Protein AF-A0A8D7EVV4-F1 (afdb_monomer)

Sequence (1255 aa):
MGTFKTLLFMLLILHSSVARGAVYLKYKDPKQPLNVRINDLLNRMTLAEKIGQMSQIERATATAEVIEKYFIGSVLSGGGSVPAPQASAETWMNMITEMQKSALSTRLGIPIIYGIDAVHGHNNVYGATIFPHNIGLGATRDPSLVRQIGAATALEVRATGIPYVFAPCVAVCRDPRWGRCYESYSEDPKVVEQMTEIIDGLQGTIPANSRKGVPFLAGRKNVAACAKHYVGDGGTYKGINENNTVIDLHGLLSIHMPPYYHAIIRGVSTVMVSYSSWNGVKMHANRRLVTDFLKNTLRFRGFVISDWQGIDKITTPPHANYSYSVTAGISAGIDMIMIPNNYTEFIDDLTDQVESKIIPMSRIDDAVRRILRVKFTMGLFENPFPDPSLVDQVGKQEHRELARDAVRRSLVLLKNGKSADAPVLPLPKKTGSILVTGSHADNLGYQCGGWTITWQGLGGNNLTIGTTIFEAIKATVDPTTQIVFSEDPDAGFIERNHFSYAVVVVGEQPYAETFGDNLNLTIPEPGPSLIQKVCGSIKCVVVVVSGRPLVIEPYVGVMDAVVAAWLPGSEGQGVADVLFGDYGFSGKLPRTWFRSVEQLPMNVGDRHYDPLFPYGFGLTTKPARAQHREMALLGVHLLLCWAAVSGAEYAKYKDPNQPVKWRIRDLMQRMTLAEKIGQMTQIERKVATPQIMKDFFIGSVLSGGGSVPAPRASAEAWVDMINEFQRGSLSTRLGIPMIYGIDAVHGNNNVYNATMFPHNIGLGATRQVDPELVKRIGAATALEVRATGIPYAFAPCIAVCRDPRWGRCFESYSEDHRIVQAMTDIILGLQGDVPENHAKGFPYVSGERKVVASAKHFVGDGGTQKGINENDTIIDPNGLFGIHMPAYVDAIAKGVSTVMISYSSWNGVKMHTNRDLITGVLKNKLGFKGLVISDWEGLDRITSPPGANYTYSVEAGINAGIDMVMVPKRYKEFIGNLTFLVKNKFISMSRIDDAVRRILRVKFALGLFDKPLADHSLADQLGKKEHRELAREAVRKSLVLLKNGNSDDGPLLPLPKKAPRILVAGSHAHNIGYQCGGWTIEWYGGSGRITAGTTILEAIRSTVDPATEVAFSENPDADLLRDHDFSYAVVVVGEHPYAETFGDSLNLTLAAPGPTTIQTVCGAVKCAVVLVTGRPVVIEPYLPGMDALVAAWLPGSEGQGVADVLFGDYEFTGRLPSTWFRSVDQLPMNAGDAHYDPLFPLGFGLTTESRISDM

pLDDT: mean 93.82, std 12.55, range [28.89, 98.94]

Foldseek 3Di:
DDDDDDPPDPPPDDDDDDDPDDPDQQLLDLPHDLVVNLVSLLVVDDLQLLLLLQEEAELVQQDLCCCQVRLHAAYEHDFLRDQDAQDALVSLQVSLQSSLVSNCVHPSRRGHAYEYACAQAPFLHFLFFGFQFLLLLLLLLDLPLLLQSLQLRLLQCLSSVHAAYADQALFLALAQLAQCLLSHNFVASVSSLSNLSSQCNQANFDDQPDDFQAAAHPASSHHQYEYDAPWCQNQADNNFGLEEREDDPVCRCNGTNNSLLSNRRRRRQEYEHGSYHYVPQGRLLALCCQPVNNCNVSVHLAAYEYDALSLQSNDVVRVPPSLVSLLRNLNSQHLHYNPHHPSVVSSVSNVVCPVVVSDDVVSSSSSSSNSSSSCSNHCCSVPVGRDNVSSCSGNPVVSLVSSLVSLLSSKFWPAAFLDPVDGCPQPALDDAEEEEEAPQQQWQQQLSAASHSGRQTDTDDPNHAFAGLNNLSVVRHDPNYHYDYDHADALVRCVVVVHQEYEYEFEDGHGHGNRSNHLFQATDPVPLVRLCSRLVRGQYEYEYAYSGAGQCLVRPNSHGIYMDSYSSHRYSNSVNCGNNQVAKHNTFRSYFHANGSVLPSEAPPDPSHDGPAGGRHGDMDHRPVVVPPPPDDDDDPPDDPPPDPDDPPPQLLLDLPHPLVVNLVSLVVVDDPQLLLLLQEEAELVQAALQCCAPRLHAAYEHEFLRDLDQQDFLVSLLVSQQRRQNSNCPHPSRRGHAYEYAQAQAVFLHFLFFGFQFLLLCLQFFPLCQVLLLQSLQLRLLQCLSSLHAAHADQALAQALAQLAQCLLSHNFVASVSSLSNLSSQCSQANFDDPPDDQQAAAHPASSHHQYEYDAPWCQNQADNNFGLEEREDDPCCRCVRTNNSLLSNRRRRHQEYEHGSHHYPPHGRLLQLCCQVVPNCPVSVHLHAYEYDALSLQSNDVVRVSSSLVSLLRNLNSQHLHYNPHNPSVVSSVSNVVCDVVVSDDVVSSSSSSSNSSSSCVSHVCSVPVRRDNVSSCSGNHPVSLVSSLVSLLSSKFWDAAADPPPGGCPQPALDDQEAEEEAQQQQWQQLLSAASHSGRQTDTHCSHAFAGLLNLSCVRHDPNYHYHYDHADALVCLVPPDHQAYEYEFEDGHGHGNRSNHLQQATDPPRVVSLCNRLVRGAYAYEYAYSGAGADVVSVVSHNIYMDSHSSHRYSNSVNCGSNQVDKHRTFRSFFHANGSVCPSAGPPDPSHDGPAHGRDGDMDHHPPPDD

Nearest PDB structures (foldseek):
  6jgo-assembly1_A  TM=9.949E-01  e=2.507E-93  Hordeum vulgare subsp. vulgare
  6jgs-assembly1_A  TM=9.949E-01  e=2.507E-93  Hordeum vulgare subsp. vulgare
  6jgb-assembly1_A  TM=9.899E-01  e=8.999E-94  Hordeum vulgare subsp. vulgare
  6jg2-assembly1_A  TM=9.950E-01  e=3.588E-93  Hordeum vulgare subsp. vulgare
  6jg6-assembly1_A  TM=9.904E-01  e=5.988E-93  Hordeum vulgare subsp. vulgare

Solvent-accessible surface area (backbone atoms only — not comparable to full-atom values): 61223 Å² total; per-residue (Å²): 140,79,83,89,90,85,86,86,79,89,82,80,89,85,80,92,72,90,76,80,75,78,81,84,56,60,50,79,40,87,87,47,57,69,71,56,21,47,52,50,45,59,74,70,50,51,69,62,47,42,54,11,46,25,34,26,33,25,58,92,67,51,43,50,67,50,28,38,76,48,36,38,23,26,36,29,38,59,67,49,57,61,98,46,88,76,39,51,40,60,56,39,24,51,55,53,40,52,46,34,51,24,18,44,69,31,98,82,39,56,55,50,50,41,37,32,65,41,69,33,24,32,22,58,42,49,40,27,39,32,30,30,32,32,28,22,51,33,11,44,75,41,36,68,59,40,16,51,51,19,35,46,30,15,35,30,32,29,14,29,39,38,48,31,31,59,22,50,52,48,27,30,25,52,26,70,29,17,21,50,31,24,48,10,22,14,53,46,36,69,57,27,34,47,46,42,36,24,45,35,21,17,10,33,71,61,59,91,86,58,66,67,10,38,44,45,44,70,45,85,64,32,17,41,24,17,47,26,37,43,67,38,55,24,48,16,56,84,13,40,60,60,33,43,15,78,63,56,71,66,55,42,54,69,42,37,39,51,29,54,56,48,31,28,64,51,12,39,24,29,36,28,32,18,62,18,17,52,71,79,43,38,35,42,51,30,31,65,55,48,31,52,36,42,37,59,66,63,40,44,48,30,28,32,30,42,35,81,45,28,40,33,56,65,40,88,60,62,52,73,51,48,65,56,23,53,53,38,22,52,72,10,47,47,25,31,42,30,50,43,72,64,52,64,61,55,52,52,47,53,48,53,33,40,76,71,57,74,43,52,68,68,58,55,51,53,21,40,51,15,48,47,47,42,43,55,56,53,38,33,78,83,53,66,61,51,53,80,92,32,40,77,42,46,41,27,65,72,48,41,54,49,21,19,52,48,21,32,33,17,25,20,30,77,42,48,26,91,46,90,91,51,59,55,67,51,39,76,43,69,51,69,34,34,38,41,24,26,74,38,20,74,13,40,21,32,30,36,17,31,58,35,45,29,37,39,26,48,80,42,60,88,74,51,59,67,38,25,46,44,55,21,41,66,73,63,37,37,93,80,32,44,78,43,80,43,58,81,72,54,68,66,59,53,63,76,64,62,48,74,35,34,42,39,19,31,42,47,74,42,35,39,45,64,77,31,45,37,86,70,44,60,56,52,82,80,25,62,66,48,49,54,56,48,26,68,74,39,58,25,36,38,38,37,29,25,60,54,70,52,57,46,63,94,48,54,82,52,40,29,20,33,33,43,45,24,22,31,14,28,33,19,44,12,56,34,36,36,48,47,9,76,35,40,33,66,3,24,33,35,45,56,25,55,50,53,62,86,60,61,67,56,48,96,88,48,95,81,62,70,54,68,41,49,61,60,40,47,48,68,48,70,30,56,82,66,74,70,67,85,82,72,84,84,80,86,93,76,91,86,80,90,83,73,93,78,73,88,70,82,59,51,49,76,42,85,88,46,58,65,74,54,17,50,53,49,45,60,75,72,51,50,71,64,47,45,50,10,46,26,33,27,32,27,57,92,75,56,41,35,64,53,21,33,79,48,35,33,23,24,38,28,38,60,69,50,57,61,95,46,90,75,41,52,36,59,58,39,23,51,55,50,36,48,40,32,51,15,13,42,70,29,97,82,39,56,54,45,49,39,37,32,64,36,72,33,21,30,22,53,44,52,43,29,40,31,31,31,32,32,29,22,52,35,6,17,51,92,55,47,32,66,60,40,16,51,49,20,36,47,29,17,32,27,31,26,8,32,34,37,46,29,30,59,20,50,54,55,28,30,27,53,27,67,30,18,20,49,31,26,49,9,22,14,50,47,37,70,55,28,36,52,50,44,35,24,41,34,20,18,10,33,76,74,58,94,86,56,64,80,16,36,38,52,35,73,40,81,67,30,16,44,26,17,48,24,37,44,64,41,56,25,45,16,57,83,13,38,59,60,33,42,14,76,65,56,69,66,53,45,57,66,43,43,39,52,36,56,56,51,30,30,69,54,16,40,22,28,37,29,33,19,64,19,18,49,72,79,43,39,36,48,51,34,30,61,55,48,35,50,35,44,38,56,70,67,41,43,49,30,29,33,30,42,33,82,44,29,44,30,56,68,37,90,60,62,46,75,51,47,62,57,22,53,51,40,20,45,71,12,51,47,25,30,39,30,45,42,77,52,50,69,59,51,53,51,43,54,50,50,33,40,77,71,60,78,38,52,70,67,58,53,49,51,21,39,53,14,48,50,48,39,40,55,39,48,41,31,81,83,56,61,65,49,51,73,88,37,32,74,44,45,42,28,68,72,49,40,54,50,21,18,53,47,22,30,32,16,25,20,30,77,42,53,35,52,101,87,74,56,63,57,64,49,38,72,46,69,46,77,27,34,39,40,25,23,77,38,21,76,14,43,16,32,27,35,16,33,55,37,43,29,39,40,24,47,74,38,81,74,55,59,66,39,26,44,48,56,22,41,67,73,62,37,38,92,78,34,44,77,46,76,39,55,70,63,57,73,63,66,63,70,78,59,75,50,77,33,32,42,37,19,26,32,44,72,40,33,37,44,67,77,30,43,38,86,70,44,62,60,36,84,65,32,65,59,35,49,53,53,47,29,72,72,31,61,22,38,37,37,33,28,25,61,54,69,51,62,48,69,95,53,51,85,54,42,31,20,36,31,44,43,24,22,31,14,25,33,21,43,14,56,37,36,35,47,50,15,82,35,48,35,50,4,23,32,31,49,52,26,56,60,52,68,86,60,62,69,58,48,93,87,46,96,84,62,71,55,68,40,51,61,60,42,48,47,70,46,78,59,67,82,83,82,130

Radius of gyration: 37.51 Å; Cα contacts (8 Å, |Δi|>4): 3119; chains: 1; bounding box: 87×129×127 Å

Mean predicted aligned error: 16.3 Å

Structure (mmCIF, N/CA/C/O backbone):
data_AF-A0A8D7EVV4-F1
#
_entry.id   AF-A0A8D7EVV4-F1
#
loop_
_atom_site.group_PDB
_atom_site.id
_atom_site.type_symbol
_atom_site.label_atom_id
_atom_site.label_alt_id
_atom_site.label_comp_id
_atom_site.label_asym_id
_atom_site.label_entity_id
_atom_site.label_seq_id
_atom_site.pdbx_PDB_ins_code
_atom_site.Cartn_x
_atom_site.Cartn_y
_atom_site.Cartn_z
_atom_site.occupancy
_atom_site.B_iso_or_equiv
_atom_site.auth_seq_id
_atom_site.auth_comp_id
_atom_site.auth_asym_id
_atom_site.auth_atom_id
_atom_site.pdbx_PDB_model_num
ATOM 1 N N . MET A 1 1 ? 3.528 40.138 -73.965 1.00 38.00 1 MET A N 1
ATOM 2 C CA . MET A 1 1 ? 3.610 41.564 -74.367 1.00 38.00 1 MET A CA 1
ATOM 3 C C . MET A 1 1 ? 2.818 42.345 -73.327 1.00 38.00 1 MET A C 1
ATOM 5 O O . MET A 1 1 ? 1.678 41.975 -73.128 1.00 38.00 1 MET A O 1
ATOM 9 N N . GLY A 1 2 ? 3.281 43.324 -72.560 1.00 35.16 2 GLY A N 1
ATOM 10 C CA . GLY A 1 2 ? 4.532 44.063 -72.416 1.00 35.16 2 GLY A CA 1
ATOM 11 C C . GLY A 1 2 ? 4.237 45.262 -71.484 1.00 35.16 2 GLY A C 1
ATOM 12 O O . GLY A 1 2 ? 3.097 45.715 -71.457 1.00 35.16 2 GLY A O 1
ATOM 13 N N . THR A 1 3 ? 5.261 45.739 -70.755 1.00 38.66 3 THR A N 1
ATOM 14 C CA . THR A 1 3 ? 5.421 47.088 -70.133 1.00 38.66 3 THR A CA 1
ATOM 15 C C . THR A 1 3 ? 4.447 47.484 -69.006 1.00 38.66 3 THR A C 1
ATOM 17 O O . THR A 1 3 ? 3.265 47.652 -69.253 1.00 38.66 3 THR A O 1
ATOM 20 N N . PHE A 1 4 ? 4.813 47.634 -67.722 1.00 39.44 4 PHE A N 1
ATOM 21 C CA . PHE A 1 4 ? 6.049 48.049 -67.020 1.00 39.44 4 PHE A CA 1
ATOM 22 C C . PHE A 1 4 ? 6.437 49.534 -67.187 1.00 39.44 4 PHE A C 1
ATOM 24 O O . PHE A 1 4 ? 6.769 49.965 -68.286 1.00 39.44 4 PHE A O 1
ATOM 31 N N . LYS A 1 5 ? 6.538 50.203 -66.022 1.00 39.00 5 LYS A N 1
ATOM 32 C CA . LYS A 1 5 ? 7.169 51.495 -65.666 1.00 39.00 5 LYS A CA 1
ATOM 33 C C . LYS A 1 5 ? 6.249 52.714 -65.478 1.00 39.00 5 LYS A C 1
ATOM 35 O O . LYS A 1 5 ? 5.558 53.150 -66.389 1.00 39.00 5 LYS A O 1
ATOM 40 N N . THR A 1 6 ? 6.456 53.334 -64.308 1.00 36.16 6 THR A N 1
ATOM 41 C CA . THR A 1 6 ? 6.257 54.755 -63.945 1.00 36.16 6 THR A CA 1
ATOM 42 C C . THR A 1 6 ? 5.069 55.079 -63.033 1.00 36.16 6 THR A C 1
ATOM 44 O O . THR A 1 6 ? 4.121 55.733 -63.436 1.00 36.16 6 THR A O 1
ATOM 47 N N . LEU A 1 7 ? 5.178 54.718 -61.750 1.00 36.06 7 LEU A N 1
ATOM 48 C CA . LEU A 1 7 ? 4.667 55.573 -60.661 1.00 36.06 7 LEU A CA 1
ATOM 49 C C . LEU A 1 7 ? 5.597 55.507 -59.432 1.00 36.06 7 LEU A C 1
ATOM 51 O O . LEU A 1 7 ? 5.180 55.467 -58.280 1.00 36.06 7 LEU A O 1
ATOM 55 N N . LEU A 1 8 ? 6.902 55.453 -59.711 1.00 42.16 8 LEU A N 1
ATOM 56 C CA . LEU A 1 8 ? 7.987 55.342 -58.742 1.00 42.16 8 LEU A CA 1
ATOM 57 C C . LEU A 1 8 ? 8.699 56.700 -58.652 1.00 42.16 8 LEU A C 1
ATOM 59 O O . LEU A 1 8 ? 9.791 56.809 -59.184 1.00 42.16 8 LEU A O 1
ATOM 63 N N . PHE A 1 9 ? 8.066 57.743 -58.093 1.00 35.97 9 PHE A N 1
ATOM 64 C CA . PHE A 1 9 ? 8.788 58.950 -57.619 1.00 35.97 9 PHE A CA 1
ATOM 65 C C . PHE A 1 9 ? 7.966 59.949 -56.771 1.00 35.97 9 PHE A C 1
ATOM 67 O O . PHE A 1 9 ? 8.529 60.937 -56.314 1.00 35.97 9 PHE A O 1
ATOM 74 N N . MET A 1 10 ? 6.665 59.739 -56.520 1.00 33.19 10 MET A N 1
ATOM 75 C CA . MET A 1 10 ? 5.800 60.814 -55.992 1.00 33.19 10 MET A CA 1
ATOM 76 C C . MET A 1 10 ? 5.310 60.673 -54.543 1.00 33.19 10 MET A C 1
ATOM 78 O O . MET A 1 10 ? 4.308 61.283 -54.197 1.00 33.19 10 MET A O 1
ATOM 82 N N . LEU A 1 11 ? 5.989 59.912 -53.679 1.00 37.09 11 LEU A N 1
ATOM 83 C CA . LEU A 1 11 ? 5.657 59.894 -52.239 1.00 37.09 11 LEU A CA 1
ATOM 84 C C . LEU A 1 11 ? 6.874 59.653 -51.327 1.00 37.09 11 LEU A C 1
ATOM 86 O O . LEU A 1 11 ? 6.778 59.045 -50.265 1.00 37.09 11 LEU A O 1
ATOM 90 N N . LEU A 1 12 ? 8.035 60.168 -51.738 1.00 38.62 12 LEU A N 1
ATOM 91 C CA . LEU A 1 12 ? 9.145 60.442 -50.829 1.00 38.62 12 LEU A CA 1
ATOM 92 C C . LEU A 1 12 ? 9.016 61.897 -50.363 1.00 38.62 12 LEU A C 1
ATOM 94 O O . LEU A 1 12 ? 8.990 62.805 -51.186 1.00 38.62 12 LEU A O 1
ATOM 98 N N . ILE A 1 13 ? 9.008 62.075 -49.039 1.00 44.16 13 ILE A N 1
ATOM 99 C CA . ILE A 1 13 ? 8.938 63.331 -48.269 1.00 44.16 13 ILE A CA 1
ATOM 100 C C . ILE A 1 13 ? 7.510 63.777 -47.915 1.00 44.16 13 ILE A C 1
ATOM 102 O O . ILE A 1 13 ? 6.994 64.761 -48.425 1.00 44.16 13 ILE A O 1
ATOM 106 N N . LEU A 1 14 ? 6.898 63.052 -46.976 1.00 36.72 14 LEU A N 1
ATOM 107 C CA . LEU A 1 14 ? 6.184 63.589 -45.807 1.00 36.72 14 LEU A CA 1
ATOM 108 C C . LEU A 1 14 ? 5.710 62.383 -44.993 1.00 36.72 14 LEU A C 1
ATOM 110 O O . LEU A 1 14 ? 4.882 61.624 -45.478 1.00 36.72 14 LEU A O 1
ATOM 114 N N . HIS A 1 15 ? 6.326 62.191 -43.823 1.00 32.94 15 HIS A N 1
ATOM 115 C CA . HIS A 1 15 ? 5.932 61.419 -42.625 1.00 32.94 15 HIS A CA 1
ATOM 116 C C . HIS A 1 15 ? 7.182 60.834 -41.952 1.00 32.94 15 HIS A C 1
ATOM 118 O O . HIS A 1 15 ? 7.383 59.631 -41.814 1.00 32.94 15 HIS A O 1
ATOM 124 N N . SER A 1 16 ? 8.039 61.740 -41.492 1.00 40.84 16 SER A N 1
ATOM 125 C CA . SER A 1 16 ? 8.895 61.510 -40.340 1.00 40.84 16 SER A CA 1
ATOM 126 C C . SER A 1 16 ? 8.021 61.318 -39.094 1.00 40.84 16 SER A C 1
ATOM 128 O O . SER A 1 16 ? 7.512 62.287 -38.539 1.00 40.84 16 SER A O 1
ATOM 130 N N . SER A 1 17 ? 7.846 60.078 -38.644 1.00 37.41 17 SER A N 1
ATOM 131 C CA . SER A 1 17 ? 7.711 59.756 -37.219 1.00 37.41 17 SER A CA 1
ATOM 132 C C . SER A 1 17 ? 8.123 58.303 -36.974 1.00 37.41 17 SER A C 1
ATOM 134 O O . SER A 1 17 ? 7.824 57.386 -37.734 1.00 37.41 17 SER A O 1
ATOM 136 N N . VAL A 1 18 ? 8.936 58.141 -35.939 1.00 47.31 18 VAL A N 1
ATOM 137 C CA . VAL A 1 18 ? 9.688 56.944 -35.579 1.00 47.31 18 VAL A CA 1
ATOM 138 C C . VAL A 1 18 ? 8.747 55.899 -34.981 1.00 47.31 18 VAL A C 1
ATOM 140 O O . VAL A 1 18 ? 8.230 56.097 -33.888 1.00 47.31 18 VAL A O 1
ATOM 143 N N . ALA A 1 19 ? 8.595 54.750 -35.638 1.00 37.25 19 ALA A N 1
ATOM 144 C CA . ALA A 1 19 ? 8.087 53.536 -35.007 1.00 37.25 19 ALA A CA 1
ATOM 145 C C . ALA A 1 19 ? 9.241 52.530 -34.887 1.00 37.25 19 ALA A C 1
ATOM 147 O O . ALA A 1 19 ? 9.456 51.689 -35.758 1.00 37.25 19 ALA A O 1
ATOM 148 N N . ARG A 1 20 ? 10.020 52.623 -33.798 1.00 41.94 20 ARG A N 1
ATOM 149 C CA . ARG A 1 20 ? 10.835 51.487 -33.339 1.00 41.94 20 ARG A CA 1
ATOM 150 C C . ARG A 1 20 ? 9.852 50.380 -32.962 1.00 41.94 20 ARG A C 1
ATOM 152 O O . ARG A 1 20 ? 9.217 50.462 -31.916 1.00 41.94 20 ARG A O 1
ATOM 159 N N . GLY A 1 21 ? 9.689 49.384 -33.829 1.00 39.31 21 GLY A N 1
ATOM 160 C CA . GLY A 1 21 ? 8.878 48.207 -33.529 1.00 39.31 21 GLY A CA 1
ATOM 161 C C . GLY A 1 21 ? 9.378 47.551 -32.242 1.00 39.31 21 GLY A C 1
ATOM 162 O O . GLY A 1 21 ? 10.544 47.169 -32.154 1.00 39.31 21 GLY A O 1
ATOM 163 N N . ALA A 1 22 ? 8.520 47.462 -31.226 1.00 53.06 22 ALA A N 1
ATOM 164 C CA . ALA A 1 22 ? 8.832 46.752 -29.995 1.00 53.06 22 ALA A CA 1
ATOM 165 C C . ALA A 1 22 ? 9.139 45.283 -30.331 1.00 53.06 22 ALA A C 1
ATOM 167 O O . ALA A 1 22 ? 8.310 44.583 -30.914 1.00 53.06 22 ALA A O 1
ATOM 168 N N . VAL A 1 23 ? 10.344 44.818 -29.993 1.00 72.56 23 VAL A N 1
ATOM 169 C CA . VAL A 1 23 ? 10.740 43.420 -30.193 1.00 72.56 23 VAL A CA 1
ATOM 170 C C . VAL A 1 23 ? 9.866 42.547 -29.293 1.00 72.56 23 VAL A C 1
ATOM 172 O O . VAL A 1 23 ? 9.945 42.629 -28.070 1.00 72.56 23 VAL A O 1
ATOM 175 N N . TYR A 1 24 ? 9.025 41.709 -29.893 1.00 88.81 24 TYR A N 1
ATOM 176 C CA . TYR A 1 24 ? 8.188 40.756 -29.168 1.00 88.81 24 TYR A CA 1
ATOM 177 C C . TYR A 1 24 ? 9.060 39.686 -28.481 1.00 88.81 24 TYR A C 1
ATOM 179 O O . TYR A 1 24 ? 9.767 38.919 -29.140 1.00 88.81 24 TYR A O 1
ATOM 187 N N . LEU A 1 25 ? 9.025 39.646 -27.145 1.00 92.50 25 LEU A N 1
ATOM 188 C CA . LEU A 1 25 ? 9.796 38.717 -26.311 1.00 92.50 25 LEU A CA 1
ATOM 189 C C . LEU A 1 25 ? 8.916 37.532 -25.896 1.00 92.50 25 LEU A C 1
ATOM 191 O O . LEU A 1 25 ? 8.075 37.668 -25.008 1.00 92.50 25 LEU A O 1
ATOM 195 N N . LYS A 1 26 ? 9.122 36.357 -26.507 1.00 95.69 26 LYS A N 1
ATOM 196 C CA . LYS A 1 26 ? 8.267 35.174 -26.286 1.00 95.69 26 LYS A CA 1
ATOM 197 C C . LYS A 1 26 ? 8.235 34.742 -24.822 1.00 95.69 26 LYS A C 1
ATOM 199 O O . LYS A 1 26 ? 7.186 34.338 -24.338 1.00 95.69 26 LYS A O 1
ATOM 204 N N . TYR A 1 27 ? 9.353 34.841 -24.101 1.00 97.69 27 TYR A N 1
ATOM 205 C CA . TYR A 1 27 ? 9.387 34.456 -22.687 1.00 97.69 27 TYR A CA 1
ATOM 206 C C . TYR A 1 27 ? 8.507 35.328 -21.778 1.00 97.69 27 TYR A C 1
ATOM 208 O O . TYR A 1 27 ? 8.076 34.848 -20.728 1.00 97.69 27 TYR A O 1
ATOM 216 N N . LYS A 1 28 ? 8.207 36.574 -22.173 1.00 95.94 28 LYS A N 1
ATOM 217 C CA . LYS A 1 28 ? 7.306 37.472 -21.432 1.00 95.94 28 LYS A CA 1
ATOM 218 C C . LYS A 1 28 ? 5.827 37.238 -21.748 1.00 95.94 28 LYS A C 1
ATOM 220 O O . LYS A 1 28 ? 4.984 37.769 -21.037 1.00 95.94 28 LYS A O 1
ATOM 225 N N . ASP A 1 29 ? 5.502 36.464 -22.782 1.00 95.25 29 ASP A N 1
ATOM 226 C CA . ASP A 1 29 ? 4.116 36.169 -23.138 1.00 95.25 29 ASP A CA 1
ATOM 227 C C . ASP A 1 29 ? 3.610 34.924 -22.380 1.00 95.25 29 ASP A C 1
ATOM 229 O O . ASP A 1 29 ? 4.052 33.808 -22.679 1.00 95.25 29 ASP A O 1
ATOM 233 N N . PRO A 1 30 ? 2.664 35.067 -21.430 1.00 93.50 30 PRO A N 1
ATOM 234 C CA . PRO A 1 30 ? 2.128 33.939 -20.669 1.00 93.50 30 PRO A CA 1
ATOM 235 C C . PRO A 1 30 ? 1.316 32.955 -21.521 1.00 93.50 30 PRO A C 1
ATOM 237 O O . PRO A 1 30 ? 1.055 31.842 -21.071 1.00 93.50 30 PRO A O 1
ATOM 240 N N . LYS A 1 31 ? 0.925 33.327 -22.748 1.00 93.75 31 LYS A N 1
ATOM 241 C CA . LYS A 1 31 ? 0.207 32.442 -23.678 1.00 93.75 31 LYS A CA 1
ATOM 242 C C . LYS A 1 31 ? 1.134 31.458 -24.391 1.00 93.75 31 LYS A C 1
ATOM 244 O O . LYS A 1 31 ? 0.655 30.495 -24.988 1.00 93.75 31 LYS A O 1
ATOM 249 N N . GLN A 1 32 ? 2.448 31.687 -24.361 1.00 96.62 32 GLN A N 1
ATOM 250 C CA . GLN A 1 32 ? 3.413 30.792 -24.992 1.00 96.62 32 GLN A CA 1
ATOM 251 C C . GLN A 1 32 ? 3.604 29.512 -24.163 1.00 96.62 32 GLN A C 1
ATOM 253 O O . GLN A 1 32 ? 3.655 29.578 -22.931 1.00 96.62 32 GLN A O 1
ATOM 258 N N . PRO A 1 33 ? 3.793 28.342 -24.805 1.00 96.06 33 PRO A N 1
ATOM 259 C CA . PRO A 1 33 ? 4.080 27.106 -24.087 1.00 96.06 33 PRO A CA 1
ATOM 260 C C . PRO A 1 33 ? 5.316 27.236 -23.190 1.00 96.06 33 PRO A C 1
ATOM 262 O O . PRO A 1 33 ? 6.327 27.818 -23.586 1.00 96.06 33 PRO A O 1
ATOM 265 N N . LEU A 1 34 ? 5.277 26.610 -22.011 1.00 94.88 34 LEU A N 1
ATOM 266 C CA . LEU A 1 34 ? 6.333 26.696 -20.994 1.00 94.88 34 LEU A CA 1
ATOM 267 C C . LEU A 1 34 ? 7.750 26.481 -21.558 1.00 94.88 34 LEU A C 1
ATOM 269 O O . LEU A 1 34 ? 8.646 27.289 -21.329 1.00 94.88 34 LEU A O 1
ATOM 273 N N . ASN A 1 35 ? 7.961 25.423 -22.346 1.00 95.81 35 ASN A N 1
ATOM 274 C CA . ASN A 1 35 ? 9.282 25.131 -22.915 1.00 95.81 35 ASN A CA 1
ATOM 275 C C . ASN A 1 35 ? 9.724 26.152 -23.978 1.00 95.81 35 ASN A C 1
ATOM 277 O O . ASN A 1 35 ? 10.924 26.357 -24.147 1.00 95.81 35 ASN A O 1
ATOM 281 N N . VAL A 1 36 ? 8.787 26.810 -24.672 1.00 97.69 36 VAL A N 1
ATOM 282 C CA . VAL A 1 36 ? 9.104 27.905 -25.604 1.00 97.69 36 VAL A CA 1
ATOM 283 C C . VAL A 1 36 ? 9.612 29.107 -24.820 1.00 97.69 36 VAL A C 1
ATOM 285 O O . VAL A 1 36 ? 10.645 29.664 -25.180 1.00 97.69 36 VAL A O 1
ATOM 288 N N . ARG A 1 37 ? 8.945 29.456 -23.713 1.00 98.31 37 ARG A N 1
ATOM 289 C CA . ARG A 1 37 ? 9.362 30.557 -22.834 1.00 98.31 37 ARG A CA 1
ATOM 290 C C . ARG A 1 37 ? 10.737 30.307 -22.221 1.00 98.31 37 ARG A C 1
ATOM 292 O O . ARG A 1 37 ? 11.591 31.186 -22.273 1.00 98.31 37 ARG A O 1
ATOM 299 N N . ILE A 1 38 ? 10.973 29.096 -21.711 1.00 98.44 38 ILE A N 1
ATOM 300 C CA . ILE A 1 38 ? 12.268 28.721 -21.127 1.00 98.44 38 ILE A CA 1
ATOM 301 C C . ILE A 1 38 ? 13.385 28.790 -22.169 1.00 98.44 38 ILE A C 1
ATOM 303 O O . ILE A 1 38 ? 14.416 29.390 -21.897 1.00 98.44 38 ILE A O 1
ATOM 307 N N . ASN A 1 39 ? 13.200 28.198 -23.353 1.00 98.19 39 ASN A N 1
ATOM 308 C CA . ASN A 1 39 ? 14.246 28.198 -24.378 1.00 98.19 39 ASN A CA 1
ATOM 309 C C . ASN A 1 39 ? 14.494 29.603 -24.951 1.00 98.19 39 ASN A C 1
ATOM 311 O O . ASN A 1 39 ? 15.643 29.954 -25.203 1.00 98.19 39 ASN A O 1
ATOM 315 N N . ASP A 1 40 ? 13.447 30.417 -25.127 1.00 98.44 40 ASP A N 1
ATOM 316 C CA . ASP A 1 40 ? 13.594 31.809 -25.565 1.00 98.44 40 ASP A CA 1
ATOM 317 C C . ASP A 1 40 ? 14.383 32.636 -24.545 1.00 98.44 40 ASP A C 1
ATOM 319 O O . ASP A 1 40 ? 15.296 33.356 -24.937 1.00 98.44 40 ASP A O 1
ATOM 323 N N . LEU A 1 41 ? 14.085 32.500 -23.249 1.00 98.62 41 LEU A N 1
ATOM 324 C CA . LEU A 1 41 ? 14.830 33.198 -22.204 1.00 98.62 41 LEU A CA 1
ATOM 325 C C . LEU A 1 41 ? 16.273 32.692 -22.108 1.00 98.62 41 LEU A C 1
ATOM 327 O O . LEU A 1 41 ? 17.200 33.492 -22.163 1.00 98.62 41 LEU A O 1
ATOM 331 N N . LEU A 1 42 ? 16.475 31.374 -22.042 1.00 98.25 42 LEU A N 1
ATOM 332 C CA . LEU A 1 42 ? 17.797 30.761 -21.889 1.00 98.25 42 LEU A CA 1
ATOM 333 C C . LEU A 1 42 ? 18.766 31.156 -23.017 1.00 98.25 42 LEU A C 1
ATOM 335 O O . LEU A 1 42 ? 19.941 31.398 -22.753 1.00 98.25 42 LEU A O 1
ATOM 339 N N . ASN A 1 43 ? 18.272 31.275 -24.254 1.00 97.94 43 ASN A N 1
ATOM 340 C CA . ASN A 1 43 ? 19.071 31.687 -25.415 1.00 97.94 43 ASN A CA 1
ATOM 341 C C . ASN A 1 43 ? 19.429 33.180 -25.419 1.00 97.94 43 ASN A C 1
ATOM 343 O O . ASN A 1 43 ? 20.304 33.598 -26.171 1.00 97.94 43 ASN A O 1
ATOM 347 N N . ARG A 1 44 ? 18.741 33.995 -24.613 1.00 98.12 44 ARG A N 1
ATOM 348 C CA . ARG A 1 44 ? 19.028 35.427 -24.459 1.00 98.12 44 ARG A CA 1
ATOM 349 C C . ARG A 1 44 ? 19.995 35.704 -23.318 1.00 98.12 44 ARG A C 1
ATOM 351 O O . ARG A 1 44 ? 20.512 36.818 -23.263 1.00 98.12 44 ARG A O 1
ATOM 358 N N . MET A 1 45 ? 20.178 34.749 -22.406 1.00 98.75 45 MET A N 1
ATOM 359 C CA . MET A 1 45 ? 20.962 34.935 -21.192 1.00 98.75 45 MET A CA 1
ATOM 360 C C . MET A 1 45 ? 22.465 34.877 -21.463 1.00 98.75 45 MET A C 1
ATOM 362 O O . MET A 1 45 ? 22.946 33.967 -22.143 1.00 98.75 45 MET A O 1
ATOM 366 N N . THR A 1 46 ? 23.204 35.815 -20.878 1.00 98.69 46 THR A N 1
ATOM 367 C CA . THR A 1 46 ? 24.666 35.761 -20.769 1.00 98.69 46 THR A CA 1
ATOM 368 C C . THR A 1 46 ? 25.092 34.686 -19.766 1.00 98.69 46 THR A C 1
ATOM 370 O O . THR A 1 46 ? 24.269 34.158 -19.014 1.00 98.69 46 THR A O 1
ATOM 373 N N . LEU A 1 47 ? 26.387 34.354 -19.731 1.00 98.38 47 LEU A N 1
ATOM 374 C CA . LEU A 1 47 ? 26.924 33.465 -18.699 1.00 98.38 47 LEU A CA 1
ATOM 375 C C . LEU A 1 47 ? 26.689 34.037 -17.290 1.00 98.38 47 LEU A C 1
ATOM 377 O O . LEU A 1 47 ? 26.177 33.321 -16.435 1.00 98.38 47 LEU A O 1
ATOM 381 N N . ALA A 1 48 ? 26.949 35.332 -17.086 1.00 98.50 48 ALA A N 1
ATOM 382 C CA . ALA A 1 48 ? 26.720 36.007 -15.807 1.00 98.50 48 ALA A CA 1
ATOM 383 C C . ALA A 1 48 ? 25.252 35.925 -15.350 1.00 98.50 48 ALA A C 1
ATOM 385 O O . ALA A 1 48 ? 24.981 35.604 -14.200 1.00 98.50 48 ALA A O 1
ATOM 386 N N . GLU A 1 49 ? 24.286 36.125 -16.254 1.00 98.75 49 GLU A N 1
ATOM 387 C CA . GLU A 1 49 ? 22.860 35.982 -15.923 1.00 98.75 49 GLU A CA 1
ATOM 388 C C . GLU A 1 49 ? 22.491 34.526 -15.590 1.00 98.75 49 GLU A C 1
ATOM 390 O O . GLU A 1 49 ? 21.638 34.281 -14.737 1.00 98.75 49 GLU A O 1
ATOM 395 N N . LYS A 1 50 ? 23.122 33.543 -16.247 1.00 98.88 50 LYS A N 1
ATOM 396 C CA . LYS A 1 50 ? 22.916 32.114 -15.965 1.00 98.88 50 LYS A CA 1
ATOM 397 C C . LYS A 1 50 ? 23.476 31.719 -14.600 1.00 98.88 50 LYS A C 1
ATOM 399 O O . LYS A 1 50 ? 22.762 31.082 -13.832 1.00 98.88 50 LYS A O 1
ATOM 404 N N . ILE A 1 51 ? 24.706 32.127 -14.294 1.00 98.88 51 ILE A N 1
ATOM 405 C CA . ILE A 1 51 ? 25.341 31.900 -12.991 1.00 98.88 51 ILE A CA 1
ATOM 406 C C . ILE A 1 51 ? 24.559 32.621 -11.891 1.00 98.88 51 ILE A C 1
ATOM 408 O O . ILE A 1 51 ? 24.227 31.999 -10.888 1.00 98.88 51 ILE A O 1
ATOM 412 N N . GLY A 1 52 ? 24.138 33.867 -12.125 1.00 98.75 52 GLY A N 1
ATOM 413 C CA . GLY A 1 52 ? 23.272 34.609 -11.211 1.00 98.75 52 GLY A CA 1
ATOM 414 C C . GLY A 1 52 ? 21.998 33.838 -10.860 1.00 98.75 52 GLY A C 1
ATOM 415 O O . GLY A 1 52 ? 21.661 33.716 -9.685 1.00 98.75 52 GLY A O 1
ATOM 416 N N . GLN A 1 53 ? 21.340 33.198 -11.840 1.00 98.88 53 GLN A N 1
ATOM 417 C CA . GLN A 1 53 ? 20.176 32.340 -11.571 1.00 98.88 53 GLN A CA 1
ATOM 418 C C . GLN A 1 53 ? 20.474 31.139 -10.661 1.00 98.88 53 GLN A C 1
ATOM 420 O O . GLN A 1 53 ? 19.567 30.689 -9.959 1.00 98.88 53 GLN A O 1
ATOM 425 N N . MET A 1 54 ? 21.703 30.624 -10.676 1.00 98.88 54 MET A N 1
ATOM 426 C CA . MET A 1 54 ? 22.153 29.504 -9.846 1.00 98.88 54 MET A CA 1
ATOM 427 C C . MET A 1 54 ? 22.568 29.942 -8.432 1.00 98.88 54 MET A C 1
ATOM 429 O O . MET A 1 54 ? 22.789 29.082 -7.582 1.00 98.88 54 MET A O 1
ATOM 433 N N . SER A 1 55 ? 22.626 31.246 -8.156 1.00 98.81 55 SER A N 1
ATOM 434 C CA . SER A 1 55 ? 23.029 31.803 -6.864 1.00 98.81 55 SER A CA 1
ATOM 435 C C . SER A 1 55 ? 21.822 32.111 -5.977 1.00 98.81 55 SER A C 1
ATOM 437 O O . SER A 1 55 ? 20.945 32.902 -6.346 1.00 98.81 55 SER A O 1
ATOM 439 N N . GLN A 1 56 ? 21.799 31.512 -4.784 1.00 98.88 56 GLN A N 1
ATOM 440 C CA . GLN A 1 56 ? 20.924 31.905 -3.684 1.00 98.88 56 GLN A CA 1
ATOM 441 C C . GLN A 1 56 ? 21.746 32.542 -2.556 1.00 98.88 56 GLN A C 1
ATOM 443 O O . GLN A 1 56 ? 22.698 31.934 -2.063 1.00 98.88 56 GLN A O 1
ATOM 448 N N . ILE A 1 57 ? 21.361 33.753 -2.143 1.00 98.56 57 ILE A N 1
ATOM 449 C CA . ILE A 1 57 ? 22.057 34.541 -1.110 1.00 98.56 57 ILE A CA 1
ATOM 450 C C . ILE A 1 57 ? 21.127 34.926 0.043 1.00 98.56 57 ILE A C 1
ATOM 452 O O . ILE A 1 57 ? 19.905 34.921 -0.092 1.00 98.56 57 ILE A O 1
ATOM 456 N N . GLU A 1 58 ? 21.705 35.258 1.187 1.00 98.25 58 GLU A N 1
ATOM 457 C CA . GLU A 1 58 ? 20.978 35.655 2.391 1.00 98.25 58 GLU A CA 1
ATOM 458 C C . GLU A 1 58 ? 20.432 37.092 2.266 1.00 98.25 58 GLU A C 1
ATOM 460 O O . GLU A 1 58 ? 21.066 37.973 1.683 1.00 98.25 58 GLU A O 1
ATOM 465 N N . ARG A 1 59 ? 19.247 37.370 2.821 1.00 96.69 59 ARG A N 1
ATOM 466 C CA . ARG A 1 59 ? 18.599 38.693 2.741 1.00 96.69 59 ARG A CA 1
ATOM 467 C C . ARG A 1 59 ? 19.473 39.850 3.230 1.00 96.69 59 ARG A C 1
ATOM 469 O O . ARG A 1 59 ? 19.298 40.989 2.804 1.00 96.69 59 ARG A O 1
ATOM 476 N N . ALA A 1 60 ? 20.358 39.617 4.196 1.00 93.81 60 ALA A N 1
ATOM 477 C CA . ALA A 1 60 ? 21.252 40.612 4.783 1.00 93.81 60 ALA A CA 1
ATOM 478 C C . ALA A 1 60 ? 22.323 41.066 3.793 1.00 93.81 60 ALA A C 1
ATOM 480 O O . ALA A 1 60 ? 22.759 42.212 3.867 1.00 93.81 60 ALA A O 1
ATOM 481 N N . THR A 1 61 ? 22.684 40.211 2.837 1.00 94.62 61 THR A N 1
ATOM 482 C CA . THR A 1 61 ? 23.659 40.513 1.784 1.00 94.62 61 THR A CA 1
ATOM 483 C C . THR A 1 61 ? 22.994 40.904 0.456 1.00 94.62 61 THR A C 1
ATOM 485 O O . THR A 1 61 ? 23.643 41.486 -0.412 1.00 94.62 61 THR A O 1
ATOM 488 N N . ALA A 1 62 ? 21.686 40.666 0.312 1.00 95.69 62 ALA A N 1
ATOM 489 C CA . ALA A 1 62 ? 20.892 40.939 -0.886 1.00 95.69 62 ALA A CA 1
ATOM 490 C C . ALA A 1 62 ? 20.410 42.403 -1.010 1.00 95.69 62 ALA A C 1
ATOM 492 O O . ALA A 1 62 ? 19.210 42.684 -0.967 1.00 95.69 62 ALA A O 1
ATOM 493 N N . THR A 1 63 ? 21.328 43.360 -1.177 1.00 94.31 63 THR A N 1
ATOM 494 C CA . THR A 1 63 ? 20.942 44.749 -1.496 1.00 94.31 63 THR A CA 1
ATOM 495 C C . THR A 1 63 ? 20.413 44.873 -2.931 1.00 94.31 63 THR A C 1
ATOM 497 O O . THR A 1 63 ? 20.684 44.027 -3.785 1.00 94.31 63 THR A O 1
ATOM 500 N N . ALA A 1 64 ? 19.688 45.960 -3.220 1.00 91.56 64 ALA A N 1
ATOM 501 C CA . ALA A 1 64 ? 19.211 46.276 -4.569 1.00 91.56 64 ALA A CA 1
ATOM 502 C C . ALA A 1 64 ? 20.341 46.252 -5.615 1.00 91.56 64 ALA A C 1
ATOM 504 O O . ALA A 1 64 ? 20.207 45.628 -6.666 1.00 91.56 64 ALA A O 1
ATOM 505 N N . GLU A 1 65 ? 21.475 46.875 -5.284 1.00 93.31 65 GLU A N 1
ATOM 506 C CA . GLU A 1 65 ? 22.667 46.909 -6.135 1.00 93.31 65 GLU A CA 1
ATOM 507 C C . GLU A 1 65 ? 23.238 45.507 -6.369 1.00 93.31 65 GLU A C 1
ATOM 509 O O . GLU A 1 65 ? 23.569 45.161 -7.499 1.00 93.31 65 GLU A O 1
ATOM 514 N N . VAL A 1 66 ? 23.319 44.678 -5.325 1.00 97.69 66 VAL A N 1
ATOM 515 C CA . VAL A 1 66 ? 23.839 43.307 -5.428 1.00 97.69 66 VAL A CA 1
ATOM 516 C C . VAL A 1 66 ? 22.947 42.446 -6.320 1.00 97.69 66 VAL A C 1
ATOM 518 O O . VAL A 1 66 ? 23.451 41.751 -7.203 1.00 97.69 66 VAL A O 1
ATOM 521 N N . ILE A 1 67 ? 21.627 42.516 -6.129 1.00 98.00 67 ILE A N 1
ATOM 522 C CA . ILE A 1 67 ? 20.659 41.769 -6.941 1.00 98.00 67 ILE A CA 1
ATOM 523 C C . ILE A 1 67 ? 20.777 42.159 -8.418 1.00 98.00 67 ILE A C 1
ATOM 525 O O . ILE A 1 67 ? 20.809 41.276 -9.278 1.00 98.00 67 ILE A O 1
ATOM 529 N N . GLU A 1 68 ? 20.871 43.460 -8.709 1.00 96.56 68 GLU A N 1
ATOM 530 C CA . GLU A 1 68 ? 20.968 43.970 -10.077 1.00 96.56 68 GLU A CA 1
ATOM 531 C C . GLU A 1 68 ? 22.313 43.616 -10.728 1.00 96.56 68 GLU A C 1
ATOM 533 O O . GLU A 1 68 ? 22.340 43.072 -11.834 1.00 96.56 68 GLU A O 1
ATOM 538 N N . LYS A 1 69 ? 23.425 43.870 -10.029 1.00 95.75 69 LYS A N 1
ATOM 539 C CA . LYS A 1 69 ? 24.790 43.684 -10.540 1.00 95.75 69 LYS A CA 1
ATOM 540 C C . LYS A 1 69 ? 25.119 42.222 -10.836 1.00 95.75 69 LYS A C 1
ATOM 542 O O . LYS A 1 69 ? 25.771 41.940 -11.838 1.00 95.75 69 LYS A O 1
ATOM 547 N N . TYR A 1 70 ? 24.684 41.307 -9.972 1.00 98.19 70 TYR A N 1
ATOM 548 C CA . TYR A 1 70 ? 25.032 39.885 -10.051 1.00 98.19 70 TYR A CA 1
ATOM 549 C C . TYR A 1 70 ? 23.885 38.998 -10.554 1.00 98.19 70 TYR A C 1
ATOM 551 O O . TYR A 1 70 ? 24.001 37.774 -10.540 1.00 98.19 70 TYR A O 1
ATOM 559 N N . PHE A 1 71 ? 22.782 39.598 -11.019 1.00 98.38 71 PHE A N 1
ATOM 560 C CA . PHE A 1 71 ? 21.631 38.896 -11.604 1.00 98.38 71 PHE A CA 1
ATOM 561 C C . PHE A 1 71 ? 21.071 37.779 -10.709 1.00 98.38 71 PHE A C 1
ATOM 563 O O . PHE A 1 71 ? 20.694 36.705 -11.198 1.00 98.38 71 PHE A O 1
ATOM 570 N N . ILE A 1 72 ? 21.050 38.031 -9.398 1.00 98.62 72 ILE A N 1
ATOM 571 C CA . ILE A 1 72 ? 20.755 37.036 -8.364 1.00 98.62 72 ILE A CA 1
ATOM 572 C C . ILE A 1 72 ? 19.447 36.297 -8.667 1.00 98.62 72 ILE A C 1
ATOM 574 O O . ILE A 1 72 ? 18.418 36.883 -9.003 1.00 98.62 72 ILE A O 1
ATOM 578 N N . GLY A 1 73 ? 19.493 34.970 -8.567 1.00 98.50 73 GLY A N 1
ATOM 579 C CA . GLY A 1 73 ? 18.390 34.078 -8.890 1.00 98.50 73 GLY A CA 1
ATOM 580 C C . GLY A 1 73 ? 17.436 33.861 -7.733 1.00 98.50 73 GLY A C 1
ATOM 581 O O . GLY A 1 73 ? 16.232 33.680 -7.949 1.00 98.50 73 GLY A O 1
ATOM 582 N N . SER A 1 74 ? 17.957 33.856 -6.513 1.00 98.88 74 SER A N 1
ATOM 583 C CA . SER A 1 74 ? 17.173 33.582 -5.322 1.00 98.88 74 SER A CA 1
ATOM 584 C C . SER A 1 74 ? 17.738 34.296 -4.100 1.00 98.88 74 SER A C 1
ATOM 586 O O . SER A 1 74 ? 18.938 34.527 -3.994 1.00 98.88 74 SER A O 1
ATOM 588 N N . VAL A 1 75 ? 16.851 34.628 -3.170 1.00 98.81 75 VAL A N 1
ATOM 589 C CA . VAL A 1 75 ? 17.201 35.134 -1.840 1.00 98.81 75 VAL A CA 1
ATOM 590 C C . VAL A 1 75 ? 16.575 34.200 -0.807 1.00 98.81 75 VAL A C 1
ATOM 592 O O . VAL A 1 75 ? 15.541 33.592 -1.090 1.00 98.81 75 VAL A O 1
ATOM 595 N N . LEU A 1 76 ? 17.177 34.054 0.369 1.00 98.56 76 LEU A N 1
ATOM 596 C CA . LEU A 1 76 ? 16.534 33.389 1.500 1.00 98.56 76 LEU A CA 1
ATOM 597 C C . LEU A 1 76 ? 16.622 34.200 2.792 1.00 98.56 76 LEU A C 1
ATOM 599 O O . LEU A 1 76 ? 17.486 35.062 2.940 1.00 98.56 76 LEU A O 1
ATOM 603 N N . SER A 1 77 ? 15.769 33.833 3.745 1.00 98.31 77 SER A N 1
ATOM 604 C CA . SER A 1 77 ? 15.989 34.095 5.167 1.00 98.31 77 SER A CA 1
ATOM 605 C C . SER A 1 77 ? 16.465 32.814 5.847 1.00 98.31 77 SER A C 1
ATOM 607 O O . SER A 1 77 ? 15.748 31.815 5.821 1.00 98.31 77 SER A O 1
ATOM 609 N N . GLY A 1 78 ? 17.642 32.852 6.477 1.00 91.81 78 GLY A N 1
ATOM 610 C CA . GLY A 1 78 ? 18.055 31.802 7.417 1.00 91.81 78 GLY A CA 1
ATOM 611 C C . GLY A 1 78 ? 17.224 31.816 8.712 1.00 91.81 78 GLY A C 1
ATOM 612 O O . GLY A 1 78 ? 16.432 32.734 8.951 1.00 91.81 78 GLY A O 1
ATOM 613 N N . GLY A 1 79 ? 17.412 30.821 9.583 1.00 90.06 79 GLY A N 1
ATOM 614 C CA . GLY A 1 79 ? 16.735 30.759 10.885 1.00 90.06 79 GLY A CA 1
ATOM 615 C C . GLY A 1 79 ? 17.005 32.007 11.739 1.00 90.06 79 GLY A C 1
ATOM 616 O O . GLY A 1 79 ? 18.145 32.290 12.092 1.00 90.06 79 GLY A O 1
ATOM 617 N N . GLY A 1 80 ? 15.962 32.772 12.072 1.00 92.06 80 GLY A N 1
ATOM 618 C CA . GLY A 1 80 ? 16.075 34.053 12.785 1.00 92.06 80 GLY A CA 1
ATOM 619 C C . GLY A 1 80 ? 16.410 35.280 11.931 1.00 92.06 80 GLY A C 1
ATOM 620 O O . GLY A 1 80 ? 16.430 36.391 12.458 1.00 92.06 80 GLY A O 1
ATOM 621 N N . SER A 1 81 ? 16.627 35.128 10.621 1.00 96.88 81 SER A N 1
ATOM 622 C CA . SER A 1 81 ? 16.876 36.263 9.727 1.00 96.88 81 SER A CA 1
ATOM 623 C C . SER A 1 81 ? 15.569 36.932 9.301 1.00 96.88 81 SER A C 1
ATOM 625 O O . SER A 1 81 ? 14.879 36.494 8.374 1.00 96.88 81 SER A O 1
ATOM 627 N N . VAL A 1 82 ? 15.214 37.999 10.012 1.00 96.69 82 VAL A N 1
ATOM 628 C CA . VAL A 1 82 ? 13.952 38.736 9.862 1.00 96.69 82 VAL A CA 1
ATOM 629 C C . VAL A 1 82 ? 14.218 40.210 9.512 1.00 96.69 82 VAL A C 1
ATOM 631 O O . VAL A 1 82 ? 15.288 40.730 9.830 1.00 96.69 82 VAL A O 1
ATOM 634 N N . PRO A 1 83 ? 13.289 40.924 8.846 1.00 95.88 83 PRO A N 1
ATOM 635 C CA . PRO A 1 83 ? 13.501 42.324 8.466 1.00 95.88 83 PRO A CA 1
ATOM 636 C C . PRO A 1 83 ? 13.579 43.273 9.670 1.00 95.88 83 PRO A C 1
ATOM 638 O O . PRO A 1 83 ? 14.286 44.275 9.605 1.00 95.88 83 PRO A O 1
ATOM 641 N N . ALA A 1 84 ? 12.869 42.955 10.754 1.00 94.75 84 ALA A N 1
ATOM 642 C CA . ALA A 1 84 ? 12.915 43.652 12.035 1.00 94.75 84 ALA A CA 1
ATOM 643 C C . ALA A 1 84 ? 12.386 42.729 13.155 1.00 94.75 84 ALA A C 1
ATOM 645 O O . ALA A 1 84 ? 11.628 41.796 12.860 1.00 94.75 84 ALA A O 1
ATOM 646 N N . PRO A 1 85 ? 12.732 42.974 14.433 1.00 91.50 85 PRO A N 1
ATOM 647 C CA . PRO A 1 85 ? 12.074 42.315 15.558 1.00 91.50 85 PRO A CA 1
ATOM 648 C C . PRO A 1 85 ? 10.555 42.504 15.491 1.00 91.50 85 PRO A C 1
ATOM 650 O O . PRO A 1 85 ? 10.086 43.613 15.252 1.00 91.50 85 PRO A O 1
ATOM 653 N N . GLN A 1 86 ? 9.798 41.422 15.690 1.00 94.69 86 GLN A N 1
ATOM 654 C CA . GLN A 1 86 ? 8.327 41.421 15.626 1.00 94.69 86 GLN A CA 1
ATOM 655 C C . GLN A 1 86 ? 7.743 42.029 14.334 1.00 94.69 86 GLN A C 1
ATOM 657 O O . GLN A 1 86 ? 6.664 42.617 14.343 1.00 94.69 86 GLN A O 1
ATOM 662 N N . ALA A 1 87 ? 8.460 41.907 13.211 1.00 96.62 87 ALA A N 1
ATOM 663 C CA . ALA A 1 87 ? 8.031 42.474 11.938 1.00 96.62 87 ALA A CA 1
ATOM 664 C C . ALA A 1 87 ? 6.636 41.990 11.513 1.00 96.62 87 ALA A C 1
ATOM 666 O O . ALA A 1 87 ? 6.380 40.785 11.450 1.00 96.62 87 ALA A O 1
ATOM 667 N N . SER A 1 88 ? 5.774 42.941 11.139 1.00 96.50 88 SER A N 1
ATOM 668 C CA . SER A 1 88 ? 4.471 42.656 10.536 1.00 96.50 88 SER A CA 1
ATOM 669 C C . SER A 1 88 ? 4.615 41.970 9.176 1.00 96.50 88 SER A C 1
ATOM 671 O O . SER A 1 88 ? 5.638 42.098 8.495 1.00 96.50 88 SER A O 1
ATOM 673 N N . ALA A 1 89 ? 3.559 41.291 8.728 1.00 97.12 89 ALA A N 1
ATOM 674 C CA . ALA A 1 89 ? 3.524 40.670 7.405 1.00 97.12 89 ALA A CA 1
ATOM 675 C C . ALA A 1 89 ? 3.775 41.691 6.271 1.00 97.12 89 ALA A C 1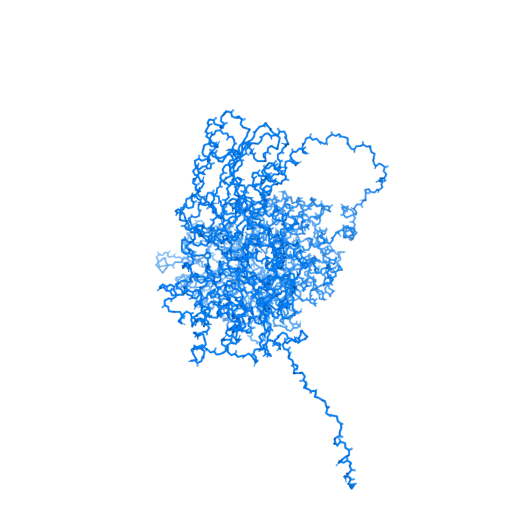
ATOM 677 O O . ALA A 1 89 ? 4.476 41.399 5.304 1.00 97.12 89 ALA A O 1
ATOM 678 N N . GLU A 1 90 ? 3.297 42.927 6.431 1.00 97.38 90 GLU A N 1
ATOM 679 C CA . GLU A 1 90 ? 3.537 44.042 5.503 1.00 97.38 90 GLU A CA 1
ATOM 680 C C . GLU A 1 90 ? 5.011 44.452 5.459 1.00 97.38 90 GLU A C 1
ATOM 682 O O . GLU A 1 90 ? 5.547 44.730 4.389 1.00 97.38 90 GLU A O 1
ATOM 687 N N . THR A 1 91 ? 5.697 44.444 6.606 1.00 97.94 91 THR A N 1
ATOM 688 C CA . THR A 1 91 ? 7.139 44.729 6.673 1.00 97.94 91 THR A CA 1
ATOM 689 C C . THR A 1 91 ? 7.930 43.728 5.834 1.00 97.94 91 THR A C 1
ATOM 691 O O . THR A 1 91 ? 8.824 44.110 5.076 1.00 97.94 91 THR A O 1
ATOM 694 N N . TRP A 1 92 ? 7.556 42.449 5.910 1.00 98.38 92 TRP A N 1
ATOM 695 C CA . TRP A 1 92 ? 8.115 41.411 5.048 1.00 98.38 92 TRP A CA 1
ATOM 696 C C . TRP A 1 92 ? 7.791 41.636 3.569 1.00 98.38 92 TRP A C 1
ATOM 698 O O . TRP A 1 92 ? 8.700 41.606 2.736 1.00 98.38 92 TRP A O 1
ATOM 708 N N . MET A 1 93 ? 6.523 41.906 3.233 1.00 97.81 93 MET A N 1
ATOM 709 C CA . MET A 1 93 ? 6.120 42.169 1.849 1.00 97.81 93 MET A CA 1
ATOM 710 C C . MET A 1 93 ? 6.878 43.354 1.248 1.00 97.81 93 MET A C 1
ATOM 712 O O . MET A 1 93 ? 7.302 43.282 0.095 1.00 97.81 93 MET A O 1
ATOM 716 N N . ASN A 1 94 ? 7.072 44.428 2.014 1.00 97.12 94 ASN A N 1
ATOM 717 C CA . ASN A 1 94 ? 7.790 45.619 1.571 1.00 97.12 94 ASN A CA 1
ATOM 718 C C . ASN A 1 94 ? 9.253 45.294 1.258 1.00 97.12 94 ASN A C 1
ATOM 720 O O . ASN A 1 94 ? 9.726 45.627 0.173 1.00 97.12 94 ASN A O 1
ATOM 724 N N . MET A 1 95 ? 9.942 44.563 2.143 1.00 97.81 95 MET A N 1
ATOM 725 C CA . MET A 1 95 ? 11.316 44.111 1.894 1.00 97.81 95 MET A CA 1
ATOM 726 C C . MET A 1 95 ? 11.420 43.304 0.590 1.00 97.81 95 MET A C 1
ATOM 728 O O . MET A 1 95 ? 12.264 43.594 -0.257 1.00 97.81 95 MET A O 1
ATOM 732 N N . ILE A 1 96 ? 10.540 42.316 0.401 1.00 97.81 96 ILE A N 1
ATOM 733 C CA . ILE A 1 96 ? 10.554 41.458 -0.794 1.00 97.81 96 ILE A CA 1
ATOM 734 C C . ILE A 1 96 ? 10.185 42.251 -2.050 1.00 97.81 96 ILE A C 1
ATOM 736 O O . ILE A 1 96 ? 10.756 42.020 -3.115 1.00 97.81 96 ILE A O 1
ATOM 740 N N . THR A 1 97 ? 9.261 43.206 -1.938 1.00 97.94 97 THR A N 1
ATOM 741 C CA . THR A 1 97 ? 8.861 44.080 -3.046 1.00 97.94 97 THR A CA 1
ATOM 742 C C . THR A 1 97 ? 10.042 44.895 -3.557 1.00 97.94 97 THR A C 1
ATOM 744 O O . THR A 1 97 ? 10.245 44.953 -4.770 1.00 97.94 97 THR A O 1
ATOM 747 N N . GLU A 1 98 ? 10.847 45.477 -2.666 1.00 96.94 98 GLU A N 1
ATOM 748 C CA . GLU A 1 98 ? 12.034 46.240 -3.066 1.00 96.94 98 GLU A CA 1
ATOM 749 C C . GLU A 1 98 ? 13.087 45.349 -3.733 1.00 96.94 98 GLU A C 1
ATOM 751 O O . GLU A 1 98 ? 13.556 45.670 -4.824 1.00 96.94 98 GLU A O 1
ATOM 756 N N . MET A 1 99 ? 13.375 44.173 -3.166 1.00 97.88 99 MET A N 1
ATOM 757 C CA . MET A 1 99 ? 14.288 43.204 -3.791 1.00 97.88 99 MET A CA 1
ATOM 758 C C . MET A 1 99 ? 13.802 42.761 -5.177 1.00 97.88 99 MET A C 1
ATOM 760 O O . MET A 1 99 ? 14.587 42.641 -6.121 1.00 97.88 99 MET A O 1
ATOM 764 N N . GLN A 1 100 ? 12.493 42.550 -5.329 1.00 98.12 100 GLN A N 1
ATOM 765 C CA . GLN A 1 100 ? 11.914 42.143 -6.600 1.00 98.12 100 GLN A CA 1
ATOM 766 C C . GLN A 1 100 ? 11.969 43.262 -7.645 1.00 98.12 100 GLN A C 1
ATOM 768 O O . GLN A 1 100 ? 12.237 42.983 -8.812 1.00 98.12 100 GLN A O 1
ATOM 773 N N . LYS A 1 101 ? 11.768 44.530 -7.255 1.00 98.00 101 LYS A N 1
ATOM 774 C CA . LYS A 1 101 ? 11.947 45.677 -8.163 1.00 98.00 101 LYS A CA 1
ATOM 775 C C . LYS A 1 101 ? 13.364 45.709 -8.738 1.00 98.00 101 LYS A C 1
ATOM 777 O O . LYS A 1 101 ? 13.503 45.907 -9.943 1.00 98.00 101 LYS A O 1
ATOM 782 N N . SER A 1 102 ? 14.381 45.443 -7.919 1.00 96.88 102 SER A N 1
ATOM 783 C CA . SER A 1 102 ? 15.780 45.359 -8.363 1.00 96.88 102 SER A CA 1
ATOM 784 C C . SER A 1 102 ? 16.041 44.177 -9.298 1.00 96.88 102 SER A C 1
ATOM 786 O O . SER A 1 102 ? 16.730 44.311 -10.300 1.00 96.88 102 SER A O 1
ATOM 788 N N . ALA A 1 103 ? 15.444 43.011 -9.048 1.00 98.12 103 ALA A N 1
ATOM 789 C CA . ALA A 1 103 ? 15.559 41.887 -9.981 1.00 98.12 103 ALA A CA 1
ATOM 790 C C . ALA A 1 103 ? 14.915 42.207 -11.346 1.00 98.12 103 ALA A C 1
ATOM 792 O O . ALA A 1 103 ? 15.434 41.849 -12.408 1.00 98.12 103 ALA A O 1
ATOM 793 N N . LEU A 1 104 ? 13.786 42.922 -11.330 1.00 98.25 104 LEU A N 1
ATOM 794 C CA . LEU A 1 104 ? 13.033 43.299 -12.524 1.00 98.25 104 LEU A CA 1
ATOM 795 C C . LEU A 1 104 ? 13.639 44.481 -13.302 1.00 98.25 104 LEU A C 1
ATOM 797 O O . LEU A 1 104 ? 13.320 44.613 -14.486 1.00 98.25 104 LEU A O 1
ATOM 801 N N . SER A 1 105 ? 14.501 45.307 -12.689 1.00 97.44 105 SER A N 1
ATOM 802 C CA . SER A 1 105 ? 15.240 46.381 -13.381 1.00 97.44 105 SER A CA 1
ATOM 803 C C . SER A 1 105 ? 16.361 45.845 -14.277 1.00 97.44 105 SER A C 1
ATOM 805 O O . SER A 1 105 ? 16.772 46.527 -15.217 1.00 97.44 105 SER A O 1
ATOM 807 N N . THR A 1 106 ? 16.818 44.609 -14.042 1.00 98.06 106 THR A N 1
ATOM 808 C CA . THR A 1 106 ? 17.841 43.959 -14.871 1.00 98.06 106 THR A CA 1
ATOM 809 C C . THR A 1 106 ? 17.405 43.827 -16.334 1.00 98.06 106 THR A C 1
ATOM 811 O O . THR A 1 106 ? 16.221 43.756 -16.669 1.00 98.06 106 THR A O 1
ATOM 814 N N . ARG A 1 107 ? 18.385 43.699 -17.237 1.00 97.25 107 ARG A N 1
ATOM 815 C CA . ARG A 1 107 ? 18.190 43.630 -18.698 1.00 97.25 107 ARG A CA 1
ATOM 816 C C . ARG A 1 107 ? 17.092 42.655 -19.151 1.00 97.25 107 ARG A C 1
ATOM 818 O O . ARG A 1 107 ? 16.356 42.956 -20.092 1.00 97.25 107 ARG A O 1
ATOM 825 N N . LEU A 1 108 ? 16.995 41.480 -18.522 1.00 98.00 108 LEU A N 1
ATOM 826 C CA . LEU A 1 108 ? 15.988 40.459 -18.843 1.00 98.00 108 LEU A CA 1
ATOM 827 C C . LEU A 1 108 ? 14.787 40.456 -17.886 1.00 98.00 108 LEU A C 1
ATOM 829 O O . LEU A 1 108 ? 13.784 39.806 -18.199 1.00 98.00 108 LEU A O 1
ATOM 833 N N . GLY A 1 109 ? 14.853 41.188 -16.771 1.00 97.88 109 GLY A N 1
ATOM 834 C CA . GLY A 1 109 ? 13.791 41.288 -15.772 1.00 97.88 109 GLY A CA 1
ATOM 835 C C . GLY A 1 109 ? 13.343 39.925 -15.243 1.00 97.88 109 GLY A C 1
ATOM 836 O O . GLY A 1 109 ? 12.155 39.607 -15.294 1.00 97.88 109 GLY A O 1
ATOM 837 N N . ILE A 1 110 ? 14.294 39.081 -14.827 1.00 98.75 110 ILE A N 1
ATOM 838 C CA . ILE A 1 110 ? 13.999 37.749 -14.283 1.00 98.75 110 ILE A CA 1
ATOM 839 C C . ILE A 1 110 ? 13.728 37.896 -12.779 1.00 98.75 110 ILE A C 1
ATOM 841 O O . ILE A 1 110 ? 14.634 38.304 -12.058 1.00 98.75 110 ILE A O 1
ATOM 845 N N . PRO A 1 111 ? 12.533 37.544 -12.274 1.00 98.69 111 PRO A N 1
ATOM 846 C CA . PRO A 1 111 ? 12.216 37.703 -10.857 1.00 98.69 111 PRO A CA 1
ATOM 847 C C . PRO A 1 111 ? 13.058 36.773 -9.973 1.00 98.69 111 PRO A C 1
ATOM 849 O O . PRO A 1 111 ? 13.312 35.620 -10.349 1.00 98.69 111 PRO A O 1
ATOM 852 N N . ILE A 1 112 ? 13.433 37.225 -8.774 1.00 98.62 112 ILE A N 1
ATOM 853 C CA . ILE A 1 112 ? 14.002 36.358 -7.734 1.00 98.62 112 ILE A CA 1
ATOM 854 C C . ILE A 1 112 ? 12.921 35.440 -7.162 1.00 98.62 112 ILE A C 1
ATOM 856 O O . ILE A 1 112 ? 11.760 35.832 -7.033 1.00 98.62 112 ILE A O 1
ATOM 860 N N . ILE A 1 113 ? 13.303 34.216 -6.792 1.00 98.69 113 ILE A N 1
ATOM 861 C CA . ILE A 1 113 ? 12.486 33.356 -5.923 1.00 98.69 113 ILE A CA 1
ATOM 862 C C . ILE A 1 113 ? 12.996 33.493 -4.484 1.00 98.69 113 ILE A C 1
ATOM 864 O O . ILE A 1 113 ? 14.189 33.314 -4.250 1.00 98.69 113 ILE A O 1
ATOM 868 N N . TYR A 1 114 ? 12.125 33.833 -3.531 1.00 98.81 114 TYR A N 1
ATOM 869 C CA . TYR A 1 114 ? 12.504 34.003 -2.122 1.00 98.81 114 TYR A CA 1
ATOM 870 C C . TYR A 1 114 ? 12.169 32.738 -1.317 1.00 98.81 114 TYR A C 1
ATOM 872 O O . TYR A 1 114 ? 11.022 32.298 -1.366 1.00 98.81 114 TYR A O 1
ATOM 880 N N . GLY A 1 115 ? 13.144 32.150 -0.618 1.00 98.62 115 GLY A N 1
ATOM 881 C CA . GLY A 1 115 ? 13.003 30.920 0.177 1.00 98.62 115 GLY A CA 1
ATOM 882 C C . GLY A 1 115 ? 13.037 31.145 1.694 1.00 98.62 115 GLY A C 1
ATOM 883 O O . GLY A 1 115 ? 13.672 32.087 2.167 1.00 98.62 115 GLY A O 1
ATOM 884 N N . ILE A 1 116 ? 12.377 30.277 2.466 1.00 98.69 116 ILE A N 1
ATOM 885 C CA . ILE A 1 116 ? 12.468 30.263 3.938 1.00 98.69 116 ILE A CA 1
ATOM 886 C C . ILE A 1 116 ? 12.165 28.874 4.525 1.00 98.69 116 ILE A C 1
ATOM 888 O O . ILE A 1 116 ? 11.406 28.093 3.940 1.00 98.69 116 ILE A O 1
ATOM 892 N N . ASP A 1 117 ? 12.708 28.573 5.705 1.00 98.62 117 ASP A N 1
ATOM 893 C CA . ASP A 1 117 ? 12.350 27.395 6.503 1.00 98.62 117 ASP A CA 1
ATOM 894 C C . ASP A 1 117 ? 10.978 27.558 7.175 1.00 98.62 117 ASP A C 1
ATOM 896 O O . ASP A 1 117 ? 10.868 27.850 8.357 1.00 98.62 117 ASP A O 1
ATOM 900 N N . ALA A 1 118 ? 9.894 27.319 6.436 1.00 98.62 118 ALA A N 1
ATOM 901 C CA . ALA A 1 118 ? 8.545 27.196 6.999 1.00 98.62 118 ALA A CA 1
ATOM 902 C C . ALA A 1 118 ? 8.201 25.715 7.276 1.00 98.62 118 ALA A C 1
ATOM 904 O O . ALA A 1 118 ? 7.423 25.099 6.546 1.00 98.62 118 ALA A O 1
ATOM 905 N N . VAL A 1 119 ? 8.849 25.115 8.284 1.00 98.38 119 VAL A N 1
ATOM 906 C CA . VAL A 1 119 ? 8.867 23.655 8.525 1.00 98.38 119 VAL A CA 1
ATOM 907 C C . VAL A 1 119 ? 7.760 23.133 9.451 1.00 98.38 119 VAL A C 1
ATOM 909 O O . VAL A 1 119 ? 7.380 21.970 9.344 1.00 98.38 119 VAL A O 1
ATOM 912 N N . HIS A 1 120 ? 7.187 23.994 10.295 1.00 98.62 120 HIS A N 1
ATOM 913 C CA . HIS A 1 120 ? 6.049 23.684 11.179 1.00 98.62 120 HIS A CA 1
ATOM 914 C C . HIS A 1 120 ? 5.101 24.887 11.301 1.00 98.62 120 HIS A C 1
ATOM 916 O O . HIS A 1 120 ? 4.730 25.341 12.377 1.00 98.62 120 HIS A O 1
ATOM 922 N N . GLY A 1 121 ? 4.740 25.449 10.147 1.00 98.44 121 GLY A N 1
ATOM 923 C CA . GLY A 1 121 ? 4.150 26.785 10.031 1.00 98.44 121 GLY A CA 1
ATOM 924 C C . GLY A 1 121 ? 5.195 27.821 9.617 1.00 98.44 121 GLY A C 1
ATOM 925 O O . GLY A 1 121 ? 6.361 27.482 9.373 1.00 98.44 121 GLY A O 1
ATOM 926 N N . HIS A 1 122 ? 4.787 29.091 9.521 1.00 98.38 122 HIS A N 1
ATOM 927 C CA . HIS A 1 122 ? 5.663 30.193 9.093 1.00 98.38 122 HIS A CA 1
ATOM 928 C C . HIS A 1 122 ? 6.543 30.708 10.239 1.00 98.38 122 HIS A C 1
ATOM 930 O O . HIS A 1 122 ? 6.439 31.833 10.716 1.00 98.38 122 HIS A O 1
ATOM 936 N N . ASN A 1 123 ? 7.379 29.809 10.733 1.00 98.19 123 ASN A N 1
ATOM 937 C CA . ASN A 1 123 ? 7.880 29.817 12.100 1.00 98.19 123 ASN A CA 1
ATOM 938 C C . ASN A 1 123 ? 8.926 30.897 12.436 1.00 98.19 123 ASN A C 1
ATOM 940 O O . ASN A 1 123 ? 9.090 31.215 13.611 1.00 98.19 123 ASN A O 1
ATOM 944 N N . ASN A 1 124 ? 9.573 31.528 11.451 1.00 96.88 124 ASN A N 1
ATOM 945 C CA . ASN A 1 124 ? 10.407 32.719 11.670 1.00 96.88 124 ASN A CA 1
ATOM 946 C C . ASN A 1 124 ? 9.582 33.990 11.953 1.00 96.88 124 ASN A C 1
ATOM 948 O O . ASN A 1 124 ? 10.143 35.004 12.368 1.00 96.88 124 ASN A O 1
ATOM 952 N N . VAL A 1 125 ? 8.279 33.984 11.660 1.00 97.81 125 VAL A N 1
ATOM 953 C CA . VAL A 1 125 ? 7.454 35.194 11.639 1.00 97.81 125 VAL A CA 1
ATOM 954 C C . VAL A 1 125 ? 6.690 35.355 12.941 1.00 97.81 125 VAL A C 1
ATOM 956 O O . VAL A 1 125 ? 5.986 34.460 13.404 1.00 97.81 125 VAL A O 1
ATOM 959 N N . TYR A 1 126 ? 6.820 36.541 13.528 1.00 97.62 126 TYR A N 1
ATOM 960 C CA . TYR A 1 126 ? 6.095 36.899 14.735 1.00 97.62 126 TYR A CA 1
ATOM 961 C C . TYR A 1 126 ? 4.584 36.854 14.502 1.00 97.62 126 TYR A C 1
ATOM 963 O O . TYR A 1 126 ? 4.077 37.393 13.520 1.00 97.62 126 TYR A O 1
ATOM 971 N N . GLY A 1 127 ? 3.869 36.208 15.420 1.00 97.00 127 GLY A N 1
ATOM 972 C CA . GLY A 1 127 ? 2.420 36.068 15.351 1.00 97.00 127 GLY A CA 1
ATOM 973 C C . GLY A 1 127 ? 1.925 34.980 14.396 1.00 97.00 127 GLY A C 1
ATOM 974 O O . GLY A 1 127 ? 0.723 34.738 14.385 1.00 97.00 127 GLY A O 1
ATOM 975 N N . ALA A 1 128 ? 2.795 34.294 13.649 1.00 98.44 128 ALA A N 1
ATOM 976 C CA . ALA A 1 128 ? 2.396 33.155 12.824 1.00 98.44 128 ALA A CA 1
ATOM 977 C C . ALA A 1 128 ? 1.906 31.968 13.669 1.00 98.44 128 ALA A C 1
ATOM 979 O O . ALA A 1 128 ? 2.285 31.811 14.834 1.00 98.44 128 ALA A O 1
ATOM 980 N N . THR A 1 129 ? 1.072 31.119 13.069 1.00 98.75 129 THR A N 1
ATOM 981 C CA . THR A 1 129 ? 0.657 29.855 13.688 1.00 98.75 129 THR A CA 1
ATOM 982 C C . THR A 1 129 ? 1.832 28.878 13.703 1.00 98.75 129 THR A C 1
ATOM 984 O O . THR A 1 129 ? 2.440 28.628 12.658 1.00 98.75 129 THR A O 1
ATOM 987 N N . ILE A 1 130 ? 2.124 28.293 14.869 1.00 98.88 130 ILE A N 1
ATOM 988 C CA . ILE A 1 130 ? 3.161 27.268 15.028 1.00 98.88 130 ILE A CA 1
ATOM 989 C C . ILE A 1 130 ? 2.477 25.918 15.247 1.00 98.88 130 ILE A C 1
ATOM 991 O O . ILE A 1 130 ? 1.823 25.692 16.266 1.00 98.88 130 ILE A O 1
ATOM 995 N N . PHE A 1 131 ? 2.601 25.030 14.265 1.00 98.94 131 PHE A N 1
ATOM 996 C CA . PHE A 1 131 ? 2.048 23.677 14.308 1.00 98.94 131 PHE A CA 1
ATOM 997 C C . PHE A 1 131 ? 2.962 22.736 15.107 1.00 98.94 131 PHE A C 1
ATOM 999 O O . PHE A 1 131 ? 4.123 23.065 15.331 1.00 98.94 131 PHE A O 1
ATOM 1006 N N . PRO A 1 132 ? 2.494 21.535 15.496 1.00 98.88 132 PRO A N 1
ATOM 1007 C CA . PRO A 1 132 ? 3.397 20.520 16.016 1.00 98.88 132 PRO A CA 1
ATOM 1008 C C . PRO A 1 132 ? 4.507 20.187 15.013 1.00 98.88 132 PRO A C 1
ATOM 1010 O O . PRO A 1 132 ? 4.239 20.051 13.814 1.00 98.88 132 PRO A O 1
ATOM 1013 N N . HIS A 1 133 ? 5.726 19.963 15.505 1.00 98.88 133 HIS A N 1
ATOM 1014 C CA . HIS A 1 133 ? 6.822 19.461 14.666 1.00 98.88 133 HIS A CA 1
ATOM 1015 C C . HIS A 1 133 ? 6.515 18.076 14.080 1.00 98.88 133 HIS A C 1
ATOM 1017 O O . HIS A 1 133 ? 5.636 17.344 14.554 1.00 98.88 133 HIS A O 1
ATOM 1023 N N . ASN A 1 134 ? 7.255 17.699 13.033 1.00 98.94 134 ASN A N 1
ATOM 1024 C CA . ASN A 1 134 ? 6.939 16.549 12.183 1.00 98.94 134 ASN A CA 1
ATOM 1025 C C . ASN A 1 134 ? 6.789 15.233 12.951 1.00 98.94 134 ASN A C 1
ATOM 1027 O O . ASN A 1 134 ? 5.890 14.461 12.619 1.00 98.94 134 ASN A O 1
ATOM 1031 N N . ILE A 1 135 ? 7.588 14.985 13.994 1.00 98.81 135 ILE A N 1
ATOM 1032 C CA . ILE A 1 135 ? 7.428 13.801 14.850 1.00 98.81 135 ILE A CA 1
ATOM 1033 C C . ILE A 1 135 ? 6.019 13.726 15.458 1.00 98.81 135 ILE A C 1
ATOM 1035 O O . ILE A 1 135 ? 5.358 12.693 15.364 1.00 98.81 135 ILE A O 1
ATOM 1039 N N . GLY A 1 136 ? 5.492 14.836 15.981 1.00 98.75 136 GLY A N 1
ATOM 1040 C CA . GLY A 1 136 ? 4.128 14.902 16.500 1.00 98.75 136 GLY A CA 1
ATOM 1041 C C . GLY A 1 136 ? 3.091 14.676 15.400 1.00 98.75 136 GLY A C 1
ATOM 1042 O O . GLY A 1 136 ? 2.149 13.904 15.578 1.00 98.75 136 GLY A O 1
ATOM 1043 N N . LEU A 1 137 ? 3.292 15.262 14.219 1.00 98.88 137 LEU A N 1
ATOM 1044 C CA . LEU A 1 137 ? 2.409 15.030 13.069 1.00 98.88 137 LEU A CA 1
ATOM 1045 C C . LEU A 1 137 ? 2.421 13.566 12.615 1.00 98.88 137 LEU A C 1
ATOM 1047 O O . LEU A 1 137 ? 1.371 13.003 12.305 1.00 98.88 137 LEU A O 1
ATOM 1051 N N . GLY A 1 138 ? 3.577 12.907 12.659 1.00 98.50 138 GLY A N 1
ATOM 1052 C CA . GLY A 1 138 ? 3.703 11.474 12.443 1.00 98.50 138 GLY A CA 1
ATOM 1053 C C . GLY A 1 138 ? 2.876 10.665 13.434 1.00 98.50 138 GLY A C 1
ATOM 1054 O O . GLY A 1 138 ? 2.206 9.705 13.041 1.00 98.50 138 GLY A O 1
ATOM 1055 N N . ALA A 1 139 ? 2.844 11.082 14.704 1.00 98.75 139 ALA A N 1
ATOM 1056 C CA . ALA A 1 139 ? 2.073 10.421 15.752 1.00 98.75 139 ALA A CA 1
ATOM 1057 C C . ALA A 1 139 ? 0.559 10.385 15.475 1.00 98.75 139 ALA A C 1
ATOM 1059 O O . ALA A 1 139 ? -0.115 9.444 15.896 1.00 98.75 139 ALA A O 1
ATOM 1060 N N . THR A 1 140 ? 0.042 11.347 14.701 1.00 98.31 140 THR A N 1
ATOM 1061 C CA . THR A 1 140 ? -1.381 11.424 14.323 1.00 98.31 140 THR A CA 1
ATOM 1062 C C . THR A 1 140 ? -1.818 10.322 13.355 1.00 98.31 140 THR A C 1
ATOM 1064 O O . THR A 1 140 ? -3.003 9.990 13.300 1.00 98.31 140 THR A O 1
ATOM 1067 N N . ARG A 1 141 ? -0.878 9.787 12.553 1.00 97.00 141 ARG A N 1
ATOM 1068 C CA . ARG A 1 141 ? -1.144 8.907 11.396 1.00 97.00 141 ARG A CA 1
ATOM 1069 C C . ARG A 1 141 ? -2.222 9.462 10.447 1.00 97.00 141 ARG A C 1
ATOM 1071 O O . ARG A 1 141 ? -2.966 8.690 9.842 1.00 97.00 141 ARG A O 1
ATOM 1078 N N . ASP A 1 142 ? -2.292 10.789 10.301 1.00 97.50 142 ASP A N 1
ATOM 1079 C CA . ASP A 1 142 ? -3.267 11.464 9.443 1.00 97.50 142 ASP A CA 1
ATOM 1080 C C . ASP A 1 142 ? -2.630 12.377 8.381 1.00 97.50 142 ASP A C 1
ATOM 1082 O O . ASP A 1 142 ? -2.402 13.570 8.603 1.00 97.50 142 ASP A O 1
ATOM 1086 N N . PRO A 1 143 ? -2.431 11.841 7.171 1.00 95.00 143 PRO A N 1
ATOM 1087 C CA . PRO A 1 143 ? -1.932 12.607 6.035 1.00 95.00 143 PRO A CA 1
ATOM 1088 C C . PRO A 1 143 ? -2.877 13.723 5.570 1.00 95.00 143 PRO A C 1
ATOM 1090 O O . PRO A 1 143 ? -2.424 14.726 5.024 1.00 95.00 143 PRO A O 1
ATOM 1093 N N . SER A 1 144 ? -4.190 13.582 5.792 1.00 95.56 144 SER A N 1
ATOM 1094 C CA . SER A 1 144 ? -5.171 14.614 5.438 1.00 95.56 144 SER A CA 1
ATOM 1095 C C . SER A 1 144 ? -5.029 15.836 6.343 1.00 95.56 144 SER A C 1
ATOM 1097 O O . SER A 1 144 ? -5.082 16.964 5.854 1.00 95.56 144 SER A O 1
ATOM 1099 N N . LEU A 1 145 ? -4.806 15.631 7.644 1.00 96.94 145 LEU A N 1
ATOM 1100 C CA . LEU A 1 145 ? -4.466 16.714 8.571 1.00 96.94 145 LEU A CA 1
ATOM 1101 C C . LEU A 1 145 ? -3.180 17.420 8.126 1.00 96.94 145 LEU A C 1
ATOM 1103 O O . LEU A 1 145 ? -3.153 18.640 8.002 1.00 96.94 145 LEU A O 1
ATOM 1107 N N . VAL A 1 146 ? -2.138 16.656 7.806 1.00 98.31 146 VAL A N 1
ATOM 1108 C CA . VAL A 1 146 ? -0.849 17.199 7.355 1.00 98.31 146 VAL A CA 1
ATOM 1109 C C . VAL A 1 146 ? -0.972 17.986 6.040 1.00 98.31 146 VAL A C 1
ATOM 1111 O O . VAL A 1 146 ? -0.347 19.036 5.881 1.00 98.31 146 VAL A O 1
ATOM 1114 N N . ARG A 1 147 ? -1.852 17.570 5.124 1.00 98.50 147 ARG A N 1
ATOM 1115 C CA . ARG A 1 147 ? -2.209 18.356 3.933 1.00 98.50 147 ARG A CA 1
ATOM 1116 C C . ARG A 1 147 ? -2.885 19.683 4.283 1.00 98.50 147 ARG A C 1
ATOM 1118 O O . ARG A 1 147 ? -2.571 20.701 3.670 1.00 98.50 147 ARG A O 1
ATOM 1125 N N . GLN A 1 148 ? -3.810 19.688 5.244 1.00 98.50 148 GLN A N 1
ATOM 1126 C CA . GLN A 1 148 ? -4.471 20.918 5.699 1.00 98.50 148 GLN A CA 1
ATOM 1127 C C . GLN A 1 148 ? -3.463 21.882 6.335 1.00 98.50 148 GLN A C 1
ATOM 1129 O O . GLN A 1 148 ? -3.493 23.073 6.033 1.00 98.50 148 GLN A O 1
ATOM 1134 N N . ILE A 1 149 ? -2.517 21.361 7.122 1.00 98.75 149 ILE A N 1
ATOM 1135 C CA . ILE A 1 149 ? -1.408 22.137 7.697 1.00 98.75 149 ILE A CA 1
ATOM 1136 C C . ILE A 1 149 ? -0.542 22.749 6.592 1.00 98.75 149 ILE A C 1
ATOM 1138 O O . ILE A 1 149 ? -0.216 23.934 6.652 1.00 98.75 149 ILE A O 1
ATOM 1142 N N . GLY A 1 150 ? -0.219 21.982 5.546 1.00 98.81 150 GLY A N 1
ATOM 1143 C CA . GLY A 1 150 ? 0.490 22.502 4.375 1.00 98.81 150 GLY A CA 1
ATOM 1144 C C . GLY A 1 150 ? -0.262 23.647 3.687 1.00 98.81 150 GLY A C 1
ATOM 1145 O O . GLY A 1 150 ? 0.349 24.645 3.316 1.00 98.81 150 GLY A O 1
ATOM 1146 N N . ALA A 1 151 ? -1.588 23.547 3.559 1.00 98.75 151 ALA A N 1
ATOM 1147 C CA . ALA A 1 151 ? -2.407 24.603 2.960 1.00 98.75 151 ALA A CA 1
ATOM 1148 C C . ALA A 1 151 ? -2.456 25.878 3.822 1.00 98.75 151 ALA A C 1
ATOM 1150 O O . ALA A 1 151 ? -2.305 26.976 3.287 1.00 98.75 151 ALA A O 1
ATOM 1151 N N . ALA A 1 152 ? -2.610 25.739 5.142 1.00 98.75 152 ALA A N 1
ATOM 1152 C CA . ALA A 1 152 ? -2.544 26.861 6.080 1.00 98.75 152 ALA A CA 1
ATOM 1153 C C . ALA A 1 152 ? -1.158 27.527 6.046 1.00 98.75 152 ALA A C 1
ATOM 1155 O O . ALA A 1 152 ? -1.052 28.737 5.864 1.00 98.75 152 ALA A O 1
ATOM 1156 N N . THR A 1 153 ? -0.091 26.724 6.094 1.00 98.88 153 THR A N 1
ATOM 1157 C CA . THR A 1 153 ? 1.297 27.204 6.006 1.00 98.88 153 THR A CA 1
ATOM 1158 C C . THR A 1 153 ? 1.538 27.971 4.705 1.00 98.88 153 THR A C 1
ATOM 1160 O O . THR A 1 153 ? 2.118 29.050 4.736 1.00 98.88 153 THR A O 1
ATOM 1163 N N . ALA A 1 154 ? 1.055 27.476 3.560 1.00 98.81 154 ALA A N 1
ATOM 1164 C CA . ALA A 1 154 ? 1.192 28.183 2.287 1.00 98.81 154 ALA A CA 1
ATOM 1165 C C . ALA A 1 154 ? 0.537 29.571 2.300 1.00 98.81 154 ALA A C 1
ATOM 1167 O O . ALA A 1 154 ? 1.110 30.516 1.756 1.00 98.81 154 ALA A O 1
ATOM 1168 N N . LEU A 1 155 ? -0.634 29.703 2.932 1.00 98.69 155 LEU A N 1
ATOM 1169 C CA . LEU A 1 155 ? -1.326 30.983 3.073 1.00 98.69 155 LEU A CA 1
ATOM 1170 C C . LEU A 1 155 ? -0.553 31.949 3.973 1.00 98.69 155 LEU A C 1
ATOM 1172 O O . LEU A 1 155 ? -0.352 33.092 3.569 1.00 98.69 155 LEU A O 1
ATOM 1176 N N . GLU A 1 156 ? -0.077 31.500 5.138 1.00 98.75 156 GLU A N 1
ATOM 1177 C CA . GLU A 1 156 ? 0.703 32.353 6.051 1.00 98.75 156 GLU A CA 1
ATOM 1178 C C . GLU A 1 156 ? 2.041 32.781 5.434 1.00 98.75 156 GLU A C 1
ATOM 1180 O O . GLU A 1 156 ? 2.452 33.929 5.563 1.00 98.75 156 GLU A O 1
ATOM 1185 N N . VAL A 1 157 ? 2.704 31.894 4.690 1.00 98.81 157 VAL A N 1
ATOM 1186 C CA . VAL A 1 157 ? 3.955 32.225 3.991 1.00 98.81 157 VAL A CA 1
ATOM 1187 C C . VAL A 1 157 ? 3.703 33.216 2.849 1.00 98.81 157 VAL A C 1
ATOM 1189 O O . VAL A 1 157 ? 4.444 34.190 2.678 1.00 98.81 157 VAL A O 1
ATOM 1192 N N . ARG A 1 158 ? 2.622 33.034 2.080 1.00 98.44 158 ARG A N 1
ATOM 1193 C CA . ARG A 1 158 ? 2.232 33.997 1.038 1.00 98.44 158 ARG A CA 1
ATOM 1194 C C . ARG A 1 158 ? 1.804 35.342 1.611 1.00 98.44 158 ARG A C 1
ATOM 1196 O O . ARG A 1 158 ? 2.038 36.357 0.955 1.00 98.44 158 ARG A O 1
ATOM 1203 N N . ALA A 1 159 ? 1.263 35.365 2.826 1.00 98.25 159 ALA A N 1
ATOM 1204 C CA . ALA A 1 159 ? 0.934 36.584 3.556 1.00 98.25 159 ALA A CA 1
ATOM 1205 C C . ALA A 1 159 ? 2.154 37.437 3.911 1.00 98.25 159 ALA A C 1
ATOM 1207 O O . ALA A 1 159 ? 1.998 38.615 4.188 1.00 98.25 159 ALA A O 1
ATOM 1208 N N . THR A 1 160 ? 3.372 36.903 3.843 1.00 98.38 160 THR A N 1
ATOM 1209 C CA . THR A 1 160 ? 4.597 37.707 3.975 1.00 98.38 160 THR A CA 1
ATOM 1210 C C . THR A 1 160 ? 5.303 37.917 2.639 1.00 98.38 160 THR A C 1
ATOM 1212 O O . THR A 1 160 ? 6.444 38.365 2.610 1.00 98.38 160 THR A O 1
ATOM 1215 N N . GLY A 1 161 ? 4.658 37.566 1.522 1.00 97.56 161 GLY A N 1
ATOM 1216 C CA . GLY A 1 161 ? 5.197 37.718 0.171 1.00 97.56 161 GLY A CA 1
ATOM 1217 C C . GLY A 1 161 ? 6.158 36.619 -0.289 1.00 97.56 161 GLY A C 1
ATOM 1218 O O . GLY A 1 161 ? 6.676 36.706 -1.402 1.00 97.56 161 GLY A O 1
ATOM 1219 N N . ILE A 1 162 ? 6.386 35.577 0.514 1.00 98.62 162 ILE A N 1
ATOM 1220 C CA . ILE A 1 162 ? 7.370 34.530 0.212 1.00 98.62 162 ILE A CA 1
ATOM 1221 C C . ILE A 1 162 ? 6.734 33.442 -0.681 1.00 98.62 162 ILE A C 1
ATOM 1223 O O . ILE A 1 162 ? 5.658 32.934 -0.369 1.00 98.62 162 ILE A O 1
ATOM 1227 N N . PRO A 1 163 ? 7.352 33.070 -1.820 1.00 98.12 163 PRO A N 1
ATOM 1228 C CA . PRO A 1 163 ? 6.798 32.079 -2.741 1.00 98.12 163 PRO A CA 1
ATOM 1229 C C . PRO A 1 163 ? 7.328 30.645 -2.570 1.00 98.12 163 PRO A C 1
ATOM 1231 O O . PRO A 1 163 ? 6.816 29.751 -3.247 1.00 98.12 163 PRO A O 1
ATOM 1234 N N . TYR A 1 164 ? 8.359 30.407 -1.755 1.00 98.81 164 TYR A N 1
ATOM 1235 C CA . TYR A 1 164 ? 9.082 29.132 -1.700 1.00 98.81 164 TYR A CA 1
ATOM 1236 C C . TYR A 1 164 ? 9.438 28.742 -0.260 1.00 98.81 164 TYR A C 1
ATOM 1238 O O . TYR A 1 164 ? 9.959 29.560 0.493 1.00 98.81 164 TYR A O 1
ATOM 1246 N N . VAL A 1 165 ? 9.161 27.489 0.114 1.00 98.81 165 VAL A N 1
ATOM 1247 C CA . VAL A 1 165 ? 9.454 26.953 1.450 1.00 98.81 165 VAL A CA 1
ATOM 1248 C C . VAL A 1 165 ? 10.393 25.754 1.393 1.00 98.81 165 VAL A C 1
ATOM 1250 O O . VAL A 1 165 ? 10.283 24.893 0.516 1.00 98.81 165 VAL A O 1
ATOM 1253 N N . PHE A 1 166 ? 11.281 25.653 2.378 1.00 98.88 166 PHE A N 1
ATOM 1254 C CA . PHE A 1 166 ? 12.178 24.512 2.561 1.00 98.88 166 PHE A CA 1
ATOM 1255 C C . PHE A 1 166 ? 11.503 23.384 3.362 1.00 98.88 166 PHE A C 1
ATOM 1257 O O . PHE A 1 166 ? 11.999 22.964 4.404 1.00 98.88 166 PHE A O 1
ATOM 1264 N N . ALA A 1 167 ? 10.353 22.903 2.884 1.00 98.56 167 ALA A N 1
ATOM 1265 C CA . ALA A 1 167 ? 9.578 21.825 3.500 1.00 98.56 167 ALA A CA 1
ATOM 1266 C C . ALA A 1 167 ? 8.846 20.982 2.435 1.00 98.56 167 ALA A C 1
ATOM 1268 O O . ALA A 1 167 ? 8.465 21.530 1.394 1.00 98.56 167 ALA A O 1
ATOM 1269 N N . PRO A 1 168 ? 8.594 19.680 2.676 1.00 98.75 168 PRO A N 1
ATOM 1270 C CA . PRO A 1 168 ? 8.864 18.939 3.918 1.00 98.75 168 PRO A CA 1
ATOM 1271 C C . PRO A 1 168 ? 10.277 18.363 4.082 1.00 98.75 168 PRO A C 1
ATOM 1273 O O . PRO A 1 168 ? 10.890 17.891 3.122 1.00 98.75 168 PRO A O 1
ATOM 1276 N N . CYS A 1 169 ? 10.718 18.258 5.342 1.00 98.81 169 CYS A N 1
ATOM 1277 C CA . CYS A 1 169 ? 11.725 17.271 5.725 1.00 98.81 169 CYS A CA 1
ATOM 1278 C C . CYS A 1 169 ? 11.098 15.868 5.641 1.00 98.81 169 CYS A C 1
ATOM 1280 O O . CYS A 1 169 ? 10.104 15.574 6.300 1.00 98.81 169 CYS A O 1
ATOM 1282 N N . VAL A 1 170 ? 11.637 15.016 4.775 1.00 98.75 170 VAL A N 1
ATOM 1283 C CA . VAL A 1 170 ? 11.187 13.634 4.544 1.00 98.75 170 VAL A CA 1
ATOM 1284 C C . VAL A 1 170 ? 12.240 12.626 4.999 1.00 98.75 170 VAL A C 1
ATOM 1286 O O . VAL A 1 170 ? 12.298 11.498 4.506 1.00 98.75 170 VAL A O 1
ATOM 1289 N N . ALA A 1 171 ? 13.081 13.038 5.948 1.00 98.81 171 ALA A N 1
ATOM 1290 C CA . ALA A 1 171 ? 14.019 12.160 6.620 1.00 98.81 171 ALA A CA 1
ATOM 1291 C C . ALA A 1 171 ? 13.273 10.998 7.283 1.00 98.81 171 ALA A C 1
ATOM 1293 O O . ALA A 1 171 ? 12.233 11.183 7.923 1.00 98.81 171 ALA A O 1
ATOM 1294 N N . VAL A 1 172 ? 13.856 9.808 7.200 1.00 98.75 172 VAL A N 1
ATOM 1295 C CA . VAL A 1 172 ? 13.471 8.659 8.025 1.00 98.75 172 VAL A CA 1
ATOM 1296 C C . VAL A 1 172 ? 14.527 8.546 9.113 1.00 98.75 172 VAL A C 1
ATOM 1298 O O . VAL A 1 172 ? 15.572 7.941 8.887 1.00 98.75 172 VAL A O 1
ATOM 1301 N N . CYS A 1 173 ? 14.314 9.211 10.252 1.00 98.62 173 CYS A N 1
ATOM 1302 C CA . CYS A 1 173 ? 15.267 9.180 11.362 1.00 98.62 173 CYS A CA 1
ATOM 1303 C C . CYS A 1 173 ? 15.325 7.745 11.911 1.00 98.62 173 CYS A C 1
ATOM 1305 O O . CYS A 1 173 ? 14.284 7.167 12.222 1.00 98.62 173 CYS A O 1
ATOM 1307 N N . ARG A 1 174 ? 16.514 7.150 12.021 1.00 98.31 174 ARG A N 1
ATOM 1308 C CA . ARG A 1 174 ? 16.739 5.770 12.506 1.00 98.31 174 ARG A CA 1
ATOM 1309 C C . ARG A 1 174 ? 17.469 5.717 13.846 1.00 98.31 174 ARG A C 1
ATOM 1311 O O . ARG A 1 174 ? 17.598 4.646 14.432 1.00 98.31 174 ARG A O 1
ATOM 1318 N N . ASP A 1 175 ? 17.911 6.867 14.341 1.00 98.62 175 ASP A N 1
ATOM 1319 C CA . ASP A 1 175 ? 18.595 7.010 15.619 1.00 98.62 175 ASP A CA 1
ATOM 1320 C C . ASP A 1 175 ? 18.160 8.325 16.287 1.00 98.62 175 ASP A C 1
ATOM 1322 O O . ASP A 1 175 ? 18.451 9.399 15.755 1.00 98.62 175 ASP A O 1
ATOM 1326 N N . PRO A 1 176 ? 17.437 8.281 17.423 1.00 98.50 176 PRO A N 1
ATOM 1327 C CA . PRO A 1 176 ? 16.914 9.487 18.055 1.00 98.50 176 PRO A CA 1
ATOM 1328 C C . PRO A 1 176 ? 18.009 10.395 18.627 1.00 98.50 176 PRO A C 1
ATOM 1330 O O . PRO A 1 176 ? 17.719 11.548 18.927 1.00 98.50 176 PRO A O 1
ATOM 1333 N N . ARG A 1 177 ? 19.270 9.951 18.720 1.00 98.69 177 ARG A N 1
ATOM 1334 C CA . ARG A 1 177 ? 20.392 10.821 19.124 1.00 98.69 177 ARG A CA 1
ATOM 1335 C C . ARG A 1 177 ? 20.603 12.003 18.181 1.00 98.69 177 ARG A C 1
ATOM 1337 O O . ARG A 1 177 ? 21.170 13.008 18.600 1.00 98.69 177 ARG A O 1
ATOM 1344 N N . TRP A 1 178 ? 20.074 11.910 16.962 1.00 98.81 178 TRP A N 1
ATOM 1345 C CA . TRP A 1 178 ? 20.116 12.972 15.971 1.00 98.81 178 TRP A CA 1
ATOM 1346 C C . TRP A 1 178 ? 19.301 14.199 16.358 1.00 98.81 178 TRP A C 1
ATOM 1348 O O . TRP A 1 178 ? 18.099 14.115 16.625 1.00 98.81 178 TRP A O 1
ATOM 1358 N N . GLY A 1 179 ? 19.947 15.363 16.313 1.00 98.50 179 GLY A N 1
ATOM 1359 C CA . GLY A 1 179 ? 19.354 16.651 16.656 1.00 98.50 179 GLY A CA 1
ATOM 1360 C C . GLY A 1 179 ? 18.280 17.163 15.700 1.00 98.50 179 GLY A C 1
ATOM 1361 O O . GLY A 1 179 ? 17.612 18.142 16.012 1.00 98.50 179 GLY A O 1
ATOM 1362 N N . ARG A 1 180 ? 18.049 16.494 14.564 1.00 98.69 180 ARG A N 1
ATOM 1363 C CA . ARG A 1 180 ? 16.919 16.792 13.659 1.00 98.69 180 ARG A CA 1
ATOM 1364 C C . ARG A 1 180 ? 15.859 15.700 13.655 1.00 98.69 180 ARG A C 1
ATOM 1366 O O . ARG A 1 180 ? 14.986 15.680 12.792 1.00 98.69 180 ARG A O 1
ATOM 1373 N N . CYS A 1 181 ? 15.903 14.771 14.610 1.00 98.69 181 CYS A N 1
ATOM 1374 C CA . CYS A 1 181 ? 14.948 13.669 14.625 1.00 98.69 181 CYS A CA 1
ATOM 1375 C C . CYS A 1 181 ? 13.488 14.145 14.784 1.00 98.69 181 CYS A C 1
ATOM 1377 O O . CYS A 1 181 ? 12.587 13.477 14.279 1.00 98.69 181 CYS A O 1
ATOM 1379 N N . TYR A 1 182 ? 13.251 15.320 15.386 1.00 98.81 182 TYR A N 1
ATOM 1380 C CA . TYR A 1 182 ? 11.918 15.934 15.469 1.00 98.81 182 TYR A CA 1
ATOM 1381 C C . TYR A 1 182 ? 11.372 16.426 14.121 1.00 98.81 182 TYR A C 1
ATOM 1383 O O . TYR A 1 182 ? 10.154 16.502 13.951 1.00 98.81 182 TYR A O 1
ATOM 1391 N N . GLU A 1 183 ? 12.254 16.720 13.158 1.00 98.88 183 GLU A N 1
ATOM 1392 C CA . GLU A 1 183 ? 11.898 17.090 11.780 1.00 98.88 183 GLU A CA 1
ATOM 1393 C C . GLU A 1 183 ? 11.516 15.853 10.943 1.00 98.88 183 GLU A C 1
ATOM 1395 O O . GLU A 1 183 ? 10.976 15.971 9.845 1.00 98.88 183 GLU A O 1
ATOM 1400 N N . SER A 1 184 ? 11.756 14.640 11.455 1.00 98.88 184 SER A N 1
ATOM 1401 C CA . SER A 1 184 ? 11.329 13.389 10.830 1.00 98.88 184 SER A CA 1
ATOM 1402 C C . SER A 1 184 ? 9.952 12.969 11.336 1.00 98.88 184 SER A C 1
ATOM 1404 O O . SER A 1 184 ? 9.722 12.850 12.539 1.00 98.88 184 SER A O 1
ATOM 1406 N N . TYR A 1 185 ? 9.038 12.653 10.414 1.00 98.88 185 TYR A N 1
ATOM 1407 C CA . TYR A 1 185 ? 7.711 12.165 10.794 1.00 98.88 185 TYR A CA 1
ATOM 1408 C C . TYR A 1 185 ? 7.752 10.805 11.500 1.00 98.88 185 TYR A C 1
ATOM 1410 O O . TYR A 1 185 ? 6.889 10.527 12.325 1.00 98.88 185 TYR A O 1
ATOM 1418 N N . SER A 1 186 ? 8.694 9.916 11.169 1.00 98.69 186 SER A N 1
ATOM 1419 C CA . SER A 1 186 ? 8.729 8.561 11.731 1.00 98.69 186 SER A CA 1
ATOM 1420 C C . SER A 1 186 ? 10.047 7.842 11.450 1.00 98.69 186 SER A C 1
ATOM 1422 O O . SER A 1 186 ? 10.784 8.198 10.532 1.00 98.69 186 SER A O 1
ATOM 1424 N N . GLU A 1 187 ? 10.329 6.789 12.220 1.00 97.94 187 GLU A N 1
ATOM 1425 C CA . GLU A 1 187 ? 11.351 5.799 11.856 1.00 97.94 187 GLU A CA 1
ATOM 1426 C C . GLU A 1 187 ? 10.890 4.820 10.769 1.00 97.94 187 GLU A C 1
ATOM 1428 O O . GLU A 1 187 ? 11.726 4.144 10.171 1.00 97.94 187 GLU A O 1
ATOM 1433 N N . ASP A 1 188 ? 9.582 4.744 10.512 1.00 97.44 188 ASP A N 1
ATOM 1434 C CA . ASP A 1 188 ? 8.977 3.911 9.476 1.00 97.44 188 ASP A CA 1
ATOM 1435 C C . ASP A 1 188 ? 8.822 4.718 8.173 1.00 97.44 188 ASP A C 1
ATOM 1437 O O . ASP A 1 188 ? 8.070 5.705 8.150 1.00 97.44 188 ASP A O 1
ATOM 1441 N N . PRO A 1 189 ? 9.479 4.307 7.069 1.00 95.69 189 PRO A N 1
ATOM 1442 C CA . PRO A 1 189 ? 9.394 5.016 5.795 1.00 95.69 189 PRO A CA 1
ATOM 1443 C C . PRO A 1 189 ? 7.959 5.159 5.282 1.00 95.69 189 PRO A C 1
ATOM 1445 O O . PRO A 1 189 ? 7.641 6.184 4.686 1.00 95.69 189 PRO A O 1
ATOM 1448 N N . LYS A 1 190 ? 7.054 4.218 5.585 1.00 95.25 190 LYS A N 1
ATOM 1449 C CA . LYS A 1 190 ? 5.662 4.277 5.111 1.00 95.25 190 LYS A CA 1
ATOM 1450 C C . LYS A 1 190 ? 4.885 5.438 5.714 1.00 95.25 190 LYS A C 1
ATOM 1452 O O . LYS A 1 190 ? 4.042 6.030 5.043 1.00 95.25 190 LYS A O 1
ATOM 1457 N N . VAL A 1 191 ? 5.150 5.779 6.975 1.00 96.31 191 VAL A N 1
ATOM 1458 C CA . VAL A 1 191 ? 4.528 6.956 7.593 1.00 96.31 191 VAL A CA 1
ATOM 1459 C C . VAL A 1 191 ? 5.074 8.216 6.930 1.00 96.31 191 VAL A C 1
ATOM 1461 O O . VAL A 1 191 ? 4.296 9.088 6.562 1.00 96.31 191 VAL A O 1
ATOM 1464 N N . VAL A 1 192 ? 6.385 8.291 6.689 1.00 98.44 192 VAL A N 1
ATOM 1465 C CA . VAL A 1 192 ? 7.007 9.446 6.021 1.00 98.44 192 VAL A CA 1
ATOM 1466 C C . VAL A 1 192 ? 6.491 9.617 4.583 1.00 98.44 192 VAL A C 1
ATOM 1468 O O . VAL A 1 192 ? 6.142 10.730 4.192 1.00 98.44 192 VAL A O 1
ATOM 1471 N N . GLU A 1 193 ? 6.347 8.529 3.819 1.00 97.88 193 GLU A N 1
ATOM 1472 C CA . GLU A 1 193 ? 5.719 8.515 2.488 1.00 97.88 193 GLU A CA 1
ATOM 1473 C C . GLU A 1 193 ? 4.299 9.083 2.524 1.00 97.88 193 GLU A C 1
ATOM 1475 O O . GLU A 1 193 ? 3.933 9.911 1.688 1.00 97.88 193 GLU A O 1
ATOM 1480 N N . GLN A 1 194 ? 3.493 8.669 3.500 1.00 96.62 194 GLN A N 1
ATOM 1481 C CA . GLN A 1 194 ? 2.133 9.169 3.664 1.00 96.62 194 GLN A CA 1
ATOM 1482 C C . GLN A 1 194 ? 2.121 10.671 3.983 1.00 96.62 194 GLN A C 1
ATOM 1484 O O . GLN A 1 194 ? 1.352 11.415 3.376 1.00 96.62 194 GLN A O 1
ATOM 1489 N N . MET A 1 195 ? 3.020 11.146 4.850 1.00 98.19 195 MET A N 1
ATOM 1490 C CA . MET A 1 195 ? 3.101 12.564 5.225 1.00 98.19 195 MET A CA 1
ATOM 1491 C C . MET A 1 195 ? 3.608 13.483 4.101 1.00 98.19 195 MET A C 1
ATOM 1493 O O . MET A 1 195 ? 3.492 14.704 4.209 1.00 98.19 195 MET A O 1
ATOM 1497 N N . THR A 1 196 ? 4.060 12.933 2.964 1.00 98.50 196 THR A N 1
ATOM 1498 C CA . THR A 1 196 ? 4.319 13.730 1.746 1.00 98.50 196 THR A CA 1
ATOM 1499 C C . THR A 1 196 ? 3.076 14.456 1.211 1.00 98.50 196 THR A C 1
ATOM 1501 O O . THR A 1 196 ? 3.223 15.370 0.404 1.00 98.50 196 THR A O 1
ATOM 1504 N N . GLU A 1 197 ? 1.867 14.124 1.684 1.00 97.69 197 GLU A N 1
ATOM 1505 C CA . GLU A 1 197 ? 0.624 14.883 1.446 1.00 97.69 197 GLU A CA 1
ATOM 1506 C C . GLU A 1 197 ? 0.734 16.381 1.795 1.00 97.69 197 GLU A C 1
ATOM 1508 O O . GLU A 1 197 ? 0.021 17.203 1.215 1.00 97.69 197 GLU A O 1
ATOM 1513 N N . ILE A 1 198 ? 1.665 16.781 2.671 1.00 98.69 198 ILE A N 1
ATOM 1514 C CA . ILE A 1 198 ? 1.949 18.203 2.924 1.00 98.69 198 ILE A CA 1
ATOM 1515 C C . ILE A 1 198 ? 2.336 18.962 1.646 1.00 98.69 198 ILE A C 1
ATOM 1517 O O . ILE A 1 198 ? 2.025 20.144 1.527 1.00 98.69 198 ILE A O 1
ATOM 1521 N N . ILE A 1 199 ? 2.946 18.293 0.659 1.00 98.81 199 ILE A N 1
ATOM 1522 C CA . ILE A 1 199 ? 3.309 18.887 -0.637 1.00 98.81 199 ILE A CA 1
ATOM 1523 C C . ILE A 1 199 ? 2.055 19.315 -1.401 1.00 98.81 199 ILE A C 1
ATOM 1525 O O . ILE A 1 199 ? 2.045 20.396 -1.984 1.00 98.81 199 ILE A O 1
ATOM 1529 N N . ASP A 1 200 ? 0.979 18.525 -1.355 1.00 98.12 200 ASP A N 1
ATOM 1530 C CA . ASP A 1 200 ? -0.297 18.888 -1.981 1.00 98.12 200 ASP A CA 1
ATOM 1531 C C . ASP A 1 200 ? -1.005 20.023 -1.232 1.00 98.12 200 ASP A C 1
ATOM 1533 O O . ASP A 1 200 ? -1.786 20.763 -1.830 1.00 98.12 200 ASP A O 1
ATOM 1537 N N . GLY A 1 201 ? -0.737 20.183 0.066 1.00 98.25 201 GLY A N 1
ATOM 1538 C CA . GLY A 1 201 ? -1.161 21.351 0.838 1.00 98.25 201 GLY A CA 1
ATOM 1539 C C . GLY A 1 201 ? -0.401 22.608 0.420 1.00 98.25 201 GLY A C 1
ATOM 1540 O O . GLY A 1 201 ? -1.005 23.614 0.052 1.00 98.25 201 GLY A O 1
ATOM 1541 N N . LEU A 1 202 ? 0.931 22.518 0.413 1.00 98.75 202 LEU A N 1
ATOM 1542 C CA . LEU A 1 202 ? 1.830 23.628 0.107 1.00 98.75 202 LEU A CA 1
ATOM 1543 C C . LEU A 1 202 ? 1.657 24.125 -1.332 1.00 98.75 202 LEU A C 1
ATOM 1545 O O . LEU A 1 202 ? 1.441 25.316 -1.567 1.00 98.75 202 LEU A O 1
ATOM 1549 N N . GLN A 1 203 ? 1.703 23.203 -2.295 1.00 98.44 203 GLN A N 1
ATOM 1550 C CA . GLN A 1 203 ? 1.714 23.517 -3.722 1.00 98.44 203 GLN A CA 1
ATOM 1551 C C . GLN A 1 203 ? 0.326 23.505 -4.366 1.00 98.44 203 GLN A C 1
ATOM 1553 O O . GLN A 1 203 ? 0.147 24.059 -5.452 1.00 98.44 203 GLN A O 1
ATOM 1558 N N . GLY A 1 204 ? -0.652 22.880 -3.710 1.00 95.75 204 GLY A N 1
ATOM 1559 C CA . GLY A 1 204 ? -1.903 22.458 -4.325 1.00 95.75 204 GLY A CA 1
ATOM 1560 C C . GLY A 1 204 ? -1.769 21.087 -4.995 1.00 95.75 204 GLY A C 1
ATOM 1561 O O . GLY A 1 204 ? -0.675 20.640 -5.336 1.00 95.75 204 GLY A O 1
ATOM 1562 N N . THR A 1 205 ? -2.901 20.415 -5.202 1.00 93.69 205 THR A N 1
ATOM 1563 C CA . THR A 1 205 ? -2.922 19.053 -5.750 1.00 93.69 205 THR A CA 1
ATOM 1564 C C . THR A 1 205 ? -2.631 19.040 -7.242 1.00 93.69 205 THR A C 1
ATOM 1566 O O . THR A 1 205 ? -3.357 19.646 -8.035 1.00 93.69 205 THR A O 1
ATOM 1569 N N . ILE A 1 206 ? -1.595 18.296 -7.625 1.00 91.62 206 ILE A N 1
ATOM 1570 C CA . ILE A 1 206 ? -1.237 18.079 -9.025 1.00 91.62 206 ILE A CA 1
ATOM 1571 C C . ILE A 1 206 ? -2.406 17.420 -9.799 1.00 91.62 206 ILE A C 1
ATOM 1573 O O . ILE A 1 206 ? -2.961 16.418 -9.342 1.00 91.62 206 ILE A O 1
ATOM 1577 N N . PRO A 1 207 ? -2.803 17.929 -10.986 1.00 89.69 207 PRO A N 1
ATOM 1578 C CA . PRO A 1 207 ? -3.860 17.316 -11.788 1.00 89.69 207 PRO A CA 1
ATOM 1579 C C . PRO A 1 207 ? -3.533 15.867 -12.167 1.00 89.69 207 PRO A C 1
ATOM 1581 O O . PRO A 1 207 ? -2.380 15.560 -12.478 1.00 89.69 207 PRO A O 1
ATOM 1584 N N . ALA A 1 208 ? -4.547 14.996 -12.220 1.00 78.75 208 ALA A N 1
ATOM 1585 C CA . ALA A 1 208 ? -4.377 13.548 -12.411 1.00 78.75 208 ALA A CA 1
ATOM 1586 C C . ALA A 1 208 ? -3.595 13.165 -13.686 1.00 78.75 208 ALA A C 1
ATOM 1588 O O . ALA A 1 208 ? -2.834 12.201 -13.678 1.00 78.75 208 ALA A O 1
ATOM 1589 N N . ASN A 1 209 ? -3.721 13.963 -14.751 1.00 82.31 209 ASN A N 1
ATOM 1590 C CA . ASN A 1 209 ? -3.069 13.731 -16.047 1.00 82.31 209 ASN A CA 1
ATOM 1591 C C 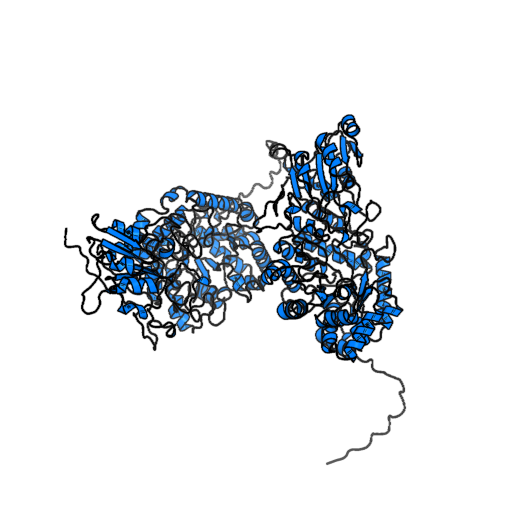. ASN A 1 209 ? -1.721 14.462 -16.201 1.00 82.31 209 ASN A C 1
ATOM 1593 O O . ASN A 1 209 ? -1.144 14.485 -17.289 1.00 82.31 209 ASN A O 1
ATOM 1597 N N . SER A 1 210 ? -1.215 15.091 -15.138 1.00 84.19 210 SER A N 1
ATOM 1598 C CA . SER A 1 210 ? 0.078 15.772 -15.172 1.00 84.19 210 SER A CA 1
ATOM 1599 C C . SER A 1 210 ? 1.224 14.770 -15.269 1.00 84.19 210 SER A C 1
ATOM 1601 O O . SER A 1 210 ? 1.248 13.732 -14.603 1.00 84.19 210 SER A O 1
ATOM 1603 N N . ARG A 1 211 ? 2.233 15.113 -16.069 1.00 89.88 211 ARG A N 1
ATOM 1604 C CA . ARG A 1 211 ? 3.453 14.314 -16.197 1.00 89.88 211 ARG A CA 1
ATOM 1605 C C . ARG A 1 211 ? 4.175 14.224 -14.846 1.00 89.88 211 ARG A C 1
ATOM 1607 O O . ARG A 1 211 ? 4.566 15.245 -14.285 1.00 89.88 211 ARG A O 1
ATOM 1614 N N . LYS A 1 212 ? 4.409 13.001 -14.362 1.00 90.69 212 LYS A N 1
ATOM 1615 C CA . LYS A 1 212 ? 5.137 12.751 -13.108 1.00 90.69 212 LYS A CA 1
ATOM 1616 C C . LYS A 1 212 ? 6.573 13.278 -13.169 1.00 90.69 212 LYS A C 1
ATOM 1618 O O . LYS A 1 212 ? 7.207 13.269 -14.227 1.00 90.69 212 LYS A O 1
ATOM 1623 N N . GLY A 1 213 ? 7.055 13.767 -12.028 1.00 89.94 213 GLY A N 1
ATOM 1624 C CA . GLY A 1 213 ? 8.371 14.384 -11.880 1.00 89.94 213 GLY A CA 1
ATOM 1625 C C . GLY A 1 213 ? 8.509 15.791 -12.461 1.00 89.94 213 GLY A C 1
ATOM 1626 O O . GLY A 1 213 ? 9.589 16.370 -12.365 1.00 89.94 213 GLY A O 1
ATOM 1627 N N . VAL A 1 214 ? 7.450 16.368 -13.038 1.00 95.38 214 VAL A N 1
ATOM 1628 C CA . VAL A 1 214 ? 7.404 17.790 -13.413 1.00 95.38 214 VAL A CA 1
ATOM 1629 C C . VAL A 1 214 ? 6.954 18.613 -12.201 1.00 95.38 214 VAL A C 1
ATOM 1631 O O . VAL A 1 214 ? 6.003 18.195 -11.541 1.00 95.38 214 VAL A O 1
ATOM 1634 N N . PRO A 1 215 ? 7.619 19.746 -11.887 1.00 96.94 215 PRO A N 1
ATOM 1635 C CA . PRO A 1 215 ? 7.203 20.608 -10.784 1.00 96.94 215 PRO A CA 1
ATOM 1636 C C . PRO A 1 215 ? 5.779 21.120 -11.021 1.00 96.94 215 PRO A C 1
ATOM 1638 O O . PRO A 1 215 ? 5.384 21.336 -12.170 1.00 96.94 215 PRO A O 1
ATOM 1641 N N . PHE A 1 216 ? 5.022 21.322 -9.948 1.00 96.31 216 PHE A N 1
ATOM 1642 C CA . PHE A 1 216 ? 3.644 21.796 -10.005 1.00 96.31 216 PHE A CA 1
ATOM 1643 C C . PHE A 1 216 ? 3.375 22.866 -8.946 1.00 96.31 216 PHE A C 1
ATOM 1645 O O . PHE A 1 216 ? 3.878 22.789 -7.828 1.00 96.31 216 PHE A O 1
ATOM 1652 N N . LEU A 1 217 ? 2.541 23.841 -9.309 1.00 96.06 217 LEU A N 1
ATOM 1653 C CA . LEU A 1 217 ? 1.933 24.782 -8.381 1.00 96.06 217 LEU A CA 1
ATOM 1654 C C . LEU A 1 217 ? 0.525 25.141 -8.873 1.00 96.06 217 LEU A C 1
ATOM 1656 O O . LEU A 1 217 ? 0.351 25.486 -10.040 1.00 96.06 217 LEU A O 1
ATOM 1660 N N . ALA A 1 218 ? -0.474 25.074 -7.994 1.00 93.38 218 ALA A N 1
ATOM 1661 C CA . ALA A 1 218 ? -1.870 25.317 -8.349 1.00 93.38 218 ALA A CA 1
ATOM 1662 C C . ALA A 1 218 ? -2.198 26.803 -8.552 1.00 93.38 218 ALA A C 1
ATOM 1664 O O . ALA A 1 218 ? -3.069 27.133 -9.356 1.00 93.38 218 ALA A O 1
ATOM 1665 N N . GLY A 1 219 ? -1.519 27.710 -7.845 1.00 89.75 219 GLY A N 1
ATOM 1666 C CA . GLY A 1 219 ? -1.767 29.139 -8.002 1.00 89.75 219 GLY A CA 1
ATOM 1667 C C . GLY A 1 219 ? -1.034 30.037 -7.012 1.00 89.75 219 GLY A C 1
ATOM 1668 O O . GLY A 1 219 ? -0.179 29.607 -6.243 1.00 89.75 219 GLY A O 1
ATOM 1669 N N . ARG A 1 220 ? -1.400 31.324 -7.029 1.00 91.81 220 ARG A N 1
ATOM 1670 C CA . ARG A 1 220 ? -0.725 32.409 -6.288 1.00 91.81 220 ARG A CA 1
ATOM 1671 C C . ARG A 1 220 ? -0.824 32.305 -4.762 1.00 91.81 220 ARG A C 1
ATOM 1673 O O . ARG A 1 220 ? -0.013 32.906 -4.071 1.00 91.81 220 ARG A O 1
ATOM 1680 N N . LYS A 1 221 ? -1.798 31.546 -4.250 1.00 95.38 221 LYS A N 1
ATOM 1681 C CA . LYS A 1 221 ? -1.982 31.274 -2.813 1.00 95.38 221 LYS A CA 1
ATOM 1682 C C . LYS A 1 221 ? -1.160 30.078 -2.314 1.00 95.38 221 LYS A C 1
ATOM 1684 O O . LYS A 1 221 ? -1.183 29.780 -1.129 1.00 95.38 221 LYS A O 1
ATOM 1689 N N . ASN A 1 222 ? -0.450 29.396 -3.211 1.00 98.31 222 ASN A N 1
ATOM 1690 C CA . ASN A 1 222 ? 0.380 28.233 -2.917 1.00 98.31 222 ASN A CA 1
ATOM 1691 C C . ASN A 1 222 ? 1.864 28.594 -2.998 1.00 98.31 222 ASN A C 1
ATOM 1693 O O . ASN A 1 222 ? 2.241 29.552 -3.675 1.00 98.31 222 ASN A O 1
ATOM 1697 N N . VAL A 1 223 ? 2.722 27.813 -2.356 1.00 98.69 223 VAL A N 1
ATOM 1698 C CA . VAL A 1 223 ? 4.181 28.004 -2.342 1.00 98.69 223 VAL A CA 1
ATOM 1699 C C . VAL A 1 223 ? 4.880 26.808 -2.972 1.00 98.69 223 VAL A C 1
ATOM 1701 O O . VAL A 1 223 ? 4.379 25.691 -2.888 1.00 98.69 223 VAL A O 1
ATOM 1704 N N . ALA A 1 224 ? 6.030 27.021 -3.610 1.00 98.81 224 ALA A N 1
ATOM 1705 C CA . ALA A 1 224 ? 6.880 25.912 -4.033 1.00 98.81 224 ALA A CA 1
ATOM 1706 C C . ALA A 1 224 ? 7.351 25.133 -2.791 1.00 98.81 224 ALA A C 1
ATOM 1708 O O . ALA A 1 224 ? 7.752 25.746 -1.803 1.00 98.81 224 ALA A O 1
ATOM 1709 N N . ALA A 1 225 ? 7.294 23.803 -2.846 1.00 98.88 225 ALA A N 1
ATOM 1710 C CA . ALA A 1 225 ? 7.749 22.915 -1.778 1.00 98.88 225 ALA A CA 1
ATOM 1711 C C . ALA A 1 225 ? 9.118 22.300 -2.109 1.00 98.88 225 ALA A C 1
ATOM 1713 O O . ALA A 1 225 ? 9.501 22.211 -3.282 1.00 98.88 225 ALA A O 1
ATOM 1714 N N . CYS A 1 226 ? 9.806 21.831 -1.069 1.00 98.94 226 CYS A N 1
ATOM 1715 C CA . CYS A 1 226 ? 11.145 21.258 -1.111 1.00 98.94 226 CYS A CA 1
ATOM 1716 C C . CYS A 1 226 ? 11.214 19.953 -0.312 1.00 98.94 226 CYS A C 1
ATOM 1718 O O . CYS A 1 226 ? 11.197 19.987 0.916 1.00 98.94 226 CYS A O 1
ATOM 1720 N N . ALA A 1 227 ? 11.361 18.809 -0.983 1.00 98.88 227 ALA A N 1
ATOM 1721 C CA . ALA A 1 227 ? 11.660 17.560 -0.281 1.00 98.88 227 ALA A CA 1
ATOM 1722 C C . ALA A 1 227 ? 13.128 17.562 0.177 1.00 98.88 227 ALA A C 1
ATOM 1724 O O . ALA A 1 227 ? 14.024 17.727 -0.659 1.00 98.88 227 ALA A O 1
ATOM 1725 N N . LYS A 1 228 ? 13.378 17.396 1.482 1.00 98.81 228 LYS A N 1
ATOM 1726 C CA . LYS A 1 228 ? 14.732 17.469 2.061 1.00 98.81 228 LYS A CA 1
ATOM 1727 C C . LYS A 1 228 ? 14.999 16.428 3.168 1.00 98.81 228 LYS A C 1
ATOM 1729 O O . LYS A 1 228 ? 14.046 15.980 3.792 1.00 98.81 228 LYS A O 1
ATOM 1734 N N . HIS A 1 229 ? 16.238 16.001 3.424 1.00 98.81 229 HIS A N 1
ATOM 1735 C CA . HIS A 1 229 ? 17.469 16.311 2.680 1.00 98.81 229 HIS A CA 1
ATOM 1736 C C . HIS A 1 229 ? 17.990 15.069 1.937 1.00 98.81 229 HIS A C 1
ATOM 1738 O O . HIS A 1 229 ? 18.177 13.990 2.503 1.00 98.81 229 HIS A O 1
ATOM 1744 N N . TYR A 1 230 ? 18.174 15.192 0.625 1.00 98.75 230 TYR A N 1
ATOM 1745 C CA . TYR A 1 230 ? 18.416 14.074 -0.282 1.00 98.75 230 TYR A CA 1
ATOM 1746 C C . TYR A 1 230 ? 19.870 13.588 -0.178 1.00 98.75 230 TYR A C 1
ATOM 1748 O O . TYR A 1 230 ? 20.786 14.353 -0.470 1.00 98.75 230 TYR A O 1
ATOM 1756 N N . VAL A 1 231 ? 20.159 12.340 0.196 1.00 98.38 231 VAL A N 1
ATOM 1757 C CA . VAL A 1 231 ? 19.265 11.321 0.768 1.00 98.38 231 VAL A CA 1
ATOM 1758 C C . VAL A 1 231 ? 20.015 10.545 1.846 1.00 98.38 231 VAL A C 1
ATOM 1760 O O . VAL A 1 231 ? 21.235 10.412 1.786 1.00 98.38 231 VAL A O 1
ATOM 1763 N N . GLY A 1 232 ? 19.279 10.018 2.824 1.00 98.19 232 GLY A N 1
ATOM 1764 C CA . GLY A 1 232 ? 19.848 9.244 3.925 1.00 98.19 232 GLY A CA 1
ATOM 1765 C C . GLY A 1 232 ? 20.236 10.087 5.135 1.00 98.19 232 GLY A C 1
ATOM 1766 O O . GLY A 1 232 ? 20.892 9.561 6.023 1.00 98.19 232 GLY A O 1
ATOM 1767 N N . ASP A 1 233 ? 19.835 11.356 5.193 1.00 98.50 233 ASP A N 1
ATOM 1768 C CA . ASP A 1 233 ? 20.037 12.266 6.329 1.00 98.50 233 ASP A CA 1
ATOM 1769 C C . ASP A 1 233 ? 19.625 11.663 7.683 1.00 98.50 233 ASP A C 1
ATOM 1771 O O . ASP A 1 233 ? 20.388 11.729 8.638 1.00 98.50 233 ASP A O 1
ATOM 1775 N N . GLY A 1 234 ? 18.482 10.980 7.752 1.00 98.31 234 GLY A N 1
ATOM 1776 C CA . GLY A 1 234 ? 18.023 10.312 8.976 1.00 98.31 234 GLY A CA 1
ATOM 1777 C C . GLY A 1 234 ? 18.752 9.009 9.352 1.00 98.31 234 GLY A C 1
ATOM 1778 O O . GLY A 1 234 ? 18.404 8.395 10.360 1.00 98.31 234 GLY A O 1
ATOM 1779 N N . GLY A 1 235 ? 19.715 8.546 8.548 1.00 98.31 235 GLY A N 1
ATOM 1780 C CA . GLY A 1 235 ? 20.418 7.266 8.725 1.00 98.31 235 GLY A CA 1
ATOM 1781 C C . GLY A 1 235 ? 21.884 7.387 9.147 1.00 98.31 235 GLY A C 1
ATOM 1782 O O . GLY A 1 235 ? 22.630 6.413 9.024 1.00 98.31 235 GLY A O 1
ATOM 1783 N N . THR A 1 236 ? 22.330 8.568 9.580 1.00 98.62 236 THR A N 1
ATOM 1784 C CA . THR A 1 236 ? 23.743 8.800 9.890 1.00 98.62 236 THR A CA 1
ATOM 1785 C C . THR A 1 236 ? 24.223 7.971 11.078 1.00 98.62 236 THR A C 1
ATOM 1787 O O . THR A 1 236 ? 23.479 7.645 12.006 1.00 98.62 236 THR A O 1
ATOM 1790 N N . TYR A 1 237 ? 25.506 7.616 11.051 1.00 96.06 237 TYR A N 1
ATOM 1791 C CA . TYR A 1 237 ? 26.147 6.837 12.100 1.00 96.06 237 TYR A CA 1
ATOM 1792 C C . TYR A 1 237 ? 25.962 7.499 13.472 1.00 96.06 237 TYR A C 1
ATOM 1794 O O . TYR A 1 237 ? 26.316 8.663 13.665 1.00 96.06 237 TYR A O 1
ATOM 1802 N N . LYS A 1 238 ? 25.393 6.738 14.419 1.00 95.81 238 LYS A N 1
ATOM 1803 C CA . LYS A 1 238 ? 25.023 7.182 15.777 1.00 95.81 238 LYS A CA 1
ATOM 1804 C C . LYS A 1 238 ? 24.092 8.403 15.825 1.00 95.81 238 LYS A C 1
ATOM 1806 O O . LYS A 1 238 ? 24.035 9.078 16.849 1.00 95.81 238 LYS A O 1
ATOM 1811 N N . GLY A 1 239 ? 23.397 8.704 14.729 1.00 97.56 239 GLY A N 1
ATOM 1812 C CA . GLY A 1 239 ? 22.583 9.906 14.608 1.00 97.56 239 GLY A CA 1
ATOM 1813 C C . GLY A 1 239 ? 23.395 11.202 14.626 1.00 97.56 239 GLY A C 1
ATOM 1814 O O . GLY A 1 239 ? 22.849 12.232 14.974 1.00 97.56 239 GLY A O 1
ATOM 1815 N N . ILE A 1 240 ? 24.686 11.197 14.291 1.00 98.56 240 ILE A N 1
ATOM 1816 C CA . ILE A 1 240 ? 25.467 12.443 14.250 1.00 98.56 240 ILE A CA 1
ATOM 1817 C C . ILE A 1 240 ? 25.019 13.262 13.031 1.00 98.56 240 ILE A C 1
ATOM 1819 O O . ILE A 1 240 ? 25.032 12.759 11.900 1.00 98.56 240 ILE A O 1
ATOM 1823 N N . ASN A 1 241 ? 24.619 14.513 13.240 1.00 98.62 241 ASN A N 1
ATOM 1824 C CA . ASN A 1 241 ? 24.177 15.408 12.182 1.00 98.62 241 ASN A CA 1
ATOM 1825 C C . ASN A 1 241 ? 25.284 15.604 11.129 1.00 98.62 241 ASN A C 1
ATOM 1827 O O . ASN A 1 241 ? 26.472 15.635 11.445 1.00 98.62 241 ASN A O 1
ATOM 1831 N N . GLU A 1 242 ? 24.894 15.695 9.853 1.00 98.12 242 GLU A N 1
ATOM 1832 C CA . GLU A 1 242 ? 25.804 15.857 8.697 1.00 98.12 242 GLU A CA 1
ATOM 1833 C C . GLU A 1 242 ? 26.817 14.715 8.457 1.00 98.12 242 GLU A C 1
ATOM 1835 O O . GLU A 1 242 ? 27.658 14.800 7.553 1.00 98.12 242 GLU A O 1
ATOM 1840 N N . ASN A 1 243 ? 26.752 13.636 9.241 1.00 98.12 243 ASN A N 1
ATOM 1841 C CA . ASN A 1 243 ? 27.740 12.562 9.213 1.00 98.12 243 ASN A CA 1
ATOM 1842 C C . ASN A 1 243 ? 27.482 11.541 8.085 1.00 98.12 243 ASN A C 1
ATOM 1844 O O . ASN A 1 243 ? 26.785 11.805 7.105 1.00 98.12 243 ASN A O 1
ATOM 1848 N N . ASN A 1 244 ? 28.103 10.368 8.174 1.00 98.62 244 ASN A N 1
ATOM 1849 C CA . ASN A 1 244 ? 28.025 9.329 7.161 1.00 98.62 244 ASN A CA 1
ATOM 1850 C C . ASN A 1 244 ? 26.884 8.347 7.453 1.00 98.62 244 ASN A C 1
ATOM 1852 O O . ASN A 1 244 ? 26.814 7.776 8.540 1.00 98.62 244 ASN A O 1
ATOM 1856 N N . THR A 1 245 ? 26.037 8.103 6.461 1.00 98.69 245 THR A N 1
ATOM 1857 C CA . THR A 1 245 ? 25.029 7.041 6.447 1.00 98.69 245 THR A CA 1
ATOM 1858 C C . THR A 1 245 ? 25.664 5.790 5.860 1.00 98.69 245 THR A C 1
ATOM 1860 O O . THR A 1 245 ? 25.974 5.731 4.665 1.00 98.69 245 THR A O 1
ATOM 1863 N N . VAL A 1 246 ? 25.902 4.802 6.724 1.00 98.06 246 VAL A N 1
ATOM 1864 C CA . VAL A 1 246 ? 26.584 3.547 6.383 1.00 98.06 246 VAL A CA 1
ATOM 1865 C C . VAL A 1 246 ? 25.537 2.464 6.170 1.00 98.06 246 VAL A C 1
ATOM 1867 O O . VAL A 1 246 ? 25.039 1.869 7.122 1.00 98.06 246 VAL A O 1
ATOM 1870 N N . ILE A 1 247 ? 25.168 2.249 4.912 1.00 97.06 247 ILE A N 1
ATOM 1871 C CA . ILE A 1 247 ? 24.112 1.311 4.532 1.00 97.06 247 ILE A CA 1
ATOM 1872 C C . ILE A 1 247 ? 24.330 0.833 3.099 1.00 97.06 247 ILE A C 1
ATOM 1874 O O . ILE A 1 247 ? 24.843 1.574 2.254 1.00 97.06 247 ILE A O 1
ATOM 1878 N N . ASP A 1 248 ? 23.940 -0.399 2.795 1.00 91.88 248 ASP A N 1
ATOM 1879 C CA . ASP A 1 248 ? 23.969 -0.887 1.421 1.00 91.88 248 ASP A CA 1
ATOM 1880 C C . ASP A 1 248 ? 22.917 -0.181 0.541 1.00 91.88 248 ASP A C 1
ATOM 1882 O O . ASP A 1 248 ? 22.061 0.582 1.001 1.00 91.88 248 ASP A O 1
ATOM 1886 N N . LEU A 1 249 ? 23.002 -0.393 -0.775 1.00 91.25 249 LEU A N 1
ATOM 1887 C CA . LEU A 1 249 ? 22.084 0.253 -1.715 1.00 91.25 249 LEU A CA 1
ATOM 1888 C C . LEU A 1 249 ? 20.634 -0.189 -1.483 1.00 91.25 249 LEU A C 1
ATOM 1890 O O . LEU A 1 249 ? 19.725 0.625 -1.614 1.00 91.25 249 LEU A O 1
ATOM 1894 N N . HIS A 1 250 ? 20.416 -1.457 -1.132 1.00 92.31 250 HIS A N 1
ATOM 1895 C CA . HIS A 1 250 ? 19.081 -1.969 -0.852 1.00 92.31 250 HIS A CA 1
ATOM 1896 C C . HIS A 1 250 ? 18.455 -1.249 0.349 1.00 92.31 250 HIS A C 1
ATOM 1898 O O . HIS A 1 250 ? 17.329 -0.766 0.254 1.00 92.31 250 HIS A O 1
ATOM 1904 N N . GLY A 1 251 ? 19.183 -1.105 1.454 1.00 89.00 251 GLY A N 1
ATOM 1905 C CA . GLY A 1 251 ? 18.744 -0.372 2.635 1.00 89.00 251 GLY A CA 1
ATOM 1906 C C . GLY A 1 251 ? 18.499 1.111 2.348 1.00 89.00 251 GLY A C 1
ATOM 1907 O O . GLY A 1 251 ? 17.458 1.644 2.729 1.00 89.00 251 GLY A O 1
ATOM 1908 N N . LEU A 1 252 ? 19.384 1.774 1.589 1.00 97.81 252 LEU A N 1
ATOM 1909 C CA . LEU A 1 252 ? 19.160 3.165 1.175 1.00 97.81 252 LEU A CA 1
ATOM 1910 C C . LEU A 1 252 ? 17.860 3.310 0.362 1.00 97.81 252 LEU A C 1
ATOM 1912 O O . LEU A 1 252 ? 17.073 4.225 0.612 1.00 97.81 252 LEU A O 1
ATOM 1916 N N . LEU A 1 253 ? 17.625 2.405 -0.596 1.00 95.94 253 LEU A N 1
ATOM 1917 C CA . LEU A 1 253 ? 16.459 2.443 -1.482 1.00 95.94 253 LEU A CA 1
ATOM 1918 C C . LEU A 1 253 ? 15.156 1.982 -0.820 1.00 95.94 253 LEU A C 1
ATOM 1920 O O . LEU A 1 253 ? 14.092 2.421 -1.247 1.00 95.94 253 LEU A O 1
ATOM 1924 N N . SER A 1 254 ? 15.223 1.130 0.202 1.00 92.62 254 SER A N 1
ATOM 1925 C CA . SER A 1 254 ? 14.047 0.624 0.923 1.00 92.62 254 SER A CA 1
ATOM 1926 C C . SER A 1 254 ? 13.639 1.496 2.112 1.00 92.62 254 SER A C 1
ATOM 1928 O O . SER A 1 254 ? 12.465 1.501 2.469 1.00 92.62 254 SER A O 1
ATOM 1930 N N . ILE A 1 255 ? 14.571 2.252 2.706 1.00 94.94 255 ILE A N 1
ATOM 1931 C CA . ILE A 1 255 ? 14.303 3.093 3.883 1.00 94.94 255 ILE A CA 1
ATOM 1932 C C . ILE A 1 255 ? 14.299 4.577 3.513 1.00 94.94 255 ILE A C 1
ATOM 1934 O O . ILE A 1 255 ? 13.326 5.274 3.764 1.00 94.94 255 ILE A O 1
ATOM 1938 N N . HIS A 1 256 ? 15.369 5.095 2.912 1.00 98.44 256 HIS A N 1
ATOM 1939 C CA . HIS A 1 256 ? 15.564 6.548 2.812 1.00 98.44 256 HIS A CA 1
ATOM 1940 C C . HIS A 1 256 ? 15.085 7.159 1.488 1.00 98.44 256 HIS A C 1
ATOM 1942 O O . HIS A 1 256 ? 14.804 8.353 1.424 1.00 98.44 256 HIS A O 1
ATOM 1948 N N . MET A 1 257 ? 14.989 6.361 0.425 1.00 98.50 257 MET A N 1
ATOM 1949 C CA . MET A 1 257 ? 14.561 6.814 -0.902 1.00 98.50 257 MET A CA 1
ATOM 1950 C C . MET A 1 257 ? 13.037 6.913 -1.120 1.00 98.50 257 MET A C 1
ATOM 1952 O O . MET A 1 257 ? 12.625 7.828 -1.843 1.00 98.50 257 MET A O 1
ATOM 1956 N N . PRO A 1 258 ? 12.179 6.032 -0.562 1.00 97.94 258 PRO A N 1
ATOM 1957 C CA . PRO A 1 258 ? 10.760 6.007 -0.922 1.00 97.94 258 PRO A CA 1
ATOM 1958 C C . PRO A 1 258 ? 10.019 7.345 -0.749 1.00 97.94 258 PRO A C 1
ATOM 1960 O O . PRO A 1 258 ? 9.307 7.739 -1.681 1.00 97.94 258 PRO A O 1
ATOM 1963 N N . PRO A 1 259 ? 10.234 8.134 0.327 1.00 98.12 259 PRO A N 1
ATOM 1964 C CA . PRO A 1 259 ? 9.577 9.434 0.456 1.00 98.12 259 PRO A CA 1
ATOM 1965 C C . PRO A 1 259 ? 9.897 10.417 -0.684 1.00 98.12 259 PRO A C 1
ATOM 1967 O O . PRO A 1 259 ? 9.035 11.206 -1.074 1.00 98.12 259 PRO A O 1
ATOM 1970 N N . TYR A 1 260 ? 11.091 10.343 -1.288 1.00 98.75 260 TYR A N 1
ATOM 1971 C CA . TYR A 1 260 ? 11.449 11.174 -2.444 1.00 98.75 260 TYR A CA 1
ATOM 1972 C C . TYR A 1 260 ? 10.682 10.784 -3.698 1.00 98.75 260 TYR A C 1
ATOM 1974 O O . TYR A 1 260 ? 10.221 11.662 -4.427 1.00 98.75 260 TYR A O 1
ATOM 1982 N N . TYR A 1 261 ? 10.495 9.485 -3.947 1.00 98.00 261 TYR A N 1
ATOM 1983 C CA . TYR A 1 261 ? 9.643 9.033 -5.045 1.00 98.00 261 TYR A CA 1
ATOM 1984 C C . TYR A 1 261 ? 8.221 9.594 -4.891 1.00 98.00 261 TYR A C 1
ATOM 1986 O O . TYR A 1 261 ? 7.691 10.188 -5.834 1.00 98.00 261 TYR A O 1
ATOM 1994 N N . HIS A 1 262 ? 7.652 9.506 -3.684 1.00 97.62 262 HIS A N 1
ATOM 1995 C CA . HIS A 1 262 ? 6.327 10.047 -3.376 1.00 97.62 262 HIS A CA 1
ATOM 1996 C C . HIS A 1 262 ? 6.250 11.573 -3.541 1.00 97.62 262 HIS A C 1
ATOM 1998 O O . HIS A 1 262 ? 5.307 12.079 -4.152 1.00 97.62 262 HIS A O 1
ATOM 2004 N N . ALA A 1 263 ? 7.269 12.314 -3.103 1.00 98.38 263 ALA A N 1
ATOM 2005 C CA . ALA A 1 263 ? 7.343 13.755 -3.325 1.00 98.38 263 ALA A CA 1
ATOM 2006 C C . ALA A 1 263 ? 7.373 14.120 -4.825 1.00 98.38 263 ALA A C 1
ATOM 2008 O O . ALA A 1 263 ? 6.658 15.015 -5.283 1.00 98.38 263 ALA A O 1
ATOM 2009 N N . ILE A 1 264 ? 8.152 13.387 -5.625 1.00 98.38 264 ILE A N 1
ATOM 2010 C CA . ILE A 1 264 ? 8.319 13.624 -7.068 1.00 98.38 264 ILE A CA 1
ATOM 2011 C C . ILE A 1 264 ? 7.025 13.351 -7.846 1.00 98.38 264 ILE A C 1
ATOM 2013 O O . ILE A 1 264 ? 6.678 14.113 -8.754 1.00 98.38 264 ILE A O 1
ATOM 2017 N N . ILE A 1 265 ? 6.274 12.298 -7.508 1.00 96.44 265 ILE A N 1
ATOM 2018 C CA . ILE A 1 265 ? 5.002 11.992 -8.191 1.00 96.44 265 ILE A CA 1
ATOM 2019 C C . ILE A 1 265 ? 3.850 12.928 -7.790 1.00 96.44 265 ILE A C 1
ATOM 2021 O O . ILE A 1 265 ? 2.870 13.019 -8.542 1.00 96.44 265 ILE A O 1
ATOM 2025 N N . ARG A 1 266 ? 3.984 13.633 -6.656 1.00 96.06 266 ARG A N 1
ATOM 2026 C CA . ARG A 1 266 ? 3.127 14.755 -6.227 1.00 96.06 266 ARG A CA 1
ATOM 2027 C C . ARG A 1 266 ? 3.551 16.099 -6.835 1.00 96.06 266 ARG A C 1
ATOM 2029 O O . ARG A 1 266 ? 2.912 17.118 -6.611 1.00 96.06 266 ARG A O 1
ATOM 2036 N N . GLY A 1 267 ? 4.606 16.102 -7.651 1.00 97.81 267 GLY A N 1
ATOM 2037 C CA . GLY A 1 267 ? 5.061 17.291 -8.367 1.00 97.81 267 GLY A CA 1
ATOM 2038 C C . GLY A 1 267 ? 5.825 18.283 -7.495 1.00 97.81 267 GLY A C 1
ATOM 2039 O O . GLY A 1 267 ? 5.748 19.482 -7.764 1.00 97.81 267 GLY A O 1
ATOM 2040 N N . VAL A 1 268 ? 6.544 17.819 -6.461 1.00 98.81 268 VAL A N 1
ATOM 2041 C CA . VAL A 1 268 ? 7.415 18.684 -5.644 1.00 98.81 268 VAL A CA 1
ATOM 2042 C C . VAL A 1 268 ? 8.308 19.555 -6.533 1.00 98.81 268 VAL A C 1
ATOM 2044 O O . VAL A 1 268 ? 8.866 19.086 -7.530 1.00 98.81 268 VAL A O 1
ATOM 2047 N N . SER A 1 269 ? 8.399 20.844 -6.211 1.00 98.81 269 SER A N 1
ATOM 2048 C CA . SER A 1 269 ? 9.082 21.816 -7.065 1.00 98.81 269 SER A CA 1
ATOM 2049 C C . SER A 1 269 ? 10.598 21.724 -6.962 1.00 98.81 269 SER A C 1
ATOM 2051 O O . SER A 1 269 ? 11.293 21.899 -7.968 1.00 98.81 269 SER A O 1
ATOM 2053 N N . THR A 1 270 ? 11.111 21.433 -5.768 1.00 98.94 270 THR A N 1
ATOM 2054 C CA . THR A 1 270 ? 12.546 21.392 -5.490 1.00 98.94 270 THR A CA 1
ATOM 2055 C C . THR A 1 270 ? 12.924 20.197 -4.614 1.00 98.94 270 THR A C 1
ATOM 2057 O O . THR A 1 270 ? 12.086 19.588 -3.943 1.00 98.94 270 THR A O 1
ATOM 2060 N N . VAL A 1 271 ? 14.206 19.836 -4.652 1.00 98.94 271 VAL A N 1
ATOM 2061 C CA . VAL A 1 271 ? 14.812 18.850 -3.749 1.00 98.94 271 VAL A CA 1
ATOM 2062 C C . VAL A 1 271 ? 16.099 19.452 -3.201 1.00 98.94 271 VAL A C 1
ATOM 2064 O O . VAL A 1 271 ? 16.925 19.918 -3.986 1.00 98.94 271 VAL A O 1
ATOM 2067 N N . MET A 1 272 ? 16.274 19.442 -1.881 1.00 98.94 272 MET A N 1
ATOM 2068 C CA . MET A 1 272 ? 17.492 19.938 -1.231 1.00 98.94 272 MET A CA 1
ATOM 2069 C C . MET A 1 272 ? 18.425 18.781 -0.898 1.00 98.94 272 MET A C 1
ATOM 2071 O O . MET A 1 272 ? 17.976 17.756 -0.389 1.00 98.94 272 MET A O 1
ATOM 2075 N N . VAL A 1 273 ? 19.711 18.929 -1.203 1.00 98.81 273 VAL A N 1
ATOM 2076 C CA . VAL A 1 273 ? 20.733 17.898 -0.969 1.00 98.81 273 VAL A CA 1
ATOM 2077 C C . VAL A 1 273 ? 21.211 17.927 0.482 1.00 98.81 273 VAL A C 1
ATOM 2079 O O . VAL A 1 273 ? 21.475 18.999 1.015 1.00 98.81 273 VAL A O 1
ATOM 2082 N N . SER A 1 274 ? 21.338 16.750 1.096 1.00 98.81 274 SER A N 1
ATOM 2083 C CA . SER A 1 274 ? 21.822 16.565 2.472 1.00 98.81 274 SER A CA 1
ATOM 2084 C C . SER A 1 274 ? 23.303 16.886 2.631 1.00 98.81 274 SER A C 1
ATOM 2086 O O . SER A 1 274 ? 24.092 16.535 1.764 1.00 98.81 274 SER A O 1
ATOM 2088 N N . TYR A 1 275 ? 23.707 17.438 3.780 1.00 98.69 275 TYR A N 1
ATOM 2089 C CA . TYR A 1 275 ? 25.123 17.514 4.179 1.00 98.69 275 TYR A CA 1
ATOM 2090 C C . TYR A 1 275 ? 25.793 16.145 4.359 1.00 98.69 275 TYR A C 1
ATOM 2092 O O . TYR A 1 275 ? 27.027 16.030 4.298 1.00 98.69 275 TYR A O 1
ATOM 2100 N N . SER A 1 276 ? 24.981 15.124 4.651 1.00 98.38 276 SER A N 1
ATOM 2101 C CA . SER A 1 276 ? 25.445 13.780 4.972 1.00 98.38 276 SER A CA 1
ATOM 2102 C C . SER A 1 276 ? 26.222 13.142 3.822 1.00 98.38 276 SER A C 1
ATOM 2104 O O . SER A 1 276 ? 26.235 13.594 2.673 1.00 98.38 276 SER A O 1
ATOM 2106 N N . SER A 1 277 ? 26.907 12.056 4.152 1.00 98.75 277 SER A N 1
ATOM 2107 C CA . SER A 1 277 ? 27.526 11.176 3.163 1.00 98.75 277 SER A CA 1
ATOM 2108 C C . SER A 1 277 ? 26.760 9.863 3.066 1.00 98.75 277 SER A C 1
ATOM 2110 O O . SER A 1 277 ? 26.126 9.450 4.031 1.00 98.75 277 SER A O 1
ATOM 2112 N N . TRP A 1 278 ? 26.849 9.183 1.927 1.00 98.50 278 TRP A N 1
ATOM 2113 C CA . TRP A 1 278 ? 26.468 7.775 1.811 1.00 98.50 278 TRP A CA 1
ATOM 2114 C C . TRP A 1 278 ? 27.723 6.951 1.543 1.00 98.50 278 TRP A C 1
ATOM 2116 O O . TRP A 1 278 ? 28.398 7.163 0.533 1.00 98.50 278 TRP A O 1
ATOM 2126 N N . ASN A 1 279 ? 28.059 6.045 2.465 1.00 98.19 279 ASN A N 1
ATOM 2127 C CA . ASN A 1 279 ? 29.268 5.214 2.415 1.00 98.19 279 ASN A CA 1
ATOM 2128 C C . ASN A 1 279 ? 30.552 6.009 2.091 1.00 98.19 279 ASN A C 1
ATOM 2130 O O . ASN A 1 279 ? 31.376 5.590 1.283 1.00 98.19 279 ASN A O 1
ATOM 2134 N N . GLY A 1 280 ? 30.712 7.175 2.725 1.00 96.44 280 GLY A N 1
ATOM 2135 C CA . GLY A 1 280 ? 31.890 8.041 2.599 1.00 96.44 280 GLY A CA 1
ATOM 2136 C C . GLY A 1 280 ? 31.835 9.056 1.454 1.00 96.44 280 GLY A C 1
ATOM 2137 O O . GLY A 1 280 ? 32.704 9.918 1.376 1.00 96.44 280 GLY A O 1
ATOM 2138 N N . VAL A 1 281 ? 30.813 9.012 0.591 1.00 98.31 281 VAL A N 1
ATOM 2139 C CA . VAL A 1 281 ? 30.642 9.984 -0.500 1.00 98.31 281 VAL A CA 1
ATOM 2140 C C . VAL A 1 281 ? 29.671 11.081 -0.079 1.00 98.31 281 VAL A C 1
ATOM 2142 O O . VAL A 1 281 ? 28.491 10.804 0.145 1.00 98.31 281 VAL A O 1
ATOM 2145 N N . LYS A 1 282 ? 30.146 12.330 -0.021 1.00 98.56 282 LYS A N 1
ATOM 2146 C CA . LYS A 1 282 ? 29.318 13.513 0.265 1.00 98.56 282 LYS A CA 1
ATOM 2147 C C . LYS A 1 282 ? 28.161 13.626 -0.719 1.00 98.56 282 LYS A C 1
ATOM 2149 O O . LYS A 1 282 ? 28.382 13.596 -1.930 1.00 98.56 282 LYS A O 1
ATOM 2154 N N . MET A 1 283 ? 26.938 13.801 -0.219 1.00 98.81 283 MET A N 1
ATOM 2155 C CA . MET A 1 283 ? 25.751 13.891 -1.073 1.00 98.81 283 MET A CA 1
ATOM 2156 C C . MET A 1 283 ? 25.811 15.089 -2.030 1.00 98.81 283 MET A C 1
ATOM 2158 O O . MET A 1 283 ? 25.456 14.933 -3.200 1.00 98.81 283 MET A O 1
ATOM 2162 N N . HIS A 1 284 ? 26.372 16.229 -1.604 1.00 98.81 284 HIS A N 1
ATOM 2163 C CA . HIS A 1 284 ? 26.621 17.386 -2.478 1.00 98.81 284 HIS A CA 1
ATOM 2164 C C . HIS A 1 284 ? 27.593 17.112 -3.633 1.00 98.81 284 HIS A C 1
ATOM 2166 O O . HIS A 1 284 ? 27.517 17.801 -4.642 1.00 98.81 284 HIS A O 1
ATOM 2172 N N . ALA A 1 285 ? 28.447 16.090 -3.541 1.00 98.69 285 ALA A N 1
ATOM 2173 C CA . ALA A 1 285 ? 29.345 15.662 -4.619 1.00 98.69 285 ALA A CA 1
ATOM 2174 C C . ALA A 1 285 ? 28.868 14.369 -5.323 1.00 98.69 285 ALA A C 1
ATOM 2176 O O . ALA A 1 285 ? 29.531 13.852 -6.226 1.00 98.69 285 ALA A O 1
ATOM 2177 N N . ASN A 1 286 ? 27.714 13.811 -4.934 1.00 98.75 286 ASN A N 1
ATOM 2178 C CA . ASN A 1 286 ? 27.291 12.478 -5.357 1.00 98.75 286 ASN A CA 1
ATOM 2179 C C . ASN A 1 286 ? 26.516 12.500 -6.682 1.00 98.75 286 ASN A C 1
ATOM 2181 O O . ASN A 1 286 ? 25.283 12.432 -6.720 1.00 98.75 286 ASN A O 1
ATOM 2185 N N . ARG A 1 287 ? 27.253 12.531 -7.798 1.00 98.44 287 ARG A N 1
ATOM 2186 C CA . ARG A 1 287 ? 26.670 12.502 -9.150 1.00 98.44 287 ARG A CA 1
ATOM 2187 C C . ARG A 1 287 ? 25.735 11.314 -9.386 1.00 98.44 287 ARG A C 1
ATOM 2189 O O . ARG A 1 287 ? 24.672 11.484 -9.986 1.00 98.44 287 ARG A O 1
ATOM 2196 N N . ARG A 1 288 ? 26.110 10.133 -8.889 1.00 98.19 288 ARG A N 1
ATOM 2197 C CA . ARG A 1 288 ? 25.344 8.893 -9.072 1.00 98.19 288 ARG A CA 1
ATOM 2198 C C . ARG A 1 288 ? 23.933 9.019 -8.498 1.00 98.19 288 ARG A C 1
ATOM 2200 O O . ARG A 1 288 ? 22.970 8.589 -9.125 1.00 98.19 288 ARG A O 1
ATOM 2207 N N . LEU A 1 289 ? 23.784 9.622 -7.323 1.00 98.56 289 LEU A N 1
ATOM 2208 C CA . LEU A 1 289 ? 22.467 9.782 -6.707 1.00 98.56 289 LEU A CA 1
ATOM 2209 C C . LEU A 1 289 ? 21.736 11.039 -7.186 1.00 98.56 289 LEU A C 1
ATOM 2211 O O . LEU A 1 289 ? 20.529 10.976 -7.417 1.00 98.56 289 LEU A O 1
ATOM 2215 N N . VAL A 1 290 ? 22.428 12.166 -7.357 1.00 98.81 290 VAL A N 1
ATOM 2216 C CA . VAL A 1 290 ? 21.792 13.445 -7.717 1.00 98.81 290 VAL A CA 1
ATOM 2217 C C . VAL A 1 290 ? 21.431 13.500 -9.205 1.00 98.81 290 VAL A C 1
ATOM 2219 O O . VAL A 1 290 ? 20.308 13.849 -9.569 1.00 98.81 290 VAL A O 1
ATOM 2222 N N . THR A 1 291 ? 22.351 13.126 -10.092 1.00 98.62 291 THR A N 1
ATOM 2223 C CA . THR A 1 291 ? 22.090 13.126 -11.536 1.00 98.62 291 THR A CA 1
ATOM 2224 C C . THR A 1 291 ? 21.501 11.798 -11.990 1.00 98.62 291 THR A C 1
ATOM 2226 O O . THR A 1 291 ? 20.394 11.774 -12.535 1.00 98.62 291 THR A O 1
ATOM 2229 N N . ASP A 1 292 ? 22.202 10.688 -11.764 1.00 98.31 292 ASP A N 1
ATOM 2230 C CA . ASP A 1 292 ? 21.816 9.428 -12.408 1.00 98.31 292 ASP A CA 1
ATOM 2231 C C . ASP A 1 292 ? 20.542 8.842 -11.787 1.00 98.31 292 ASP A C 1
ATOM 2233 O O . ASP A 1 292 ? 19.665 8.372 -12.508 1.00 98.31 292 ASP A O 1
ATOM 2237 N N . PHE A 1 293 ? 20.358 8.961 -10.472 1.00 98.31 293 PHE A N 1
ATOM 2238 C CA . PHE A 1 293 ? 19.145 8.475 -9.821 1.00 98.31 293 PHE A CA 1
ATOM 2239 C C . PHE A 1 293 ? 18.011 9.513 -9.800 1.00 98.31 293 PHE A C 1
ATOM 2241 O O . PHE A 1 293 ? 16.991 9.320 -10.459 1.00 98.31 293 PHE A O 1
ATOM 2248 N N . LEU A 1 294 ? 18.167 10.644 -9.106 1.00 98.62 294 LEU A N 1
ATOM 2249 C CA . LEU A 1 294 ? 17.083 11.621 -8.928 1.00 98.62 294 LEU A CA 1
ATOM 2250 C C . LEU A 1 294 ? 16.616 12.234 -10.259 1.00 98.62 294 LEU A C 1
ATOM 2252 O O . LEU A 1 294 ? 15.428 12.209 -10.595 1.00 98.62 294 LEU A O 1
ATOM 2256 N N . LYS A 1 295 ? 17.541 12.782 -11.053 1.00 98.44 295 LYS A N 1
ATOM 2257 C CA . LYS A 1 295 ? 17.184 13.442 -12.318 1.00 98.44 295 LYS A CA 1
ATOM 2258 C C . LYS A 1 295 ? 16.878 12.444 -13.432 1.00 98.44 295 LYS A C 1
ATOM 2260 O O . LYS A 1 295 ? 15.919 12.658 -14.188 1.00 98.44 295 LYS A O 1
ATOM 2265 N N . ASN A 1 296 ? 17.674 11.386 -13.572 1.00 98.00 296 ASN A N 1
ATOM 2266 C CA . ASN A 1 296 ? 17.573 10.482 -14.716 1.00 98.00 296 ASN A CA 1
ATOM 2267 C C . ASN A 1 296 ? 16.643 9.293 -14.456 1.00 98.00 296 ASN A C 1
ATOM 2269 O O . ASN A 1 296 ? 15.777 9.071 -15.302 1.00 98.00 296 ASN A O 1
ATOM 2273 N N . THR A 1 297 ? 16.739 8.603 -13.318 1.00 95.88 297 THR A N 1
ATOM 2274 C CA . THR A 1 297 ? 15.863 7.463 -12.976 1.00 95.88 297 THR A CA 1
ATOM 2275 C C . THR A 1 297 ? 14.487 7.908 -12.486 1.00 95.88 297 THR A C 1
ATOM 2277 O O . THR A 1 297 ? 13.488 7.569 -13.114 1.00 95.88 297 THR A O 1
ATOM 2280 N N . LEU A 1 298 ? 14.407 8.741 -11.440 1.00 94.94 298 LEU A N 1
ATOM 2281 C CA . LEU A 1 298 ? 13.131 9.247 -10.900 1.00 94.94 298 LEU A CA 1
ATOM 2282 C C . LEU A 1 298 ? 12.505 10.345 -11.772 1.00 94.94 298 LEU A C 1
ATOM 2284 O O . LEU A 1 298 ? 11.404 10.821 -11.506 1.00 94.94 298 LEU A O 1
ATOM 2288 N N . ARG A 1 299 ? 13.204 10.746 -12.841 1.00 97.88 299 ARG A N 1
ATOM 2289 C CA . ARG A 1 299 ? 12.751 11.737 -13.823 1.00 97.88 299 ARG A CA 1
ATOM 2290 C C . ARG A 1 299 ? 12.393 13.087 -13.200 1.00 97.88 299 ARG A C 1
ATOM 2292 O O . ARG A 1 299 ? 11.594 13.814 -13.782 1.00 97.88 299 ARG A O 1
ATOM 2299 N N . PHE A 1 300 ? 13.032 13.481 -12.099 1.00 98.75 300 PHE A N 1
ATOM 2300 C CA . PHE A 1 300 ? 12.819 14.797 -11.503 1.00 98.75 300 PHE A CA 1
ATOM 2301 C C . PHE A 1 300 ? 13.180 15.922 -12.493 1.00 98.75 300 PHE A C 1
ATOM 2303 O O . PHE A 1 300 ? 14.249 15.919 -13.124 1.00 98.75 300 PHE A O 1
ATOM 2310 N N . ARG A 1 301 ? 12.267 16.879 -12.680 1.00 98.25 301 ARG A N 1
ATOM 2311 C CA . ARG A 1 301 ? 12.381 18.033 -13.594 1.00 98.25 301 ARG A CA 1
ATOM 2312 C C . ARG A 1 301 ? 12.294 19.378 -12.876 1.00 98.25 301 ARG A C 1
ATOM 2314 O O . ARG A 1 301 ? 12.424 20.396 -13.557 1.00 98.25 301 ARG A O 1
ATOM 2321 N N . GLY A 1 302 ? 12.096 19.398 -11.560 1.00 98.62 302 GLY A N 1
ATOM 2322 C CA . GLY A 1 302 ? 12.348 20.587 -10.749 1.00 98.62 302 GLY A CA 1
ATOM 2323 C C . GLY A 1 302 ? 13.848 20.889 -10.659 1.00 98.62 302 GLY A C 1
ATOM 2324 O O . GLY A 1 302 ? 14.653 20.274 -11.380 1.00 98.62 302 GLY A O 1
ATOM 2325 N N . PHE A 1 303 ? 14.215 21.834 -9.795 1.00 98.88 303 PHE A N 1
ATOM 2326 C CA . PHE A 1 303 ? 15.619 22.155 -9.534 1.00 98.88 303 PHE A CA 1
ATOM 2327 C C . PHE A 1 303 ? 16.098 21.568 -8.202 1.00 98.88 303 PHE A C 1
ATOM 2329 O O . PHE A 1 303 ? 15.341 21.463 -7.238 1.00 98.88 303 PHE A O 1
ATOM 2336 N N . VAL A 1 304 ? 17.356 21.143 -8.185 1.00 98.94 304 VAL A N 1
ATOM 2337 C CA . VAL A 1 304 ? 18.070 20.635 -7.013 1.00 98.94 304 VAL A CA 1
ATOM 2338 C C . VAL A 1 304 ? 18.820 21.792 -6.362 1.00 98.94 304 VAL A C 1
ATOM 2340 O O . VAL A 1 304 ? 19.575 22.482 -7.046 1.00 98.94 304 VAL A O 1
ATOM 2343 N N . ILE A 1 305 ? 18.636 21.999 -5.063 1.00 98.94 305 ILE A N 1
ATOM 2344 C CA . ILE A 1 305 ? 19.308 23.058 -4.303 1.00 98.94 305 ILE A CA 1
ATOM 2345 C C . ILE A 1 305 ? 20.290 22.462 -3.287 1.00 98.94 305 ILE A C 1
ATOM 2347 O O . ILE A 1 305 ? 20.043 21.378 -2.755 1.00 98.94 305 ILE A O 1
ATOM 2351 N N . SER A 1 306 ? 21.414 23.127 -3.023 1.00 98.88 306 SER A N 1
ATOM 2352 C CA . SER A 1 306 ? 22.251 22.769 -1.872 1.00 98.88 306 SER A CA 1
ATOM 2353 C C . SER A 1 306 ? 21.592 23.214 -0.563 1.00 98.88 306 SER A C 1
ATOM 2355 O O . SER A 1 306 ? 20.875 24.209 -0.534 1.00 98.88 306 SER A O 1
ATOM 2357 N N . ASP A 1 307 ? 21.885 22.526 0.534 1.00 98.69 307 ASP A N 1
ATOM 2358 C CA . ASP A 1 307 ? 21.753 23.119 1.871 1.00 98.69 307 ASP A CA 1
ATOM 2359 C C . ASP A 1 307 ? 22.768 24.276 2.090 1.00 98.69 307 ASP A C 1
ATOM 2361 O O . ASP A 1 307 ? 23.661 24.491 1.253 1.00 98.69 307 ASP A O 1
ATOM 2365 N N . TRP A 1 308 ? 22.625 25.017 3.192 1.00 98.19 308 TRP A N 1
ATOM 2366 C CA . TRP A 1 308 ? 23.407 26.198 3.577 1.00 98.19 308 TRP A CA 1
ATOM 2367 C C . TRP A 1 308 ? 24.909 25.905 3.640 1.00 98.19 308 TRP A C 1
ATOM 2369 O O . TRP A 1 308 ? 25.384 25.143 4.479 1.00 98.19 308 TRP A O 1
ATOM 2379 N N . GLN A 1 309 ? 25.695 26.514 2.744 1.00 98.44 309 GLN A N 1
ATOM 2380 C CA . GLN A 1 309 ? 27.137 26.228 2.632 1.00 98.44 309 GLN A CA 1
ATOM 2381 C C . GLN A 1 309 ? 27.433 24.726 2.433 1.00 98.44 309 GLN A C 1
ATOM 2383 O O . GLN A 1 309 ? 28.478 24.204 2.821 1.00 98.44 309 GLN A O 1
ATOM 2388 N N . GLY A 1 310 ? 26.490 23.977 1.853 1.00 98.06 310 GLY A N 1
ATOM 2389 C CA . GLY A 1 310 ? 26.624 22.528 1.729 1.00 98.06 310 GLY A CA 1
ATOM 2390 C C . GLY A 1 310 ? 27.768 22.101 0.809 1.00 98.06 310 GLY A C 1
ATOM 2391 O O . GLY A 1 310 ? 28.388 21.065 1.047 1.00 98.06 310 GLY A O 1
ATOM 2392 N N . ILE A 1 311 ? 28.101 22.914 -0.201 1.00 98.12 311 ILE A N 1
ATOM 2393 C CA . ILE A 1 311 ? 29.266 22.650 -1.054 1.00 98.12 311 ILE A CA 1
ATOM 2394 C C . ILE A 1 311 ? 30.585 22.943 -0.327 1.00 98.12 311 ILE A C 1
ATOM 2396 O O . ILE A 1 311 ? 31.548 22.201 -0.501 1.00 98.12 311 ILE A O 1
ATOM 2400 N N . ASP A 1 312 ? 30.632 23.943 0.554 1.00 98.31 312 ASP A N 1
ATOM 2401 C CA . ASP A 1 312 ? 31.794 24.243 1.397 1.00 98.31 312 ASP A CA 1
ATOM 2402 C C . ASP A 1 312 ? 32.159 23.029 2.256 1.00 98.31 312 ASP A C 1
ATOM 2404 O O . ASP A 1 312 ? 33.326 22.673 2.398 1.00 98.31 312 ASP A O 1
ATOM 2408 N N . LYS A 1 313 ? 31.138 22.336 2.768 1.00 98.19 313 LYS A N 1
ATOM 2409 C CA . LYS A 1 313 ? 31.263 21.143 3.614 1.00 98.19 313 LYS A CA 1
ATOM 2410 C C . LYS A 1 313 ? 31.520 19.839 2.838 1.00 98.19 313 LYS A C 1
ATOM 2412 O O . LYS A 1 313 ? 31.440 18.752 3.424 1.00 98.19 313 LYS A O 1
ATOM 2417 N N . ILE A 1 314 ? 31.823 19.919 1.537 1.00 98.38 314 ILE A N 1
ATOM 2418 C CA . ILE A 1 314 ? 32.374 18.788 0.772 1.00 98.38 314 ILE A CA 1
ATOM 2419 C C . ILE A 1 314 ? 33.800 18.482 1.250 1.00 98.38 314 ILE A C 1
ATOM 2421 O O . ILE A 1 314 ? 34.164 17.311 1.358 1.00 98.38 314 ILE A O 1
ATOM 2425 N N . THR A 1 315 ? 34.598 19.512 1.544 1.00 97.50 315 THR A N 1
ATOM 2426 C CA . THR A 1 315 ? 35.987 19.357 1.989 1.00 97.50 315 THR A CA 1
ATOM 2427 C C . THR A 1 315 ? 36.092 19.277 3.509 1.00 97.50 315 THR A C 1
ATOM 2429 O O . THR A 1 315 ? 35.226 19.763 4.238 1.00 97.50 315 THR A O 1
ATOM 2432 N N . THR A 1 316 ? 37.202 18.710 3.985 1.00 94.94 316 THR A N 1
ATOM 2433 C CA . THR A 1 316 ? 37.576 18.718 5.403 1.00 94.94 316 THR A CA 1
ATOM 2434 C C . THR A 1 316 ? 38.968 19.347 5.552 1.00 94.94 316 THR A C 1
ATOM 2436 O O . THR A 1 316 ? 39.922 18.777 5.020 1.00 94.94 316 THR A O 1
ATOM 2439 N N . PRO A 1 317 ? 39.117 20.479 6.270 1.00 97.06 317 PRO A N 1
ATOM 2440 C CA . PRO A 1 317 ? 38.041 21.280 6.864 1.00 97.06 317 PRO A CA 1
ATOM 2441 C C . PRO A 1 317 ? 37.100 21.890 5.797 1.00 97.06 317 PRO A C 1
ATOM 2443 O O . PRO A 1 317 ? 37.455 21.917 4.611 1.00 97.06 317 PRO A O 1
ATOM 2446 N N . PRO A 1 318 ? 35.893 22.352 6.182 1.00 97.12 318 PRO A N 1
ATOM 2447 C CA . PRO A 1 318 ? 34.996 23.043 5.260 1.00 97.12 318 PRO A CA 1
ATOM 2448 C C . PRO A 1 318 ? 35.695 24.220 4.577 1.00 97.12 318 PRO A C 1
ATOM 2450 O O . PRO A 1 318 ? 36.495 24.907 5.209 1.00 97.12 318 PRO A O 1
ATOM 2453 N N . HIS A 1 319 ? 35.392 24.441 3.298 1.00 95.56 319 HIS A N 1
ATOM 2454 C CA . HIS A 1 319 ? 35.929 25.539 2.487 1.00 95.56 319 HIS A CA 1
ATOM 2455 C C . HIS A 1 319 ? 37.456 25.469 2.209 1.00 95.56 319 HIS A C 1
ATOM 2457 O O . HIS A 1 319 ? 38.034 26.398 1.658 1.00 95.56 319 HIS A O 1
ATOM 2463 N N . ALA A 1 320 ? 38.137 24.354 2.519 1.00 97.38 320 ALA A N 1
ATOM 2464 C CA . ALA A 1 320 ? 39.586 24.201 2.299 1.00 97.38 320 ALA A CA 1
ATOM 2465 C C . ALA A 1 320 ? 40.014 24.251 0.820 1.00 97.38 320 ALA A C 1
ATOM 2467 O O . ALA A 1 320 ? 41.159 24.580 0.516 1.00 97.38 320 ALA A O 1
ATOM 2468 N N . ASN A 1 321 ? 39.116 23.885 -0.097 1.00 96.94 321 ASN A N 1
ATOM 2469 C CA . ASN A 1 321 ? 39.315 24.019 -1.538 1.00 96.94 321 ASN A CA 1
ATOM 2470 C C . ASN A 1 321 ? 37.974 24.362 -2.196 1.00 96.94 321 ASN A C 1
ATOM 2472 O O . ASN A 1 321 ? 37.274 23.482 -2.705 1.00 96.94 321 ASN A O 1
ATOM 2476 N N . TYR A 1 322 ? 37.595 25.638 -2.126 1.00 97.56 322 TYR A N 1
ATOM 2477 C CA . TYR A 1 322 ? 36.279 26.084 -2.573 1.00 97.56 322 TYR A CA 1
ATOM 2478 C C . TYR A 1 322 ? 36.073 25.921 -4.082 1.00 97.56 322 TYR A C 1
ATOM 2480 O O . TYR A 1 322 ? 35.031 25.419 -4.503 1.00 97.56 322 TYR A O 1
ATOM 2488 N N . SER A 1 323 ? 37.107 26.180 -4.885 1.00 97.38 323 SER A N 1
ATOM 2489 C CA . SER A 1 323 ? 37.068 25.930 -6.329 1.00 97.38 323 SER A CA 1
ATOM 2490 C C . SER A 1 323 ? 36.718 24.464 -6.638 1.00 97.38 323 SER A C 1
ATOM 2492 O O . SER A 1 323 ? 35.805 24.187 -7.423 1.00 97.38 323 SER A O 1
ATOM 2494 N N . TYR A 1 324 ? 37.329 23.498 -5.934 1.00 98.12 324 TYR A N 1
ATOM 2495 C CA . TYR A 1 324 ? 36.929 22.087 -6.032 1.00 98.12 324 TYR A CA 1
ATOM 2496 C C . TYR A 1 324 ? 35.481 21.853 -5.586 1.00 98.12 324 TYR A C 1
ATOM 2498 O O . TYR A 1 324 ? 34.759 21.118 -6.258 1.00 98.12 324 TYR A O 1
ATOM 2506 N N . SER A 1 325 ? 35.033 22.468 -4.489 1.00 98.50 325 SER A N 1
ATOM 2507 C CA . SER A 1 325 ? 33.643 22.370 -4.025 1.00 98.50 325 SER A CA 1
ATOM 2508 C C . SER A 1 325 ? 32.638 22.855 -5.074 1.00 98.50 325 SER A C 1
ATOM 2510 O O . SER A 1 325 ? 31.628 22.180 -5.303 1.00 98.50 325 SER A O 1
ATOM 2512 N N . VAL A 1 326 ? 32.929 23.966 -5.760 1.00 98.62 326 VAL A N 1
ATOM 2513 C CA . VAL A 1 326 ? 32.136 24.473 -6.890 1.00 98.62 326 VAL A CA 1
ATOM 2514 C C . VAL A 1 326 ? 32.123 23.446 -8.024 1.00 98.62 326 VAL A C 1
ATOM 2516 O O . VAL A 1 326 ? 31.045 23.031 -8.463 1.00 98.62 326 VAL A O 1
ATOM 2519 N N . THR A 1 327 ? 33.293 22.943 -8.437 1.00 98.50 327 THR A N 1
ATOM 2520 C CA . THR A 1 327 ? 33.386 21.920 -9.491 1.00 98.50 327 THR A CA 1
ATOM 2521 C C . THR A 1 327 ? 32.579 20.672 -9.137 1.00 98.50 327 THR A C 1
ATOM 2523 O O . THR A 1 327 ? 31.774 20.198 -9.946 1.00 98.50 327 THR A O 1
ATOM 2526 N N . ALA A 1 328 ? 32.771 20.138 -7.931 1.00 98.44 328 ALA A N 1
ATOM 2527 C CA . ALA A 1 328 ? 32.159 18.904 -7.461 1.00 98.44 328 ALA A CA 1
ATOM 2528 C C . ALA A 1 328 ? 30.635 19.040 -7.338 1.00 98.44 328 ALA A C 1
ATOM 2530 O O . ALA A 1 328 ? 29.905 18.198 -7.865 1.00 98.44 328 ALA A O 1
ATOM 2531 N N . GLY A 1 329 ? 30.148 20.120 -6.718 1.00 98.62 329 GLY A N 1
ATOM 2532 C CA . GLY A 1 329 ? 28.719 20.371 -6.525 1.00 98.62 329 GLY A CA 1
ATOM 2533 C C . GLY A 1 329 ? 27.951 20.544 -7.836 1.00 98.62 329 GLY A C 1
ATOM 2534 O O . GLY A 1 329 ? 26.933 19.881 -8.080 1.00 98.62 329 GLY A O 1
ATOM 2535 N N . ILE A 1 330 ? 28.463 21.389 -8.736 1.00 98.75 330 ILE A N 1
ATOM 2536 C CA . ILE A 1 330 ? 27.811 21.652 -10.025 1.00 98.75 330 ILE A CA 1
ATOM 2537 C C . ILE A 1 330 ? 27.853 20.414 -10.931 1.00 98.75 330 ILE A C 1
ATOM 2539 O O . ILE A 1 330 ? 26.848 20.081 -11.580 1.00 98.75 330 ILE A O 1
ATOM 2543 N N . SER A 1 331 ? 28.970 19.679 -10.930 1.00 98.44 331 SER A N 1
ATOM 2544 C CA . SER A 1 331 ? 29.139 18.448 -11.718 1.00 98.44 331 SER A CA 1
ATOM 2545 C C . SER A 1 331 ? 28.326 17.266 -11.183 1.00 98.44 331 SER A C 1
ATOM 2547 O O . SER A 1 331 ? 27.897 16.410 -11.970 1.00 98.44 331 SER A O 1
ATOM 2549 N N . ALA A 1 332 ? 28.054 17.222 -9.873 1.00 98.69 332 ALA A N 1
ATOM 2550 C CA . ALA A 1 332 ? 27.164 16.234 -9.263 1.00 98.69 332 ALA A CA 1
ATOM 2551 C C . ALA A 1 332 ? 25.714 16.390 -9.734 1.00 98.69 332 ALA A C 1
ATOM 2553 O O . ALA A 1 332 ? 24.977 15.405 -9.829 1.00 98.69 332 ALA A O 1
ATOM 2554 N N . GLY A 1 333 ? 25.317 17.607 -10.101 1.00 98.69 333 GLY A N 1
ATOM 2555 C CA . GLY A 1 333 ? 23.992 17.883 -10.636 1.00 98.69 333 GLY A CA 1
ATOM 2556 C C . GLY A 1 333 ? 23.195 18.911 -9.847 1.00 98.69 333 GLY A C 1
ATOM 2557 O O . GLY A 1 333 ? 22.007 19.036 -10.128 1.00 98.69 333 GLY A O 1
ATOM 2558 N N . ILE A 1 334 ? 23.785 19.637 -8.895 1.00 98.94 334 ILE A N 1
ATOM 2559 C CA . ILE A 1 334 ? 23.073 20.701 -8.174 1.00 98.94 334 ILE A CA 1
ATOM 2560 C C . ILE A 1 334 ? 22.764 21.852 -9.145 1.00 98.94 334 ILE A C 1
ATOM 2562 O O . ILE A 1 334 ? 23.545 22.131 -10.057 1.00 98.94 334 ILE A O 1
ATOM 2566 N N . ASP A 1 335 ? 21.580 22.448 -9.024 1.00 98.94 335 ASP A N 1
ATOM 2567 C CA . ASP A 1 335 ? 21.085 23.485 -9.933 1.00 98.94 335 ASP A CA 1
ATOM 2568 C C . ASP A 1 335 ? 21.181 24.886 -9.329 1.00 98.94 335 ASP A C 1
ATOM 2570 O O . ASP A 1 335 ? 21.467 25.832 -10.051 1.00 98.94 335 ASP A O 1
ATOM 2574 N N . MET A 1 336 ? 20.953 25.010 -8.021 1.00 98.94 336 MET A N 1
ATOM 2575 C CA . MET A 1 336 ? 21.044 26.261 -7.269 1.00 98.94 336 MET A CA 1
ATOM 2576 C C . MET A 1 336 ? 21.890 26.050 -6.010 1.00 98.94 336 MET A C 1
ATOM 2578 O O . MET A 1 336 ? 21.705 25.057 -5.307 1.00 98.94 336 MET A O 1
ATOM 2582 N N . ILE A 1 337 ? 22.808 26.967 -5.724 1.00 98.88 337 ILE A N 1
ATOM 2583 C CA . ILE A 1 337 ? 23.690 26.915 -4.557 1.00 98.88 337 ILE A CA 1
ATOM 2584 C C . ILE A 1 337 ? 23.221 27.939 -3.528 1.00 98.88 337 ILE A C 1
ATOM 2586 O O . ILE A 1 337 ? 23.068 29.118 -3.838 1.00 98.88 337 ILE A O 1
ATOM 2590 N N . MET A 1 338 ? 22.994 27.470 -2.304 1.00 98.69 338 MET A N 1
ATOM 2591 C CA . MET A 1 338 ? 22.747 28.291 -1.122 1.00 98.69 338 MET A CA 1
ATOM 2592 C C . MET A 1 338 ? 24.100 28.737 -0.543 1.00 98.69 338 MET A C 1
ATOM 2594 O O . MET A 1 338 ? 24.700 28.035 0.273 1.00 98.69 338 MET A O 1
ATOM 2598 N N . ILE A 1 339 ? 24.596 29.883 -1.029 1.00 97.56 339 ILE A N 1
ATOM 2599 C CA . ILE A 1 339 ? 25.962 30.415 -0.800 1.00 97.56 339 ILE A CA 1
ATOM 2600 C C . ILE A 1 339 ? 26.087 31.194 0.520 1.00 97.56 339 ILE A C 1
ATOM 2602 O O . ILE A 1 339 ? 27.186 31.454 1.013 1.00 97.56 339 ILE A O 1
ATOM 2606 N N . PRO A 1 340 ? 24.977 31.369 1.236 1.00 79.75 340 PRO A N 1
ATOM 2607 C CA . PRO A 1 340 ? 24.416 32.641 1.757 1.00 79.75 340 PRO A CA 1
ATOM 2608 C C . PRO A 1 340 ? 25.194 33.966 1.603 1.00 79.75 340 PRO A C 1
ATOM 2610 O O . PRO A 1 340 ? 24.576 34.995 1.329 1.00 79.75 340 PRO A O 1
ATOM 2613 N N . ASN A 1 341 ? 26.509 33.981 1.831 1.00 90.50 341 ASN A N 1
ATOM 2614 C CA . ASN A 1 341 ? 27.267 35.203 2.104 1.00 90.50 341 ASN A CA 1
ATOM 2615 C C . ASN A 1 341 ? 28.341 35.499 1.052 1.00 90.50 341 ASN A C 1
ATOM 2617 O O . ASN A 1 341 ? 28.317 36.584 0.477 1.00 90.50 341 ASN A O 1
ATOM 2621 N N . ASN A 1 342 ? 29.259 34.565 0.768 1.00 93.06 342 ASN A N 1
ATOM 2622 C CA . ASN A 1 342 ? 30.411 34.829 -0.109 1.00 93.06 342 ASN A CA 1
ATOM 2623 C C . ASN A 1 342 ? 30.087 34.618 -1.599 1.00 93.06 342 ASN A C 1
ATOM 2625 O O . ASN A 1 342 ? 30.691 33.804 -2.294 1.00 93.06 342 ASN A O 1
ATOM 2629 N N . TYR A 1 343 ? 29.062 35.315 -2.088 1.00 96.12 343 TYR A N 1
ATOM 2630 C CA . TYR A 1 343 ? 28.521 35.084 -3.428 1.00 96.12 343 TYR A CA 1
ATOM 2631 C C . TYR A 1 343 ? 29.445 35.534 -4.558 1.00 96.12 343 TYR A C 1
ATOM 2633 O O . TYR A 1 343 ? 29.360 34.965 -5.639 1.00 96.12 343 TYR A O 1
ATOM 2641 N N . THR A 1 344 ? 30.317 36.523 -4.341 1.00 97.12 344 THR A N 1
ATOM 2642 C CA . THR A 1 344 ? 31.271 36.961 -5.371 1.00 97.12 344 THR A CA 1
ATOM 2643 C C . THR A 1 344 ? 32.284 35.869 -5.670 1.00 97.12 344 THR A C 1
ATOM 2645 O O . THR A 1 344 ? 32.456 35.534 -6.831 1.00 97.12 344 THR A O 1
ATOM 2648 N N . GLU A 1 345 ? 32.848 35.233 -4.638 1.00 97.75 345 GLU A N 1
ATOM 2649 C CA . GLU A 1 345 ? 33.780 34.113 -4.811 1.00 97.75 345 GLU A CA 1
ATOM 2650 C C . GLU A 1 345 ? 33.131 32.963 -5.589 1.00 97.75 345 GLU A C 1
ATOM 2652 O O . GLU A 1 345 ? 33.702 32.484 -6.559 1.00 97.75 345 GLU A O 1
ATOM 2657 N N . PHE A 1 346 ? 31.901 32.570 -5.236 1.00 98.38 346 PHE A N 1
ATOM 2658 C CA . PHE A 1 346 ? 31.174 31.540 -5.984 1.00 98.38 346 PHE A CA 1
ATOM 2659 C C . PHE A 1 346 ? 30.948 31.913 -7.456 1.00 98.38 346 PHE A C 1
ATOM 2661 O O . PHE A 1 346 ? 31.098 31.068 -8.341 1.00 98.38 346 PHE A O 1
ATOM 2668 N N . ILE A 1 347 ? 30.529 33.155 -7.718 1.00 98.38 347 ILE A N 1
ATOM 2669 C CA . ILE A 1 347 ? 30.231 33.627 -9.074 1.00 98.38 347 ILE A CA 1
ATOM 2670 C C . ILE A 1 347 ? 31.511 33.677 -9.909 1.00 98.38 347 ILE A C 1
ATOM 2672 O O . ILE A 1 347 ? 31.487 33.214 -11.051 1.00 98.38 347 ILE A O 1
ATOM 2676 N N . ASP A 1 348 ? 32.600 34.196 -9.347 1.00 97.50 348 ASP A N 1
ATOM 2677 C CA . ASP A 1 348 ? 33.897 34.306 -10.010 1.00 97.50 348 ASP A CA 1
ATOM 2678 C C . ASP A 1 348 ? 34.464 32.904 -10.294 1.00 97.50 348 ASP A C 1
ATOM 2680 O O . ASP A 1 348 ? 34.716 32.576 -11.454 1.00 97.50 348 ASP A O 1
ATOM 2684 N N . ASP A 1 349 ? 34.508 32.014 -9.293 1.00 98.00 349 ASP A N 1
ATOM 2685 C CA . ASP A 1 349 ? 34.989 30.634 -9.460 1.00 98.00 349 ASP A CA 1
ATOM 2686 C C . ASP A 1 349 ? 34.179 29.859 -10.508 1.00 98.00 349 ASP A C 1
ATOM 2688 O O . ASP A 1 349 ? 34.741 29.166 -11.361 1.00 98.00 349 ASP A O 1
ATOM 2692 N N . LEU A 1 350 ? 32.844 29.947 -10.473 1.00 98.50 350 LEU A N 1
ATOM 2693 C CA . LEU A 1 350 ? 32.009 29.252 -11.452 1.00 98.50 350 LEU A CA 1
ATOM 2694 C C . LEU A 1 350 ? 32.172 29.849 -12.857 1.00 98.50 350 LEU A C 1
ATOM 2696 O O . LEU A 1 350 ? 32.112 29.107 -13.840 1.00 98.50 350 LEU A O 1
ATOM 2700 N N . THR A 1 351 ? 32.390 31.162 -12.965 1.00 98.50 351 THR A N 1
ATOM 2701 C CA . THR A 1 351 ? 32.668 31.825 -14.245 1.00 98.50 351 THR A CA 1
ATOM 2702 C C . THR A 1 351 ? 33.977 31.301 -14.822 1.00 98.50 351 THR A C 1
ATOM 2704 O O . THR A 1 351 ? 33.973 30.745 -15.924 1.00 98.50 351 THR A O 1
ATOM 2707 N N . ASP A 1 352 ? 35.054 31.345 -14.038 1.00 98.06 352 ASP A N 1
ATOM 2708 C CA . ASP A 1 352 ? 36.384 30.883 -14.433 1.00 98.06 352 ASP A CA 1
ATOM 2709 C C . ASP A 1 352 ? 36.380 29.403 -14.835 1.00 98.06 352 ASP A C 1
ATOM 2711 O O . ASP A 1 352 ? 36.970 29.018 -15.850 1.00 98.06 352 ASP A O 1
ATOM 2715 N N . GLN A 1 353 ? 35.666 28.551 -14.091 1.00 98.38 353 GLN A N 1
ATOM 2716 C CA . GLN A 1 353 ? 35.561 27.122 -14.397 1.00 98.38 353 GLN A CA 1
ATOM 2717 C C . GLN A 1 353 ? 34.779 26.837 -15.682 1.00 98.38 353 GLN A C 1
ATOM 2719 O O . GLN A 1 353 ? 35.067 25.856 -16.376 1.00 98.38 353 GLN A O 1
ATOM 2724 N N . VAL A 1 354 ? 33.795 27.665 -16.026 1.00 98.38 354 VAL A N 1
ATOM 2725 C CA . VAL A 1 354 ? 33.044 27.520 -17.277 1.00 98.38 354 VAL A CA 1
ATOM 2726 C C . VAL A 1 354 ? 33.853 28.043 -18.463 1.00 98.38 354 VAL A C 1
ATOM 2728 O O . VAL A 1 354 ? 33.925 27.369 -19.495 1.00 98.38 354 VAL A O 1
ATOM 2731 N N . GLU A 1 355 ? 34.515 29.191 -18.319 1.00 97.00 355 GLU A N 1
ATOM 2732 C CA . GLU A 1 355 ? 35.387 29.765 -19.353 1.00 97.00 355 GLU A CA 1
ATOM 2733 C C . GLU A 1 355 ? 36.598 28.867 -19.639 1.00 97.00 355 GLU A C 1
ATOM 2735 O O . GLU A 1 355 ? 36.941 28.620 -20.800 1.00 97.00 355 GLU A O 1
ATOM 2740 N N . SER A 1 356 ? 37.156 28.257 -18.592 1.00 96.69 356 SER A N 1
ATOM 2741 C CA . SER A 1 356 ? 38.228 27.257 -18.674 1.00 96.69 356 SER A CA 1
ATOM 2742 C C . SER A 1 356 ? 37.746 25.870 -19.120 1.00 96.69 356 SER A C 1
ATOM 2744 O O . SER A 1 356 ? 38.547 24.942 -19.224 1.00 96.69 356 SER A O 1
ATOM 2746 N N . LYS A 1 357 ? 36.447 25.703 -19.411 1.00 96.56 357 LYS A N 1
ATOM 2747 C CA . LYS A 1 357 ? 35.813 24.449 -19.866 1.00 96.56 357 LYS A CA 1
ATOM 2748 C C . LYS A 1 357 ? 35.913 23.280 -18.873 1.00 96.56 357 LYS A C 1
ATOM 2750 O O . LYS A 1 357 ? 35.713 22.133 -19.273 1.00 96.56 357 LYS A O 1
ATOM 2755 N N . ILE A 1 358 ? 36.173 23.558 -17.594 1.00 97.75 358 ILE A N 1
ATOM 2756 C CA . ILE A 1 358 ? 36.119 22.574 -16.501 1.00 97.75 358 ILE A CA 1
ATOM 2757 C C . ILE A 1 358 ? 34.665 22.136 -16.294 1.00 97.75 358 ILE A C 1
ATOM 2759 O O . ILE A 1 358 ? 34.372 20.941 -16.235 1.00 97.75 358 ILE A O 1
ATOM 2763 N N . ILE A 1 359 ? 33.738 23.098 -16.261 1.00 98.25 359 ILE A N 1
ATOM 2764 C CA . ILE A 1 359 ? 32.297 22.838 -16.251 1.00 98.25 359 ILE A CA 1
ATOM 2765 C C . ILE A 1 359 ? 31.731 23.174 -17.636 1.00 98.25 359 ILE A C 1
ATOM 2767 O O . ILE A 1 359 ? 31.854 24.307 -18.100 1.00 98.25 359 ILE A O 1
ATOM 2771 N N . PRO A 1 360 ? 31.066 22.231 -18.324 1.00 97.69 360 PRO A N 1
ATOM 2772 C CA . PRO A 1 360 ? 30.518 22.511 -19.641 1.00 97.69 360 PRO A CA 1
ATOM 2773 C C . PRO A 1 360 ? 29.291 23.429 -19.549 1.00 97.69 360 PRO A C 1
ATOM 2775 O O . PRO A 1 360 ? 28.418 23.234 -18.701 1.00 97.69 360 PRO A O 1
ATOM 2778 N N . MET A 1 361 ? 29.143 24.346 -20.512 1.00 98.31 361 MET A N 1
ATOM 2779 C CA . MET A 1 361 ? 27.955 25.209 -20.647 1.00 98.31 361 MET A CA 1
ATOM 2780 C C . MET A 1 361 ? 26.630 24.434 -20.645 1.00 98.31 361 MET A C 1
ATOM 2782 O O . MET A 1 361 ? 25.620 24.933 -20.158 1.00 98.31 361 MET A O 1
ATOM 2786 N N . SER A 1 362 ? 26.620 23.191 -21.134 1.00 98.38 362 SER A N 1
ATOM 2787 C CA . SER A 1 362 ? 25.432 22.331 -21.108 1.00 98.38 362 SER A CA 1
ATOM 2788 C C . SER A 1 362 ? 24.955 22.001 -19.687 1.00 98.38 362 SER A C 1
ATOM 2790 O O . SER A 1 362 ? 23.754 21.826 -19.473 1.00 98.38 362 SER A O 1
ATOM 2792 N N . ARG A 1 363 ? 25.863 21.943 -18.701 1.00 98.62 363 ARG A N 1
ATOM 2793 C CA . ARG A 1 363 ? 25.516 21.751 -17.287 1.00 98.62 363 ARG A CA 1
ATOM 2794 C C . ARG A 1 363 ? 24.847 22.999 -16.719 1.00 98.62 363 ARG A C 1
ATOM 2796 O O . ARG A 1 363 ? 23.798 22.868 -16.088 1.00 98.62 363 ARG A O 1
ATOM 2803 N N . ILE A 1 364 ? 25.397 24.176 -17.020 1.00 98.81 364 ILE A N 1
ATOM 2804 C CA . ILE A 1 364 ? 24.815 25.480 -16.672 1.00 98.81 364 ILE A CA 1
ATOM 2805 C C . ILE A 1 364 ? 23.416 25.621 -17.292 1.00 98.81 364 ILE A C 1
ATOM 2807 O O . ILE A 1 364 ? 22.451 25.948 -16.606 1.00 98.81 364 ILE A O 1
ATOM 2811 N N . ASP A 1 365 ? 23.263 25.260 -18.567 1.00 98.75 365 ASP A N 1
ATOM 2812 C CA . ASP A 1 365 ? 21.976 25.308 -19.262 1.00 98.75 365 ASP A CA 1
ATOM 2813 C C . ASP A 1 365 ? 20.934 24.333 -18.690 1.00 98.75 365 ASP A C 1
ATOM 2815 O O . ASP A 1 365 ? 19.745 24.656 -18.678 1.00 98.75 365 ASP A O 1
ATOM 2819 N N . ASP A 1 366 ? 21.327 23.144 -18.214 1.00 98.75 366 ASP A N 1
ATOM 2820 C CA . ASP A 1 366 ? 20.412 22.244 -17.490 1.00 98.75 366 ASP A CA 1
ATOM 2821 C C . ASP A 1 366 ? 19.957 22.858 -16.159 1.00 98.75 366 ASP A C 1
ATOM 2823 O O . ASP A 1 366 ? 18.754 22.855 -15.880 1.00 98.75 366 ASP A O 1
ATOM 2827 N N . ALA A 1 367 ? 20.888 23.414 -15.376 1.00 98.88 367 ALA A N 1
ATOM 2828 C CA . ALA A 1 367 ? 20.594 24.042 -14.088 1.00 98.88 367 ALA A CA 1
ATOM 2829 C C . ALA A 1 367 ? 19.605 25.201 -14.242 1.00 98.88 367 ALA A C 1
ATOM 2831 O O . ALA A 1 367 ? 18.505 25.184 -13.681 1.00 98.88 367 ALA A O 1
ATOM 2832 N N . VAL A 1 368 ? 19.936 26.159 -15.107 1.00 98.94 368 VAL A N 1
ATOM 2833 C CA . VAL A 1 368 ? 19.104 27.339 -15.351 1.00 98.94 368 VAL A CA 1
ATOM 2834 C C . VAL A 1 368 ? 17.757 26.952 -15.955 1.00 98.94 368 VAL A C 1
ATOM 2836 O O . VAL A 1 368 ? 16.723 27.465 -15.532 1.00 98.94 368 VAL A O 1
ATOM 2839 N N . ARG A 1 369 ? 17.708 25.983 -16.880 1.00 98.88 369 ARG A N 1
ATOM 2840 C CA . ARG A 1 369 ? 16.436 25.476 -17.425 1.00 98.88 369 ARG A CA 1
ATOM 2841 C C . ARG A 1 369 ? 15.504 24.952 -16.330 1.00 98.88 369 ARG A C 1
ATOM 2843 O O . ARG A 1 369 ? 14.289 25.120 -16.449 1.00 98.88 369 ARG A O 1
ATOM 2850 N N . ARG A 1 370 ? 16.030 24.295 -15.293 1.00 98.88 370 ARG A N 1
ATOM 2851 C CA . ARG A 1 370 ? 15.240 23.770 -14.165 1.00 98.88 370 ARG A CA 1
ATOM 2852 C C . ARG A 1 370 ? 14.754 24.882 -13.241 1.00 98.88 370 ARG A C 1
ATOM 2854 O O . ARG A 1 370 ? 13.575 24.881 -12.890 1.00 98.88 370 ARG A O 1
ATOM 2861 N N . ILE A 1 371 ? 15.614 25.850 -12.931 1.00 98.94 371 ILE A N 1
ATOM 2862 C CA . ILE A 1 371 ? 15.262 27.034 -12.133 1.00 98.94 371 ILE A CA 1
ATOM 2863 C C . ILE A 1 371 ? 14.156 27.834 -12.828 1.00 98.94 371 ILE A C 1
ATOM 2865 O O . ILE A 1 371 ? 13.096 28.077 -12.248 1.00 98.94 371 ILE A O 1
ATOM 2869 N N . LEU A 1 372 ? 14.349 28.160 -14.109 1.00 98.88 372 LEU A N 1
ATOM 2870 C CA . LEU A 1 372 ? 13.355 28.875 -14.908 1.00 98.88 372 LEU A CA 1
ATOM 2871 C C . LEU A 1 372 ? 12.046 28.091 -15.020 1.00 98.88 372 LEU A C 1
ATOM 2873 O O . LEU A 1 372 ? 10.976 28.689 -14.943 1.00 98.88 372 LEU A O 1
ATOM 2877 N N . ARG A 1 373 ? 12.101 26.757 -15.155 1.00 98.75 373 ARG A N 1
ATOM 2878 C CA . ARG A 1 373 ? 10.892 25.922 -15.176 1.00 98.75 373 ARG A CA 1
ATOM 2879 C C . ARG A 1 373 ? 10.054 26.124 -13.924 1.00 98.75 373 ARG A C 1
ATOM 2881 O O . ARG A 1 373 ? 8.853 26.327 -14.066 1.00 98.75 373 ARG A O 1
ATOM 2888 N N . VAL A 1 374 ? 10.654 26.084 -12.736 1.00 98.81 374 VAL A N 1
ATOM 2889 C CA . VAL A 1 374 ? 9.916 26.296 -11.482 1.00 98.81 374 VAL A CA 1
ATOM 2890 C C . VAL A 1 374 ? 9.358 27.720 -11.422 1.00 98.81 374 VAL A C 1
ATOM 2892 O O . VAL A 1 374 ? 8.156 27.874 -11.215 1.00 98.81 374 VAL A O 1
ATOM 2895 N N . LYS A 1 375 ? 10.168 28.746 -11.725 1.00 98.75 375 LYS A N 1
ATOM 2896 C CA . LYS A 1 375 ? 9.732 30.157 -11.721 1.00 98.75 375 LYS A CA 1
ATOM 2897 C C . LYS A 1 375 ? 8.560 30.438 -12.670 1.00 98.75 375 LYS A C 1
ATOM 2899 O O . LYS A 1 375 ? 7.611 31.121 -12.292 1.00 98.75 375 LYS A O 1
ATOM 2904 N N . PHE A 1 376 ? 8.592 29.900 -13.889 1.00 98.44 376 PHE A N 1
ATOM 2905 C CA . PHE A 1 376 ? 7.469 30.024 -14.823 1.00 98.44 376 PHE A CA 1
ATOM 2906 C C . PHE A 1 376 ? 6.256 29.203 -14.378 1.00 98.44 376 PHE A C 1
ATOM 2908 O O . PHE A 1 376 ? 5.137 29.696 -14.447 1.00 98.44 376 PHE A O 1
ATOM 2915 N N . THR A 1 377 ? 6.460 27.968 -13.907 1.00 96.56 377 THR A N 1
ATOM 2916 C CA . THR A 1 377 ? 5.357 27.083 -13.481 1.00 96.56 377 THR A CA 1
ATOM 2917 C C . THR A 1 377 ? 4.570 27.688 -12.325 1.00 96.56 377 THR A C 1
ATOM 2919 O O . THR A 1 377 ? 3.349 27.586 -12.297 1.00 96.56 377 THR A O 1
ATOM 2922 N N . MET A 1 378 ? 5.250 28.367 -11.400 1.00 95.75 378 MET A N 1
ATOM 2923 C CA . MET A 1 378 ? 4.601 29.033 -10.274 1.00 95.75 378 MET A CA 1
ATOM 2924 C C . MET A 1 378 ? 4.000 30.409 -10.602 1.00 95.75 378 MET A C 1
ATOM 2926 O O . MET A 1 378 ? 3.478 31.073 -9.708 1.00 95.75 378 MET A O 1
ATOM 2930 N N . GLY A 1 379 ? 4.094 30.857 -11.858 1.00 96.50 379 GLY A N 1
ATOM 2931 C CA . GLY A 1 379 ? 3.561 32.144 -12.301 1.00 96.50 379 GLY A CA 1
ATOM 2932 C C . GLY A 1 379 ? 4.319 33.362 -11.765 1.00 96.50 379 GLY A C 1
ATOM 2933 O O . GLY A 1 379 ? 3.734 34.441 -11.658 1.00 96.50 379 GLY A O 1
ATOM 2934 N N . LEU A 1 380 ? 5.598 33.205 -11.397 1.00 97.25 380 LEU A N 1
ATOM 2935 C CA . LEU A 1 380 ? 6.404 34.270 -10.786 1.00 97.25 380 LEU A CA 1
ATOM 2936 C C . LEU A 1 380 ? 6.724 35.402 -11.770 1.00 97.25 380 LEU A C 1
ATOM 2938 O O . LEU A 1 380 ? 6.889 36.542 -11.359 1.00 97.25 380 LEU A O 1
ATOM 2942 N N . PHE A 1 381 ? 6.786 35.104 -13.071 1.00 97.94 381 PHE A N 1
ATOM 2943 C CA . PHE A 1 381 ? 6.952 36.122 -14.116 1.00 97.94 381 PHE A CA 1
ATOM 2944 C C . PHE A 1 381 ? 5.691 36.971 -14.297 1.00 97.94 381 PHE A C 1
ATOM 2946 O O . PHE A 1 381 ? 5.786 38.155 -14.600 1.00 97.94 381 PHE A O 1
ATOM 2953 N N . GLU A 1 382 ? 4.515 36.373 -14.113 1.00 96.62 382 GLU A N 1
ATOM 2954 C CA . GLU A 1 382 ? 3.232 37.066 -14.230 1.00 96.62 382 GLU A CA 1
ATOM 2955 C C . GLU A 1 382 ? 2.888 37.843 -12.959 1.00 96.62 382 GLU A C 1
ATOM 2957 O O . GLU A 1 382 ? 2.275 38.904 -13.030 1.00 96.62 382 GLU A O 1
ATOM 2962 N N . ASN A 1 383 ? 3.264 37.310 -11.795 1.00 95.75 383 ASN A N 1
ATOM 2963 C CA . ASN A 1 383 ? 2.929 37.870 -10.489 1.00 95.75 383 ASN A CA 1
ATOM 2964 C C . ASN A 1 383 ? 4.180 37.906 -9.599 1.00 95.75 383 ASN A C 1
ATOM 2966 O O . ASN A 1 383 ? 4.292 37.108 -8.665 1.00 95.75 383 ASN A O 1
ATOM 2970 N N . PRO A 1 384 ? 5.141 38.797 -9.896 1.00 96.50 384 PRO A N 1
ATOM 2971 C CA . PRO A 1 384 ? 6.407 38.837 -9.176 1.00 96.50 384 PRO A CA 1
ATOM 2972 C C . PRO A 1 384 ? 6.279 39.453 -7.777 1.00 96.50 384 PRO A C 1
ATOM 2974 O O . PRO A 1 384 ? 7.135 39.199 -6.935 1.00 96.50 384 PRO A O 1
ATOM 2977 N N . PHE A 1 385 ? 5.236 40.244 -7.518 1.00 97.50 385 PHE A N 1
ATOM 2978 C CA . PHE A 1 385 ? 5.060 40.969 -6.260 1.00 97.50 385 PHE A CA 1
ATOM 2979 C C . PHE A 1 385 ? 4.155 40.229 -5.258 1.00 97.50 385 PHE A C 1
ATOM 2981 O O . PHE A 1 385 ? 3.273 39.469 -5.680 1.00 97.50 385 PHE A O 1
ATOM 2988 N N . PRO A 1 386 ? 4.340 40.471 -3.945 1.00 95.62 386 PRO A N 1
ATOM 2989 C CA . PRO A 1 386 ? 3.425 40.020 -2.896 1.00 95.62 386 PRO A CA 1
ATOM 2990 C C . PRO A 1 386 ? 1.968 40.448 -3.130 1.00 95.62 386 PRO A C 1
ATOM 2992 O O . PRO A 1 386 ? 1.701 41.424 -3.829 1.00 95.62 386 PRO A O 1
ATOM 2995 N N . ASP A 1 387 ? 1.022 39.717 -2.535 1.00 95.25 387 ASP A N 1
ATOM 2996 C CA . ASP A 1 387 ? -0.416 40.012 -2.591 1.00 95.25 387 ASP A CA 1
ATOM 2997 C C . ASP A 1 387 ? -0.896 40.575 -1.240 1.00 95.25 387 ASP A C 1
ATOM 2999 O O . ASP A 1 387 ? -1.109 39.788 -0.314 1.00 95.25 387 ASP A O 1
ATOM 3003 N N . PRO A 1 388 ? -1.104 41.902 -1.114 1.00 93.00 388 PRO A N 1
ATOM 3004 C CA . PRO A 1 388 ? -1.500 42.535 0.145 1.00 93.00 388 PRO A CA 1
ATOM 3005 C C . PRO A 1 388 ? -2.824 42.020 0.721 1.00 93.00 388 PRO A C 1
ATOM 3007 O O . PRO A 1 388 ? -3.053 42.146 1.918 1.00 93.00 388 PRO A O 1
ATOM 3010 N N . SER A 1 389 ? -3.689 41.395 -0.090 1.00 95.88 389 SER A N 1
ATOM 3011 C CA . SER A 1 389 ? -4.961 40.836 0.395 1.00 95.88 389 SER A CA 1
ATOM 3012 C C . SER A 1 389 ? -4.794 39.625 1.322 1.00 95.88 389 SER A C 1
ATOM 3014 O O . SER A 1 389 ? -5.769 39.156 1.908 1.00 95.88 389 SER A O 1
ATOM 3016 N N . LEU A 1 390 ? -3.572 39.096 1.449 1.00 95.88 390 LEU A N 1
ATOM 3017 C CA . LEU A 1 390 ? -3.263 37.940 2.285 1.00 95.88 390 LEU A CA 1
ATOM 3018 C C . LEU A 1 390 ? -2.702 38.304 3.665 1.00 95.88 390 LEU A C 1
ATOM 3020 O O . LEU A 1 390 ? -2.530 37.389 4.458 1.00 95.88 390 LEU A O 1
ATOM 3024 N N . VAL A 1 391 ? -2.431 39.579 3.972 1.00 94.50 391 VAL A N 1
ATOM 3025 C CA . VAL A 1 391 ? -1.793 40.009 5.241 1.00 94.50 391 VAL A CA 1
ATOM 3026 C C . VAL A 1 391 ? -2.472 39.395 6.476 1.00 94.50 391 VAL A C 1
ATOM 3028 O O . VAL A 1 391 ? -1.788 38.858 7.345 1.00 94.50 391 VAL A O 1
ATOM 3031 N N . ASP A 1 392 ? -3.807 39.350 6.491 1.00 94.69 392 ASP A N 1
ATOM 3032 C CA . ASP A 1 392 ? -4.611 38.824 7.606 1.00 94.69 392 ASP A CA 1
ATOM 3033 C C . ASP A 1 392 ? -4.586 37.287 7.744 1.00 94.69 392 ASP A C 1
ATOM 3035 O O . ASP A 1 392 ? -5.288 36.726 8.586 1.00 94.69 392 ASP A O 1
ATOM 3039 N N . GLN A 1 393 ? -3.839 36.562 6.900 1.00 98.00 393 GLN A N 1
ATOM 3040 C CA . GLN A 1 393 ? -3.689 35.109 7.049 1.00 98.00 393 GLN A CA 1
ATOM 3041 C C . GLN A 1 393 ? -2.646 34.724 8.109 1.00 98.00 393 GLN A C 1
ATOM 3043 O O . GLN A 1 393 ? -2.694 33.592 8.588 1.00 98.00 393 GLN A O 1
ATOM 3048 N N . VAL A 1 394 ? -1.709 35.610 8.474 1.00 98.06 394 VAL A N 1
ATOM 3049 C CA . VAL A 1 394 ? -0.697 35.305 9.504 1.00 98.06 394 VAL A CA 1
ATOM 3050 C C . VAL A 1 394 ? -1.381 35.137 10.858 1.00 98.06 394 VAL A C 1
ATOM 3052 O O . VAL A 1 394 ? -2.072 36.042 11.322 1.00 98.06 394 VAL A O 1
ATOM 3055 N N . GLY A 1 395 ? -1.192 33.979 11.495 1.00 97.19 395 GLY A N 1
ATOM 3056 C CA . GLY A 1 395 ? -1.748 33.718 12.823 1.00 97.19 395 GLY A CA 1
ATOM 3057 C C . GLY A 1 395 ? -3.271 33.644 12.874 1.00 97.19 395 GLY A C 1
ATOM 3058 O O . GLY A 1 395 ? -3.851 33.881 13.938 1.00 97.19 395 GLY A O 1
ATOM 3059 N N . LYS A 1 396 ? -3.921 33.364 11.739 1.00 97.12 396 LYS A N 1
ATOM 3060 C CA . LYS A 1 396 ? -5.379 33.350 11.617 1.00 97.12 396 LYS A CA 1
ATOM 3061 C C . LYS A 1 396 ? -6.010 32.337 12.577 1.00 97.12 396 LYS A C 1
ATOM 3063 O O . LYS A 1 396 ? -5.506 31.224 12.731 1.00 97.12 396 LYS A O 1
ATOM 3068 N N . GLN A 1 397 ? -7.147 32.686 13.179 1.00 97.81 397 GLN A N 1
ATOM 3069 C CA . GLN A 1 397 ? -7.781 31.848 14.202 1.00 97.81 397 GLN A CA 1
ATOM 3070 C C . GLN A 1 397 ? -8.101 30.432 13.699 1.00 97.81 397 GLN A C 1
ATOM 3072 O O . GLN A 1 397 ? -7.881 29.466 14.419 1.00 97.81 397 GLN A O 1
ATOM 3077 N N . GLU A 1 398 ? -8.541 30.276 12.449 1.00 98.19 398 GLU A N 1
ATOM 3078 C CA . GLU A 1 398 ? -8.824 28.957 11.871 1.00 98.19 398 GLU A CA 1
ATOM 3079 C C . GLU A 1 398 ? -7.562 28.090 11.730 1.00 98.19 398 GLU A C 1
ATOM 3081 O O . GLU A 1 398 ? -7.626 26.868 11.858 1.00 98.19 398 GLU A O 1
ATOM 3086 N N . HIS A 1 399 ? -6.400 28.704 11.490 1.00 98.62 399 HIS A N 1
ATOM 3087 C CA . HIS A 1 399 ? -5.126 27.985 11.450 1.00 98.62 399 HIS A CA 1
ATOM 3088 C C . HIS A 1 399 ? -4.689 27.570 12.857 1.00 98.62 399 HIS A C 1
ATOM 3090 O O . HIS A 1 399 ? -4.221 26.448 13.040 1.00 98.62 399 HIS A O 1
ATOM 3096 N N . ARG A 1 400 ? -4.916 28.422 13.863 1.00 98.50 400 ARG A N 1
ATOM 3097 C CA . ARG A 1 400 ? -4.684 28.095 15.279 1.00 98.50 400 ARG A CA 1
ATOM 3098 C C . ARG A 1 400 ? -5.594 26.972 15.765 1.00 98.50 400 ARG A C 1
ATOM 3100 O O . ARG A 1 400 ? -5.145 26.050 16.433 1.00 98.50 400 ARG A O 1
ATOM 3107 N N . GLU A 1 401 ? -6.860 26.962 15.361 1.00 98.56 401 GLU A N 1
ATOM 3108 C CA . GLU A 1 401 ? -7.771 25.848 15.649 1.00 98.56 401 GLU A CA 1
ATOM 3109 C C . GLU A 1 401 ? -7.311 24.538 14.993 1.00 98.56 401 GLU A C 1
ATOM 3111 O O . GLU A 1 401 ? -7.379 23.477 15.619 1.00 98.56 401 GLU A O 1
ATOM 3116 N N . LEU A 1 402 ? -6.780 24.608 13.768 1.00 98.69 402 LEU A N 1
ATOM 3117 C CA . LEU A 1 402 ? -6.158 23.464 13.104 1.00 98.69 402 LEU A CA 1
ATOM 3118 C C . LEU A 1 402 ? -4.890 22.994 13.836 1.00 98.69 402 LEU A C 1
ATOM 3120 O O . LEU A 1 402 ? -4.693 21.792 14.003 1.00 98.69 402 LEU A O 1
ATOM 3124 N N . ALA A 1 403 ? -4.044 23.915 14.302 1.00 98.75 403 ALA A N 1
ATOM 3125 C CA . ALA A 1 403 ? -2.862 23.588 15.093 1.00 98.75 403 ALA A CA 1
ATOM 3126 C C . ALA A 1 403 ? -3.248 22.949 16.436 1.00 98.75 403 ALA A C 1
ATOM 3128 O O . ALA A 1 403 ? -2.700 21.906 16.782 1.00 98.75 403 ALA A O 1
ATOM 3129 N N . ARG A 1 404 ? -4.271 23.461 17.129 1.00 98.69 404 ARG A N 1
ATOM 3130 C CA . ARG A 1 404 ? -4.859 22.836 18.326 1.00 98.69 404 ARG A CA 1
ATOM 3131 C C . ARG A 1 404 ? -5.366 21.415 18.052 1.00 98.69 404 ARG A C 1
ATOM 3133 O O . ARG A 1 404 ? -5.130 20.521 18.867 1.00 98.69 404 ARG A O 1
ATOM 3140 N N . ASP A 1 405 ? -6.041 21.182 16.919 1.00 98.62 405 ASP A N 1
ATOM 3141 C CA . ASP A 1 405 ? -6.452 19.829 16.507 1.00 98.62 405 ASP A CA 1
ATOM 3142 C C . ASP A 1 405 ? -5.244 18.919 16.254 1.00 98.62 405 ASP A C 1
ATOM 3144 O O . ASP A 1 405 ? -5.224 17.768 16.691 1.00 98.62 405 ASP A O 1
ATOM 3148 N N . ALA A 1 406 ? -4.204 19.435 15.604 1.00 98.69 406 ALA A N 1
ATOM 3149 C CA . ALA A 1 406 ? -2.978 18.683 15.384 1.00 98.69 406 ALA A CA 1
ATOM 3150 C C . ALA A 1 406 ? -2.276 18.330 16.704 1.00 98.69 406 ALA A C 1
ATOM 3152 O O . ALA A 1 406 ? -1.852 17.186 16.868 1.00 98.69 406 ALA A O 1
ATOM 3153 N N . VAL A 1 407 ? -2.218 19.266 17.661 1.00 98.88 407 VAL A N 1
ATOM 3154 C CA . VAL A 1 407 ? -1.669 19.044 19.007 1.00 98.88 407 VAL A CA 1
ATOM 3155 C C . VAL A 1 407 ? -2.402 17.906 19.693 1.00 98.88 407 VAL A C 1
ATOM 3157 O O . VAL A 1 407 ? -1.785 16.901 20.022 1.00 98.88 407 VAL A O 1
ATOM 3160 N N . ARG A 1 408 ? -3.724 17.997 19.873 1.00 98.19 408 ARG A N 1
ATOM 3161 C CA . ARG A 1 408 ? -4.458 16.975 20.644 1.00 98.19 408 ARG A CA 1
ATOM 3162 C C . ARG A 1 408 ? -4.345 15.571 20.035 1.00 98.19 408 ARG A C 1
ATOM 3164 O O . ARG A 1 408 ? -4.391 14.574 20.751 1.00 98.19 408 ARG A O 1
ATOM 3171 N N . ARG A 1 409 ? -4.196 15.484 18.709 1.00 98.38 409 ARG A N 1
ATOM 3172 C CA . ARG A 1 409 ? -4.077 14.221 17.967 1.00 98.38 409 ARG A CA 1
ATOM 3173 C C . ARG A 1 409 ? -2.651 13.676 17.926 1.00 98.38 409 ARG A C 1
ATOM 3175 O O . ARG A 1 409 ? -2.483 12.484 17.670 1.00 98.38 409 ARG A O 1
ATOM 3182 N N . SER A 1 410 ? -1.642 14.516 18.158 1.00 98.62 410 SER A N 1
ATOM 3183 C CA . SER A 1 410 ? -0.240 14.096 18.216 1.00 98.62 410 SER A CA 1
ATOM 3184 C C . SER A 1 410 ? 0.128 13.486 19.568 1.00 98.62 410 SER A C 1
ATOM 3186 O O . SER A 1 410 ? 1.037 12.655 19.629 1.00 98.62 410 SER A O 1
ATOM 3188 N N . LEU A 1 411 ? -0.584 13.852 20.642 1.00 98.81 411 LEU A N 1
ATOM 3189 C CA . LEU A 1 411 ? -0.255 13.400 21.992 1.00 98.81 411 LEU A CA 1
ATOM 3190 C C . LEU A 1 411 ? -0.404 11.883 22.132 1.00 98.81 411 LEU A C 1
ATOM 3192 O O . LEU A 1 411 ? -1.453 11.306 21.823 1.00 98.81 411 LEU A O 1
ATOM 3196 N N . VAL A 1 412 ? 0.638 11.243 22.663 1.00 98.88 412 VAL A N 1
ATOM 3197 C CA . VAL A 1 412 ? 0.662 9.796 22.899 1.00 98.88 412 VAL A CA 1
ATOM 3198 C C . VAL A 1 412 ? 0.624 9.521 24.393 1.00 98.88 412 VAL A C 1
ATOM 3200 O O . VAL A 1 412 ? 1.530 9.902 25.133 1.00 98.88 412 VAL A O 1
ATOM 3203 N N . LEU A 1 413 ? -0.422 8.830 24.843 1.00 98.62 413 LEU A N 1
ATOM 3204 C CA . LEU A 1 413 ? -0.552 8.410 26.233 1.00 98.62 413 LEU A CA 1
ATOM 3205 C C . LEU A 1 413 ? 0.267 7.135 26.467 1.00 98.62 413 LEU A C 1
ATOM 3207 O O . LEU A 1 413 ? -0.054 6.081 25.921 1.00 98.62 413 LEU A O 1
ATOM 3211 N N . LEU A 1 414 ? 1.327 7.228 27.266 1.00 98.06 414 LEU A N 1
ATOM 3212 C CA . LEU A 1 414 ? 2.258 6.125 27.520 1.00 98.06 414 LEU A CA 1
ATOM 3213 C C . LEU A 1 414 ? 1.880 5.301 28.753 1.00 98.06 414 LEU A C 1
ATOM 3215 O O . LEU A 1 414 ? 2.062 4.087 28.783 1.00 98.06 414 LEU A O 1
ATOM 3219 N N . LYS A 1 415 ? 1.316 5.959 29.767 1.00 96.94 415 LYS A N 1
ATOM 3220 C CA . LYS A 1 415 ? 0.858 5.336 31.014 1.00 96.94 415 LYS A CA 1
ATOM 3221 C C . LYS A 1 415 ? -0.365 6.080 31.536 1.00 96.94 415 LYS A C 1
ATOM 3223 O O . LYS A 1 415 ? -0.418 7.300 31.406 1.00 96.94 415 LYS A O 1
ATOM 3228 N N . ASN A 1 416 ? -1.327 5.367 32.125 1.00 96.31 416 ASN A N 1
ATOM 3229 C CA . ASN A 1 416 ? -2.526 5.966 32.715 1.00 96.31 416 ASN A CA 1
ATOM 3230 C C . ASN A 1 416 ? -3.047 5.167 33.923 1.00 96.31 416 ASN A C 1
ATOM 3232 O O . ASN A 1 416 ? -4.013 4.422 33.803 1.00 96.31 416 ASN A O 1
ATOM 3236 N N . GLY A 1 417 ? -2.402 5.330 35.073 1.00 89.56 417 GLY A N 1
ATOM 3237 C CA . GLY A 1 417 ? -2.663 4.595 36.310 1.00 89.56 417 GLY A CA 1
ATOM 3238 C C . GLY A 1 417 ? -1.506 3.669 36.696 1.00 89.56 417 GLY A C 1
ATOM 3239 O O . GLY A 1 417 ? -0.728 3.219 35.850 1.00 89.56 417 GLY A O 1
ATOM 3240 N N . LYS A 1 418 ? -1.386 3.372 37.999 1.00 77.19 418 LYS A N 1
ATOM 3241 C CA . LYS A 1 418 ? -0.462 2.338 38.513 1.00 77.19 418 LYS A CA 1
ATOM 3242 C C . LYS A 1 418 ? -0.965 0.916 38.224 1.00 77.19 418 LYS A C 1
ATOM 3244 O O . LYS A 1 418 ? -0.159 -0.006 38.165 1.00 77.19 418 LYS A O 1
ATOM 3249 N N . SER A 1 419 ? -2.269 0.756 38.001 1.00 71.00 419 SER A N 1
ATOM 3250 C CA . SER A 1 419 ? -2.919 -0.466 37.520 1.00 71.00 419 SER A CA 1
ATOM 3251 C C . SER A 1 419 ? -3.911 -0.128 36.401 1.00 71.00 419 SER A C 1
ATOM 3253 O O . SER A 1 419 ? -4.347 1.019 36.278 1.00 71.00 419 SER A O 1
ATOM 3255 N N . ALA A 1 420 ? -4.275 -1.125 35.589 1.00 62.81 420 ALA A N 1
ATOM 3256 C CA . ALA A 1 420 ? -5.208 -0.954 34.472 1.00 62.81 420 ALA A CA 1
ATOM 3257 C C . ALA A 1 420 ? -6.630 -0.539 34.911 1.00 62.81 420 ALA A C 1
ATOM 3259 O O . ALA A 1 420 ? -7.351 0.080 34.133 1.00 62.81 420 ALA A O 1
ATOM 3260 N N . ASP A 1 421 ? -7.008 -0.835 36.158 1.00 71.25 421 ASP A N 1
ATOM 3261 C CA . ASP A 1 421 ? -8.365 -0.627 36.681 1.00 71.25 421 ASP A CA 1
ATOM 3262 C C . ASP A 1 421 ? -8.592 0.763 37.303 1.00 71.25 421 ASP A C 1
ATOM 3264 O O . ASP A 1 421 ? -9.720 1.114 37.647 1.00 71.25 421 ASP A O 1
ATOM 3268 N N . ALA A 1 422 ? -7.538 1.572 37.454 1.00 80.00 422 ALA A N 1
ATOM 3269 C CA . ALA A 1 422 ? -7.598 2.879 38.113 1.00 80.00 422 ALA A CA 1
ATOM 3270 C C . ALA A 1 422 ? -6.953 3.986 37.251 1.00 80.00 422 ALA A C 1
ATOM 3272 O O . ALA A 1 422 ? -5.862 4.469 37.581 1.00 80.00 422 ALA A O 1
ATOM 3273 N N . PRO A 1 423 ? -7.602 4.403 36.143 1.00 90.56 423 PRO A N 1
ATOM 3274 C CA . PRO A 1 423 ? -7.075 5.448 35.273 1.00 90.56 423 PRO A CA 1
ATOM 3275 C C . PRO A 1 423 ? -7.045 6.817 35.968 1.00 90.56 423 PRO A C 1
ATOM 3277 O O . PRO A 1 423 ? -7.905 7.150 36.784 1.00 90.56 423 PRO A O 1
ATOM 3280 N N . VAL A 1 424 ? -6.046 7.626 35.617 1.00 93.69 424 VAL A N 1
ATOM 3281 C CA . VAL A 1 424 ? -5.838 8.990 36.143 1.00 93.69 424 VAL A CA 1
ATOM 3282 C C . VAL A 1 424 ? -6.423 10.034 35.196 1.00 93.69 424 VAL A C 1
ATOM 3284 O O . VAL A 1 424 ? -6.984 11.030 35.641 1.00 93.69 424 VAL A O 1
ATOM 3287 N N . LEU A 1 425 ? -6.285 9.799 33.892 1.00 95.50 425 LEU A N 1
ATOM 3288 C CA . LEU A 1 425 ? -6.830 10.612 32.816 1.00 95.50 425 LEU A CA 1
ATOM 3289 C C . LEU A 1 425 ? -8.155 10.018 32.309 1.00 95.50 425 LEU A C 1
ATOM 3291 O O . LEU A 1 425 ? -8.220 8.799 32.095 1.00 95.50 425 LEU A O 1
ATOM 3295 N N . PRO A 1 426 ? -9.170 10.859 32.032 1.00 96.25 426 PRO A N 1
ATOM 3296 C CA . PRO A 1 426 ? -9.124 12.327 32.101 1.00 96.25 426 PRO A CA 1
ATOM 3297 C C . PRO A 1 426 ? -9.190 12.893 33.535 1.00 96.25 426 PRO A C 1
ATOM 3299 O O . PRO A 1 426 ? -9.860 12.334 34.399 1.00 96.25 426 PRO A O 1
ATOM 3302 N N . LEU A 1 427 ? -8.515 14.023 33.769 1.00 96.56 427 LEU A N 1
ATOM 3303 C CA . LEU A 1 427 ? -8.541 14.766 35.033 1.00 96.56 427 LEU A CA 1
ATOM 3304 C C . LEU A 1 427 ? -9.899 15.459 35.236 1.00 96.56 427 LEU A C 1
ATOM 3306 O O . LEU A 1 427 ? -10.479 15.973 34.273 1.00 96.56 427 LEU A O 1
ATOM 3310 N N . PRO A 1 428 ? -10.409 15.542 36.477 1.00 95.25 428 PRO A N 1
ATOM 3311 C CA . PRO A 1 428 ? -11.641 16.264 36.751 1.00 95.25 428 PRO A CA 1
ATOM 3312 C C . PRO A 1 428 ? -11.417 17.775 36.628 1.00 95.25 428 PRO A C 1
ATOM 3314 O O . PRO A 1 428 ? -10.578 18.348 37.313 1.00 95.25 428 PRO A O 1
ATOM 3317 N N . LYS A 1 429 ? -12.223 18.445 35.796 1.00 96.38 429 LYS A N 1
ATOM 3318 C CA . LYS A 1 429 ? -12.177 19.911 35.639 1.00 96.38 429 LYS A CA 1
ATOM 3319 C C . LYS A 1 429 ? -12.550 20.672 36.912 1.00 96.38 429 LYS A C 1
ATOM 3321 O O . LYS A 1 429 ? -12.123 21.808 37.077 1.00 96.38 429 LYS A O 1
ATOM 3326 N N . LYS A 1 430 ? -13.372 20.073 37.779 1.00 96.69 430 LYS A N 1
ATOM 3327 C CA . LYS A 1 430 ? -13.851 20.672 39.028 1.00 96.69 430 LYS A CA 1
ATOM 3328 C C . LYS A 1 430 ? -13.275 19.925 40.224 1.00 96.69 430 LYS A C 1
ATOM 3330 O O . LYS A 1 430 ? -13.635 18.772 40.452 1.00 96.69 430 LYS A O 1
ATOM 3335 N N . THR A 1 431 ? -12.412 20.585 40.988 1.00 95.19 431 THR A N 1
ATOM 3336 C CA . THR A 1 431 ? -11.851 20.067 42.244 1.00 95.19 431 THR A CA 1
ATOM 3337 C C . THR A 1 431 ? -11.470 21.222 43.180 1.00 95.19 431 THR A C 1
ATOM 3339 O O . THR A 1 431 ? -11.705 22.376 42.842 1.00 95.19 431 THR A O 1
ATOM 3342 N N . GLY A 1 432 ? -10.922 20.930 44.365 1.00 94.62 432 GLY A N 1
ATOM 3343 C CA . GLY A 1 432 ? -10.485 21.946 45.331 1.00 94.62 432 GLY A CA 1
ATOM 3344 C C . GLY A 1 432 ? -9.309 22.783 44.817 1.00 94.62 432 GLY A C 1
ATOM 3345 O O . GLY A 1 432 ? -9.490 23.917 44.380 1.00 94.62 432 GLY A O 1
ATOM 3346 N N . SER A 1 433 ? -8.102 22.216 44.854 1.00 96.75 433 SER A N 1
ATOM 3347 C CA . SER A 1 433 ? -6.875 22.862 44.377 1.00 96.75 433 SER A CA 1
ATOM 3348 C C . SER A 1 433 ? -6.039 21.915 43.514 1.00 96.75 433 SER A C 1
ATOM 3350 O O . SER A 1 433 ? -6.010 20.706 43.757 1.00 96.75 433 SER A O 1
ATOM 3352 N N . ILE A 1 434 ? -5.352 22.449 42.504 1.00 98.19 434 ILE A N 1
ATOM 3353 C CA . ILE A 1 434 ? -4.455 21.694 41.617 1.00 98.19 434 ILE A CA 1
ATOM 3354 C C . ILE A 1 434 ? -3.103 22.393 41.501 1.00 98.19 434 ILE A C 1
ATOM 3356 O O . ILE A 1 434 ? -3.030 23.623 41.544 1.00 98.19 434 ILE A O 1
ATOM 3360 N N . LEU A 1 435 ? -2.047 21.601 41.319 1.00 98.50 435 LEU A N 1
ATOM 3361 C CA . LEU A 1 435 ? -0.697 22.096 41.061 1.00 98.50 435 LEU A CA 1
ATOM 3362 C C . LEU A 1 435 ? -0.357 21.937 39.577 1.00 98.50 435 LEU A C 1
ATOM 3364 O O . LEU A 1 435 ? -0.476 20.846 39.022 1.00 98.50 435 LEU A O 1
ATOM 3368 N N . VAL A 1 436 ? 0.116 23.005 38.944 1.00 98.56 436 VAL A N 1
ATOM 3369 C CA . VAL A 1 436 ? 0.811 22.933 37.654 1.00 98.56 436 VAL A CA 1
ATOM 3370 C C . VAL A 1 436 ? 2.264 23.329 37.892 1.00 98.56 436 VAL A C 1
ATOM 3372 O O . VAL A 1 436 ? 2.531 24.334 38.549 1.00 98.56 436 VAL A O 1
ATOM 3375 N N . THR A 1 437 ? 3.204 22.515 37.422 1.00 98.44 437 THR A N 1
ATOM 3376 C CA . THR A 1 437 ? 4.625 22.656 37.765 1.00 98.44 437 THR A CA 1
ATOM 3377 C C . THR A 1 437 ? 5.543 22.198 36.634 1.00 98.44 437 THR A C 1
ATOM 3379 O O . THR A 1 437 ? 5.094 21.521 35.708 1.00 98.44 437 THR A O 1
ATOM 3382 N N . GLY A 1 438 ? 6.823 22.554 36.720 1.00 98.00 438 GLY A N 1
ATOM 3383 C CA . GLY A 1 438 ? 7.855 22.246 35.738 1.00 98.00 438 GLY A CA 1
ATOM 3384 C C . GLY A 1 438 ? 8.151 23.381 34.766 1.00 98.00 438 GLY A C 1
ATOM 3385 O O . GLY A 1 438 ? 7.298 24.217 34.458 1.00 98.00 438 GLY A O 1
ATOM 3386 N N . SER A 1 439 ? 9.391 23.390 34.278 1.00 97.44 439 SER A N 1
ATOM 3387 C CA . SER A 1 439 ? 9.971 24.447 33.439 1.00 97.44 439 SER A CA 1
ATOM 3388 C C . SER A 1 439 ? 9.291 24.611 32.075 1.00 97.44 439 SER A C 1
ATOM 3390 O O . SER A 1 439 ? 9.416 25.660 31.441 1.00 97.44 439 SER A O 1
ATOM 3392 N N . HIS A 1 440 ? 8.529 23.608 31.627 1.00 98.44 440 HIS A N 1
ATOM 3393 C CA . HIS A 1 440 ? 7.808 23.619 30.349 1.00 98.44 440 HIS A CA 1
ATOM 3394 C C . HIS A 1 440 ? 6.323 23.958 30.493 1.00 98.44 440 HIS A C 1
ATOM 3396 O O . HIS A 1 440 ? 5.628 24.063 29.486 1.00 98.44 440 HIS A O 1
ATOM 3402 N N . ALA A 1 441 ? 5.811 24.119 31.716 1.00 98.44 441 ALA A N 1
ATOM 3403 C CA . ALA A 1 441 ? 4.385 24.347 31.931 1.00 98.44 441 ALA A CA 1
ATOM 3404 C C . ALA A 1 441 ? 3.935 25.722 31.426 1.00 98.44 441 ALA A C 1
ATOM 3406 O O . ALA A 1 441 ? 2.917 25.811 30.745 1.00 98.44 441 ALA A O 1
ATOM 3407 N N . ASP A 1 442 ? 4.697 26.775 31.724 1.00 98.31 442 ASP A N 1
ATOM 3408 C CA . ASP A 1 442 ? 4.389 28.151 31.321 1.00 98.31 442 ASP A CA 1
ATOM 3409 C C . ASP A 1 442 ? 5.508 28.757 30.465 1.00 98.31 442 ASP A C 1
ATOM 3411 O O . ASP A 1 442 ? 6.021 29.839 30.745 1.00 98.31 442 ASP A O 1
ATOM 3415 N N . ASN A 1 443 ? 5.933 28.016 29.436 1.00 98.56 443 ASN A N 1
ATOM 3416 C CA . ASN A 1 443 ? 7.007 28.427 28.534 1.00 98.56 443 ASN A CA 1
ATOM 3417 C C . ASN A 1 443 ? 6.659 28.121 27.067 1.00 98.56 443 ASN A C 1
ATOM 3419 O O . ASN A 1 443 ? 6.852 27.003 26.582 1.00 98.56 443 ASN A O 1
ATOM 3423 N N . LEU A 1 444 ? 6.158 29.133 26.353 1.00 98.62 444 LEU A N 1
ATOM 3424 C CA . LEU A 1 444 ? 5.732 29.031 24.956 1.00 98.62 444 LEU A CA 1
ATOM 3425 C C . LEU A 1 444 ? 6.888 28.612 24.040 1.00 98.62 444 LEU A C 1
ATOM 3427 O O . LEU A 1 444 ? 6.730 27.760 23.170 1.00 98.62 444 LEU A O 1
ATOM 3431 N N . GLY A 1 445 ? 8.068 29.189 24.252 1.00 98.19 445 GLY A N 1
ATOM 3432 C CA . GLY A 1 445 ? 9.261 28.849 23.491 1.00 98.19 445 GLY A CA 1
ATOM 3433 C C . GLY A 1 445 ? 9.653 27.373 23.605 1.00 98.19 445 GLY A C 1
ATOM 3434 O O . GLY A 1 445 ? 9.923 26.716 22.599 1.00 98.19 445 GLY A O 1
ATOM 3435 N N . TYR A 1 446 ? 9.602 26.815 24.817 1.00 98.62 446 TYR A N 1
ATOM 3436 C CA . TYR A 1 446 ? 9.955 25.414 25.054 1.00 98.62 446 TYR A CA 1
ATOM 3437 C C . TYR A 1 446 ? 8.948 24.428 24.449 1.00 98.62 446 TYR A C 1
ATOM 3439 O O . TYR A 1 446 ? 9.366 23.394 23.933 1.00 98.62 446 TYR A O 1
ATOM 3447 N N . GLN A 1 447 ? 7.645 24.736 24.452 1.00 98.50 447 GLN A N 1
ATOM 3448 C CA . GLN A 1 447 ? 6.653 23.877 23.788 1.00 98.50 447 GLN A CA 1
ATOM 3449 C C . GLN A 1 447 ? 6.708 23.956 22.250 1.00 98.50 447 GLN A C 1
ATOM 3451 O O . GLN A 1 447 ? 6.279 23.023 21.572 1.00 98.50 447 GLN A O 1
ATOM 3456 N N . CYS A 1 448 ? 7.257 25.033 21.683 1.00 98.69 448 CYS A N 1
ATOM 3457 C CA . CYS A 1 448 ? 7.480 25.140 20.240 1.00 98.69 448 CYS A CA 1
ATOM 3458 C C . CYS A 1 448 ? 8.771 24.439 19.784 1.00 98.69 448 CYS A C 1
ATOM 3460 O O . CYS A 1 448 ? 8.790 23.809 18.729 1.00 98.69 448 CYS A O 1
ATOM 3462 N N . GLY A 1 449 ? 9.842 24.517 20.579 1.00 98.38 449 GLY A N 1
ATOM 3463 C CA . GLY A 1 449 ? 11.139 23.925 20.252 1.00 98.38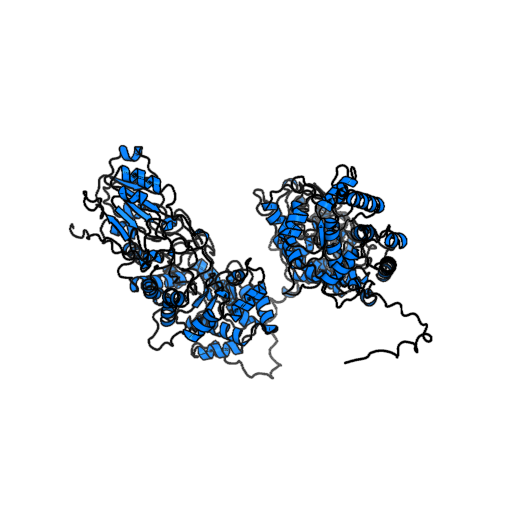 449 GLY A CA 1
ATOM 3464 C C . GLY A 1 449 ? 11.929 24.702 19.192 1.00 98.38 449 GLY A C 1
ATOM 3465 O O . GLY A 1 449 ? 11.743 25.908 19.011 1.00 98.38 449 GLY A O 1
ATOM 3466 N N . GLY A 1 450 ? 12.859 24.013 18.521 1.00 97.56 450 GLY A N 1
ATOM 3467 C CA . GLY A 1 450 ? 13.711 24.601 17.481 1.00 97.56 450 GLY A CA 1
ATOM 3468 C C . GLY A 1 450 ? 12.929 25.109 16.273 1.00 97.56 450 GLY A C 1
ATOM 3469 O O . GLY A 1 450 ? 11.736 24.827 16.129 1.00 97.56 450 GLY A O 1
ATOM 3470 N N . TRP A 1 451 ? 13.597 25.874 15.407 1.00 98.38 451 TRP A N 1
ATOM 3471 C CA . TRP A 1 451 ? 12.959 26.532 14.263 1.00 98.38 451 TRP A CA 1
ATOM 3472 C C . TRP A 1 451 ? 11.732 27.354 14.667 1.00 98.38 451 TRP A C 1
ATOM 3474 O O . TRP A 1 451 ? 10.690 27.241 14.044 1.00 98.38 451 TRP A O 1
ATOM 3484 N N . THR A 1 452 ? 11.809 28.150 15.735 1.00 98.38 452 THR A N 1
ATOM 3485 C CA . THR A 1 452 ? 10.698 29.024 16.153 1.00 98.38 452 THR A CA 1
ATOM 3486 C C . THR A 1 452 ? 11.239 30.391 16.529 1.00 98.38 452 THR A C 1
ATOM 3488 O O . THR A 1 452 ? 11.939 30.527 17.530 1.00 98.38 452 THR A O 1
ATOM 3491 N N . ILE A 1 453 ? 10.899 31.409 15.734 1.00 97.50 453 ILE A N 1
ATOM 3492 C CA . ILE A 1 453 ? 11.415 32.788 15.762 1.00 97.50 453 ILE A CA 1
ATOM 3493 C C . ILE A 1 453 ? 12.918 32.885 15.476 1.00 97.50 453 ILE A C 1
ATOM 3495 O O . ILE A 1 453 ? 13.319 33.654 14.609 1.00 97.50 453 ILE A O 1
ATOM 3499 N N . THR A 1 454 ? 13.750 32.090 16.143 1.00 97.12 454 THR A N 1
ATOM 3500 C CA . THR A 1 454 ? 15.182 31.931 15.872 1.00 97.12 454 THR A CA 1
ATOM 3501 C C . THR A 1 454 ? 15.483 30.519 15.376 1.00 97.12 454 THR A C 1
ATOM 3503 O O . THR A 1 454 ? 14.669 29.605 15.505 1.00 97.12 454 THR A O 1
ATOM 3506 N N . TRP A 1 455 ? 16.688 30.329 14.835 1.00 97.25 455 TRP A N 1
ATOM 3507 C CA . TRP A 1 455 ? 17.169 29.025 14.377 1.00 97.25 455 TRP A CA 1
ATOM 3508 C C . TRP A 1 455 ? 17.068 27.932 15.454 1.00 97.25 455 TRP A C 1
ATOM 3510 O O . TRP A 1 455 ? 16.396 26.924 15.258 1.00 97.25 455 TRP A O 1
ATOM 3520 N N . GLN A 1 456 ? 17.686 28.157 16.616 1.00 98.06 456 GLN A N 1
ATOM 3521 C CA . GLN A 1 456 ? 17.697 27.191 17.720 1.00 98.06 456 GLN A CA 1
ATOM 3522 C C . GLN A 1 456 ? 16.389 27.175 18.529 1.00 98.06 456 GLN A C 1
ATOM 3524 O O . GLN A 1 456 ? 16.197 26.290 19.355 1.00 98.06 456 GLN A O 1
ATOM 3529 N N . GLY A 1 457 ? 15.480 28.126 18.292 1.00 97.38 457 GLY A N 1
ATOM 3530 C CA . GLY A 1 457 ? 14.402 28.451 19.222 1.00 97.38 457 GLY A CA 1
ATOM 3531 C C . GLY A 1 457 ? 14.911 29.250 20.429 1.00 97.38 457 GLY A C 1
ATOM 3532 O O . GLY A 1 457 ? 16.103 29.533 20.569 1.00 97.38 457 GLY A O 1
ATOM 3533 N N . LEU A 1 458 ? 13.989 29.668 21.293 1.00 95.06 458 LEU A N 1
ATOM 3534 C CA . LEU A 1 458 ? 14.267 30.424 22.519 1.00 95.06 458 LEU A CA 1
ATOM 3535 C C . LEU A 1 458 ? 13.307 29.972 23.622 1.00 95.06 458 LEU A C 1
ATOM 3537 O O . LEU A 1 458 ? 12.261 29.405 23.327 1.00 95.06 458 LEU A O 1
ATOM 3541 N N . GLY A 1 459 ? 13.642 30.241 24.884 1.00 95.94 459 GLY A N 1
ATOM 3542 C CA . GLY A 1 459 ? 12.711 30.112 26.009 1.00 95.94 459 GLY A CA 1
ATOM 3543 C C . GLY A 1 459 ? 11.950 31.410 26.290 1.00 95.94 459 GLY A C 1
ATOM 3544 O O . GLY A 1 459 ? 12.453 32.501 26.021 1.00 95.94 459 GLY A O 1
ATOM 3545 N N . GLY A 1 460 ? 10.759 31.287 26.873 1.00 96.38 460 GLY A N 1
ATOM 3546 C CA . GLY A 1 460 ? 9.927 32.398 27.338 1.00 96.38 460 GLY A CA 1
ATOM 3547 C C . GLY A 1 460 ? 8.623 32.574 26.555 1.00 96.38 460 GLY A C 1
ATOM 3548 O O . GLY A 1 460 ? 8.381 31.908 25.549 1.00 96.38 460 GLY A O 1
ATOM 3549 N N . ASN A 1 461 ? 7.781 33.499 27.032 1.00 96.50 461 ASN A N 1
ATOM 3550 C CA . ASN A 1 461 ? 6.404 33.680 26.540 1.00 96.50 461 ASN A CA 1
ATOM 3551 C C . ASN A 1 461 ? 6.231 34.889 25.609 1.00 96.50 461 ASN A C 1
ATOM 3553 O O . ASN A 1 461 ? 5.302 34.923 24.815 1.00 96.50 461 ASN A O 1
ATOM 3557 N N . ASN A 1 462 ? 7.164 35.847 25.623 1.00 90.69 462 ASN A N 1
ATOM 3558 C CA . ASN A 1 462 ? 7.073 37.086 24.832 1.00 90.69 462 ASN A CA 1
ATOM 3559 C C . ASN A 1 462 ? 7.697 36.973 23.424 1.00 90.69 462 ASN A C 1
ATOM 3561 O O . ASN A 1 462 ? 8.048 37.982 22.813 1.00 90.69 462 ASN A O 1
ATOM 3565 N N . LEU A 1 463 ? 7.882 35.749 22.922 1.00 89.88 463 LEU A N 1
ATOM 3566 C CA . LEU A 1 463 ? 8.571 35.472 21.656 1.00 89.88 463 LEU A CA 1
ATOM 3567 C C . LEU A 1 463 ? 7.639 35.568 20.443 1.00 89.88 463 LEU A C 1
ATOM 3569 O O . LEU A 1 463 ? 8.033 36.073 19.396 1.00 89.88 463 LEU A O 1
ATOM 3573 N N . THR A 1 464 ? 6.414 35.062 20.582 1.00 95.88 464 THR A N 1
ATOM 3574 C CA . THR A 1 464 ? 5.360 35.046 19.559 1.00 95.88 464 THR A CA 1
ATOM 3575 C C . THR A 1 464 ? 3.992 34.947 20.243 1.00 95.88 464 THR A C 1
ATOM 3577 O O . THR A 1 464 ? 3.908 35.019 21.465 1.00 95.88 464 THR A O 1
ATOM 3580 N N . ILE A 1 465 ? 2.919 34.796 19.469 1.00 97.06 465 ILE A N 1
ATOM 3581 C CA . ILE A 1 465 ? 1.545 34.684 19.970 1.00 97.06 465 ILE A CA 1
ATOM 3582 C C . ILE A 1 465 ? 1.142 33.208 20.047 1.00 97.06 465 ILE A C 1
ATOM 3584 O O . ILE A 1 465 ? 1.186 32.494 19.040 1.00 97.06 465 ILE A O 1
ATOM 3588 N N . GLY A 1 466 ? 0.699 32.771 21.222 1.00 97.62 466 GLY A N 1
ATOM 3589 C CA . GLY A 1 466 ? 0.208 31.420 21.473 1.00 97.62 466 GLY A CA 1
ATOM 3590 C C . GLY A 1 466 ? -0.406 31.293 22.864 1.00 97.62 466 GLY A C 1
ATOM 3591 O O . GLY A 1 466 ? -0.650 32.292 23.534 1.00 97.62 466 GLY A O 1
ATOM 3592 N N . THR A 1 467 ? -0.655 30.058 23.281 1.00 98.62 467 THR A N 1
ATOM 3593 C CA . THR A 1 467 ? -1.169 29.707 24.606 1.00 98.62 467 THR A CA 1
ATOM 3594 C C . THR A 1 467 ? -0.262 28.649 25.216 1.00 98.62 467 THR A C 1
ATOM 3596 O O . THR A 1 467 ? -0.050 27.591 24.609 1.00 98.62 467 THR A O 1
ATOM 3599 N N . THR A 1 468 ? 0.275 28.918 26.406 1.00 98.88 468 THR A N 1
ATOM 3600 C CA . THR A 1 468 ? 1.094 27.936 27.131 1.00 98.88 468 THR A CA 1
ATOM 3601 C C . THR A 1 468 ? 0.239 26.780 27.654 1.00 98.88 468 THR A C 1
ATOM 3603 O O . THR A 1 468 ? -0.988 26.878 27.756 1.00 98.88 468 THR A O 1
ATOM 3606 N N . ILE A 1 469 ? 0.861 25.655 28.013 1.00 98.81 469 ILE A N 1
ATOM 3607 C CA . ILE A 1 469 ? 0.146 24.534 28.645 1.00 98.81 469 ILE A CA 1
ATOM 3608 C C . ILE A 1 469 ? -0.510 24.979 29.965 1.00 98.81 469 ILE A C 1
ATOM 3610 O O . ILE A 1 469 ? -1.643 24.589 30.250 1.00 98.81 469 ILE A O 1
ATOM 3614 N N . PHE A 1 470 ? 0.148 25.831 30.753 1.00 98.69 470 PHE A N 1
ATOM 3615 C CA . PHE A 1 470 ? -0.403 26.398 31.981 1.00 98.69 470 PHE A CA 1
ATOM 3616 C C . PHE A 1 470 ? -1.623 27.286 31.709 1.00 98.69 470 PHE A C 1
ATOM 3618 O O . PHE A 1 470 ? -2.670 27.088 32.331 1.00 98.69 470 PHE A O 1
ATOM 3625 N N . GLU A 1 471 ? -1.527 28.217 30.757 1.00 98.56 471 GLU A N 1
ATOM 3626 C CA . GLU A 1 471 ? -2.648 29.072 30.353 1.00 98.56 471 GLU A CA 1
ATOM 3627 C C . GLU A 1 471 ? -3.839 28.245 29.850 1.00 98.56 471 GLU A C 1
ATOM 3629 O O . GLU A 1 471 ? -4.984 28.504 30.225 1.00 98.56 471 GLU A O 1
ATOM 3634 N N . ALA A 1 472 ? -3.570 27.195 29.074 1.00 98.69 472 ALA A N 1
ATOM 3635 C CA . ALA A 1 472 ? -4.572 26.257 28.588 1.00 98.69 472 ALA A CA 1
ATOM 3636 C C . ALA A 1 472 ? -5.268 25.486 29.718 1.00 98.69 472 ALA A C 1
ATOM 3638 O O . ALA A 1 472 ? -6.497 25.376 29.740 1.00 98.69 472 ALA A O 1
ATOM 3639 N N . ILE A 1 473 ? -4.507 24.961 30.684 1.00 98.56 473 ILE A N 1
ATOM 3640 C CA . ILE A 1 473 ? -5.071 24.302 31.871 1.00 98.56 473 ILE A CA 1
ATOM 3641 C C . ILE A 1 473 ? -5.954 25.296 32.632 1.00 98.56 473 ILE A C 1
ATOM 3643 O O . ILE A 1 473 ? -7.088 24.965 32.985 1.00 98.56 473 ILE A O 1
ATOM 3647 N N . LYS A 1 474 ? -5.476 26.532 32.810 1.00 97.94 474 LYS A N 1
ATOM 3648 C CA . LYS A 1 474 ? -6.216 27.605 33.476 1.00 97.94 474 LYS A CA 1
ATOM 3649 C C . LYS A 1 474 ? -7.525 27.959 32.782 1.00 97.94 474 LYS A C 1
ATOM 3651 O O . LYS A 1 474 ? -8.519 28.182 33.465 1.00 97.94 474 LYS A O 1
ATOM 3656 N N . ALA A 1 475 ? -7.545 27.956 31.454 1.00 97.12 475 ALA A N 1
ATOM 3657 C CA . ALA A 1 475 ? -8.752 28.184 30.667 1.00 97.12 475 ALA A CA 1
ATOM 3658 C C . ALA A 1 475 ? -9.736 26.995 30.685 1.00 97.12 475 ALA A C 1
ATOM 3660 O O . ALA A 1 475 ? -10.911 27.167 30.362 1.00 97.12 475 ALA A O 1
ATOM 3661 N N . THR A 1 476 ? -9.272 25.790 31.036 1.00 97.44 476 THR A N 1
ATOM 3662 C CA . THR A 1 476 ? -10.043 24.543 30.889 1.00 97.44 476 THR A CA 1
ATOM 3663 C C . THR A 1 476 ? -10.757 24.100 32.164 1.00 97.44 476 THR A C 1
ATOM 3665 O O . THR A 1 476 ? -11.816 23.466 32.085 1.00 97.44 476 THR A O 1
ATOM 3668 N N . VAL A 1 477 ? -10.181 24.373 33.336 1.00 96.62 477 VAL A N 1
ATOM 3669 C CA . VAL A 1 477 ? -10.769 23.960 34.618 1.00 96.62 477 VAL A CA 1
ATOM 3670 C C . VAL A 1 477 ? -11.980 24.811 35.000 1.00 96.62 477 VAL A C 1
ATOM 3672 O O . VAL A 1 477 ? -12.188 25.915 34.503 1.00 96.62 477 VAL A O 1
ATOM 3675 N N . ASP A 1 478 ? -12.799 24.278 35.903 1.00 96.06 478 ASP A N 1
ATOM 3676 C CA . ASP A 1 478 ? -13.940 24.991 36.470 1.00 96.06 478 ASP A CA 1
ATOM 3677 C C . ASP A 1 478 ? -13.461 26.253 37.218 1.00 96.06 478 ASP A C 1
ATOM 3679 O O . ASP A 1 478 ? -12.484 26.153 37.967 1.00 96.06 478 ASP A O 1
ATOM 3683 N N . PRO A 1 479 ? -14.141 27.409 37.083 1.00 93.69 479 PRO A N 1
ATOM 3684 C CA . PRO A 1 479 ? -13.772 28.646 37.774 1.00 93.69 479 PRO A CA 1
ATOM 3685 C C . PRO A 1 479 ? -13.664 28.532 39.302 1.00 93.69 479 PRO A C 1
ATOM 3687 O O . PRO A 1 479 ? -13.027 29.380 39.921 1.00 93.69 479 PRO A O 1
ATOM 3690 N N . THR A 1 480 ? -14.279 27.517 39.928 1.00 96.06 480 THR A N 1
ATOM 3691 C CA . THR A 1 480 ? -14.146 27.270 41.374 1.00 96.06 480 THR A CA 1
ATOM 3692 C C . THR A 1 480 ? -12.886 26.493 41.759 1.00 96.06 480 THR A C 1
ATOM 3694 O O . THR A 1 480 ? -12.592 26.387 42.946 1.00 96.06 480 THR A O 1
ATOM 3697 N N . THR A 1 481 ? -12.165 25.912 40.797 1.00 97.06 481 THR A N 1
ATOM 3698 C CA . THR A 1 481 ? -10.932 25.154 41.050 1.00 97.06 481 THR A CA 1
ATOM 3699 C C . THR A 1 481 ? -9.766 26.113 41.249 1.00 97.06 481 THR A C 1
ATOM 3701 O O . THR A 1 481 ? -9.421 26.876 40.347 1.00 97.06 481 THR A O 1
ATOM 3704 N N . GLN A 1 482 ? -9.108 26.056 42.408 1.00 96.94 482 GLN A N 1
ATOM 3705 C CA . GLN A 1 482 ? -7.906 26.848 42.650 1.00 96.94 482 GLN A CA 1
ATOM 3706 C C . GLN A 1 482 ? -6.717 26.243 41.896 1.00 96.94 482 GLN A C 1
ATOM 3708 O O . GLN A 1 482 ? -6.358 25.086 42.100 1.00 96.94 482 GLN A O 1
ATOM 3713 N N . ILE A 1 483 ? -6.064 27.038 41.055 1.00 96.31 483 ILE A N 1
ATOM 3714 C CA . ILE A 1 483 ? -4.869 26.614 40.319 1.00 96.31 483 ILE A CA 1
ATOM 3715 C C . ILE A 1 483 ? -3.662 27.310 40.916 1.00 96.31 483 ILE A C 1
ATOM 3717 O O . ILE A 1 483 ? -3.637 28.538 41.012 1.00 96.31 483 ILE A O 1
ATOM 3721 N N . VAL A 1 484 ? -2.656 26.529 41.287 1.00 97.38 484 VAL A N 1
ATOM 3722 C CA . VAL A 1 484 ? -1.384 27.044 41.780 1.00 97.38 484 VAL A CA 1
ATOM 3723 C C . VAL A 1 484 ? -0.291 26.663 40.797 1.00 97.38 484 VAL A C 1
ATOM 3725 O O . VAL A 1 484 ? -0.130 25.490 40.463 1.00 97.38 484 VAL A O 1
ATOM 3728 N N . PHE A 1 485 ? 0.451 27.667 40.334 1.00 97.31 485 PHE A N 1
ATOM 3729 C CA . PHE A 1 485 ? 1.660 27.473 39.546 1.00 97.31 485 PHE A CA 1
ATOM 3730 C C . PHE A 1 485 ? 2.886 27.648 40.433 1.00 97.31 485 PHE A C 1
ATOM 3732 O O . PHE A 1 485 ? 3.008 28.641 41.151 1.00 97.31 485 PHE A O 1
ATOM 3739 N N . SER A 1 486 ? 3.790 26.679 40.381 1.00 96.38 486 SER A N 1
ATOM 3740 C CA . SER A 1 486 ? 5.118 26.769 40.977 1.00 96.38 486 SER A CA 1
ATOM 3741 C C . SER A 1 486 ? 6.059 25.959 40.103 1.00 96.38 486 SER A C 1
ATOM 3743 O O . SER A 1 486 ? 5.811 24.775 39.886 1.00 96.38 486 SER A O 1
ATOM 3745 N N . GLU A 1 487 ? 7.098 26.586 39.558 1.00 94.88 487 GLU A N 1
ATOM 3746 C CA . GLU A 1 487 ? 7.989 25.923 38.600 1.00 94.88 487 GLU A CA 1
ATOM 3747 C C . GLU A 1 487 ? 8.753 24.755 39.240 1.00 94.88 487 GLU A C 1
ATOM 3749 O O . GLU A 1 487 ? 8.752 23.661 38.682 1.00 94.88 487 GLU A O 1
ATOM 3754 N N . ASP A 1 488 ? 9.313 24.959 40.438 1.00 95.25 488 ASP A N 1
ATOM 3755 C CA . ASP A 1 488 ? 10.064 23.947 41.193 1.00 95.25 488 ASP A CA 1
ATOM 3756 C C . ASP A 1 488 ? 9.682 23.942 42.694 1.00 95.25 488 ASP A C 1
ATOM 3758 O O . ASP A 1 488 ? 10.434 24.424 43.544 1.00 95.25 488 ASP A O 1
ATOM 3762 N N . PRO A 1 489 ? 8.485 23.446 43.062 1.00 95.31 489 PRO A N 1
ATOM 3763 C CA . PRO A 1 489 ? 8.012 23.431 44.442 1.00 95.31 489 PRO A CA 1
ATOM 3764 C C . PRO A 1 489 ? 8.830 22.467 45.310 1.00 95.31 489 PRO A C 1
ATOM 3766 O O . PRO A 1 489 ? 9.228 21.386 44.867 1.00 95.31 489 PRO A O 1
ATOM 3769 N N . ASP A 1 490 ? 9.049 22.823 46.577 1.00 89.94 490 ASP A N 1
ATOM 3770 C CA . ASP A 1 490 ? 9.598 21.903 47.578 1.00 89.94 490 ASP A CA 1
ATOM 3771 C C . ASP A 1 490 ? 8.525 20.944 48.138 1.00 89.94 490 ASP A C 1
ATOM 3773 O O . ASP A 1 490 ? 7.321 21.167 47.990 1.00 89.94 490 ASP A O 1
ATOM 3777 N N . ALA A 1 491 ? 8.950 19.853 48.785 1.00 86.56 491 ALA A N 1
ATOM 3778 C CA . ALA A 1 491 ? 8.028 18.847 49.322 1.00 86.56 491 ALA A CA 1
ATOM 3779 C C . ALA A 1 491 ? 7.062 19.428 50.373 1.00 86.56 491 ALA A C 1
ATOM 3781 O O . ALA A 1 491 ? 5.871 19.119 50.364 1.00 86.56 491 ALA A O 1
ATOM 3782 N N . GLY A 1 492 ? 7.542 20.339 51.227 1.00 89.12 492 GLY A N 1
ATOM 3783 C CA . GLY A 1 492 ? 6.712 20.980 52.243 1.00 89.12 492 GLY A CA 1
ATOM 3784 C C . GLY A 1 492 ? 5.645 21.896 51.638 1.00 89.12 492 GLY A C 1
ATOM 3785 O O . GLY A 1 492 ? 4.545 22.003 52.176 1.00 89.12 492 GLY A O 1
ATOM 3786 N N . PHE A 1 493 ? 5.933 22.551 50.513 1.00 93.69 493 PHE A N 1
ATOM 3787 C CA . PHE A 1 493 ? 4.957 23.325 49.754 1.00 93.69 493 PHE A CA 1
ATOM 3788 C C . PHE A 1 493 ? 3.834 22.428 49.230 1.00 93.69 493 PHE A C 1
ATOM 3790 O O . PHE A 1 493 ? 2.663 22.783 49.360 1.00 93.69 493 PHE A O 1
ATOM 3797 N N . ILE A 1 494 ? 4.171 21.262 48.678 1.00 93.75 494 ILE A N 1
ATOM 3798 C CA . ILE A 1 494 ? 3.186 20.308 48.154 1.00 93.75 494 ILE A CA 1
ATOM 3799 C C . ILE A 1 494 ? 2.292 19.784 49.287 1.00 93.75 494 ILE A C 1
ATOM 3801 O O . ILE A 1 494 ? 1.067 19.799 49.158 1.00 93.75 494 ILE A O 1
ATOM 3805 N N . GLU A 1 495 ? 2.889 19.394 50.416 1.00 89.50 495 GLU A N 1
ATOM 3806 C CA . GLU A 1 495 ? 2.171 18.862 51.581 1.00 89.50 495 GLU A CA 1
ATOM 3807 C C . GLU A 1 495 ? 1.206 19.881 52.201 1.00 89.50 495 GLU A C 1
ATOM 3809 O O . GLU A 1 495 ? 0.045 19.555 52.441 1.00 89.50 495 GLU A O 1
ATOM 3814 N N . ARG A 1 496 ? 1.649 21.130 52.417 1.00 93.31 496 ARG A N 1
ATOM 3815 C CA . ARG A 1 496 ? 0.837 22.170 53.082 1.00 93.31 496 ARG A CA 1
ATOM 3816 C C . ARG A 1 496 ? -0.377 22.632 52.273 1.00 93.31 496 ARG A C 1
ATOM 3818 O O . ARG A 1 496 ? -1.327 23.142 52.858 1.00 93.31 496 ARG A O 1
ATOM 3825 N N . ASN A 1 497 ? -0.340 22.511 50.945 1.00 92.75 497 ASN A N 1
ATOM 3826 C CA . ASN A 1 497 ? -1.403 23.011 50.064 1.00 92.75 497 ASN A CA 1
ATOM 3827 C C . ASN A 1 497 ? -2.471 21.956 49.715 1.00 92.75 497 ASN A C 1
ATOM 3829 O O . ASN A 1 497 ? -3.487 22.308 49.114 1.00 92.75 497 ASN A O 1
ATOM 3833 N N . HIS A 1 498 ? -2.260 20.685 50.084 1.00 90.94 498 HIS A N 1
ATOM 3834 C CA . HIS A 1 498 ? -3.221 19.586 49.908 1.00 90.94 498 HIS A CA 1
ATOM 3835 C C . HIS A 1 498 ? -3.837 19.492 48.493 1.00 90.94 498 HIS A C 1
ATOM 3837 O O . HIS A 1 498 ? -5.053 19.362 48.336 1.00 90.94 498 HIS A O 1
ATOM 3843 N N . PHE A 1 499 ? -3.001 19.562 47.451 1.00 97.12 499 PHE A N 1
ATOM 3844 C CA . PHE A 1 499 ? -3.458 19.505 46.059 1.00 97.12 499 PHE A CA 1
ATOM 3845 C C . PHE A 1 499 ? -4.169 18.188 45.718 1.00 97.12 499 PHE A C 1
ATOM 3847 O O . PHE A 1 499 ? -3.748 17.106 46.120 1.00 97.12 499 PHE A O 1
ATOM 3854 N N . SER A 1 500 ? -5.219 18.278 44.900 1.00 96.50 500 SER A N 1
ATOM 3855 C CA . SER A 1 500 ? -5.980 17.116 44.415 1.00 96.50 500 SER A CA 1
ATOM 3856 C C . SER A 1 500 ? -5.167 16.250 43.447 1.00 96.50 500 SER A C 1
ATOM 3858 O O . SER A 1 500 ? -5.282 15.025 43.452 1.00 96.50 500 SER A O 1
ATOM 3860 N N . TYR A 1 501 ? -4.373 16.895 42.593 1.00 97.19 501 TYR A N 1
ATOM 3861 C CA . TYR A 1 501 ? -3.407 16.281 41.683 1.00 97.19 501 TYR A CA 1
ATOM 3862 C C . TYR A 1 501 ? -2.425 17.345 41.171 1.00 97.19 501 TYR A C 1
ATOM 3864 O O . TYR A 1 501 ? -2.678 18.550 41.293 1.00 97.19 501 TYR A O 1
ATOM 3872 N N . ALA A 1 502 ? -1.330 16.888 40.560 1.00 98.19 502 ALA A N 1
ATOM 3873 C CA . ALA A 1 502 ? -0.371 17.725 39.849 1.00 98.19 502 ALA A CA 1
ATOM 3874 C C . ALA A 1 502 ? -0.287 17.400 38.354 1.00 98.19 502 ALA A C 1
ATOM 3876 O O . ALA A 1 502 ? -0.349 16.237 37.951 1.00 98.19 502 ALA A O 1
ATOM 3877 N N . VAL A 1 503 ? -0.066 18.433 37.542 1.00 98.69 503 VAL A N 1
ATOM 3878 C CA . VAL A 1 503 ? 0.405 18.312 36.159 1.00 98.69 503 VAL A CA 1
ATOM 3879 C C . VAL A 1 503 ? 1.849 18.808 36.113 1.00 98.69 503 VAL A C 1
ATOM 3881 O O . VAL A 1 503 ? 2.106 19.993 36.320 1.00 98.69 503 VAL A O 1
ATOM 3884 N N . VAL A 1 504 ? 2.784 17.888 35.880 1.00 98.69 504 VAL A N 1
ATOM 3885 C CA . VAL A 1 504 ? 4.227 18.148 35.799 1.00 98.69 504 VAL A CA 1
ATOM 3886 C C . VAL A 1 504 ? 4.611 18.216 34.326 1.00 98.69 504 VAL A C 1
ATOM 3888 O O . VAL A 1 504 ? 4.513 17.212 33.623 1.00 98.69 504 VAL A O 1
ATOM 3891 N N . VAL A 1 505 ? 5.032 19.380 33.842 1.00 98.81 505 VAL A N 1
ATOM 3892 C CA . VAL A 1 505 ? 5.401 19.587 32.437 1.00 98.81 505 VAL A CA 1
ATOM 3893 C C . VAL A 1 505 ? 6.904 19.830 32.353 1.00 98.81 505 VAL A C 1
ATOM 3895 O O . VAL A 1 505 ? 7.407 20.848 32.824 1.00 98.81 505 VAL A O 1
ATOM 3898 N N . VAL A 1 506 ? 7.625 18.874 31.771 1.00 98.62 506 VAL A N 1
ATOM 3899 C CA . VAL A 1 506 ? 9.096 18.861 31.687 1.00 98.62 506 VAL A CA 1
ATOM 3900 C C . VAL A 1 506 ? 9.535 18.353 30.319 1.00 98.62 506 VAL A C 1
ATOM 3902 O O . VAL A 1 506 ? 8.747 17.731 29.604 1.00 98.62 506 VAL A O 1
ATOM 3905 N N . GLY A 1 507 ? 10.785 18.583 29.928 1.00 97.38 507 GLY A N 1
ATOM 3906 C CA . GLY A 1 507 ? 11.179 18.275 28.561 1.00 97.38 507 GLY A CA 1
ATOM 3907 C C . GLY A 1 507 ? 12.559 18.750 28.136 1.00 97.38 507 GLY A C 1
ATOM 3908 O O . GLY A 1 507 ? 13.359 19.198 28.951 1.00 97.38 507 GLY A O 1
ATOM 3909 N N . GLU A 1 508 ? 12.829 18.670 26.834 1.00 98.06 508 GLU A N 1
ATOM 3910 C CA . GLU A 1 508 ? 14.037 19.235 26.223 1.00 98.06 508 GLU A CA 1
ATOM 3911 C C . GLU A 1 508 ? 13.909 20.757 26.064 1.00 98.06 508 GLU A C 1
ATOM 3913 O O . GLU A 1 508 ? 12.830 21.278 25.785 1.00 98.06 508 GLU A O 1
ATOM 3918 N N . GLN A 1 509 ? 15.017 21.485 26.210 1.00 97.56 509 GLN A N 1
ATOM 3919 C CA . GLN A 1 509 ? 15.091 22.868 25.731 1.00 97.56 509 GLN A CA 1
ATOM 3920 C C . GLN A 1 509 ? 15.114 22.890 24.188 1.00 97.56 509 GLN A C 1
ATOM 3922 O O . GLN A 1 509 ? 15.463 21.876 23.582 1.00 97.56 509 GLN A O 1
ATOM 3927 N N . PRO A 1 510 ? 14.762 24.011 23.536 1.00 98.31 510 PRO A N 1
ATOM 3928 C CA . PRO A 1 510 ? 14.843 24.143 22.083 1.00 98.31 510 PRO A CA 1
ATOM 3929 C C . PRO A 1 510 ? 16.247 23.865 21.524 1.00 98.31 510 PRO A C 1
ATOM 3931 O O . PRO A 1 510 ? 17.249 24.276 22.107 1.00 98.31 510 PRO A O 1
ATOM 3934 N N . TYR A 1 511 ? 16.302 23.178 20.381 1.00 98.50 511 TYR A N 1
ATOM 3935 C CA . TYR A 1 511 ? 17.520 22.921 19.612 1.00 98.50 511 TYR A CA 1
ATOM 3936 C C . TYR A 1 511 ? 17.197 22.733 18.128 1.00 98.50 511 TYR A C 1
ATOM 3938 O O . TYR A 1 511 ? 16.094 22.329 17.755 1.00 98.50 511 TYR A O 1
ATOM 3946 N N . ALA A 1 512 ? 18.184 22.951 17.266 1.00 98.19 512 ALA A N 1
ATOM 3947 C CA . ALA A 1 512 ? 18.122 22.600 15.854 1.00 98.19 512 ALA A CA 1
ATOM 3948 C C . ALA A 1 512 ? 19.472 22.073 15.362 1.00 98.19 512 ALA A C 1
ATOM 3950 O O . ALA A 1 512 ? 20.535 22.564 15.754 1.00 98.19 512 ALA A O 1
ATOM 3951 N N . GLU A 1 513 ? 19.418 21.096 14.457 1.00 98.00 513 GLU A N 1
ATOM 3952 C CA . GLU A 1 513 ? 20.601 20.552 13.783 1.00 98.00 513 GLU A CA 1
ATOM 3953 C C . GLU A 1 513 ? 21.629 19.981 14.771 1.00 98.00 513 GLU A C 1
ATOM 3955 O O . GLU A 1 513 ? 21.259 19.268 15.700 1.00 98.00 513 GLU A O 1
ATOM 3960 N N . THR A 1 514 ? 22.918 20.258 14.576 1.00 97.56 514 THR A N 1
ATOM 3961 C CA . THR A 1 514 ? 24.015 19.678 15.366 1.00 97.56 514 THR A CA 1
ATOM 3962 C C . THR A 1 514 ? 23.914 19.999 16.857 1.00 97.56 514 THR A C 1
ATOM 3964 O O . THR A 1 514 ? 24.319 19.191 17.684 1.00 97.56 514 THR A O 1
ATOM 3967 N N . PHE A 1 515 ? 23.334 21.144 17.231 1.00 97.50 515 PHE A N 1
ATOM 3968 C CA . PHE A 1 515 ? 23.139 21.512 18.641 1.00 97.50 515 PHE A CA 1
ATOM 3969 C C . PHE A 1 515 ? 22.134 20.606 19.361 1.00 97.50 515 PHE A C 1
ATOM 3971 O O . PHE A 1 515 ? 22.117 20.556 20.588 1.00 97.50 515 PHE A O 1
ATOM 3978 N N . GLY A 1 516 ? 21.315 19.875 18.602 1.00 97.88 516 GLY A N 1
ATOM 3979 C CA . GLY A 1 516 ? 20.436 18.847 19.131 1.00 97.88 516 GLY A CA 1
ATOM 3980 C C . GLY A 1 516 ? 21.073 17.468 19.243 1.00 97.88 516 GLY A C 1
ATOM 3981 O O . GLY A 1 516 ? 20.438 16.576 19.805 1.00 97.88 516 GLY A O 1
ATOM 3982 N N . ASP A 1 517 ? 22.269 17.231 18.700 1.00 98.25 517 ASP A N 1
ATOM 3983 C CA . ASP A 1 517 ? 22.899 15.916 18.808 1.00 98.25 517 ASP A CA 1
ATOM 3984 C C . ASP A 1 517 ? 23.186 15.610 20.278 1.00 98.25 517 ASP A C 1
ATOM 3986 O O . ASP A 1 517 ? 23.850 16.371 20.981 1.00 98.25 517 ASP A O 1
ATOM 3990 N N . ASN A 1 518 ? 22.655 14.493 20.769 1.00 98.00 518 ASN A N 1
ATOM 3991 C CA . ASN A 1 518 ? 22.737 14.166 22.185 1.00 98.00 518 ASN A CA 1
ATOM 3992 C C . ASN A 1 518 ? 22.844 12.655 22.370 1.00 98.00 518 ASN A C 1
ATOM 3994 O O . ASN A 1 518 ? 21.913 11.912 22.069 1.00 98.00 518 ASN A O 1
ATOM 3998 N N . LEU A 1 519 ? 23.989 12.203 22.885 1.00 96.19 519 LEU A N 1
ATOM 3999 C CA . LEU A 1 519 ? 24.252 10.784 23.126 1.00 96.19 519 LEU A CA 1
ATOM 4000 C C . LEU A 1 519 ? 23.574 10.251 24.396 1.00 96.19 519 LEU A C 1
ATOM 4002 O O . LEU A 1 519 ? 23.434 9.038 24.528 1.00 96.19 519 LEU A O 1
ATOM 4006 N N . ASN A 1 520 ? 23.144 11.138 25.298 1.00 94.31 520 ASN A N 1
ATOM 4007 C CA . ASN A 1 520 ? 22.628 10.778 26.618 1.00 94.31 520 ASN A CA 1
ATOM 4008 C C . ASN A 1 520 ? 21.093 10.770 26.655 1.00 94.31 520 ASN A C 1
ATOM 4010 O O . ASN A 1 520 ? 20.512 9.978 27.385 1.00 94.31 520 ASN A O 1
ATOM 4014 N N . LEU A 1 521 ? 20.437 11.636 25.870 1.00 97.44 521 LEU A N 1
ATOM 4015 C CA . LEU A 1 521 ? 18.972 11.729 25.740 1.00 97.44 521 LEU A CA 1
ATOM 4016 C C . LEU A 1 521 ? 18.205 11.824 27.078 1.00 97.44 521 LEU A C 1
ATOM 4018 O O . LEU A 1 521 ? 17.066 11.366 27.190 1.00 97.44 521 LEU A O 1
ATOM 4022 N N . THR A 1 522 ? 18.819 12.428 28.095 1.00 93.62 522 THR A N 1
ATOM 4023 C CA . THR A 1 522 ? 18.217 12.649 29.418 1.00 93.62 522 THR A CA 1
ATOM 4024 C C . THR A 1 522 ? 17.524 14.009 29.479 1.00 93.62 522 THR A C 1
ATOM 4026 O O . THR A 1 522 ? 18.022 14.990 28.926 1.00 93.62 522 THR A O 1
ATOM 4029 N N . ILE A 1 523 ? 16.392 14.081 30.185 1.00 91.88 523 ILE A N 1
ATOM 4030 C CA . ILE A 1 523 ? 15.700 15.344 30.484 1.00 91.88 523 ILE A CA 1
ATOM 4031 C C . ILE A 1 523 ? 16.621 16.234 31.353 1.00 91.88 523 ILE A C 1
ATOM 4033 O O . ILE A 1 523 ? 17.140 15.737 32.356 1.00 91.88 523 ILE A O 1
ATOM 4037 N N . PRO A 1 524 ? 16.832 17.522 31.014 1.00 91.38 524 PRO A N 1
ATOM 4038 C CA . PRO A 1 524 ? 17.583 18.465 31.849 1.00 91.38 524 PRO A CA 1
ATOM 4039 C C . PRO A 1 524 ? 16.987 18.655 33.255 1.00 91.38 524 PRO A C 1
ATOM 4041 O O . PRO A 1 524 ? 15.776 18.554 33.443 1.00 91.38 524 PRO A O 1
ATOM 4044 N N . GLU A 1 525 ? 17.830 18.988 34.238 1.00 91.38 525 GLU A N 1
ATOM 4045 C CA . GLU A 1 525 ? 17.373 19.400 35.576 1.00 91.38 525 GLU A CA 1
ATOM 4046 C C . GLU A 1 525 ? 16.997 20.899 35.619 1.00 91.38 525 GLU A C 1
ATOM 4048 O O . GLU A 1 525 ? 17.645 21.694 34.931 1.00 91.38 525 GLU A O 1
ATOM 4053 N N . PRO A 1 526 ? 16.011 21.316 36.443 1.00 89.56 526 PRO A N 1
ATOM 4054 C CA . PRO A 1 526 ? 15.131 20.479 37.258 1.00 89.56 526 PRO A CA 1
ATOM 4055 C C . PRO A 1 526 ? 14.076 19.771 36.392 1.00 89.56 526 PRO A C 1
ATOM 4057 O O . PRO A 1 526 ? 13.252 20.405 35.736 1.00 89.56 526 PRO A O 1
ATOM 4060 N N . GLY A 1 527 ? 14.098 18.440 36.390 1.00 91.88 527 GLY A N 1
ATOM 4061 C CA . GLY A 1 527 ? 13.209 17.624 35.565 1.00 91.88 527 GLY A CA 1
ATOM 4062 C C . GLY A 1 527 ? 13.027 16.250 36.191 1.00 91.88 527 GLY A C 1
ATOM 4063 O O . GLY A 1 527 ? 11.989 16.002 36.808 1.00 91.88 527 GLY A O 1
ATOM 4064 N N . PRO A 1 528 ? 14.042 15.376 36.127 1.00 93.88 528 PRO A N 1
ATOM 4065 C CA . PRO A 1 528 ? 14.037 14.125 36.872 1.00 93.88 528 PRO A CA 1
ATOM 4066 C C . PRO A 1 528 ? 13.806 14.290 38.380 1.00 93.88 528 PRO A C 1
ATOM 4068 O O . PRO A 1 528 ? 12.938 13.617 38.944 1.00 93.88 528 PRO A O 1
ATOM 4071 N N . SER A 1 529 ? 14.524 15.216 39.026 1.00 93.94 529 SER A N 1
ATOM 4072 C CA . SER A 1 529 ? 14.341 15.508 40.455 1.00 93.94 529 SER A CA 1
ATOM 4073 C C . SER A 1 529 ? 12.933 16.026 40.771 1.00 93.94 529 SER A C 1
ATOM 4075 O O . SER A 1 529 ? 12.322 15.621 41.763 1.00 93.94 529 SER A O 1
ATOM 4077 N N . LEU A 1 530 ? 12.377 16.864 39.892 1.00 96.31 530 LEU A N 1
ATOM 4078 C CA . LEU A 1 530 ? 11.030 17.406 40.028 1.00 96.31 530 LEU A CA 1
ATOM 4079 C C . LEU A 1 530 ? 9.958 16.318 39.893 1.00 96.31 530 LEU A C 1
ATOM 4081 O O . LEU A 1 530 ? 9.041 16.266 40.713 1.00 96.31 530 LEU A O 1
ATOM 4085 N N . ILE A 1 531 ? 10.089 15.419 38.910 1.00 96.69 531 ILE A N 1
ATOM 4086 C CA . ILE A 1 531 ? 9.187 14.273 38.748 1.00 96.69 531 ILE A CA 1
ATOM 4087 C C . ILE A 1 531 ? 9.177 13.435 40.026 1.00 96.69 531 ILE A C 1
ATOM 4089 O O . ILE A 1 531 ? 8.106 13.151 40.556 1.00 96.69 531 ILE A O 1
ATOM 4093 N N . GLN A 1 532 ? 10.350 13.047 40.536 1.00 94.81 532 GLN A N 1
ATOM 4094 C CA . GLN A 1 532 ? 10.437 12.219 41.741 1.00 94.81 532 GLN A CA 1
ATOM 4095 C C . GLN A 1 532 ? 9.788 12.903 42.944 1.00 94.81 532 GLN A C 1
ATOM 4097 O O . GLN A 1 532 ? 8.991 12.287 43.651 1.00 94.81 532 GLN A O 1
ATOM 4102 N N . LYS A 1 533 ? 10.096 14.186 43.140 1.00 94.75 533 LYS A N 1
ATOM 4103 C CA . LYS A 1 533 ? 9.585 14.997 44.244 1.00 94.75 533 LYS A CA 1
ATOM 4104 C C . LYS A 1 533 ? 8.063 15.154 44.192 1.00 94.75 533 LYS A C 1
ATOM 4106 O O . LYS A 1 533 ? 7.397 14.907 45.187 1.00 94.75 533 LYS A O 1
ATOM 4111 N N . VAL A 1 534 ? 7.494 15.521 43.043 1.00 96.50 534 VAL A N 1
ATOM 4112 C CA . VAL A 1 534 ? 6.051 15.794 42.932 1.00 96.50 534 VAL A CA 1
ATOM 4113 C C . VAL A 1 534 ? 5.235 14.504 42.875 1.00 96.50 534 VAL A C 1
ATOM 4115 O O . VAL A 1 534 ? 4.280 14.348 43.634 1.00 96.50 534 VAL A O 1
ATOM 4118 N N . CYS A 1 535 ? 5.624 13.559 42.018 1.00 95.12 535 CYS A N 1
ATOM 4119 C CA . CYS A 1 535 ? 4.911 12.291 41.839 1.00 95.12 535 CYS A CA 1
ATOM 4120 C C . CYS A 1 535 ? 5.076 11.327 43.019 1.00 95.12 535 CYS A C 1
ATOM 4122 O O . CYS A 1 535 ? 4.264 10.421 43.200 1.00 95.12 535 CYS A O 1
ATOM 4124 N N . GLY A 1 536 ? 6.124 11.507 43.830 1.00 92.25 536 GLY A N 1
ATOM 4125 C CA . GLY A 1 536 ? 6.288 10.792 45.093 1.00 92.25 536 GLY A CA 1
ATOM 4126 C C . GLY A 1 536 ? 5.318 11.261 46.181 1.00 92.25 536 GLY A C 1
ATOM 4127 O O . GLY A 1 536 ? 4.944 10.462 47.037 1.00 92.25 536 GLY A O 1
ATOM 4128 N N . SER A 1 537 ? 4.888 12.526 46.138 1.00 92.56 537 SER A N 1
ATOM 4129 C CA . SER A 1 537 ? 4.064 13.142 47.186 1.00 92.56 537 SER A CA 1
ATOM 4130 C C . SER A 1 537 ? 2.569 13.173 46.865 1.00 92.56 537 SER A C 1
ATOM 4132 O O . SER A 1 537 ? 1.752 13.024 47.770 1.00 92.56 537 SER A O 1
ATOM 4134 N N . ILE A 1 538 ? 2.187 13.376 45.601 1.00 93.44 538 ILE A N 1
ATOM 4135 C CA . ILE A 1 538 ? 0.783 13.506 45.178 1.00 93.44 538 ILE A CA 1
ATOM 4136 C C . ILE A 1 538 ? 0.546 12.846 43.819 1.00 93.44 538 ILE A C 1
ATOM 4138 O O . ILE A 1 538 ? 1.475 12.661 43.036 1.00 93.44 538 ILE A O 1
ATOM 4142 N N . LYS A 1 539 ? -0.722 12.531 43.516 1.00 94.50 539 LYS A N 1
ATOM 4143 C CA . LYS A 1 539 ? -1.110 11.976 42.213 1.00 94.50 539 LYS A CA 1
ATOM 4144 C C . LYS A 1 539 ? -0.665 12.916 41.090 1.00 94.50 539 LYS A C 1
ATOM 4146 O O . LYS A 1 539 ? -1.079 14.077 41.084 1.00 94.50 539 LYS A O 1
ATOM 4151 N N . CYS A 1 540 ? 0.126 12.425 40.140 1.00 95.69 540 CYS A N 1
ATOM 4152 C CA . CYS A 1 540 ? 0.732 13.265 39.110 1.00 95.69 540 CYS A CA 1
ATOM 4153 C C . CYS A 1 540 ? 0.489 12.761 37.678 1.00 95.69 540 CYS A C 1
ATOM 4155 O O . CYS A 1 540 ? 0.500 11.563 37.383 1.00 95.69 540 CYS A O 1
ATOM 4157 N N . VAL A 1 541 ? 0.349 13.707 36.755 1.00 98.50 541 VAL A N 1
ATOM 4158 C CA . VAL A 1 541 ? 0.433 13.473 35.312 1.00 98.50 541 VAL A CA 1
ATOM 4159 C C . VAL A 1 541 ? 1.687 14.162 34.800 1.00 98.50 541 VAL A C 1
ATOM 4161 O O . VAL A 1 541 ? 1.811 15.377 34.942 1.00 98.50 541 VAL A O 1
ATOM 4164 N N . VAL A 1 542 ? 2.601 13.403 34.196 1.00 98.69 542 VAL A N 1
ATOM 4165 C CA . VAL A 1 542 ? 3.798 13.959 33.559 1.00 98.69 542 VAL A CA 1
ATOM 4166 C C . VAL A 1 542 ? 3.545 14.163 32.071 1.00 98.69 542 VAL A C 1
ATOM 4168 O O . VAL A 1 542 ? 3.244 13.216 31.344 1.00 98.69 542 VAL A O 1
ATOM 4171 N N . VAL A 1 543 ? 3.689 15.402 31.615 1.00 98.88 543 VAL A N 1
ATOM 4172 C CA . VAL A 1 543 ? 3.664 15.785 30.203 1.00 98.88 543 VAL A CA 1
ATOM 4173 C C . VAL A 1 543 ? 5.104 16.028 29.763 1.00 98.88 543 VAL A C 1
ATOM 4175 O O . VAL A 1 543 ? 5.755 16.952 30.244 1.00 98.88 543 VAL A O 1
ATOM 4178 N N . VAL A 1 544 ? 5.601 15.177 28.867 1.00 98.81 544 VAL A N 1
ATOM 4179 C CA . VAL A 1 544 ? 6.964 15.242 28.331 1.00 98.81 544 VAL A CA 1
ATOM 4180 C C . VAL A 1 544 ? 6.952 16.011 27.013 1.00 98.81 544 VAL A C 1
ATOM 4182 O O . VAL A 1 544 ? 6.395 15.534 26.021 1.00 98.81 544 VAL A O 1
ATOM 4185 N N . VAL A 1 545 ? 7.569 17.191 27.008 1.00 98.88 545 VAL A N 1
ATOM 4186 C CA . VAL A 1 545 ? 7.764 18.032 25.819 1.00 98.88 545 VAL A CA 1
ATOM 4187 C C . VAL A 1 545 ? 9.139 17.720 25.223 1.00 98.88 545 VAL A C 1
ATOM 4189 O O . VAL A 1 545 ? 10.168 18.039 25.809 1.00 98.88 545 VAL A O 1
ATOM 4192 N N . SER A 1 546 ? 9.198 17.036 24.085 1.00 98.75 546 SER A N 1
ATOM 4193 C CA . SER A 1 546 ? 10.474 16.584 23.520 1.00 98.75 546 SER A CA 1
ATOM 4194 C C . SER A 1 546 ? 10.449 16.450 22.005 1.00 98.75 546 SER A C 1
ATOM 4196 O O . SER A 1 546 ? 9.428 16.141 21.398 1.00 98.75 546 SER A O 1
ATOM 4198 N N . GLY A 1 547 ? 11.603 16.612 21.364 1.00 98.62 547 GLY A N 1
ATOM 4199 C CA . GLY A 1 547 ? 11.732 16.363 19.928 1.00 98.62 547 GLY A CA 1
ATOM 4200 C C . GLY A 1 547 ? 11.798 14.873 19.567 1.00 98.62 547 GLY A C 1
ATOM 4201 O O . GLY A 1 547 ? 11.821 14.506 18.393 1.00 98.62 547 GLY A O 1
ATOM 4202 N N . ARG A 1 548 ? 11.879 13.995 20.571 1.00 98.69 548 ARG A N 1
ATOM 4203 C CA . ARG A 1 548 ? 12.247 12.579 20.429 1.00 98.69 548 ARG A CA 1
ATOM 4204 C C . ARG A 1 548 ? 11.998 11.799 21.727 1.00 98.69 548 ARG A C 1
ATOM 4206 O O . ARG A 1 548 ? 11.757 12.413 22.768 1.00 98.69 548 ARG A O 1
ATOM 4213 N N . PRO A 1 549 ? 12.061 10.456 21.696 1.00 98.69 549 PRO A N 1
ATOM 4214 C CA . PRO A 1 549 ? 12.099 9.644 22.909 1.00 98.69 549 PRO A CA 1
ATOM 4215 C C . PRO A 1 549 ? 13.287 10.014 23.811 1.00 98.69 549 PRO A C 1
ATOM 4217 O O . PRO A 1 549 ? 14.389 10.235 23.311 1.00 98.69 549 PRO A O 1
ATOM 4220 N N . LEU A 1 550 ? 13.057 10.050 25.126 1.00 98.38 550 LEU A N 1
ATOM 4221 C CA . LEU A 1 550 ? 14.052 10.380 26.157 1.00 98.38 550 LEU A CA 1
ATOM 4222 C C . LEU A 1 550 ? 14.158 9.270 27.206 1.00 98.38 550 LEU A C 1
ATOM 4224 O O . LEU A 1 550 ? 13.233 8.467 27.363 1.00 98.38 550 LEU A O 1
ATOM 4228 N N . VAL A 1 551 ? 15.246 9.271 27.975 1.00 97.19 551 VAL A N 1
ATOM 4229 C CA . VAL A 1 551 ? 15.415 8.397 29.142 1.00 97.19 551 VAL A CA 1
ATOM 4230 C C . VAL A 1 551 ? 14.359 8.745 30.193 1.00 97.19 551 VAL A C 1
ATOM 4232 O O . VAL A 1 551 ? 14.447 9.774 30.863 1.00 97.19 551 VAL A O 1
ATOM 4235 N N . ILE A 1 552 ? 13.353 7.878 30.340 1.00 96.56 552 ILE A N 1
ATOM 4236 C CA . ILE A 1 552 ? 12.290 8.034 31.348 1.00 96.56 552 ILE A CA 1
ATOM 4237 C C . ILE A 1 552 ? 12.082 6.798 32.225 1.00 96.56 552 ILE A C 1
ATOM 4239 O O . ILE A 1 552 ? 11.445 6.918 33.269 1.00 96.56 552 ILE A O 1
ATOM 4243 N N . GLU A 1 553 ? 12.621 5.633 31.843 1.00 95.31 553 GLU A N 1
ATOM 4244 C CA . GLU A 1 553 ? 12.428 4.356 32.550 1.00 95.31 553 GLU A CA 1
ATOM 4245 C C . GLU A 1 553 ? 12.627 4.449 34.077 1.00 95.31 553 GLU A C 1
ATOM 4247 O O . GLU A 1 553 ? 11.738 3.978 34.793 1.00 95.31 553 GLU A O 1
ATOM 4252 N N . PRO A 1 554 ? 13.668 5.133 34.610 1.00 94.75 554 PRO A N 1
ATOM 4253 C CA . PRO A 1 554 ? 13.879 5.239 36.060 1.00 94.75 554 PRO A CA 1
ATOM 4254 C C . PRO A 1 554 ? 12.736 5.922 36.824 1.00 94.75 554 PRO A C 1
ATOM 4256 O O . PRO A 1 554 ? 12.606 5.761 38.035 1.00 94.75 554 PRO A O 1
ATOM 4259 N N . TYR A 1 555 ? 11.907 6.701 36.130 1.00 93.62 555 TYR A N 1
ATOM 4260 C CA . TYR A 1 555 ? 10.871 7.538 36.725 1.00 93.62 555 TYR A CA 1
ATOM 4261 C C . TYR A 1 555 ? 9.456 7.029 36.419 1.00 93.62 555 TYR A C 1
ATOM 4263 O O . TYR A 1 555 ? 8.518 7.371 37.138 1.00 93.62 555 TYR A O 1
ATOM 4271 N N . VAL A 1 556 ? 9.280 6.160 35.412 1.00 94.06 556 VAL A N 1
ATOM 4272 C CA . VAL A 1 556 ? 7.963 5.616 35.020 1.00 94.06 556 VAL A CA 1
ATOM 4273 C C . VAL A 1 556 ? 7.237 4.970 36.205 1.00 94.06 556 VAL A C 1
ATOM 4275 O O . VAL A 1 556 ? 6.011 5.038 36.276 1.00 94.06 556 VAL A O 1
ATOM 4278 N N . GLY A 1 557 ? 7.961 4.369 37.154 1.00 92.62 557 GLY A N 1
ATOM 4279 C CA . GLY A 1 557 ? 7.381 3.746 38.348 1.00 92.62 557 GLY A CA 1
ATOM 4280 C C . GLY A 1 557 ? 6.630 4.720 39.267 1.00 92.62 557 GLY A C 1
ATOM 4281 O O . GLY A 1 557 ? 5.563 4.368 39.773 1.00 92.62 557 GLY A O 1
ATOM 4282 N N . VAL A 1 558 ? 7.140 5.946 39.440 1.00 94.25 558 VAL A N 1
ATOM 4283 C CA . VAL A 1 558 ? 6.539 6.957 40.332 1.00 94.25 558 VAL A CA 1
ATOM 4284 C C . VAL A 1 558 ? 5.446 7.783 39.653 1.00 94.25 558 VAL A C 1
ATOM 4286 O O . VAL A 1 558 ? 4.551 8.264 40.334 1.00 94.25 558 VAL A O 1
ATOM 4289 N N . MET A 1 559 ? 5.470 7.905 38.324 1.00 95.56 559 MET A N 1
ATOM 4290 C CA . MET A 1 559 ? 4.473 8.657 37.552 1.00 95.56 559 MET A CA 1
ATOM 4291 C C . MET A 1 559 ? 3.120 7.933 37.523 1.00 95.56 559 MET A C 1
ATOM 4293 O O . MET A 1 559 ? 3.076 6.753 37.164 1.00 95.56 559 MET A O 1
ATOM 4297 N N . ASP A 1 560 ? 2.000 8.604 37.814 1.00 96.56 560 ASP A N 1
ATOM 4298 C CA . ASP A 1 560 ? 0.685 7.963 37.666 1.00 96.56 560 ASP A CA 1
ATOM 4299 C C . ASP A 1 560 ? 0.221 7.949 36.205 1.00 96.56 560 ASP A C 1
ATOM 4301 O O . ASP A 1 560 ? -0.271 6.925 35.736 1.00 96.56 560 ASP A O 1
ATOM 4305 N N . ALA A 1 561 ? 0.433 9.029 35.449 1.00 97.75 561 ALA A N 1
ATOM 4306 C CA . ALA A 1 561 ? 0.232 9.046 33.999 1.00 97.75 561 ALA A CA 1
ATOM 4307 C C . ALA A 1 561 ? 1.387 9.740 33.272 1.00 97.75 561 ALA A C 1
ATOM 4309 O O . ALA A 1 561 ? 2.028 10.630 33.829 1.00 97.75 561 ALA A O 1
ATOM 4310 N N . VAL A 1 562 ? 1.637 9.343 32.022 1.00 98.38 562 VAL A N 1
ATOM 4311 C CA . VAL A 1 562 ? 2.719 9.892 31.191 1.00 98.38 562 VAL A CA 1
ATOM 4312 C C . VAL A 1 562 ? 2.200 10.170 29.792 1.00 98.38 562 VAL A C 1
ATOM 4314 O O . VAL A 1 562 ? 1.671 9.270 29.139 1.00 98.38 562 VAL A O 1
ATOM 4317 N N . VAL A 1 563 ? 2.379 11.401 29.325 1.00 98.81 563 VAL A N 1
ATOM 4318 C CA . VAL A 1 563 ? 1.991 11.858 27.990 1.00 98.81 563 VAL A CA 1
ATOM 4319 C C . VAL A 1 563 ? 3.232 12.337 27.254 1.00 98.81 563 VAL A C 1
ATOM 4321 O O . VAL A 1 563 ? 3.907 13.251 27.717 1.00 98.81 563 VAL A O 1
ATOM 4324 N N . ALA A 1 564 ? 3.512 11.761 26.089 1.00 98.88 564 ALA A N 1
ATOM 4325 C CA . ALA A 1 564 ? 4.462 12.338 25.147 1.00 98.88 564 ALA A CA 1
ATOM 4326 C C . ALA A 1 564 ? 3.743 13.413 24.329 1.00 98.88 564 ALA A C 1
ATOM 4328 O O . ALA A 1 564 ? 2.869 13.093 23.517 1.00 98.88 564 ALA A O 1
ATOM 4329 N N . ALA A 1 565 ? 4.082 14.678 24.582 1.00 98.81 565 ALA A N 1
ATOM 4330 C CA . ALA A 1 565 ? 3.491 15.827 23.902 1.00 98.81 565 ALA A CA 1
ATOM 4331 C C . ALA A 1 565 ? 4.274 16.285 22.671 1.00 98.81 565 ALA A C 1
ATOM 4333 O O . ALA A 1 565 ? 3.776 17.098 21.893 1.00 98.81 565 ALA A O 1
ATOM 4334 N N . TRP A 1 566 ? 5.466 15.721 22.475 1.00 98.81 566 TRP A N 1
ATOM 4335 C CA . TRP A 1 566 ? 6.397 16.115 21.428 1.00 98.81 566 TRP A CA 1
ATOM 4336 C C . TRP A 1 566 ? 6.770 17.602 21.550 1.00 98.81 566 TRP A C 1
ATOM 4338 O O . TRP A 1 566 ? 6.920 18.098 22.664 1.00 98.81 566 TRP A O 1
ATOM 4348 N N . LEU A 1 567 ? 6.894 18.315 20.431 1.00 98.88 567 LEU A N 1
ATOM 4349 C CA . LEU A 1 567 ? 6.955 19.775 20.381 1.00 98.88 567 LEU A CA 1
ATOM 4350 C C . LEU A 1 567 ? 5.618 20.273 19.804 1.00 98.88 567 LEU A C 1
ATOM 4352 O O . LEU A 1 567 ? 5.460 20.268 18.579 1.00 98.88 567 LEU A O 1
ATOM 4356 N N . PRO A 1 568 ? 4.612 20.576 20.649 1.00 98.56 568 PRO A N 1
ATOM 4357 C CA . PRO A 1 568 ? 3.243 20.834 20.198 1.00 98.56 568 PRO A CA 1
ATOM 4358 C C . PRO A 1 568 ? 3.037 22.182 19.480 1.00 98.56 568 PRO A C 1
ATOM 4360 O O . PRO A 1 568 ? 2.011 22.356 18.830 1.00 98.56 568 PRO A O 1
ATOM 4363 N N . GLY A 1 569 ? 3.972 23.129 19.540 1.00 98.56 569 GLY A N 1
ATOM 4364 C CA . GLY A 1 569 ? 3.802 24.428 18.877 1.00 98.56 569 GLY A CA 1
ATOM 4365 C C . GLY A 1 569 ? 2.992 25.424 19.713 1.00 98.56 569 GLY A C 1
ATOM 4366 O O . GLY A 1 569 ? 2.996 25.355 20.940 1.00 98.56 569 GLY A O 1
ATOM 4367 N N . SER A 1 570 ? 2.310 26.384 19.078 1.00 98.56 570 SER A N 1
ATOM 4368 C CA . SER A 1 570 ? 1.756 27.562 19.770 1.00 98.56 570 SER A CA 1
ATOM 4369 C C . SER A 1 570 ? 0.462 27.298 20.540 1.00 98.56 570 SER A C 1
ATOM 4371 O O . SER A 1 570 ? 0.077 28.106 21.379 1.00 98.56 570 SER A O 1
ATOM 4373 N N . GLU A 1 571 ? -0.216 26.180 20.283 1.00 98.62 571 GLU A N 1
ATOM 4374 C CA . GLU A 1 571 ? -1.600 25.957 20.714 1.00 98.62 571 GLU A CA 1
ATOM 4375 C C . GLU A 1 571 ? -1.696 24.956 21.877 1.00 98.62 571 GLU A C 1
ATOM 4377 O O . GLU A 1 571 ? -2.247 23.856 21.745 1.00 98.62 571 GLU A O 1
ATOM 4382 N N . GLY A 1 572 ? -1.187 25.350 23.052 1.00 98.50 572 GLY A N 1
ATOM 4383 C CA . GLY A 1 572 ? -1.145 24.520 24.268 1.00 98.50 572 GLY A CA 1
ATOM 4384 C C . GLY A 1 572 ? -2.515 24.013 24.735 1.00 98.50 572 GLY A C 1
ATOM 4385 O O . GLY A 1 572 ? -2.612 22.994 25.421 1.00 98.50 572 GLY A O 1
ATOM 4386 N N . GLN A 1 573 ? -3.600 24.647 24.282 1.00 98.75 573 GLN A N 1
ATOM 4387 C CA . GLN A 1 573 ? -4.970 24.199 24.521 1.00 98.75 573 GLN A CA 1
ATOM 4388 C C . GLN A 1 573 ? -5.236 22.774 24.015 1.00 98.75 573 GLN A C 1
ATOM 4390 O O . GLN A 1 573 ? -6.003 22.044 24.641 1.00 98.75 573 GLN A O 1
ATOM 4395 N N . GLY A 1 574 ? -4.559 22.324 22.953 1.00 98.56 574 GLY A N 1
ATOM 4396 C CA . GLY A 1 574 ? -4.688 20.942 22.482 1.00 98.56 574 GLY A CA 1
ATOM 4397 C C . GLY A 1 574 ? -4.184 19.911 23.501 1.00 98.56 574 GLY A C 1
ATOM 4398 O O . GLY A 1 574 ? -4.666 18.779 23.518 1.00 98.56 574 GLY A O 1
ATOM 4399 N N . VAL A 1 575 ? -3.266 20.300 24.395 1.00 98.81 575 VAL A N 1
ATOM 4400 C CA . VAL A 1 575 ? -2.809 19.454 25.506 1.00 98.81 575 VAL A CA 1
ATOM 4401 C C . VAL A 1 575 ? -3.899 19.335 26.568 1.00 98.81 575 VAL A C 1
ATOM 4403 O O . VAL A 1 575 ? -4.280 18.226 26.950 1.00 98.81 575 VAL A O 1
ATOM 4406 N N . ALA A 1 576 ? -4.459 20.465 27.003 1.00 98.69 576 ALA A N 1
ATOM 4407 C CA . ALA A 1 576 ? -5.531 20.482 27.997 1.00 98.69 576 ALA A CA 1
ATOM 4408 C C . ALA A 1 576 ? -6.796 19.739 27.518 1.00 98.69 576 ALA A C 1
ATOM 4410 O O . ALA A 1 576 ? -7.418 19.024 28.307 1.00 98.69 576 ALA A O 1
ATOM 4411 N N . ASP A 1 577 ? -7.126 19.820 26.224 1.00 98.44 577 ASP A N 1
ATOM 4412 C CA . ASP A 1 577 ? -8.292 19.164 25.611 1.00 98.44 577 ASP A CA 1
ATOM 4413 C C . ASP A 1 577 ? -8.388 17.661 25.921 1.00 98.44 577 ASP A C 1
ATOM 4415 O O . ASP A 1 577 ? -9.477 17.136 26.169 1.00 98.44 577 ASP A O 1
ATOM 4419 N N . VAL A 1 578 ? -7.258 16.952 25.913 1.00 98.00 578 VAL A N 1
ATOM 4420 C CA . VAL A 1 578 ? -7.218 15.503 26.174 1.00 98.00 578 VAL A CA 1
ATOM 4421 C C . VAL A 1 578 ? -6.880 15.170 27.623 1.00 98.00 578 VAL A C 1
ATOM 4423 O O . VAL A 1 578 ? -7.369 14.162 28.135 1.00 98.00 578 VAL A O 1
ATOM 4426 N N . LEU A 1 579 ? -6.128 16.030 28.325 1.00 98.38 579 LEU A N 1
ATOM 4427 C CA . LEU A 1 579 ? -5.891 15.870 29.764 1.00 98.38 579 LEU A CA 1
ATOM 4428 C C . LEU A 1 579 ? -7.197 15.928 30.561 1.00 98.38 579 LEU A C 1
ATOM 4430 O O . LEU A 1 579 ? -7.369 15.147 31.491 1.00 98.38 579 LEU A O 1
ATOM 4434 N N . PHE A 1 580 ? -8.132 16.798 30.174 1.00 97.88 580 PHE A N 1
ATOM 4435 C CA . PHE A 1 580 ? -9.422 16.980 30.849 1.00 97.88 580 PHE A CA 1
ATOM 4436 C C . PHE A 1 580 ? -10.604 16.296 30.146 1.00 97.88 580 PHE A C 1
ATOM 4438 O O . PHE A 1 580 ? -11.757 16.478 30.541 1.00 97.88 580 PHE A O 1
ATOM 4445 N N . GLY A 1 581 ? -10.334 15.489 29.116 1.00 95.31 581 GLY A N 1
ATOM 4446 C CA . GLY A 1 581 ? -11.329 14.611 28.501 1.00 95.31 581 GLY A CA 1
ATOM 4447 C C . GLY A 1 581 ? -12.393 15.307 27.654 1.00 95.31 581 GLY A C 1
ATOM 4448 O O . GLY A 1 581 ? -13.466 14.731 27.466 1.00 95.31 581 GLY A O 1
ATOM 4449 N N . ASP A 1 582 ? -12.126 16.500 27.115 1.00 93.75 582 ASP A N 1
ATOM 4450 C CA . ASP A 1 582 ? -12.955 17.045 26.029 1.00 93.75 582 ASP A CA 1
ATOM 4451 C C . ASP A 1 582 ? -12.818 16.178 24.772 1.00 93.75 582 ASP A C 1
ATOM 4453 O O . ASP A 1 582 ? -13.793 15.943 24.056 1.00 93.75 582 ASP A O 1
ATOM 4457 N N . TYR A 1 583 ? -11.618 15.629 24.569 1.00 96.75 583 TYR A N 1
ATOM 4458 C CA . TYR A 1 583 ? -11.292 14.653 23.538 1.00 96.75 583 TYR A CA 1
ATOM 4459 C C . TYR A 1 583 ? -10.542 13.459 24.137 1.00 96.75 583 TYR A C 1
ATOM 4461 O O . TYR A 1 583 ? -10.002 13.520 25.240 1.00 96.75 583 TYR A O 1
ATOM 4469 N N . GLY A 1 584 ? -10.534 12.346 23.406 1.00 93.69 584 GLY A N 1
ATOM 4470 C CA . GLY A 1 584 ? -9.760 11.161 23.766 1.00 93.69 584 GLY A CA 1
ATOM 4471 C C . GLY A 1 584 ? -8.340 11.198 23.200 1.00 93.69 584 GLY A C 1
ATOM 4472 O O . GLY A 1 584 ? -8.133 11.697 22.093 1.00 93.69 584 GLY A O 1
ATOM 4473 N N . PHE A 1 585 ? -7.376 10.606 23.910 1.00 98.12 585 PHE A N 1
ATOM 4474 C CA . PHE A 1 585 ? -6.049 10.332 23.350 1.00 98.12 585 PHE A CA 1
ATOM 4475 C C . PHE A 1 585 ? -6.157 9.355 22.175 1.00 98.12 585 PHE A C 1
ATOM 4477 O O . PHE A 1 585 ? -6.832 8.326 22.272 1.00 98.12 585 PHE A O 1
ATOM 4484 N N . SER A 1 586 ? -5.479 9.673 21.070 1.00 96.06 586 SER A N 1
ATOM 4485 C CA . SER A 1 586 ? -5.482 8.857 19.845 1.00 96.06 586 SER A CA 1
ATOM 4486 C C . SER A 1 586 ? -4.110 8.698 19.188 1.00 96.06 586 SER A C 1
ATOM 4488 O O . SER A 1 586 ? -3.958 7.810 18.344 1.00 96.06 586 SER A O 1
ATOM 4490 N N . GLY A 1 587 ? -3.116 9.500 19.585 1.00 97.62 587 GLY A N 1
ATOM 4491 C CA . GLY A 1 587 ? -1.775 9.453 19.020 1.00 97.62 587 GLY A CA 1
ATOM 4492 C C . GLY A 1 587 ? -1.096 8.100 19.232 1.00 97.62 587 GLY A C 1
ATOM 4493 O O . GLY A 1 587 ? -1.328 7.399 20.222 1.00 97.62 587 GLY A O 1
ATOM 4494 N N . LYS A 1 588 ? -0.236 7.734 18.281 1.00 98.06 588 LYS A N 1
ATOM 4495 C CA . LYS A 1 588 ? 0.558 6.500 18.299 1.00 98.06 588 LYS A CA 1
ATOM 4496 C C . LYS A 1 588 ? 2.022 6.828 18.104 1.00 98.06 588 LYS A C 1
ATOM 4498 O O . LYS A 1 588 ? 2.360 7.570 17.185 1.00 98.06 588 LYS A O 1
ATOM 4503 N N . LEU A 1 589 ? 2.896 6.222 18.900 1.00 98.75 589 LEU A N 1
ATOM 4504 C CA . LEU A 1 589 ? 4.335 6.421 18.828 1.00 98.75 589 LEU A CA 1
ATOM 4505 C C . LEU A 1 589 ? 4.829 6.293 17.375 1.00 98.75 589 LEU A C 1
ATOM 4507 O O . LEU A 1 589 ? 4.722 5.221 16.775 1.00 98.75 589 LEU A O 1
ATOM 4511 N N . PRO A 1 590 ? 5.327 7.379 16.761 1.00 97.88 590 PRO A N 1
ATOM 4512 C CA . PRO A 1 590 ? 5.925 7.360 15.428 1.00 97.88 590 PRO A CA 1
ATOM 4513 C C . PRO A 1 590 ? 7.361 6.835 15.452 1.00 97.88 590 PRO A C 1
ATOM 4515 O O . PRO A 1 590 ? 7.977 6.683 14.397 1.00 97.88 590 PRO A O 1
ATOM 4518 N N . ARG A 1 591 ? 7.887 6.579 16.652 1.00 98.50 591 ARG A N 1
ATOM 4519 C CA . ARG A 1 591 ? 9.244 6.134 16.929 1.00 98.50 591 ARG A CA 1
ATOM 4520 C C . ARG A 1 591 ? 9.246 5.169 18.102 1.00 98.50 591 ARG A C 1
ATOM 4522 O O . ARG A 1 591 ? 8.420 5.290 19.002 1.00 98.50 591 ARG A O 1
ATOM 4529 N N . THR A 1 592 ? 10.191 4.254 18.099 1.00 98.44 592 THR A N 1
ATOM 4530 C CA . THR A 1 592 ? 10.472 3.365 19.213 1.00 98.44 592 THR A CA 1
ATOM 4531 C C . THR A 1 592 ? 10.962 4.163 20.424 1.00 98.44 592 THR A C 1
ATOM 4533 O O . THR A 1 592 ? 11.867 4.986 20.294 1.00 98.44 592 THR A O 1
ATOM 4536 N N . TRP A 1 593 ? 10.394 3.914 21.609 1.00 98.62 593 TRP A N 1
ATOM 4537 C CA . TRP A 1 593 ? 10.897 4.473 22.865 1.00 98.62 593 TRP A CA 1
ATOM 4538 C C . TRP A 1 593 ? 11.854 3.478 23.520 1.00 98.62 593 TRP A C 1
ATOM 4540 O O . TRP A 1 593 ? 11.438 2.397 23.937 1.00 98.62 593 TRP A O 1
ATOM 4550 N N . PHE A 1 594 ? 13.138 3.820 23.585 1.00 98.25 594 PHE A N 1
ATOM 4551 C CA . PHE A 1 594 ? 14.179 2.962 24.155 1.00 98.25 594 PHE A CA 1
ATOM 4552 C C . PHE A 1 594 ? 14.110 2.924 25.691 1.00 98.25 594 PHE A C 1
ATOM 4554 O O . PHE A 1 594 ? 13.589 3.846 26.320 1.00 98.25 594 PHE A O 1
ATOM 4561 N N . ARG A 1 595 ? 14.640 1.853 26.288 1.00 95.06 595 ARG A N 1
ATOM 4562 C CA . ARG A 1 595 ? 14.870 1.737 27.737 1.00 95.06 595 ARG A CA 1
ATOM 4563 C C . ARG A 1 595 ? 16.105 2.529 28.136 1.00 95.06 595 ARG A C 1
ATOM 4565 O O . ARG A 1 595 ? 16.034 3.423 28.975 1.00 95.06 595 ARG A O 1
ATOM 4572 N N . SER A 1 596 ? 17.204 2.261 27.429 1.00 94.50 596 SER A N 1
ATOM 4573 C CA . SER A 1 596 ? 18.498 2.906 27.643 1.00 94.50 596 SER A CA 1
ATOM 4574 C C . SER A 1 596 ? 19.196 3.247 26.325 1.00 94.50 596 SER A C 1
ATOM 4576 O O . SER A 1 596 ? 18.979 2.594 25.301 1.00 94.50 596 SER A O 1
ATOM 4578 N N . VAL A 1 597 ? 20.026 4.291 26.329 1.00 96.31 597 VAL A N 1
ATOM 4579 C CA . VAL A 1 597 ? 20.667 4.822 25.109 1.00 96.31 597 VAL A CA 1
ATOM 4580 C C . VAL A 1 597 ? 21.684 3.862 24.492 1.00 96.31 597 VAL A C 1
ATOM 4582 O O . VAL A 1 597 ? 21.958 3.937 23.295 1.00 96.31 597 VAL A O 1
ATOM 4585 N N . GLU A 1 598 ? 22.202 2.918 25.275 1.00 95.38 598 GLU A N 1
ATOM 4586 C CA . GLU A 1 598 ? 23.106 1.849 24.846 1.00 95.38 598 GLU A CA 1
ATOM 4587 C C . GLU A 1 598 ? 22.443 0.873 23.863 1.00 95.38 598 GLU A C 1
ATOM 4589 O O . GLU A 1 598 ? 23.144 0.197 23.114 1.00 95.38 598 GLU A O 1
ATOM 4594 N N . GLN A 1 599 ? 21.107 0.825 23.815 1.00 96.38 599 GLN A N 1
ATOM 4595 C CA . GLN A 1 599 ? 20.369 0.040 22.822 1.00 96.38 599 GLN A CA 1
ATOM 4596 C C . GLN A 1 599 ? 20.460 0.649 21.415 1.00 96.38 599 GLN A C 1
ATOM 4598 O O . GLN A 1 599 ? 20.190 -0.032 20.429 1.00 96.38 599 GLN A O 1
ATOM 4603 N N . LEU A 1 600 ? 20.802 1.936 21.299 1.00 97.00 600 LEU A N 1
ATOM 4604 C CA . LEU A 1 600 ? 20.675 2.684 20.054 1.00 97.00 600 LEU A CA 1
ATOM 4605 C C . LEU A 1 600 ? 21.861 2.457 19.092 1.00 97.00 600 LEU A C 1
ATOM 4607 O O . LEU A 1 600 ? 23.024 2.527 19.513 1.00 97.00 600 LEU A O 1
ATOM 4611 N N . PRO A 1 601 ? 21.608 2.343 17.772 1.00 96.56 601 PRO A N 1
ATOM 4612 C CA . PRO A 1 601 ? 20.296 2.423 17.122 1.00 96.56 601 PRO A CA 1
ATOM 4613 C C . PRO A 1 601 ? 19.478 1.134 17.301 1.00 96.56 601 PRO A C 1
ATOM 4615 O O . PRO A 1 601 ? 20.022 0.036 17.237 1.00 96.56 601 PRO A O 1
ATOM 4618 N N . MET A 1 602 ? 18.165 1.278 17.493 1.00 96.31 602 MET A N 1
ATOM 4619 C CA . MET A 1 602 ? 17.227 0.163 17.654 1.00 96.31 602 MET A CA 1
ATOM 4620 C C . MET A 1 602 ? 15.899 0.509 16.987 1.00 96.31 602 MET A C 1
ATOM 4622 O O . MET A 1 602 ? 15.224 1.451 17.397 1.00 96.31 602 MET A O 1
ATOM 4626 N N . ASN A 1 603 ? 15.524 -0.253 15.965 1.00 94.56 603 ASN A N 1
ATOM 4627 C CA . ASN A 1 603 ? 14.310 -0.046 15.185 1.00 94.56 603 ASN A CA 1
ATOM 4628 C C . ASN A 1 603 ? 13.571 -1.371 14.956 1.00 94.56 603 ASN A C 1
ATOM 4630 O O . ASN A 1 603 ? 14.150 -2.453 15.057 1.00 94.56 603 ASN A O 1
ATOM 4634 N N . VAL A 1 604 ? 12.287 -1.290 14.594 1.00 82.75 604 VAL A N 1
ATOM 4635 C CA . VAL A 1 604 ? 11.472 -2.476 14.279 1.00 82.75 604 VAL A CA 1
ATOM 4636 C C . VAL A 1 604 ? 12.168 -3.348 13.224 1.00 82.75 604 VAL A C 1
ATOM 4638 O O . VAL A 1 604 ? 12.496 -2.868 12.138 1.00 82.75 604 VAL A O 1
ATOM 4641 N N . GLY A 1 605 ? 12.352 -4.633 13.545 1.00 75.38 605 GLY A N 1
ATOM 4642 C CA . GLY A 1 605 ? 13.022 -5.624 12.692 1.00 75.38 605 GLY A CA 1
ATOM 4643 C C . GLY A 1 605 ? 14.462 -5.951 13.101 1.00 75.38 605 GLY A C 1
ATOM 4644 O O . GLY A 1 605 ? 14.981 -6.982 12.672 1.00 75.38 605 GLY A O 1
ATOM 4645 N N . ASP A 1 606 ? 15.089 -5.138 13.956 1.00 79.75 606 ASP A N 1
ATOM 4646 C CA . ASP A 1 606 ? 16.426 -5.422 14.482 1.00 79.75 606 ASP A CA 1
ATOM 4647 C C . ASP A 1 606 ? 16.399 -6.611 15.464 1.00 79.75 606 ASP A C 1
ATOM 4649 O O . ASP A 1 606 ? 15.447 -6.795 16.224 1.00 79.75 606 ASP A O 1
ATOM 4653 N N . ARG A 1 607 ? 17.464 -7.428 15.486 1.00 81.38 607 ARG A N 1
ATOM 4654 C CA . ARG A 1 607 ? 17.549 -8.610 16.374 1.00 81.38 607 ARG A CA 1
ATOM 4655 C C . ARG A 1 607 ? 17.535 -8.248 17.862 1.00 81.38 607 ARG A C 1
ATOM 4657 O O . ARG A 1 607 ? 17.097 -9.056 18.672 1.00 81.38 607 ARG A O 1
ATOM 4664 N N . HIS A 1 608 ? 18.028 -7.061 18.214 1.00 89.75 608 HIS A N 1
ATOM 4665 C CA . HIS A 1 608 ? 18.110 -6.542 19.583 1.00 89.75 608 HIS A CA 1
ATOM 4666 C C . HIS A 1 608 ? 16.945 -5.605 19.943 1.00 89.75 608 HIS A C 1
ATOM 4668 O O . HIS A 1 608 ? 17.084 -4.778 20.839 1.00 89.75 608 HIS A O 1
ATOM 4674 N N . TYR A 1 609 ? 15.810 -5.704 19.242 1.00 96.44 609 TYR A N 1
ATOM 4675 C CA . TYR A 1 609 ? 14.642 -4.855 19.480 1.00 96.44 609 TYR A CA 1
ATOM 4676 C C . TYR A 1 609 ? 13.943 -5.169 20.818 1.00 96.44 609 TYR A C 1
ATOM 4678 O O . TYR A 1 609 ? 13.110 -6.070 20.895 1.00 96.44 609 TYR A O 1
ATOM 4686 N N . ASP A 1 610 ? 14.260 -4.391 21.858 1.00 95.56 610 ASP A N 1
ATOM 4687 C CA . ASP A 1 610 ? 13.673 -4.453 23.208 1.00 95.56 610 ASP A CA 1
ATOM 4688 C C . ASP A 1 610 ? 13.286 -3.046 23.715 1.00 95.56 610 ASP A C 1
ATOM 4690 O O . ASP A 1 610 ? 14.016 -2.404 24.476 1.00 95.56 610 ASP A O 1
ATOM 4694 N N . PRO A 1 611 ? 12.159 -2.493 23.251 1.00 97.50 611 PRO A N 1
ATOM 4695 C CA . PRO A 1 611 ? 11.764 -1.136 23.599 1.00 97.50 611 PRO A CA 1
ATOM 4696 C C . PRO A 1 611 ? 11.094 -1.033 24.977 1.00 97.50 611 PRO A C 1
ATOM 4698 O O . PRO A 1 611 ? 10.417 -1.956 25.431 1.00 97.50 611 PRO A O 1
ATOM 4701 N N . LEU A 1 612 ? 11.189 0.148 25.600 1.00 97.50 612 LEU A N 1
ATOM 4702 C CA . LEU A 1 612 ? 10.353 0.517 26.748 1.00 97.50 612 LEU A CA 1
ATOM 4703 C C . LEU A 1 612 ? 8.890 0.657 26.310 1.00 97.50 612 LEU A C 1
ATOM 4705 O O . LEU A 1 612 ? 7.991 0.097 26.933 1.00 97.50 612 LEU A O 1
ATOM 4709 N N . PHE A 1 613 ? 8.672 1.372 25.202 1.00 97.81 613 PHE A N 1
ATOM 4710 C CA . PHE A 1 613 ? 7.391 1.440 24.505 1.00 97.81 613 PHE A CA 1
ATOM 4711 C C . PHE A 1 613 ? 7.624 1.186 23.009 1.00 97.81 613 PHE A C 1
ATOM 4713 O O . PHE A 1 613 ? 8.385 1.929 22.376 1.00 97.81 613 PHE A O 1
ATOM 4720 N N . PRO A 1 614 ? 7.009 0.145 22.421 1.00 97.12 614 PRO A N 1
ATOM 4721 C CA . PRO A 1 614 ? 7.262 -0.212 21.030 1.00 97.12 614 PRO A CA 1
ATOM 4722 C C . PRO A 1 614 ? 6.725 0.844 20.059 1.00 97.12 614 PRO A C 1
ATOM 4724 O O . PRO A 1 614 ? 5.801 1.600 20.371 1.00 97.12 614 PRO A O 1
ATOM 4727 N N . TYR A 1 615 ? 7.274 0.869 18.845 1.00 97.75 615 TYR A N 1
ATOM 4728 C CA . TYR A 1 615 ? 6.711 1.656 17.748 1.00 97.75 615 TYR A CA 1
ATOM 4729 C C . TYR A 1 615 ? 5.207 1.369 17.589 1.00 97.75 615 TYR A C 1
ATOM 4731 O O . TYR A 1 615 ? 4.755 0.228 17.681 1.00 97.75 615 TYR A O 1
ATOM 4739 N N . GLY A 1 616 ? 4.412 2.417 17.366 1.00 94.62 616 GLY A N 1
ATOM 4740 C CA . GLY A 1 616 ? 2.955 2.320 17.265 1.00 94.62 616 GLY A CA 1
ATOM 4741 C C . GLY A 1 616 ? 2.216 2.198 18.605 1.00 94.62 616 GLY A C 1
ATOM 4742 O O . GLY A 1 616 ? 0.986 2.192 18.600 1.00 94.62 616 GLY A O 1
ATOM 4743 N N . PHE A 1 617 ? 2.912 2.146 19.746 1.00 97.31 617 PHE A N 1
ATOM 4744 C CA . PHE A 1 617 ? 2.280 2.154 21.067 1.00 97.31 617 PHE A CA 1
ATOM 4745 C C . PHE A 1 617 ? 1.553 3.477 21.356 1.00 97.31 617 PHE A C 1
ATOM 4747 O O . PHE A 1 617 ? 1.922 4.533 20.853 1.00 97.31 617 PHE A O 1
ATOM 4754 N N . GLY A 1 618 ? 0.512 3.431 22.180 1.00 97.50 618 GLY A N 1
ATOM 4755 C CA . GLY A 1 618 ? -0.221 4.611 22.631 1.00 97.50 618 GLY A CA 1
ATOM 4756 C C . GLY A 1 618 ? -1.581 4.211 23.176 1.00 97.50 618 GLY A C 1
ATOM 4757 O O . GLY A 1 618 ? -2.408 3.662 22.439 1.00 97.50 618 GLY A O 1
ATOM 4758 N N . LEU A 1 619 ? -1.804 4.455 24.461 1.00 96.50 619 LEU A N 1
ATOM 4759 C CA . LEU A 1 619 ? -3.082 4.226 25.120 1.00 96.50 619 LEU A CA 1
ATOM 4760 C C . LEU A 1 619 ? -4.127 5.223 24.604 1.00 96.50 619 LEU A C 1
ATOM 4762 O O . LEU A 1 619 ? -3.807 6.307 24.119 1.00 96.50 619 LEU A O 1
ATOM 4766 N N . THR A 1 620 ? -5.395 4.847 24.716 1.00 94.31 620 THR A N 1
ATOM 4767 C CA . THR A 1 620 ? -6.523 5.675 24.279 1.00 94.31 620 THR A CA 1
ATOM 4768 C C . THR A 1 620 ? -7.435 5.985 25.453 1.00 94.31 620 THR A C 1
ATOM 4770 O O . THR A 1 620 ? -7.657 5.120 26.299 1.00 94.31 620 THR A O 1
ATOM 4773 N N . THR A 1 621 ? -8.030 7.174 25.472 1.00 91.69 621 THR A N 1
ATOM 4774 C CA . THR A 1 621 ? -9.106 7.530 26.412 1.00 91.69 621 THR A CA 1
ATOM 4775 C C . THR A 1 621 ? -10.389 7.841 25.650 1.00 91.69 621 THR A C 1
ATOM 4777 O O . THR A 1 621 ? -10.367 8.129 24.453 1.00 91.69 621 THR A O 1
ATOM 4780 N N . LYS A 1 622 ? -11.532 7.769 26.336 1.00 86.06 622 LYS A N 1
ATOM 4781 C CA . LYS A 1 622 ? -12.813 8.263 25.814 1.00 86.06 622 LYS A CA 1
ATOM 4782 C C . LYS A 1 622 ? -13.055 9.687 26.339 1.00 86.06 622 LYS A C 1
ATOM 4784 O O . LYS A 1 622 ? -12.617 9.984 27.449 1.00 86.06 622 LYS A O 1
ATOM 4789 N N . PRO A 1 623 ? -13.780 10.549 25.604 1.00 86.88 623 PRO A N 1
ATOM 4790 C CA . PRO A 1 623 ? -14.217 11.838 26.135 1.00 86.88 623 PRO A CA 1
ATOM 4791 C C . PRO A 1 623 ? -15.079 11.662 27.397 1.00 86.88 623 PRO A C 1
ATOM 4793 O O . PRO A 1 623 ? -15.943 10.782 27.434 1.00 86.88 623 PRO A O 1
ATOM 4796 N N . ALA A 1 624 ? -14.916 12.527 28.401 1.00 73.25 624 ALA A N 1
ATOM 4797 C CA . ALA A 1 624 ? -15.602 12.446 29.696 1.00 73.25 624 ALA A CA 1
ATOM 4798 C C . ALA A 1 624 ? -17.142 12.501 29.569 1.00 73.25 624 ALA A C 1
ATOM 4800 O O . ALA A 1 624 ? -17.866 11.874 30.342 1.00 73.25 624 ALA A O 1
ATOM 4801 N N . ARG A 1 625 ? -17.677 13.159 28.526 1.00 54.91 625 ARG A N 1
ATOM 4802 C CA . ARG A 1 625 ? -19.125 13.163 28.217 1.00 54.91 625 ARG A CA 1
ATOM 4803 C C . ARG A 1 625 ? -19.678 11.804 27.763 1.00 54.91 625 ARG A C 1
ATOM 4805 O O . ARG A 1 625 ? -20.890 11.609 27.817 1.00 54.91 625 ARG A O 1
ATOM 4812 N N . ALA A 1 626 ? -18.833 10.864 27.337 1.00 43.50 626 ALA A N 1
ATOM 4813 C CA . ALA A 1 626 ? -19.260 9.517 26.956 1.00 43.50 626 ALA A CA 1
ATOM 4814 C C . ALA A 1 626 ? -19.423 8.571 28.165 1.00 43.50 626 ALA A C 1
ATOM 4816 O O . ALA A 1 626 ? -20.126 7.572 28.048 1.00 43.50 626 ALA A O 1
ATOM 4817 N N . GLN A 1 627 ? -18.836 8.892 29.326 1.00 42.72 627 GLN A N 1
ATOM 4818 C CA . GLN A 1 627 ? -18.853 8.043 30.530 1.00 42.72 627 GLN A CA 1
ATOM 4819 C C . GLN A 1 627 ? -20.114 8.197 31.404 1.00 42.72 627 GLN A C 1
ATOM 4821 O O . GLN A 1 627 ? -20.375 7.348 32.247 1.00 42.72 627 GLN A O 1
ATOM 4826 N N . HIS A 1 628 ? -20.954 9.211 31.162 1.00 35.06 628 HIS A N 1
ATOM 4827 C CA . HIS A 1 628 ? -22.216 9.422 31.894 1.00 35.06 628 HIS A CA 1
ATOM 4828 C C . HIS A 1 628 ? -23.484 8.963 31.147 1.00 35.06 628 HIS A C 1
ATOM 4830 O O . HIS A 1 628 ? -24.593 9.205 31.619 1.00 35.06 628 HIS A O 1
ATOM 4836 N N . ARG A 1 629 ? -23.361 8.282 29.996 1.00 34.56 629 ARG A N 1
ATOM 4837 C CA . ARG A 1 629 ? -24.517 7.804 29.204 1.00 34.56 629 ARG A CA 1
ATOM 4838 C C . ARG A 1 629 ? -24.873 6.321 29.371 1.00 34.56 629 ARG A C 1
ATOM 4840 O O . ARG A 1 629 ? -25.796 5.865 28.707 1.00 34.56 629 ARG A O 1
ATOM 4847 N N . GLU A 1 630 ? -24.227 5.600 30.288 1.00 34.94 630 GLU A N 1
ATOM 4848 C CA . GLU A 1 630 ? -24.532 4.185 30.578 1.00 34.94 630 GLU A CA 1
ATOM 4849 C C . GLU A 1 630 ? -25.390 3.941 31.838 1.00 34.94 630 GLU A C 1
ATOM 4851 O O . GLU A 1 630 ? -25.635 2.793 32.188 1.00 34.94 630 GLU A O 1
ATOM 4856 N N . MET A 1 631 ? -25.935 4.979 32.492 1.00 33.66 631 MET A N 1
ATOM 4857 C CA . MET A 1 631 ? -26.821 4.785 33.661 1.00 33.66 631 MET A CA 1
ATOM 4858 C C . MET A 1 631 ? -28.049 5.704 33.770 1.00 33.66 631 MET A C 1
ATOM 4860 O O . MET A 1 631 ? -28.704 5.732 34.807 1.00 33.66 631 MET A O 1
ATOM 4864 N N . ALA A 1 632 ? -28.439 6.418 32.713 1.00 33.53 632 ALA A N 1
ATOM 4865 C CA . ALA A 1 632 ? -29.672 7.208 32.750 1.00 33.53 632 ALA A CA 1
ATOM 4866 C C . ALA A 1 632 ? -30.288 7.368 31.359 1.00 33.53 632 ALA A C 1
ATOM 4868 O O . ALA A 1 632 ? -30.053 8.364 30.684 1.00 33.53 632 ALA A O 1
ATOM 4869 N N . LEU A 1 633 ? -31.073 6.378 30.931 1.00 32.62 633 LEU A N 1
ATOM 4870 C CA . LEU A 1 633 ? -32.157 6.550 29.953 1.00 32.62 633 LEU A CA 1
ATOM 4871 C C . LEU A 1 633 ? -33.158 5.389 30.085 1.00 32.62 633 LEU A C 1
ATOM 4873 O O . LEU A 1 633 ? -33.487 4.684 29.137 1.00 32.62 633 LEU A O 1
ATOM 4877 N N . LEU A 1 634 ? -33.643 5.211 31.317 1.00 36.44 634 LEU A N 1
ATOM 4878 C CA . LEU A 1 634 ? -34.930 4.593 31.617 1.00 36.44 634 LEU A CA 1
ATOM 4879 C C . LEU A 1 634 ? -35.834 5.736 32.095 1.00 36.44 634 LEU A C 1
ATOM 4881 O O . LEU A 1 634 ? -35.646 6.255 33.190 1.00 36.44 634 LEU A O 1
ATOM 4885 N N . GLY A 1 635 ? -36.775 6.165 31.259 1.00 37.25 635 GLY A N 1
ATOM 4886 C CA . GLY A 1 635 ? -37.798 7.134 31.649 1.00 37.25 635 GLY A CA 1
ATOM 4887 C C . GLY A 1 635 ? -37.778 8.434 30.851 1.00 37.25 635 GLY A C 1
ATOM 4888 O O . GLY A 1 635 ? -36.823 9.198 30.878 1.00 37.25 635 GLY A O 1
ATOM 4889 N N . VAL A 1 636 ? -38.926 8.704 30.230 1.00 36.31 636 VAL A N 1
ATOM 4890 C CA . VAL A 1 636 ? -39.354 10.002 29.692 1.00 36.31 636 VAL A CA 1
ATOM 4891 C C . VAL A 1 636 ? -38.754 10.396 28.338 1.00 36.31 636 VAL A C 1
ATOM 4893 O O . VAL A 1 636 ? -38.017 11.364 28.232 1.00 36.31 636 VAL A O 1
ATOM 4896 N N . HIS A 1 637 ? -39.161 9.691 27.278 1.00 29.25 637 HIS A N 1
ATOM 4897 C CA . HIS A 1 637 ? -39.457 10.278 25.955 1.00 29.25 637 HIS A CA 1
ATOM 4898 C C . HIS A 1 637 ? -40.623 9.497 25.314 1.00 29.25 637 HIS A C 1
ATOM 4900 O O . HIS A 1 637 ? -40.558 8.964 24.210 1.00 29.25 637 HIS A O 1
ATOM 4906 N N . LEU A 1 638 ? -41.708 9.394 26.083 1.00 32.84 638 LEU A N 1
ATOM 4907 C CA . LEU A 1 638 ? -43.044 9.021 25.632 1.00 32.84 638 LEU A CA 1
ATOM 4908 C C . LEU A 1 638 ? -43.930 10.232 25.937 1.00 32.84 638 LEU A C 1
ATOM 4910 O O . LEU A 1 638 ? -43.849 10.767 27.037 1.00 32.84 638 LEU A O 1
ATOM 4914 N N . LEU A 1 639 ? -44.753 10.617 24.958 1.00 32.72 639 LEU A N 1
ATOM 4915 C CA . LEU A 1 639 ? -45.639 11.791 24.903 1.00 32.72 639 LEU A CA 1
ATOM 4916 C C . LEU A 1 639 ? -44.998 13.112 24.451 1.00 32.72 639 LEU A C 1
ATOM 4918 O O . LEU A 1 639 ? -44.668 13.970 25.258 1.00 32.72 639 LEU A O 1
ATOM 4922 N N . LEU A 1 640 ? -44.947 13.275 23.120 1.00 29.84 640 LEU A N 1
ATOM 4923 C CA . LEU A 1 640 ? -45.469 14.429 22.349 1.00 29.84 640 LEU A CA 1
ATOM 4924 C C . LEU A 1 640 ? -44.588 14.775 21.137 1.00 29.84 640 LEU A C 1
ATOM 4926 O O . LEU A 1 640 ? -44.061 15.870 21.020 1.00 29.84 640 LEU A O 1
ATOM 4930 N N . CYS A 1 641 ? -44.496 13.837 20.194 1.00 28.89 641 CYS A N 1
ATOM 4931 C CA . CYS A 1 641 ? -44.457 14.141 18.757 1.00 28.89 641 CYS A CA 1
ATOM 4932 C C . CYS A 1 641 ? -45.222 13.035 18.017 1.00 28.89 641 CYS A C 1
ATOM 4934 O O . CYS A 1 641 ? -44.708 12.293 17.183 1.00 28.89 641 CYS A O 1
ATOM 4936 N N . TRP A 1 642 ? -46.492 12.898 18.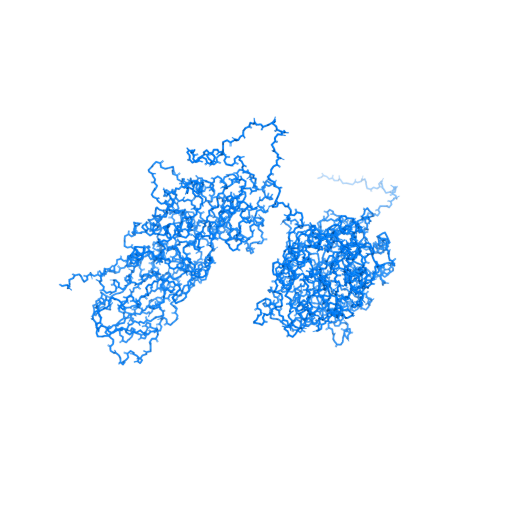403 1.00 29.11 642 TRP A N 1
ATOM 4937 C CA . TRP A 1 642 ? -47.513 12.119 17.713 1.00 29.11 642 TRP A CA 1
ATOM 4938 C C . TRP A 1 642 ? -48.051 12.973 16.556 1.00 29.11 642 TRP A C 1
ATOM 4940 O O . TRP A 1 642 ? -49.126 13.552 16.629 1.00 29.11 642 TRP A O 1
ATOM 4950 N N . ALA A 1 643 ? -47.233 13.123 15.514 1.00 29.44 643 ALA A N 1
ATOM 4951 C CA . ALA A 1 643 ? -47.649 13.665 14.220 1.00 29.44 643 ALA A CA 1
ATOM 4952 C C . ALA A 1 643 ? -46.735 13.165 13.085 1.00 29.44 643 ALA A C 1
ATOM 4954 O O . ALA A 1 643 ? -46.353 13.927 12.210 1.00 29.44 643 ALA A O 1
ATOM 4955 N N . ALA A 1 644 ? -46.350 11.884 13.124 1.00 30.22 644 ALA A N 1
ATOM 4956 C CA . ALA A 1 644 ? -45.860 11.136 11.960 1.00 30.22 644 ALA A CA 1
ATOM 4957 C C . ALA A 1 644 ? -45.846 9.623 12.252 1.00 30.22 644 ALA A C 1
ATOM 4959 O O . ALA A 1 644 ? -44.850 8.940 12.034 1.00 30.22 644 ALA A O 1
ATOM 4960 N N . VAL A 1 645 ? -46.950 9.067 12.763 1.00 36.41 645 VAL A N 1
ATOM 4961 C CA . VAL A 1 645 ? -47.194 7.629 12.581 1.00 36.41 645 VAL A CA 1
ATOM 4962 C C . VAL A 1 645 ? -47.849 7.467 11.217 1.00 36.41 645 VAL A C 1
ATOM 4964 O O . VAL A 1 645 ? -49.059 7.590 11.074 1.00 36.41 645 VAL A O 1
ATOM 4967 N N . SER A 1 646 ? -47.029 7.212 10.204 1.00 33.00 646 SER A N 1
ATOM 4968 C CA . SER A 1 646 ? -47.407 6.345 9.088 1.00 33.00 646 SER A CA 1
ATOM 4969 C C . SER A 1 646 ? -46.141 5.784 8.435 1.00 33.00 646 SER A C 1
ATOM 4971 O O . SER A 1 646 ? -45.335 6.517 7.873 1.00 33.00 646 SER A O 1
ATOM 4973 N N . GLY A 1 647 ? -45.965 4.464 8.548 1.00 32.56 647 GLY A N 1
ATOM 4974 C CA . GLY A 1 647 ? -45.035 3.689 7.729 1.00 32.56 647 GLY A CA 1
ATOM 4975 C C . GLY A 1 647 ? -43.780 3.180 8.439 1.00 32.56 647 GLY A C 1
ATOM 4976 O O . GLY A 1 647 ? -42.676 3.606 8.117 1.00 32.56 647 GLY A O 1
ATOM 4977 N N . ALA A 1 648 ? -43.901 2.155 9.292 1.00 42.84 648 ALA A N 1
ATOM 4978 C CA . ALA A 1 648 ? -42.871 1.117 9.256 1.00 42.84 648 ALA A CA 1
ATOM 4979 C C . ALA A 1 648 ? -42.985 0.469 7.868 1.00 42.84 648 ALA A C 1
ATOM 4981 O O . ALA A 1 648 ? -43.830 -0.396 7.647 1.00 42.84 648 ALA A O 1
ATOM 4982 N N . GLU A 1 649 ? -42.241 0.989 6.892 1.00 53.88 649 GLU A N 1
ATOM 4983 C CA . GLU A 1 649 ? -42.224 0.431 5.545 1.00 53.88 649 GLU A CA 1
ATOM 4984 C C . GLU A 1 649 ? -41.812 -1.040 5.638 1.00 53.88 649 GLU A C 1
ATOM 4986 O O . GLU A 1 649 ? -40.684 -1.364 6.011 1.00 53.88 649 GLU A O 1
ATOM 4991 N N . TYR A 1 650 ? -42.732 -1.937 5.292 1.00 77.56 650 TYR A N 1
ATOM 4992 C CA . TYR A 1 650 ? -42.426 -3.333 5.025 1.00 77.56 650 TYR A CA 1
ATOM 4993 C C . TYR A 1 650 ? -41.282 -3.409 3.996 1.00 77.56 650 TYR A C 1
ATOM 4995 O O . TYR A 1 650 ? -41.452 -3.102 2.813 1.00 77.56 650 TYR A O 1
ATOM 5003 N N . ALA A 1 651 ? -40.090 -3.778 4.468 1.00 83.88 651 ALA A N 1
ATOM 5004 C CA . ALA A 1 651 ? -38.890 -3.893 3.653 1.00 83.88 651 ALA A CA 1
ATOM 5005 C C . ALA A 1 651 ? -38.890 -5.246 2.932 1.00 83.88 651 ALA A C 1
ATOM 5007 O O . ALA A 1 651 ? -38.396 -6.244 3.462 1.00 83.88 651 ALA A O 1
ATOM 5008 N N . LYS A 1 652 ? -39.439 -5.272 1.711 1.00 91.56 652 LYS A N 1
ATOM 5009 C CA . LYS A 1 652 ? -39.569 -6.474 0.863 1.00 91.56 652 LYS A CA 1
ATOM 5010 C C . LYS A 1 652 ? -38.273 -7.269 0.755 1.00 91.56 652 LYS A C 1
ATOM 5012 O O . LYS A 1 652 ? -38.324 -8.488 0.670 1.00 91.56 652 LYS A O 1
ATOM 5017 N N . TYR A 1 653 ? -37.113 -6.610 0.757 1.00 95.81 653 TYR A N 1
ATOM 5018 C CA . TYR A 1 653 ? -35.829 -7.303 0.655 1.00 95.81 653 TYR A CA 1
ATOM 5019 C C . TYR A 1 653 ? -35.498 -8.218 1.841 1.00 95.81 653 TYR A C 1
ATOM 5021 O O . TYR A 1 653 ? -34.725 -9.162 1.668 1.00 95.81 653 TYR A O 1
ATOM 5029 N N . LYS A 1 654 ? -36.076 -7.972 3.021 1.00 93.12 654 LYS A N 1
ATOM 5030 C CA . LYS A 1 654 ? -35.888 -8.812 4.211 1.00 93.12 654 LYS A CA 1
ATOM 5031 C C . LYS A 1 654 ? -36.859 -9.990 4.281 1.00 93.12 654 LYS A C 1
ATOM 5033 O O . LYS A 1 654 ? -36.620 -10.890 5.072 1.00 93.12 654 LYS A O 1
ATOM 5038 N N . ASP A 1 655 ? -37.923 -9.997 3.481 1.00 92.31 655 ASP A N 1
ATOM 5039 C CA . ASP A 1 655 ? -38.903 -11.084 3.487 1.00 92.31 655 ASP A CA 1
ATOM 5040 C C . ASP A 1 655 ? -38.423 -12.249 2.599 1.00 92.31 655 ASP A C 1
ATOM 5042 O O . ASP A 1 655 ? -38.335 -12.077 1.375 1.00 92.31 655 ASP A O 1
ATOM 5046 N N . PRO A 1 656 ? -38.119 -13.431 3.173 1.00 91.19 656 PRO A N 1
ATOM 5047 C CA . PRO A 1 656 ? -37.661 -14.590 2.410 1.00 91.19 656 PRO A CA 1
ATOM 5048 C C . PRO A 1 656 ? -38.714 -15.127 1.431 1.00 91.19 656 PRO A C 1
ATOM 5050 O O . PRO A 1 656 ? -38.355 -15.777 0.453 1.00 91.19 656 PRO A O 1
ATOM 5053 N N . ASN A 1 657 ? -39.999 -14.812 1.631 1.00 91.62 657 ASN A N 1
ATOM 5054 C CA . ASN A 1 657 ? -41.086 -15.263 0.758 1.00 91.62 657 ASN A CA 1
ATOM 5055 C C . ASN A 1 657 ? -41.216 -14.422 -0.522 1.00 91.62 657 ASN A C 1
ATOM 5057 O O . ASN A 1 657 ? -41.956 -14.782 -1.440 1.00 91.62 657 ASN A O 1
ATOM 5061 N N . GLN A 1 658 ? -40.515 -13.287 -0.610 1.00 93.62 658 GLN A N 1
ATOM 5062 C CA . GLN A 1 658 ? -40.530 -12.452 -1.806 1.00 93.62 658 GLN A CA 1
ATOM 5063 C C . GLN A 1 658 ? -39.574 -13.003 -2.873 1.00 93.62 658 GLN A C 1
ATOM 5065 O O . GLN A 1 658 ? -38.421 -13.319 -2.570 1.00 93.62 658 GLN A O 1
ATOM 5070 N N . PRO A 1 659 ? -39.971 -13.031 -4.161 1.00 91.38 659 PRO A N 1
ATOM 5071 C CA . PRO A 1 659 ? -39.064 -13.435 -5.228 1.00 91.38 659 PRO A CA 1
ATOM 5072 C C . PRO A 1 659 ? -37.782 -12.592 -5.238 1.00 91.38 659 PRO A C 1
ATOM 5074 O O . PRO A 1 659 ? -37.840 -11.362 -5.164 1.00 91.38 659 PRO A O 1
ATOM 5077 N N . VAL A 1 660 ? -36.626 -13.236 -5.435 1.00 91.44 660 VAL A N 1
ATOM 5078 C CA . VAL A 1 660 ? -35.290 -12.601 -5.406 1.00 91.44 660 VAL A CA 1
ATOM 5079 C C . VAL A 1 660 ? -35.220 -11.318 -6.244 1.00 91.44 660 VAL A C 1
ATOM 5081 O O . VAL A 1 660 ? -34.657 -10.313 -5.813 1.00 91.44 660 VAL A O 1
ATOM 5084 N N . LYS A 1 661 ? -35.853 -11.297 -7.426 1.00 92.12 661 LYS A N 1
ATOM 5085 C CA . LYS A 1 661 ? -35.897 -10.106 -8.297 1.00 92.12 661 LYS A CA 1
ATOM 5086 C C . LYS A 1 661 ? -36.508 -8.874 -7.614 1.00 92.12 661 LYS A C 1
ATOM 5088 O O . LYS A 1 661 ? -36.074 -7.753 -7.879 1.00 92.12 661 LYS A O 1
ATOM 5093 N N . TRP A 1 662 ? -37.512 -9.076 -6.761 1.00 93.38 662 TRP A N 1
ATOM 5094 C CA . TRP A 1 662 ? -38.194 -8.017 -6.021 1.00 93.38 662 TRP A CA 1
ATOM 5095 C C . TRP A 1 662 ? -37.401 -7.607 -4.788 1.00 93.38 662 TRP A C 1
ATOM 5097 O O . TRP A 1 662 ? -37.271 -6.409 -4.551 1.00 93.38 662 TRP A O 1
ATOM 5107 N N . ARG A 1 663 ? -36.787 -8.573 -4.089 1.00 96.88 663 ARG A N 1
ATOM 5108 C CA . ARG A 1 663 ? -35.876 -8.304 -2.966 1.00 96.88 663 ARG A CA 1
ATOM 5109 C C . ARG A 1 663 ? -34.705 -7.417 -3.398 1.00 96.88 663 ARG A C 1
ATOM 5111 O O . ARG A 1 663 ? -34.451 -6.389 -2.782 1.00 96.88 663 ARG A O 1
ATOM 5118 N N . ILE A 1 664 ? -34.056 -7.741 -4.521 1.00 97.12 664 ILE A N 1
ATOM 5119 C CA . ILE A 1 664 ? -32.961 -6.924 -5.073 1.00 97.12 664 ILE A CA 1
ATOM 5120 C C . ILE A 1 664 ? -33.449 -5.526 -5.461 1.00 97.12 664 ILE A C 1
ATOM 5122 O O . ILE A 1 664 ? -32.773 -4.541 -5.174 1.00 97.12 664 ILE A O 1
ATOM 5126 N N . ARG A 1 665 ? -34.607 -5.421 -6.126 1.00 95.06 665 ARG A N 1
ATOM 5127 C CA . ARG A 1 665 ? -35.148 -4.125 -6.563 1.00 95.06 665 ARG A CA 1
ATOM 5128 C C . ARG A 1 665 ? -35.425 -3.205 -5.376 1.00 95.06 665 ARG A C 1
ATOM 5130 O O . ARG A 1 665 ? -35.000 -2.056 -5.417 1.00 95.06 665 ARG A O 1
ATOM 5137 N N . ASP A 1 666 ? -36.097 -3.723 -4.353 1.00 97.00 666 ASP A N 1
ATOM 5138 C CA . ASP A 1 666 ? -36.395 -2.986 -3.123 1.00 97.00 666 ASP A CA 1
ATOM 5139 C C . ASP A 1 666 ? -35.106 -2.578 -2.396 1.00 97.00 666 ASP A C 1
ATOM 5141 O O . ASP A 1 666 ? -34.934 -1.409 -2.061 1.00 97.00 666 ASP A O 1
ATOM 5145 N N . LEU A 1 667 ? -34.140 -3.493 -2.245 1.00 97.75 667 LEU A N 1
ATOM 5146 C CA . LEU A 1 667 ? -32.870 -3.177 -1.589 1.00 97.75 667 LEU A CA 1
ATOM 5147 C C . LEU A 1 667 ? -32.089 -2.085 -2.329 1.00 97.75 667 LEU A C 1
ATOM 5149 O O . LEU A 1 667 ? -31.669 -1.107 -1.719 1.00 97.75 667 LEU A O 1
ATOM 5153 N N . MET A 1 668 ? -31.929 -2.197 -3.650 1.00 97.50 668 MET A N 1
ATOM 5154 C CA . MET A 1 668 ? -31.175 -1.207 -4.428 1.00 97.50 668 MET A CA 1
ATOM 5155 C C . MET A 1 668 ? -31.793 0.195 -4.399 1.00 97.50 668 MET A C 1
ATOM 5157 O O . MET A 1 668 ? -31.048 1.170 -4.494 1.00 97.50 668 MET A O 1
ATOM 5161 N N . GLN A 1 669 ? -33.122 0.309 -4.286 1.00 94.69 669 GLN A N 1
ATOM 5162 C CA . GLN A 1 669 ? -33.810 1.599 -4.139 1.00 94.69 669 GLN A CA 1
ATOM 5163 C C . GLN A 1 669 ? -33.494 2.269 -2.797 1.00 94.69 669 GLN A C 1
ATOM 5165 O O . GLN A 1 669 ? -33.511 3.492 -2.702 1.00 94.69 669 GLN A O 1
ATOM 5170 N N . ARG A 1 670 ? -33.160 1.474 -1.776 1.00 96.75 670 ARG A N 1
ATOM 5171 C CA . ARG A 1 670 ? -32.818 1.949 -0.431 1.00 96.75 670 ARG A CA 1
ATOM 5172 C C . ARG A 1 670 ? -31.333 2.270 -0.266 1.00 96.75 670 ARG A C 1
ATOM 5174 O O . ARG A 1 670 ? -30.984 2.940 0.704 1.00 96.75 670 ARG A O 1
ATOM 5181 N N . MET A 1 671 ? -30.463 1.775 -1.149 1.00 98.25 671 MET A N 1
ATOM 5182 C CA . MET A 1 671 ? -29.009 1.917 -1.029 1.00 98.25 671 MET A CA 1
ATOM 5183 C C . MET A 1 671 ? -28.501 3.285 -1.495 1.00 98.25 671 MET A C 1
ATOM 5185 O O . MET A 1 671 ? -28.756 3.726 -2.618 1.00 98.25 671 MET A O 1
ATOM 5189 N N . THR A 1 672 ? -27.675 3.901 -0.659 1.00 97.56 672 THR A N 1
ATOM 5190 C CA . THR A 1 672 ? -26.827 5.049 -0.992 1.00 97.56 672 THR A CA 1
ATOM 5191 C C . THR A 1 672 ? -25.685 4.649 -1.931 1.00 97.56 672 THR A C 1
ATOM 5193 O O . THR A 1 672 ? -25.366 3.470 -2.095 1.00 97.56 672 THR A O 1
ATOM 5196 N N . LEU A 1 673 ? -25.010 5.640 -2.525 1.00 96.62 673 LEU A N 1
ATOM 5197 C CA . LEU A 1 673 ? -23.803 5.391 -3.319 1.00 96.62 673 LEU A CA 1
ATOM 5198 C C . LEU A 1 673 ? -22.690 4.721 -2.491 1.00 96.62 673 LEU A C 1
ATOM 5200 O O . LEU A 1 673 ? -22.031 3.818 -2.996 1.00 96.62 673 LEU A O 1
ATOM 5204 N N . ALA A 1 674 ? -22.506 5.120 -1.229 1.00 95.31 674 ALA A N 1
ATOM 5205 C CA . ALA A 1 674 ? -21.496 4.529 -0.350 1.00 95.31 674 ALA A CA 1
ATOM 5206 C C . ALA A 1 674 ? -21.784 3.046 -0.072 1.00 95.31 674 ALA A C 1
ATOM 5208 O O . ALA A 1 674 ? -20.889 2.220 -0.203 1.00 95.31 674 ALA A O 1
ATOM 5209 N N . GLU A 1 675 ? -23.041 2.687 0.212 1.00 98.38 675 GLU A N 1
ATOM 5210 C CA . GLU A 1 675 ? -23.445 1.284 0.391 1.00 98.38 675 GLU A CA 1
ATOM 5211 C C . GLU A 1 675 ? -23.267 0.476 -0.904 1.00 98.38 675 GLU A C 1
ATOM 5213 O O . GLU A 1 675 ? -22.826 -0.670 -0.861 1.00 98.38 675 GLU A O 1
ATOM 5218 N N . LYS A 1 676 ? -23.562 1.069 -2.070 1.00 98.75 676 LYS A N 1
ATOM 5219 C CA . LYS A 1 676 ? -23.347 0.437 -3.384 1.00 98.75 676 LYS A CA 1
ATOM 5220 C C . LYS A 1 676 ? -21.866 0.162 -3.654 1.00 98.75 676 LYS A C 1
ATOM 5222 O O . LYS A 1 676 ? -21.514 -0.958 -4.003 1.00 98.75 676 LYS A O 1
ATOM 5227 N N . ILE A 1 677 ? -21.001 1.152 -3.446 1.00 98.69 677 ILE A N 1
ATOM 5228 C CA . ILE A 1 677 ? -19.548 1.008 -3.613 1.00 98.69 677 ILE A CA 1
ATOM 5229 C C . ILE A 1 677 ? -18.964 0.035 -2.579 1.00 98.69 677 ILE A C 1
ATOM 5231 O O . ILE A 1 677 ? -18.128 -0.799 -2.928 1.00 98.69 677 ILE A O 1
ATOM 5235 N N . GLY A 1 678 ? -19.449 0.071 -1.337 1.00 98.50 678 GLY A N 1
ATOM 5236 C CA . GLY A 1 678 ? -19.079 -0.890 -0.301 1.00 98.50 678 GLY A CA 1
ATOM 5237 C C . GLY A 1 678 ? -19.351 -2.329 -0.738 1.00 98.50 678 GLY A C 1
ATOM 5238 O O . GLY A 1 678 ? -18.465 -3.175 -0.635 1.00 98.50 678 GLY A O 1
ATOM 5239 N N . GLN A 1 679 ? -20.509 -2.597 -1.362 1.00 98.88 679 GLN A N 1
ATOM 5240 C CA . GLN A 1 679 ? -20.812 -3.920 -1.924 1.00 98.88 679 GLN A CA 1
ATOM 5241 C C . GLN A 1 679 ? -19.826 -4.374 -3.009 1.00 98.88 679 GLN A C 1
ATOM 5243 O O . GLN A 1 679 ? -19.570 -5.570 -3.117 1.00 98.88 679 GLN A O 1
ATOM 5248 N N . MET A 1 680 ? -19.265 -3.445 -3.784 1.00 98.88 680 MET A N 1
ATOM 5249 C CA . MET A 1 680 ? -18.271 -3.721 -4.831 1.00 98.88 680 MET A CA 1
ATOM 5250 C C . MET A 1 680 ? -16.852 -3.925 -4.280 1.00 98.88 680 MET A C 1
ATOM 5252 O O . MET A 1 680 ? -15.931 -4.185 -5.051 1.00 98.88 680 MET A O 1
ATOM 5256 N N . THR A 1 681 ? -16.658 -3.806 -2.966 1.00 98.88 681 THR A N 1
ATOM 5257 C CA . THR A 1 681 ? -15.344 -3.861 -2.320 1.00 98.88 681 THR A CA 1
ATOM 5258 C C . THR A 1 681 ? -15.160 -5.194 -1.595 1.00 98.88 681 THR A C 1
ATOM 5260 O O . THR A 1 681 ? -15.917 -5.506 -0.670 1.00 98.88 681 THR A O 1
ATOM 5263 N N . GLN A 1 682 ? -14.139 -5.958 -1.991 1.00 98.88 682 GLN A N 1
ATOM 5264 C CA . GLN A 1 682 ? -13.645 -7.115 -1.249 1.00 98.88 682 GLN A CA 1
ATOM 5265 C C . GLN A 1 682 ? -12.298 -6.783 -0.593 1.00 98.88 682 GLN A C 1
ATOM 5267 O O . GLN A 1 682 ? -11.392 -6.268 -1.254 1.00 98.88 682 GLN A O 1
ATOM 5272 N N . ILE A 1 683 ? -12.176 -7.064 0.708 1.00 98.69 683 ILE A N 1
ATOM 5273 C CA . ILE A 1 683 ? -10.974 -6.775 1.508 1.00 98.69 683 ILE A CA 1
ATOM 5274 C C . ILE A 1 683 ? -10.407 -8.036 2.150 1.00 98.69 683 ILE A C 1
ATOM 5276 O O . ILE A 1 683 ? -11.101 -9.028 2.334 1.00 98.69 683 ILE A O 1
ATOM 5280 N N . GLU A 1 684 ? -9.145 -7.989 2.534 1.00 98.56 684 GLU A N 1
ATOM 5281 C CA . GLU A 1 684 ? -8.457 -9.102 3.175 1.00 98.56 684 GLU A CA 1
ATOM 5282 C C . GLU A 1 684 ? -8.752 -9.148 4.685 1.00 98.56 684 GLU A C 1
ATOM 5284 O O . GLU A 1 684 ? -8.875 -8.108 5.342 1.00 98.56 684 GLU A O 1
ATOM 5289 N N . ARG A 1 685 ? -8.855 -10.348 5.268 1.00 97.50 685 ARG A N 1
ATOM 5290 C CA . ARG A 1 685 ? -9.213 -10.530 6.686 1.00 97.50 685 ARG A CA 1
ATOM 5291 C C . ARG A 1 685 ? -8.277 -9.834 7.676 1.00 97.50 685 ARG A C 1
ATOM 5293 O O . ARG A 1 685 ? -8.693 -9.538 8.791 1.00 97.50 685 ARG A O 1
ATOM 5300 N N . LYS A 1 686 ? -7.005 -9.601 7.345 1.00 95.62 686 LYS A N 1
ATOM 5301 C CA . LYS A 1 686 ? -6.020 -8.920 8.206 1.00 95.62 686 LYS A CA 1
ATOM 5302 C C . LYS A 1 686 ? -6.282 -7.422 8.303 1.00 95.62 686 LYS A C 1
ATOM 5304 O O . LYS A 1 686 ? -5.793 -6.793 9.235 1.00 95.62 686 LYS A O 1
ATOM 5309 N N . VAL A 1 687 ? -7.057 -6.855 7.376 1.00 96.38 687 VAL A N 1
ATOM 5310 C CA . VAL A 1 687 ? -7.514 -5.460 7.442 1.00 96.38 687 VAL A CA 1
ATOM 5311 C C . VAL A 1 687 ? -8.994 -5.336 7.808 1.00 96.38 687 VAL A C 1
ATOM 5313 O O . VAL A 1 687 ? -9.478 -4.219 7.958 1.00 96.38 687 VAL A O 1
ATOM 5316 N N . ALA A 1 688 ? -9.719 -6.448 7.948 1.00 95.88 688 ALA A N 1
ATOM 5317 C CA . ALA A 1 688 ? -11.120 -6.456 8.344 1.00 95.88 688 ALA A CA 1
ATOM 5318 C C . ALA A 1 688 ? -11.269 -6.371 9.873 1.00 95.88 688 ALA A C 1
ATOM 5320 O O . ALA A 1 688 ? -10.561 -7.032 10.626 1.00 95.88 688 ALA A O 1
ATOM 5321 N N . THR A 1 689 ? -12.228 -5.566 10.327 1.00 96.50 689 THR A N 1
ATOM 5322 C CA . THR A 1 689 ? -12.722 -5.523 11.714 1.00 96.50 689 THR A CA 1
ATOM 5323 C C . THR A 1 689 ? -14.223 -5.235 11.677 1.00 96.50 689 THR A C 1
ATOM 5325 O O . THR A 1 689 ? -14.680 -4.634 10.698 1.00 96.50 689 THR A O 1
ATOM 5328 N N . PRO A 1 690 ? -15.013 -5.569 12.715 1.00 92.62 690 PRO A N 1
ATOM 5329 C CA . PRO A 1 690 ? -16.443 -5.243 12.746 1.00 92.62 690 PRO A CA 1
ATOM 5330 C C . PRO A 1 690 ? -16.743 -3.775 12.436 1.00 92.62 690 PRO A C 1
ATOM 5332 O O . PRO A 1 690 ? -17.687 -3.465 11.709 1.00 92.62 690 PRO A O 1
ATOM 5335 N N . GLN A 1 691 ? -15.894 -2.876 12.939 1.00 92.25 691 GLN A N 1
ATOM 5336 C CA . GLN A 1 691 ? -16.014 -1.444 12.708 1.00 92.25 691 GLN A CA 1
ATOM 5337 C C . GLN A 1 691 ? -15.759 -1.078 11.239 1.00 92.25 691 GLN A C 1
ATOM 5339 O O . GLN A 1 691 ? -16.536 -0.331 10.655 1.00 92.25 691 GLN A O 1
ATOM 5344 N N . ILE A 1 692 ? -14.737 -1.658 10.599 1.00 97.31 692 ILE A N 1
ATOM 5345 C CA . ILE A 1 692 ? -14.453 -1.429 9.171 1.00 97.31 692 ILE A CA 1
ATOM 5346 C C . ILE A 1 692 ? -15.584 -1.966 8.291 1.00 97.31 692 ILE A C 1
ATOM 5348 O O . ILE A 1 692 ? -16.008 -1.283 7.356 1.00 97.31 692 ILE A O 1
ATOM 5352 N N . MET A 1 693 ? -16.112 -3.151 8.613 1.00 98.00 693 MET A N 1
ATOM 5353 C CA . MET A 1 693 ? -17.258 -3.727 7.904 1.00 98.00 693 MET A CA 1
ATOM 5354 C C . MET A 1 693 ? -18.466 -2.785 7.945 1.00 98.00 693 MET A C 1
ATOM 5356 O O . MET A 1 693 ? -19.141 -2.597 6.929 1.00 98.00 693 MET A O 1
ATOM 5360 N N . LYS A 1 694 ? -18.699 -2.160 9.106 1.00 95.94 694 LYS A N 1
ATOM 5361 C CA . LYS A 1 694 ? -19.786 -1.209 9.330 1.00 95.94 694 LYS A CA 1
ATOM 5362 C C . LYS A 1 694 ? -19.571 0.123 8.608 1.00 95.94 694 LYS A C 1
ATOM 5364 O O . LYS A 1 694 ? -20.456 0.561 7.879 1.00 95.94 694 LYS A O 1
ATOM 5369 N N . ASP A 1 695 ? -18.414 0.750 8.796 1.00 92.50 695 ASP A N 1
ATOM 5370 C CA . ASP A 1 695 ? -18.154 2.125 8.345 1.00 92.50 695 ASP A CA 1
ATOM 5371 C C . ASP A 1 695 ? -18.036 2.246 6.825 1.00 92.50 695 ASP A C 1
ATOM 5373 O O . ASP A 1 695 ? -18.389 3.275 6.249 1.00 92.50 695 ASP A O 1
ATOM 5377 N N . PHE A 1 696 ? -17.558 1.188 6.167 1.00 97.69 696 PHE A N 1
ATOM 5378 C CA . PHE A 1 696 ? -17.330 1.170 4.722 1.00 97.69 696 PHE A CA 1
ATOM 5379 C C . PHE A 1 696 ? -18.321 0.282 3.961 1.00 97.69 696 PHE A C 1
ATOM 5381 O O . PHE A 1 696 ? -18.185 0.118 2.749 1.00 97.69 696 PHE A O 1
ATOM 5388 N N . PHE A 1 697 ? -19.331 -0.268 4.649 1.00 98.12 697 PHE A N 1
ATOM 5389 C CA . PHE A 1 697 ? -20.382 -1.113 4.065 1.00 98.12 697 PHE A CA 1
ATOM 5390 C C . PHE A 1 697 ? -19.829 -2.284 3.237 1.00 98.12 697 PHE A C 1
ATOM 5392 O O . PHE A 1 697 ? -20.367 -2.618 2.174 1.00 98.12 697 PHE A O 1
ATOM 5399 N N . ILE A 1 698 ? -18.726 -2.870 3.709 1.00 98.62 698 ILE A N 1
ATOM 5400 C CA . ILE A 1 698 ? -17.904 -3.817 2.952 1.00 98.62 698 ILE A CA 1
ATOM 5401 C C . ILE A 1 698 ? -18.737 -5.017 2.491 1.00 98.62 698 ILE A C 1
ATOM 5403 O O . ILE A 1 698 ? -19.427 -5.676 3.273 1.00 98.62 698 ILE A O 1
ATOM 5407 N N . GLY A 1 699 ? -18.667 -5.292 1.190 1.00 98.56 699 GLY A N 1
ATOM 5408 C CA . GLY A 1 699 ? -19.447 -6.323 0.522 1.00 98.56 699 GLY A CA 1
ATOM 5409 C C . GLY A 1 699 ? -18.890 -7.725 0.688 1.00 98.56 699 GLY A C 1
ATOM 5410 O O . GLY A 1 699 ? -19.669 -8.683 0.679 1.00 98.56 699 GLY A O 1
ATOM 5411 N N . SER A 1 700 ? -17.574 -7.860 0.818 1.00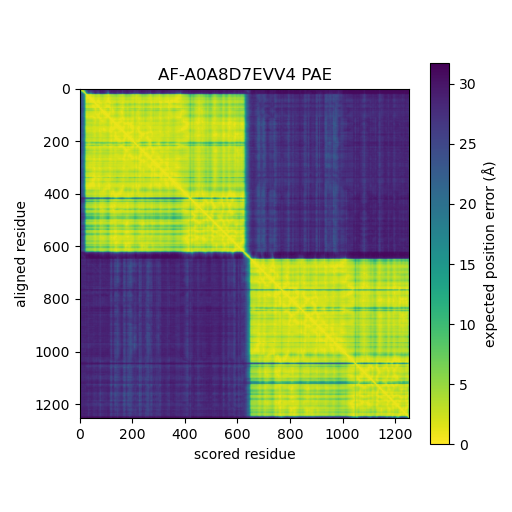 98.88 700 SER A N 1
ATOM 5412 C CA . SER A 1 700 ? -16.919 -9.159 0.893 1.00 98.88 700 SER A CA 1
ATOM 5413 C C . SER A 1 700 ? -15.593 -9.097 1.648 1.00 98.88 700 SER A C 1
ATOM 5415 O O . SER A 1 700 ? -14.911 -8.073 1.647 1.00 98.88 700 SER A O 1
ATOM 5417 N N . VAL A 1 701 ? -15.229 -10.210 2.278 1.00 98.81 701 VAL A N 1
ATOM 5418 C CA . VAL A 1 701 ? -13.902 -10.442 2.862 1.00 98.81 701 VAL A CA 1
ATOM 5419 C C . VAL A 1 701 ? -13.282 -11.659 2.175 1.00 98.81 701 VAL A C 1
ATOM 5421 O O . VAL A 1 701 ? -14.021 -12.512 1.686 1.00 98.81 701 VAL A O 1
ATOM 5424 N N . LEU A 1 702 ? -11.956 -11.755 2.117 1.00 98.69 702 LEU A N 1
ATOM 5425 C CA . LEU A 1 702 ? -11.275 -12.996 1.758 1.00 98.69 702 LEU A CA 1
ATOM 5426 C C . LEU A 1 702 ? -10.118 -13.345 2.698 1.00 98.69 702 LEU A C 1
ATOM 5428 O O . LEU A 1 702 ? -9.552 -12.462 3.352 1.00 98.69 702 LEU A O 1
ATOM 5432 N N . SER A 1 703 ? -9.727 -14.616 2.649 1.00 98.50 703 SER A N 1
ATOM 5433 C CA . SER A 1 703 ? -8.386 -15.082 3.006 1.00 98.50 703 SER A CA 1
ATOM 5434 C C . SER A 1 703 ? -7.586 -15.340 1.732 1.00 98.50 703 SER A C 1
ATOM 5436 O O . SER A 1 703 ? -7.997 -16.157 0.911 1.00 98.50 703 SER A O 1
ATOM 5438 N N . GLY A 1 704 ? -6.449 -14.657 1.572 1.00 94.00 704 GLY A N 1
ATOM 5439 C CA . GLY A 1 704 ? -5.431 -15.078 0.599 1.00 94.00 704 GLY A CA 1
ATOM 5440 C C . GLY A 1 704 ? -4.671 -16.323 1.081 1.00 94.00 704 GLY A C 1
ATOM 5441 O O . GLY A 1 704 ? -4.830 -16.725 2.236 1.00 94.00 704 GLY A O 1
ATOM 5442 N N . GLY A 1 705 ? -3.811 -16.897 0.231 1.00 90.94 705 GLY A N 1
ATOM 5443 C CA . GLY A 1 705 ? -2.990 -18.063 0.586 1.00 90.94 705 GLY A CA 1
ATOM 5444 C C . GLY A 1 705 ? -2.174 -17.847 1.870 1.00 90.94 705 GLY A C 1
ATOM 5445 O O . GLY A 1 705 ? -1.458 -16.851 1.987 1.00 90.94 705 GLY A O 1
ATOM 5446 N N . GLY A 1 706 ? -2.319 -18.738 2.855 1.00 93.94 706 GLY A N 1
ATOM 5447 C CA . GLY A 1 706 ? -1.686 -18.629 4.181 1.00 93.94 706 GLY A CA 1
ATOM 5448 C C . GLY A 1 706 ? -2.337 -17.620 5.140 1.00 93.94 706 GLY A C 1
ATOM 5449 O O . GLY A 1 706 ? -1.877 -17.418 6.267 1.00 93.94 706 GLY A O 1
ATOM 5450 N N . SER A 1 707 ? -3.420 -16.944 4.742 1.00 97.25 707 SER A N 1
ATOM 5451 C CA . SER A 1 707 ? -4.110 -15.986 5.611 1.00 97.25 707 SER A CA 1
ATOM 5452 C C . SER A 1 707 ? -5.138 -16.670 6.506 1.00 97.25 707 SER A C 1
ATOM 5454 O O . SER A 1 707 ? -6.330 -16.733 6.207 1.00 97.25 707 SER A O 1
ATOM 5456 N N . VAL A 1 708 ? -4.663 -17.168 7.642 1.00 96.38 708 VAL A N 1
ATOM 5457 C CA . VAL A 1 708 ? -5.457 -17.930 8.614 1.00 96.38 708 VAL A CA 1
ATOM 5458 C C . VAL A 1 708 ? -5.711 -17.118 9.901 1.00 96.38 708 VAL A C 1
ATOM 5460 O O . VAL A 1 708 ? -5.004 -16.134 10.158 1.00 96.38 708 VAL A O 1
ATOM 5463 N N . PRO A 1 709 ? -6.725 -17.458 10.723 1.00 92.31 709 PRO A N 1
ATOM 5464 C CA . PRO A 1 709 ? -6.949 -16.800 12.016 1.00 92.31 709 PRO A CA 1
ATOM 5465 C C . PRO A 1 709 ? -5.813 -17.077 13.013 1.00 92.31 709 PRO A C 1
ATOM 5467 O O . PRO A 1 709 ? -5.390 -16.168 13.723 1.00 92.31 709 PRO A O 1
ATOM 5470 N N . ALA A 1 710 ? -5.283 -18.303 13.020 1.00 93.00 710 ALA A N 1
ATOM 5471 C CA . ALA A 1 710 ? -4.115 -18.721 13.791 1.00 93.00 710 ALA A CA 1
ATOM 5472 C C . ALA A 1 710 ? -3.460 -19.957 13.139 1.00 93.00 710 ALA A C 1
ATOM 5474 O O . ALA A 1 710 ? -4.143 -20.688 12.410 1.00 93.00 710 ALA A O 1
ATOM 5475 N N . PRO A 1 711 ? -2.167 -20.237 13.397 1.00 90.69 711 PRO A N 1
ATOM 5476 C CA . PRO A 1 711 ? -1.549 -21.493 12.985 1.00 90.69 711 PRO A CA 1
ATOM 5477 C C . PRO A 1 711 ? -2.344 -22.688 13.519 1.00 90.69 711 PRO A C 1
ATOM 5479 O O . PRO A 1 711 ? -2.650 -22.746 14.707 1.00 90.69 711 PRO A O 1
ATOM 5482 N N . ARG A 1 712 ? -2.671 -23.644 12.643 1.00 94.56 712 ARG A N 1
ATOM 5483 C CA . ARG A 1 712 ? -3.459 -24.843 12.984 1.00 94.56 712 ARG A CA 1
ATOM 5484 C C . ARG A 1 712 ? -4.827 -24.557 13.626 1.00 94.56 712 ARG A C 1
ATOM 5486 O O . ARG A 1 712 ? -5.298 -25.346 14.440 1.00 94.56 712 ARG A O 1
ATOM 5493 N N . ALA A 1 713 ? -5.452 -23.433 13.274 1.00 95.38 713 ALA A N 1
ATOM 5494 C CA . ALA A 1 713 ? -6.778 -23.075 13.770 1.00 95.38 713 ALA A CA 1
ATOM 5495 C C . ALA A 1 713 ? -7.823 -24.171 13.498 1.00 95.38 713 ALA A C 1
ATOM 5497 O O . ALA A 1 713 ? -7.846 -24.753 12.411 1.00 95.38 713 ALA A O 1
ATOM 5498 N N . SER A 1 714 ? -8.698 -24.411 14.480 1.00 96.25 714 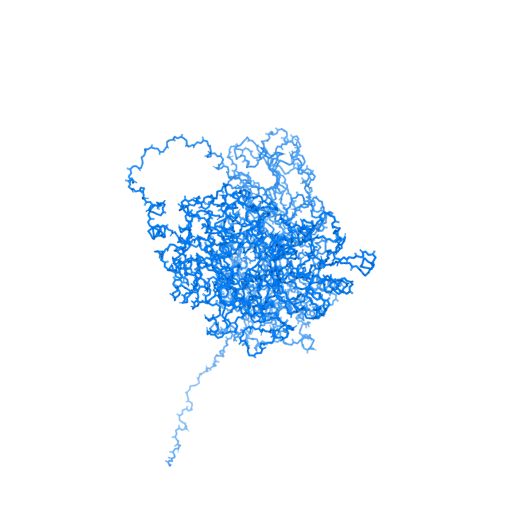SER A N 1
ATOM 5499 C CA . SER A 1 714 ? -9.832 -25.328 14.341 1.00 96.25 714 SER A CA 1
ATOM 5500 C C . SER A 1 714 ? -10.927 -24.739 13.448 1.00 96.25 714 SER A C 1
ATOM 5502 O O . SER A 1 714 ? -10.947 -23.534 13.181 1.00 96.25 714 SER A O 1
ATOM 5504 N N . ALA A 1 715 ? -11.864 -25.581 13.011 1.00 96.88 715 ALA A N 1
ATOM 5505 C CA . ALA A 1 715 ? -13.024 -25.151 12.237 1.00 96.88 715 ALA A CA 1
ATOM 5506 C C . ALA A 1 715 ? -13.844 -24.072 12.971 1.00 96.88 715 ALA A C 1
ATOM 5508 O O . ALA A 1 715 ? -14.233 -23.071 12.373 1.00 96.88 715 ALA A O 1
ATOM 5509 N N . GLU A 1 716 ? -14.023 -24.218 14.285 1.00 96.88 716 GLU A N 1
ATOM 5510 C CA . GLU A 1 716 ? -14.745 -23.269 15.135 1.00 96.88 716 GLU A CA 1
ATOM 5511 C C . GLU A 1 716 ? -14.055 -21.905 15.178 1.00 96.88 716 GLU A C 1
ATOM 5513 O O . GLU A 1 716 ? -14.727 -20.888 15.045 1.00 96.88 716 GLU A O 1
ATOM 5518 N N . ALA A 1 717 ? -12.722 -21.867 15.271 1.00 97.06 717 ALA A N 1
ATOM 5519 C CA . ALA A 1 717 ? -11.975 -20.609 15.270 1.00 97.06 717 ALA A CA 1
ATOM 5520 C C . ALA A 1 717 ? -12.152 -19.827 13.953 1.00 97.06 717 ALA A C 1
ATOM 5522 O O . ALA A 1 717 ? -12.200 -18.594 13.953 1.00 97.06 717 ALA A O 1
ATOM 5523 N N . TRP A 1 718 ? -12.281 -20.532 12.825 1.00 98.38 718 TRP A N 1
ATOM 5524 C CA . TRP A 1 718 ? -12.651 -19.911 11.552 1.00 98.38 718 TRP A CA 1
ATOM 5525 C C . TRP A 1 718 ? -14.087 -19.380 11.566 1.00 98.38 718 TRP A C 1
ATOM 5527 O O . TRP A 1 718 ? -14.311 -18.225 11.193 1.00 98.38 718 TRP A O 1
ATOM 5537 N N . VAL A 1 719 ? -15.043 -20.192 12.029 1.00 98.31 719 VAL A N 1
ATOM 5538 C CA . VAL A 1 719 ? -16.459 -19.808 12.148 1.00 98.31 719 VAL A CA 1
ATOM 5539 C C . VAL A 1 719 ? -16.619 -18.564 13.029 1.00 98.31 719 VAL A C 1
ATOM 5541 O O . VAL A 1 719 ? -17.321 -17.629 12.638 1.00 98.31 719 VAL A O 1
ATOM 5544 N N . ASP A 1 720 ? -15.931 -18.506 14.169 1.00 96.75 720 ASP A N 1
ATOM 5545 C CA . ASP A 1 720 ? -15.966 -17.383 15.108 1.00 96.75 720 ASP A CA 1
ATOM 5546 C C . ASP A 1 720 ? -15.462 -16.085 14.472 1.00 96.75 720 ASP A C 1
ATOM 5548 O O . ASP A 1 720 ? -16.158 -15.065 14.514 1.00 96.75 720 ASP A O 1
ATOM 5552 N N . MET A 1 721 ? -14.299 -16.129 13.809 1.00 98.44 721 MET A N 1
ATOM 5553 C CA . MET A 1 721 ? -13.739 -14.977 13.091 1.00 98.44 721 MET A CA 1
ATOM 5554 C C . MET A 1 721 ? -14.713 -14.455 12.021 1.00 98.44 721 MET A C 1
ATOM 5556 O O . MET A 1 721 ? -14.938 -13.249 11.890 1.00 98.44 721 MET A O 1
ATOM 5560 N N . ILE A 1 722 ? -15.313 -15.354 11.238 1.00 98.12 722 ILE A N 1
ATOM 5561 C CA . ILE A 1 722 ? -16.256 -14.984 10.175 1.00 98.12 722 ILE A CA 1
ATOM 5562 C C . ILE A 1 722 ? -17.526 -14.374 10.763 1.00 98.12 722 ILE A C 1
ATOM 5564 O O . ILE A 1 722 ? -18.002 -13.346 10.270 1.00 98.12 722 ILE A O 1
ATOM 5568 N N . ASN A 1 723 ? -18.058 -14.973 11.828 1.00 98.25 723 ASN A N 1
ATOM 5569 C CA . ASN A 1 723 ? -19.236 -14.474 12.525 1.00 98.25 723 ASN A CA 1
ATOM 5570 C C . ASN A 1 723 ? -18.989 -13.092 13.138 1.00 98.25 723 ASN A C 1
ATOM 5572 O O . ASN A 1 723 ? -19.891 -12.253 13.116 1.00 98.25 723 ASN A O 1
ATOM 5576 N N . GLU A 1 724 ? -17.781 -12.811 13.623 1.00 97.44 724 GLU A N 1
ATOM 5577 C CA . GLU A 1 724 ? -17.394 -11.483 14.097 1.00 97.44 724 GLU A CA 1
ATOM 5578 C C . GLU A 1 724 ? -17.485 -10.429 12.977 1.00 97.44 724 GLU A C 1
ATOM 5580 O O . GLU A 1 724 ? -18.175 -9.413 13.129 1.00 97.44 724 GLU A O 1
ATOM 5585 N N . PHE A 1 725 ? -16.874 -10.684 11.815 1.00 98.19 725 PHE A N 1
ATOM 5586 C CA . PHE A 1 725 ? -16.969 -9.772 10.668 1.00 98.19 725 PHE A CA 1
ATOM 5587 C C . PHE A 1 725 ? -18.408 -9.622 10.168 1.00 98.19 725 PHE A C 1
ATOM 5589 O O . PHE A 1 725 ? -18.851 -8.508 9.869 1.00 98.19 725 PHE A O 1
ATOM 5596 N N . GLN A 1 726 ? -19.162 -10.723 10.129 1.00 98.31 726 GLN A N 1
ATOM 5597 C CA . GLN A 1 726 ? -20.548 -10.719 9.683 1.00 98.31 726 GLN A CA 1
ATOM 5598 C C . GLN A 1 726 ? -21.439 -9.869 10.597 1.00 98.31 726 GLN A C 1
ATOM 5600 O O . GLN A 1 726 ? -22.249 -9.089 10.100 1.00 98.31 726 GLN A O 1
ATOM 5605 N N . ARG A 1 727 ? -21.262 -9.934 11.926 1.00 97.56 727 ARG A N 1
ATOM 5606 C CA . ARG A 1 727 ? -21.973 -9.049 12.872 1.00 97.56 727 ARG A CA 1
ATOM 5607 C C . ARG A 1 727 ? -21.689 -7.572 12.588 1.00 97.56 727 ARG A C 1
ATOM 5609 O O . ARG A 1 727 ? -22.612 -6.759 12.641 1.00 97.56 727 ARG A O 1
ATOM 5616 N N . GLY A 1 728 ? -20.452 -7.232 12.218 1.00 95.38 728 GLY A N 1
ATOM 5617 C CA . GLY A 1 728 ? -20.090 -5.894 11.742 1.00 95.38 728 GLY A CA 1
ATOM 5618 C C . GLY A 1 728 ? -20.937 -5.451 10.544 1.00 95.38 728 GLY A C 1
ATOM 5619 O O . GLY A 1 728 ? -21.601 -4.414 10.608 1.00 95.38 728 GLY A O 1
ATOM 5620 N N . SER A 1 729 ? -21.002 -6.271 9.491 1.00 97.69 729 SER A N 1
ATOM 5621 C CA . SER A 1 729 ? -21.826 -6.010 8.298 1.00 97.69 729 SER A CA 1
ATOM 5622 C C . SER A 1 729 ? -23.325 -5.918 8.603 1.00 97.69 729 SER A C 1
ATOM 5624 O O . SER A 1 729 ? -24.007 -5.011 8.116 1.00 97.69 729 SER A O 1
ATOM 5626 N N . LEU A 1 730 ? -23.849 -6.808 9.448 1.00 97.50 730 LEU A N 1
ATOM 5627 C CA . LEU A 1 730 ? -25.263 -6.827 9.840 1.00 97.50 730 LEU A CA 1
ATOM 5628 C C . LEU A 1 730 ? -25.664 -5.620 10.699 1.00 97.50 730 LEU A C 1
ATOM 5630 O O . LEU A 1 730 ? -26.827 -5.228 10.686 1.00 97.50 730 LEU A O 1
ATOM 5634 N N . SER A 1 731 ? -24.711 -4.993 11.396 1.00 95.62 731 SER A N 1
ATOM 5635 C CA . SER A 1 731 ? -24.946 -3.778 12.190 1.00 95.62 731 SER A CA 1
ATOM 5636 C C . SER A 1 731 ? -25.090 -2.494 11.356 1.00 95.62 731 SER A C 1
ATOM 5638 O O . SER A 1 731 ? -25.355 -1.419 11.903 1.00 95.62 731 SER A O 1
ATOM 5640 N N . THR A 1 732 ? -24.898 -2.577 10.035 1.00 95.50 732 THR A N 1
ATOM 5641 C CA . THR A 1 732 ? -25.139 -1.458 9.114 1.00 95.50 732 THR A CA 1
ATOM 5642 C C . THR A 1 732 ? -26.631 -1.152 8.985 1.00 95.50 732 THR A C 1
ATOM 5644 O O . THR A 1 732 ? -27.488 -1.999 9.224 1.00 95.50 732 THR A O 1
ATOM 5647 N N . ARG A 1 733 ? -26.963 0.061 8.527 1.00 96.38 733 ARG A N 1
ATOM 5648 C CA . ARG A 1 733 ? -28.350 0.536 8.363 1.00 96.38 733 ARG A CA 1
ATOM 5649 C C . ARG A 1 733 ? -29.252 -0.429 7.578 1.00 96.38 733 ARG A C 1
ATOM 5651 O O . ARG A 1 733 ? -30.423 -0.579 7.918 1.00 96.38 733 ARG A O 1
ATOM 5658 N N . LEU A 1 734 ? -28.728 -1.059 6.523 1.00 96.62 734 LEU A N 1
ATOM 5659 C CA . LEU A 1 734 ? -29.474 -2.011 5.690 1.00 96.62 734 LEU A CA 1
ATOM 5660 C C . LEU A 1 734 ? -29.220 -3.480 6.058 1.00 96.62 734 LEU A C 1
ATOM 5662 O O . LEU A 1 734 ? -29.935 -4.345 5.547 1.00 96.62 734 LEU A O 1
ATOM 5666 N N . GLY A 1 735 ? -28.250 -3.762 6.933 1.00 97.19 735 GLY A N 1
ATOM 5667 C CA . GLY A 1 735 ? -27.906 -5.113 7.378 1.00 97.19 735 GLY A CA 1
ATOM 5668 C C . GLY A 1 735 ? -27.572 -6.063 6.227 1.00 97.19 735 GLY A C 1
ATOM 5669 O O . GLY A 1 735 ? -28.052 -7.192 6.211 1.00 97.19 735 GLY A O 1
ATOM 5670 N N . ILE A 1 736 ? -26.822 -5.595 5.222 1.00 98.62 736 ILE A N 1
ATOM 5671 C CA . ILE A 1 736 ? -26.447 -6.428 4.070 1.00 98.62 736 ILE A CA 1
ATOM 5672 C C . ILE A 1 736 ? -25.293 -7.349 4.496 1.00 98.62 736 ILE A C 1
ATOM 5674 O O . ILE A 1 736 ? -24.226 -6.831 4.831 1.00 98.62 736 ILE A O 1
ATOM 5678 N N . PRO A 1 737 ? -25.453 -8.684 4.463 1.00 98.56 737 PRO A N 1
ATOM 5679 C CA . PRO A 1 737 ? -24.401 -9.601 4.890 1.00 98.56 737 PRO A CA 1
ATOM 5680 C C . PRO A 1 737 ? -23.202 -9.556 3.937 1.00 98.56 737 PRO A C 1
ATOM 5682 O O . PRO A 1 737 ? -23.374 -9.435 2.718 1.00 98.56 737 PRO A O 1
ATOM 5685 N N . MET A 1 738 ? -21.985 -9.673 4.467 1.0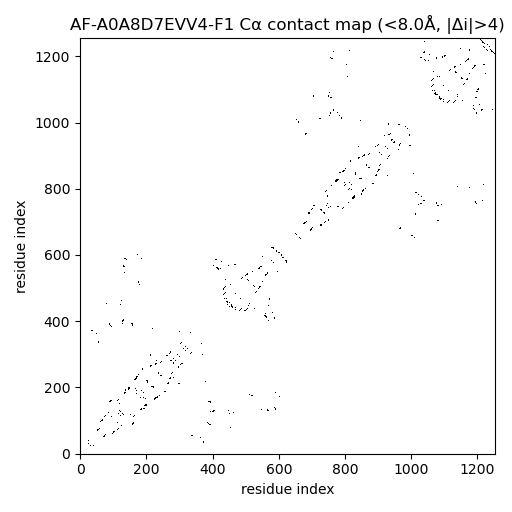0 98.50 738 MET A N 1
ATOM 5686 C CA . MET A 1 738 ? -20.778 -9.880 3.662 1.00 98.50 738 MET A CA 1
ATOM 5687 C C . MET A 1 738 ? -20.684 -11.337 3.206 1.00 98.50 738 MET A C 1
ATOM 5689 O O . MET A 1 738 ? -21.142 -12.243 3.901 1.00 98.50 738 MET A O 1
ATOM 5693 N N . ILE A 1 739 ? -20.099 -11.553 2.026 1.00 98.62 739 ILE A N 1
ATOM 5694 C CA . ILE A 1 739 ? -19.726 -12.888 1.541 1.00 98.62 739 ILE A CA 1
ATOM 5695 C C . ILE A 1 739 ? -18.222 -13.092 1.759 1.00 98.62 739 ILE A C 1
ATOM 5697 O O . ILE A 1 739 ? -17.439 -12.210 1.405 1.00 98.62 739 ILE A O 1
ATOM 5701 N N . TYR A 1 740 ? -17.813 -14.219 2.340 1.00 98.81 740 TYR A N 1
ATOM 5702 C CA . TYR A 1 740 ? -16.404 -14.516 2.623 1.00 98.81 740 TYR A CA 1
ATOM 5703 C C . TYR A 1 740 ? -15.839 -15.487 1.582 1.00 98.81 740 TYR A C 1
ATOM 5705 O O . TYR A 1 740 ? -16.439 -16.539 1.387 1.00 98.81 740 TYR A O 1
ATOM 5713 N N . GLY A 1 741 ? -14.735 -15.138 0.917 1.00 98.69 741 GLY A N 1
ATOM 5714 C CA . GLY A 1 741 ? -14.078 -15.947 -0.116 1.00 98.69 741 GLY A CA 1
ATOM 5715 C C . GLY A 1 741 ? -12.762 -16.585 0.337 1.00 98.69 741 GLY A C 1
ATOM 5716 O O . GLY A 1 741 ? -12.048 -16.016 1.162 1.00 98.69 741 GLY A O 1
ATOM 5717 N N . ILE A 1 742 ? -12.424 -17.746 -0.221 1.00 98.75 742 ILE A N 1
ATOM 5718 C CA . ILE A 1 742 ? -11.118 -18.392 -0.034 1.00 98.75 742 ILE A CA 1
ATOM 5719 C C . ILE A 1 742 ? -10.734 -19.218 -1.264 1.00 98.75 742 ILE A C 1
ATOM 5721 O O . ILE A 1 742 ? -11.605 -19.743 -1.966 1.00 98.75 742 ILE A O 1
ATOM 5725 N N . ASP A 1 743 ? -9.438 -19.370 -1.519 1.00 98.75 743 ASP A N 1
ATOM 5726 C CA . ASP A 1 743 ? -8.940 -20.387 -2.442 1.00 98.75 743 ASP A CA 1
ATOM 5727 C C . ASP A 1 743 ? -9.103 -21.766 -1.796 1.00 98.75 743 ASP A C 1
ATOM 5729 O O . ASP A 1 743 ? -8.375 -22.120 -0.878 1.00 98.75 743 ASP A O 1
ATOM 5733 N N . ALA A 1 744 ? -10.092 -22.527 -2.262 1.00 98.69 744 ALA A N 1
ATOM 5734 C CA . ALA A 1 744 ? -10.314 -23.926 -1.908 1.00 98.69 744 ALA A CA 1
ATOM 5735 C C . ALA A 1 744 ? -10.254 -24.760 -3.195 1.00 98.69 744 ALA A C 1
ATOM 5737 O O . ALA A 1 744 ? -11.280 -25.164 -3.746 1.00 98.69 744 ALA A O 1
ATOM 5738 N N . VAL A 1 745 ? -9.043 -24.893 -3.751 1.00 98.44 745 VAL A N 1
ATOM 5739 C CA . VAL A 1 745 ? -8.832 -25.317 -5.151 1.00 98.44 745 VAL A CA 1
ATOM 5740 C C . VAL A 1 745 ? -8.520 -26.808 -5.319 1.00 98.44 745 VAL A C 1
ATOM 5742 O O . VAL A 1 745 ? -8.628 -27.332 -6.424 1.00 98.44 745 VAL A O 1
ATOM 5745 N N . HIS A 1 746 ? -8.207 -27.511 -4.230 1.00 98.62 746 HIS A N 1
ATOM 5746 C CA . HIS A 1 746 ? -8.072 -28.976 -4.181 1.00 98.62 746 HIS A CA 1
ATOM 5747 C C . HIS A 1 746 ? -8.454 -29.493 -2.779 1.00 98.62 746 HIS A C 1
ATOM 5749 O O . HIS A 1 746 ? -7.744 -30.266 -2.145 1.00 98.62 746 HIS A O 1
ATOM 5755 N N . GLY A 1 747 ? -9.592 -29.010 -2.272 1.00 98.44 747 GLY A N 1
ATOM 5756 C CA . GLY A 1 747 ? -9.998 -29.112 -0.865 1.00 98.44 747 GLY A CA 1
ATOM 5757 C C . GLY A 1 747 ? -9.968 -27.746 -0.174 1.00 98.44 747 GLY A C 1
ATOM 5758 O O . GLY A 1 747 ? -9.644 -26.739 -0.808 1.00 98.44 747 GLY A O 1
ATOM 5759 N N . ASN A 1 748 ? -10.307 -27.684 1.121 1.00 98.31 748 ASN A N 1
ATOM 5760 C CA . ASN A 1 748 ? -10.248 -26.441 1.910 1.00 98.31 748 ASN A CA 1
ATOM 5761 C C . ASN A 1 748 ? -8.805 -26.141 2.360 1.00 98.31 748 ASN A C 1
ATOM 5763 O O . ASN A 1 748 ? -8.449 -26.193 3.535 1.00 98.31 748 ASN A O 1
ATOM 5767 N N . ASN A 1 749 ? -7.947 -25.910 1.376 1.00 98.31 749 ASN A N 1
ATOM 5768 C CA . ASN A 1 749 ? -6.520 -26.195 1.456 1.00 98.31 749 ASN A CA 1
ATOM 5769 C C . ASN A 1 749 ? -5.674 -25.248 2.327 1.00 98.31 749 ASN A C 1
ATOM 5771 O O . ASN A 1 749 ? -4.576 -25.614 2.741 1.00 98.31 749 ASN A O 1
ATOM 5775 N N . ASN A 1 750 ? -6.194 -24.075 2.687 1.00 97.38 750 ASN A N 1
ATOM 5776 C CA . ASN A 1 750 ? -5.581 -23.170 3.665 1.00 97.38 750 ASN A CA 1
ATOM 5777 C C . ASN A 1 750 ? -5.775 -23.644 5.119 1.00 97.38 750 ASN A C 1
ATOM 5779 O O . ASN A 1 750 ? -5.155 -23.115 6.043 1.00 97.38 750 ASN A O 1
ATOM 5783 N N . VAL A 1 751 ? -6.669 -24.607 5.347 1.00 98.00 751 VAL A N 1
ATOM 5784 C CA . VAL A 1 751 ? -7.112 -25.009 6.680 1.00 98.00 751 VAL A CA 1
ATOM 5785 C C . VAL A 1 751 ? -6.367 -26.261 7.121 1.00 98.00 751 VAL A C 1
ATOM 5787 O O . VAL A 1 751 ? -6.331 -27.285 6.437 1.00 98.00 751 VAL A O 1
ATOM 5790 N N . TYR A 1 752 ? -5.767 -26.188 8.306 1.00 97.69 752 TYR A N 1
ATOM 5791 C CA . TYR A 1 752 ? -5.111 -27.337 8.912 1.00 97.69 752 TYR A CA 1
ATOM 5792 C C . TYR A 1 752 ? -6.106 -28.479 9.121 1.00 97.69 752 TYR A C 1
ATOM 5794 O O . TYR A 1 752 ? -7.233 -28.252 9.548 1.00 97.69 752 TYR A O 1
ATOM 5802 N N . ASN A 1 753 ? -5.663 -29.708 8.856 1.00 96.69 753 ASN A N 1
ATOM 5803 C CA . ASN A 1 753 ? -6.477 -30.923 8.917 1.00 96.69 753 ASN A CA 1
ATOM 5804 C C . ASN A 1 753 ? -7.573 -31.044 7.839 1.00 96.69 753 ASN A C 1
ATOM 5806 O O . ASN A 1 753 ? -8.257 -32.060 7.829 1.00 96.69 753 ASN A O 1
ATOM 5810 N N . ALA A 1 754 ? -7.721 -30.103 6.901 1.00 98.44 754 ALA A N 1
ATOM 5811 C CA . ALA A 1 754 ? -8.589 -30.320 5.742 1.00 98.44 754 ALA A CA 1
ATOM 5812 C C . ALA A 1 754 ? -8.101 -31.499 4.879 1.00 98.44 754 ALA A C 1
ATOM 5814 O O . ALA A 1 754 ? -6.907 -31.824 4.866 1.00 98.44 754 ALA A O 1
ATOM 5815 N N . THR A 1 755 ? -9.017 -32.132 4.148 1.00 98.69 755 THR A N 1
ATOM 5816 C CA . THR A 1 755 ? -8.660 -33.124 3.125 1.00 98.69 755 THR A CA 1
ATOM 5817 C C . THR A 1 755 ? -8.027 -32.419 1.926 1.00 98.69 755 THR A C 1
ATOM 5819 O O . THR A 1 755 ? -8.626 -31.493 1.374 1.00 98.69 755 THR A O 1
ATOM 5822 N N . MET A 1 756 ? -6.843 -32.871 1.499 1.00 98.62 756 MET A N 1
ATOM 5823 C CA . MET A 1 756 ? -6.182 -32.370 0.290 1.00 98.62 756 MET A CA 1
ATOM 5824 C C . MET A 1 756 ? -6.372 -33.386 -0.834 1.00 98.62 756 MET A C 1
ATOM 5826 O O . MET A 1 756 ? -5.810 -34.481 -0.799 1.00 98.62 756 MET A O 1
ATOM 5830 N N . PHE A 1 757 ? -7.169 -33.018 -1.830 1.00 98.88 757 PHE A N 1
ATOM 5831 C CA . PHE A 1 757 ? -7.362 -33.794 -3.051 1.00 98.88 757 PHE A CA 1
ATOM 5832 C C . PHE A 1 757 ? -6.164 -33.621 -4.000 1.00 98.88 757 PHE A C 1
ATOM 5834 O O . PHE A 1 757 ? -5.396 -32.661 -3.845 1.00 98.88 757 PHE A O 1
ATOM 5841 N N . PRO A 1 758 ? -6.017 -34.495 -5.016 1.00 98.81 758 PRO A N 1
ATOM 5842 C CA . PRO A 1 758 ? -5.081 -34.247 -6.100 1.00 98.81 758 PRO A CA 1
ATOM 5843 C C . PRO A 1 758 ? -5.350 -32.900 -6.774 1.00 98.81 758 PRO A C 1
ATOM 5845 O O . PRO A 1 758 ? -6.509 -32.518 -6.976 1.00 98.81 758 PRO A O 1
ATOM 5848 N N . HIS A 1 759 ? -4.290 -32.201 -7.176 1.00 98.88 759 HIS A N 1
ATOM 5849 C CA . HIS A 1 759 ? -4.442 -31.008 -8.009 1.00 98.88 759 HIS A CA 1
ATOM 5850 C C . HIS A 1 759 ? -5.068 -31.333 -9.374 1.00 98.88 759 HIS A C 1
ATOM 5852 O O . HIS A 1 759 ? -5.127 -32.487 -9.809 1.00 98.88 759 HIS A O 1
ATOM 5858 N N . ASN A 1 760 ? -5.558 -30.293 -10.057 1.00 98.81 760 ASN A N 1
ATOM 5859 C CA . ASN A 1 760 ? -6.434 -30.428 -11.219 1.00 98.81 760 ASN A CA 1
ATOM 5860 C C . ASN A 1 760 ? -5.812 -31.241 -12.355 1.00 98.81 760 ASN A C 1
ATOM 5862 O O . ASN A 1 760 ? -6.528 -32.055 -12.936 1.00 98.81 760 ASN A O 1
ATOM 5866 N N . ILE A 1 761 ? -4.506 -31.114 -12.609 1.00 98.56 761 ILE A N 1
ATOM 5867 C CA . ILE A 1 761 ? -3.824 -31.939 -13.616 1.00 98.56 761 ILE A CA 1
ATOM 5868 C C . ILE A 1 761 ? -3.978 -33.436 -13.315 1.00 98.56 761 ILE A C 1
ATOM 5870 O O . ILE A 1 761 ? -4.336 -34.209 -14.195 1.00 98.56 761 ILE A O 1
ATOM 5874 N N . GLY A 1 762 ? -3.838 -33.856 -12.055 1.00 98.38 762 GLY A N 1
ATOM 5875 C CA . GLY A 1 762 ? -4.062 -35.246 -11.664 1.00 98.38 762 GLY A CA 1
ATOM 5876 C C . GLY A 1 762 ? -5.522 -35.666 -11.836 1.00 98.38 762 GLY A C 1
ATOM 5877 O O . GLY A 1 762 ? -5.804 -36.754 -12.332 1.00 98.38 762 GLY A O 1
ATOM 5878 N N . LEU A 1 763 ? -6.473 -34.793 -11.503 1.00 98.38 763 LEU A N 1
ATOM 5879 C CA . LEU A 1 763 ? -7.892 -35.084 -11.733 1.00 98.38 763 LEU A CA 1
ATOM 5880 C C . LEU A 1 763 ? -8.197 -35.254 -13.227 1.00 98.38 763 LEU A C 1
ATOM 5882 O O . LEU A 1 763 ? -8.914 -36.182 -13.599 1.00 98.38 763 LEU A O 1
ATOM 5886 N N . GLY A 1 764 ? -7.598 -34.429 -14.089 1.00 97.81 764 GLY A N 1
ATOM 5887 C CA . GLY A 1 764 ? -7.671 -34.565 -15.544 1.00 97.81 764 GLY A CA 1
ATOM 5888 C C . GLY A 1 764 ? -7.137 -35.895 -16.069 1.00 97.81 764 GLY A C 1
ATOM 5889 O O . GLY A 1 764 ? -7.616 -36.381 -17.091 1.00 97.81 764 GLY A O 1
ATOM 5890 N N . ALA A 1 765 ? -6.191 -36.504 -15.349 1.00 98.00 765 ALA A N 1
ATOM 5891 C CA . ALA A 1 765 ? -5.617 -37.794 -15.705 1.00 98.00 765 ALA A CA 1
ATOM 5892 C C . ALA A 1 765 ? -6.537 -38.988 -15.406 1.00 98.00 765 ALA A C 1
ATOM 5894 O O . ALA A 1 765 ? -6.269 -40.103 -15.857 1.00 98.00 765 ALA A O 1
ATOM 5895 N N . THR A 1 766 ? -7.611 -38.792 -14.636 1.00 96.06 766 THR A N 1
ATOM 5896 C CA . THR A 1 766 ? -8.516 -39.882 -14.256 1.00 96.06 766 THR A CA 1
ATOM 5897 C C . THR A 1 766 ? -9.156 -40.527 -15.491 1.00 96.06 766 THR A C 1
ATOM 5899 O O . THR A 1 766 ? -9.536 -39.859 -16.457 1.00 96.06 766 THR A O 1
ATOM 5902 N N . ARG A 1 767 ? -9.228 -41.865 -15.498 1.00 74.00 767 ARG A N 1
ATOM 5903 C CA . ARG A 1 767 ? -9.670 -42.661 -16.658 1.00 74.00 767 ARG A CA 1
ATOM 5904 C C . ARG A 1 767 ? -11.002 -42.166 -17.220 1.00 74.00 767 ARG A C 1
ATOM 5906 O O . ARG A 1 767 ? -11.954 -41.995 -16.472 1.00 74.00 767 ARG A O 1
ATOM 5913 N N . GLN A 1 768 ? -11.075 -42.046 -18.550 1.00 65.50 768 GLN A N 1
ATOM 5914 C CA . GLN A 1 768 ? -12.252 -41.558 -19.289 1.00 65.50 768 GLN A CA 1
ATOM 5915 C C . GLN A 1 768 ? -12.696 -40.136 -18.931 1.00 65.50 768 GLN A C 1
ATOM 5917 O O . GLN A 1 768 ? -13.751 -39.745 -19.414 1.00 65.50 768 GLN A O 1
ATOM 5922 N N . VAL A 1 769 ? -11.890 -39.363 -18.184 1.00 72.81 769 VAL A N 1
ATOM 5923 C CA . VAL A 1 769 ? -12.277 -38.043 -17.674 1.00 72.81 769 VAL A CA 1
ATOM 5924 C C . VAL A 1 769 ? -13.504 -38.214 -16.776 1.00 72.81 769 VAL A C 1
ATOM 5926 O O . VAL A 1 769 ? -14.612 -38.103 -17.274 1.00 72.81 769 VAL A O 1
ATOM 5929 N N . ASP A 1 770 ? -13.318 -38.559 -15.493 1.00 86.50 770 ASP A N 1
ATOM 5930 C CA . ASP A 1 770 ? -14.390 -38.955 -14.553 1.00 86.50 770 ASP A CA 1
ATOM 5931 C C . ASP A 1 770 ? -15.074 -37.720 -13.917 1.00 86.50 770 ASP A C 1
ATOM 5933 O O . ASP A 1 770 ? -14.632 -37.234 -12.866 1.00 86.50 770 ASP A O 1
ATOM 5937 N N . PRO A 1 771 ? -16.150 -37.163 -14.515 1.00 88.25 771 PRO A N 1
ATOM 5938 C CA . PRO A 1 771 ? -16.721 -35.895 -14.072 1.00 88.25 771 PRO A CA 1
ATOM 5939 C C . PRO A 1 771 ? -17.511 -36.088 -12.776 1.00 88.25 771 PRO A C 1
ATOM 5941 O O . PRO A 1 771 ? -17.601 -35.172 -11.963 1.00 88.25 771 PRO A O 1
ATOM 5944 N N . GLU A 1 772 ? -18.022 -37.300 -12.543 1.00 95.00 772 GLU A N 1
ATOM 5945 C CA . GLU A 1 772 ? -18.747 -37.667 -11.330 1.00 95.00 772 GLU A CA 1
ATOM 5946 C C . GLU A 1 772 ? -17.808 -37.728 -10.121 1.00 95.00 772 GLU A C 1
ATOM 5948 O O . GLU A 1 772 ? -18.146 -37.225 -9.047 1.00 95.00 772 GLU A O 1
ATOM 5953 N N . LEU A 1 773 ? -16.592 -38.264 -10.280 1.00 97.19 773 LEU A N 1
ATOM 5954 C CA . LEU A 1 773 ? -15.563 -38.165 -9.244 1.00 97.19 773 LEU A CA 1
ATOM 5955 C C . LEU A 1 773 ? -15.269 -36.702 -8.898 1.00 97.19 773 LEU A C 1
ATOM 5957 O O . LEU A 1 773 ? -15.273 -36.326 -7.726 1.00 97.19 773 LEU A O 1
ATOM 5961 N N . VAL A 1 774 ? -15.059 -35.859 -9.907 1.00 97.00 774 VAL A N 1
ATOM 5962 C CA . VAL A 1 774 ? -14.761 -34.435 -9.712 1.00 97.00 774 VAL A CA 1
ATOM 5963 C C . VAL A 1 774 ? -15.955 -33.675 -9.105 1.00 97.00 774 VAL A C 1
ATOM 5965 O O . VAL A 1 774 ? -15.772 -32.816 -8.237 1.00 97.00 774 VAL A O 1
ATOM 5968 N N . LYS A 1 775 ? -17.192 -34.049 -9.447 1.00 98.12 775 LYS A N 1
ATOM 5969 C CA . LYS A 1 775 ? -18.421 -33.563 -8.803 1.00 98.12 775 LYS A CA 1
ATOM 5970 C C . LYS A 1 775 ? -18.477 -33.953 -7.324 1.00 98.12 775 LYS A C 1
ATOM 5972 O O . LYS A 1 775 ? -18.752 -33.100 -6.476 1.00 98.12 775 LYS A O 1
ATOM 5977 N N . ARG A 1 776 ? -18.170 -35.209 -6.982 1.00 98.56 776 ARG A N 1
ATOM 5978 C CA . ARG A 1 776 ? -18.077 -35.681 -5.587 1.00 98.56 776 ARG A CA 1
ATOM 5979 C C . ARG A 1 776 ? -17.000 -34.928 -4.805 1.00 98.56 776 ARG A C 1
ATOM 5981 O O . ARG A 1 776 ? -17.254 -34.538 -3.666 1.00 98.56 776 ARG A O 1
ATOM 5988 N N . ILE A 1 777 ? -15.844 -34.663 -5.417 1.00 98.69 777 ILE A N 1
ATOM 5989 C CA . ILE A 1 777 ? -14.770 -33.847 -4.824 1.00 98.69 777 ILE A CA 1
ATOM 5990 C C . ILE A 1 777 ? -15.268 -32.427 -4.545 1.00 98.69 777 ILE A C 1
ATOM 5992 O O . ILE A 1 777 ? -15.071 -31.913 -3.443 1.00 98.69 777 ILE A O 1
ATOM 5996 N N . GLY A 1 778 ? -15.975 -31.807 -5.493 1.00 98.62 778 GLY A N 1
ATOM 5997 C CA . GLY A 1 778 ? -16.600 -30.500 -5.284 1.00 98.62 778 GLY A CA 1
ATOM 5998 C C . GLY A 1 778 ? -17.612 -30.511 -4.134 1.00 98.62 778 GLY A C 1
ATOM 5999 O O . GLY A 1 778 ? -17.654 -29.576 -3.336 1.00 98.62 778 GLY A O 1
ATOM 6000 N N . ALA A 1 779 ? -18.395 -31.584 -3.991 1.00 98.69 779 ALA A N 1
ATOM 6001 C CA . ALA A 1 779 ? -19.358 -31.728 -2.902 1.00 98.69 779 ALA A CA 1
ATOM 6002 C C . ALA A 1 779 ? -18.690 -31.884 -1.525 1.00 98.69 779 ALA A C 1
ATOM 6004 O O . ALA A 1 779 ? -19.132 -31.236 -0.577 1.00 98.69 779 ALA A O 1
ATOM 6005 N N . ALA A 1 780 ? -17.628 -32.689 -1.421 1.00 98.75 780 ALA A N 1
ATOM 6006 C CA . ALA A 1 780 ? -16.828 -32.810 -0.201 1.00 98.75 780 ALA A CA 1
ATOM 6007 C C . ALA A 1 780 ? -16.131 -31.483 0.141 1.00 98.75 780 ALA A C 1
ATOM 6009 O O . ALA A 1 780 ? -16.235 -30.993 1.262 1.00 98.75 780 ALA A O 1
ATOM 6010 N N . THR A 1 781 ? -15.522 -30.833 -0.855 1.00 98.81 781 THR A N 1
ATOM 6011 C CA . THR A 1 781 ? -14.885 -29.518 -0.692 1.00 98.81 781 THR A CA 1
ATOM 6012 C C . THR A 1 781 ? -15.879 -28.478 -0.179 1.00 98.81 781 THR A C 1
ATOM 6014 O O . THR A 1 781 ? -15.561 -27.744 0.750 1.00 98.81 781 THR A O 1
ATOM 6017 N N . ALA A 1 782 ? -17.105 -28.430 -0.710 1.00 98.75 782 ALA A N 1
ATOM 6018 C CA . ALA A 1 782 ? -18.126 -27.504 -0.220 1.00 98.75 782 ALA A CA 1
ATOM 6019 C C . ALA A 1 782 ? -18.465 -27.721 1.261 1.00 98.75 782 ALA A C 1
ATOM 6021 O O . ALA A 1 782 ? -18.641 -26.743 1.987 1.00 98.75 782 ALA A O 1
ATOM 6022 N N . LEU A 1 783 ? -18.536 -28.977 1.711 1.00 98.62 783 LEU A N 1
ATOM 6023 C CA . LEU A 1 783 ? -18.775 -29.304 3.117 1.00 98.62 783 LEU A CA 1
ATOM 6024 C C . LEU A 1 783 ? -17.608 -28.856 3.999 1.00 98.62 783 LEU A C 1
ATOM 6026 O O . LEU A 1 783 ? -17.852 -28.211 5.012 1.00 98.62 783 LEU A O 1
ATOM 6030 N N . GLU A 1 784 ? -16.362 -29.111 3.598 1.00 98.62 784 GLU A N 1
ATOM 6031 C CA . GLU A 1 784 ? -15.182 -28.687 4.367 1.00 98.62 784 GLU A CA 1
ATOM 6032 C C . GLU A 1 784 ? -14.998 -27.165 4.396 1.00 98.62 784 GLU A C 1
ATOM 6034 O O . GLU A 1 784 ? -14.577 -26.608 5.407 1.00 98.62 784 GLU A O 1
ATOM 6039 N N . VAL A 1 785 ? -15.345 -26.464 3.315 1.00 98.69 785 VAL A N 1
ATOM 6040 C CA . VAL A 1 785 ? -15.335 -24.991 3.269 1.00 98.69 785 VAL A CA 1
ATOM 6041 C C . VAL A 1 785 ? -16.441 -24.416 4.163 1.00 98.69 785 VAL A C 1
ATOM 6043 O O . VAL A 1 785 ? -16.228 -23.438 4.886 1.00 98.69 785 VAL A O 1
ATOM 6046 N N . ARG A 1 786 ? -17.615 -25.059 4.192 1.00 98.19 786 ARG A N 1
ATOM 6047 C CA . ARG A 1 786 ? -18.706 -24.694 5.106 1.00 98.19 786 ARG A CA 1
ATOM 6048 C C . ARG A 1 786 ? -18.430 -25.054 6.560 1.00 98.19 786 ARG A C 1
ATOM 6050 O O . ARG A 1 786 ? -18.897 -24.316 7.424 1.00 98.19 786 ARG A O 1
ATOM 6057 N N . ALA A 1 787 ? -17.637 -26.091 6.830 1.00 98.25 787 ALA A N 1
ATOM 6058 C CA . ALA A 1 787 ? -17.168 -26.438 8.172 1.00 98.25 787 ALA A CA 1
ATOM 6059 C C . ALA A 1 787 ? -16.418 -25.276 8.830 1.00 98.25 787 ALA A C 1
ATOM 6061 O O . ALA A 1 787 ? -16.539 -25.055 10.028 1.00 98.25 787 ALA A O 1
ATOM 6062 N N . THR A 1 788 ? -15.698 -24.483 8.032 1.00 98.38 788 THR A N 1
ATOM 6063 C CA . THR A 1 788 ? -15.008 -23.272 8.489 1.00 98.38 788 THR A CA 1
ATOM 6064 C C . THR A 1 788 ? -15.844 -22.003 8.347 1.00 98.38 788 THR A C 1
ATOM 6066 O O . THR A 1 788 ? -15.305 -20.909 8.438 1.00 98.38 788 THR A O 1
ATOM 6069 N N . GLY A 1 789 ? -17.148 -22.113 8.080 1.00 97.44 789 GLY A N 1
ATOM 6070 C CA . GLY A 1 789 ? -18.066 -20.979 7.962 1.00 97.44 789 GLY A CA 1
ATOM 6071 C C . GLY A 1 789 ? -17.979 -20.181 6.658 1.00 97.44 789 GLY A C 1
ATOM 6072 O O . GLY A 1 789 ? -18.683 -19.181 6.504 1.00 97.44 789 GLY A O 1
ATOM 6073 N N . ILE A 1 790 ? -17.152 -20.606 5.701 1.00 98.50 790 ILE A N 1
ATOM 6074 C CA . ILE A 1 790 ? -16.891 -19.864 4.465 1.00 98.50 790 ILE A CA 1
ATOM 6075 C C . ILE A 1 790 ? -17.953 -20.228 3.406 1.00 98.50 790 ILE A C 1
ATOM 6077 O O . ILE A 1 790 ? -18.195 -21.405 3.152 1.00 98.50 790 ILE A O 1
ATOM 6081 N N . PRO A 1 791 ? -18.626 -19.252 2.768 1.00 97.88 791 PRO A N 1
ATOM 6082 C CA . PRO A 1 791 ? -19.651 -19.520 1.760 1.00 97.88 791 PRO A CA 1
ATOM 6083 C C . PRO A 1 791 ? -19.179 -19.488 0.299 1.00 97.88 791 PRO A C 1
ATOM 6085 O O . PRO A 1 791 ? -20.006 -19.713 -0.587 1.00 97.88 791 PRO A O 1
ATOM 6088 N N . TYR A 1 792 ? -17.924 -19.136 0.011 1.00 98.75 792 TYR A N 1
ATOM 6089 C CA . TYR A 1 792 ? -17.458 -18.873 -1.353 1.00 98.75 792 TYR A CA 1
ATOM 6090 C C . TYR A 1 792 ? -16.049 -19.426 -1.595 1.00 98.75 792 TYR A C 1
ATOM 6092 O O . TYR A 1 792 ? -15.096 -19.022 -0.935 1.00 98.75 792 TYR A O 1
ATOM 6100 N N . ALA A 1 793 ? -15.931 -20.329 -2.570 1.00 98.88 793 ALA A N 1
ATOM 6101 C CA . ALA A 1 793 ? -14.671 -20.896 -3.028 1.00 98.88 793 ALA A CA 1
ATOM 6102 C C . ALA A 1 793 ? -14.243 -20.269 -4.365 1.00 98.88 793 ALA A C 1
ATOM 6104 O O . ALA A 1 793 ? -15.018 -20.230 -5.327 1.00 98.88 793 ALA A O 1
ATOM 6105 N N . PHE A 1 794 ? -12.985 -19.835 -4.464 1.00 98.88 794 PHE A N 1
ATOM 6106 C CA . PHE A 1 794 ? -12.373 -19.385 -5.716 1.00 98.88 794 PHE A CA 1
ATOM 6107 C C . PHE A 1 794 ? -11.949 -20.572 -6.600 1.00 98.88 794 PHE A C 1
ATOM 6109 O O . PHE A 1 794 ? -10.784 -20.706 -6.967 1.00 98.88 794 PHE A O 1
ATOM 6116 N N . ALA A 1 795 ? -12.900 -21.448 -6.923 1.00 98.50 795 ALA A N 1
ATOM 6117 C CA . ALA A 1 795 ? -12.710 -22.646 -7.735 1.00 98.50 795 ALA A CA 1
ATOM 6118 C C . ALA A 1 795 ? -13.953 -22.906 -8.608 1.00 98.50 795 ALA A C 1
ATOM 6120 O O . ALA A 1 795 ? -15.064 -22.575 -8.180 1.00 98.50 795 ALA A O 1
ATOM 6121 N N . PRO A 1 796 ? -13.810 -23.522 -9.793 1.00 98.62 796 PRO A N 1
ATOM 6122 C CA . PRO A 1 796 ? -12.577 -24.099 -10.339 1.00 98.62 796 PRO A CA 1
ATOM 6123 C C . PRO A 1 796 ? -11.695 -23.144 -11.155 1.00 98.62 796 PRO A C 1
ATOM 6125 O O . PRO A 1 796 ? -12.189 -22.254 -11.851 1.00 98.62 796 PRO A O 1
ATOM 6128 N N . CYS A 1 797 ? -10.386 -23.427 -11.161 1.00 98.81 797 CYS A N 1
ATOM 6129 C CA . CYS A 1 797 ? -9.524 -23.017 -12.266 1.00 98.81 797 CYS A CA 1
ATOM 6130 C C . CYS A 1 797 ? -9.886 -23.861 -13.498 1.00 98.81 797 CYS A C 1
ATOM 6132 O O . CYS A 1 797 ? -9.887 -25.087 -13.440 1.00 98.81 797 CYS A O 1
ATOM 6134 N N . ILE A 1 798 ? -10.263 -23.210 -14.593 1.00 98.75 798 ILE A N 1
ATOM 6135 C CA . ILE A 1 798 ? -10.628 -23.840 -15.872 1.00 98.75 798 ILE A CA 1
ATOM 6136 C C . ILE A 1 798 ? -9.713 -23.352 -16.996 1.00 98.75 798 ILE A C 1
ATOM 6138 O O . ILE A 1 798 ? -10.106 -23.294 -18.162 1.00 98.75 798 ILE A O 1
ATOM 6142 N N . ALA A 1 799 ? -8.484 -22.988 -16.627 1.00 98.69 799 ALA A N 1
ATOM 6143 C CA . ALA A 1 799 ? -7.416 -22.722 -17.568 1.00 98.69 799 ALA A CA 1
ATOM 6144 C C . ALA A 1 799 ? -7.170 -23.957 -18.439 1.00 98.69 799 ALA A C 1
ATOM 6146 O O . ALA A 1 799 ? -7.189 -25.092 -17.956 1.00 98.69 799 ALA A O 1
ATOM 6147 N N . VAL A 1 800 ? -6.872 -23.725 -19.712 1.00 98.75 800 VAL A N 1
ATOM 6148 C CA . VAL A 1 800 ? -6.346 -24.745 -20.624 1.00 98.75 800 VAL A CA 1
ATOM 6149 C C . VAL A 1 800 ? -4.858 -24.452 -20.776 1.00 98.75 800 VAL A C 1
ATOM 6151 O O . VAL A 1 800 ? -4.503 -23.528 -21.506 1.00 98.75 800 VAL A O 1
ATOM 6154 N N . CYS A 1 801 ? -4.008 -25.151 -20.018 1.00 98.69 801 CYS A N 1
ATOM 6155 C CA . CYS A 1 801 ? -2.559 -24.926 -20.020 1.00 98.69 801 CYS A CA 1
ATOM 6156 C C . CYS A 1 801 ? -1.968 -25.400 -21.355 1.00 98.69 801 CYS A C 1
ATOM 6158 O O . CYS A 1 801 ? -2.037 -26.581 -21.670 1.00 98.69 801 CYS A O 1
ATOM 6160 N N . ARG A 1 802 ? -1.406 -24.484 -22.150 1.00 98.62 802 ARG A N 1
ATOM 6161 C CA . ARG A 1 802 ? -0.820 -24.776 -23.477 1.00 98.62 802 ARG A CA 1
ATOM 6162 C C . ARG A 1 802 ? 0.706 -24.825 -23.475 1.00 98.62 802 ARG A C 1
ATOM 6164 O O . ARG A 1 802 ? 1.321 -25.076 -24.513 1.00 98.62 802 ARG A O 1
ATOM 6171 N N . ASP A 1 803 ? 1.310 -24.546 -22.326 1.00 98.69 803 ASP A N 1
ATOM 6172 C CA . ASP A 1 803 ? 2.751 -24.560 -22.123 1.00 98.69 803 ASP A CA 1
ATOM 6173 C C . ASP A 1 803 ? 3.064 -24.944 -20.666 1.00 98.69 803 ASP A C 1
ATOM 6175 O O . ASP A 1 803 ? 2.775 -24.160 -19.754 1.00 98.69 803 ASP A O 1
ATOM 6179 N N . PRO A 1 804 ? 3.655 -26.127 -20.410 1.00 98.56 804 PRO A N 1
ATOM 6180 C CA . PRO A 1 804 ? 3.900 -26.597 -19.052 1.00 98.56 804 PRO A CA 1
ATOM 6181 C C . PRO A 1 804 ? 4.921 -25.738 -18.301 1.00 98.56 804 PRO A C 1
ATOM 6183 O O . PRO A 1 804 ? 4.990 -25.820 -17.079 1.00 98.56 804 PRO A O 1
ATOM 6186 N N . ARG A 1 805 ? 5.666 -24.847 -18.970 1.00 98.75 805 ARG A N 1
ATOM 6187 C CA . ARG A 1 805 ? 6.555 -23.878 -18.300 1.00 98.75 805 ARG A CA 1
ATOM 6188 C C . ARG A 1 805 ? 5.821 -22.960 -17.326 1.00 98.75 805 ARG A C 1
ATOM 6190 O O . ARG A 1 805 ? 6.449 -22.440 -16.404 1.00 98.75 805 ARG A O 1
ATOM 6197 N N . TRP A 1 806 ? 4.503 -22.835 -17.473 1.00 98.81 806 TRP A N 1
ATOM 6198 C CA . TRP A 1 806 ? 3.653 -22.062 -16.581 1.00 98.81 806 TRP A CA 1
ATOM 6199 C C . TRP A 1 806 ? 3.561 -22.635 -15.174 1.00 98.81 806 TRP A C 1
ATOM 6201 O O . TRP A 1 806 ? 3.172 -23.786 -14.968 1.00 98.81 806 TRP A O 1
ATOM 6211 N N . GLY A 1 807 ? 3.852 -21.790 -14.186 1.00 98.38 807 GLY A N 1
ATOM 6212 C CA . GLY A 1 807 ? 3.839 -22.139 -12.770 1.00 98.38 807 GLY A CA 1
ATOM 6213 C C . GLY A 1 807 ? 2.468 -22.437 -12.170 1.00 98.38 807 GLY A C 1
ATOM 6214 O O . GLY A 1 807 ? 2.387 -22.765 -10.991 1.00 98.38 807 GLY A O 1
ATOM 6215 N N . ARG A 1 808 ? 1.389 -22.362 -12.959 1.00 98.69 808 ARG A N 1
ATOM 6216 C CA . ARG A 1 808 ? 0.044 -22.815 -12.562 1.00 98.69 808 ARG A CA 1
ATOM 6217 C C . ARG A 1 808 ? -0.491 -23.944 -13.435 1.00 98.69 808 ARG A C 1
ATOM 6219 O O . ARG A 1 808 ? -1.683 -24.234 -13.384 1.00 98.69 808 ARG A O 1
ATOM 6226 N N . CYS A 1 809 ? 0.353 -24.604 -14.231 1.00 98.75 809 CYS A N 1
ATOM 6227 C CA . CYS A 1 809 ? -0.118 -25.683 -15.101 1.00 98.75 809 CYS A CA 1
ATOM 6228 C C . CYS A 1 809 ? -0.793 -26.822 -14.308 1.00 98.75 809 CYS A C 1
ATOM 6230 O O . CYS A 1 809 ? -1.761 -27.400 -14.792 1.00 98.75 809 CYS A O 1
ATOM 6232 N N . PHE A 1 810 ? -0.388 -27.061 -13.052 1.00 98.81 810 PHE A N 1
ATOM 6233 C CA . PHE A 1 810 ? -1.041 -28.028 -12.158 1.00 98.81 810 PHE A CA 1
ATOM 6234 C C . PHE A 1 810 ? -2.492 -27.669 -11.783 1.00 98.81 810 PHE A C 1
ATOM 6236 O O . PHE A 1 810 ? -3.265 -28.551 -11.403 1.00 98.81 810 PHE A O 1
ATOM 6243 N N . GLU A 1 811 ? -2.870 -26.389 -11.878 1.00 98.75 811 GLU A N 1
ATOM 6244 C CA . GLU A 1 811 ? -4.244 -25.905 -11.686 1.00 98.75 811 GLU A CA 1
ATOM 6245 C C . GLU A 1 811 ? -5.098 -26.071 -12.956 1.00 98.75 811 GLU A C 1
ATOM 6247 O O . GLU A 1 811 ? -6.310 -25.885 -12.916 1.00 98.75 811 GLU A O 1
ATOM 6252 N N . SER A 1 812 ? -4.501 -26.434 -14.095 1.00 98.81 812 SER A N 1
ATOM 6253 C CA . SER A 1 812 ? -5.245 -26.819 -15.292 1.00 98.81 812 SER A CA 1
ATOM 6254 C C . SER A 1 812 ? -5.552 -28.310 -15.256 1.00 98.81 812 SER A C 1
ATOM 6256 O O . SER A 1 812 ? -4.686 -29.123 -14.944 1.00 98.81 812 SER A O 1
ATOM 6258 N N . TYR A 1 813 ? -6.778 -28.690 -15.620 1.00 98.62 813 TYR A N 1
ATOM 6259 C CA . TYR A 1 813 ? -7.101 -30.108 -15.773 1.00 98.62 813 TYR A CA 1
ATOM 6260 C C . TYR A 1 813 ? -6.386 -30.736 -16.970 1.00 98.62 813 TYR A C 1
ATOM 6262 O O . TYR A 1 813 ? -6.102 -31.924 -16.932 1.00 98.62 813 TYR A O 1
ATOM 6270 N N . SER A 1 814 ? -6.135 -29.985 -18.048 1.00 98.62 814 SER A N 1
ATOM 6271 C CA . SER A 1 814 ? -5.560 -30.530 -19.280 1.00 98.62 814 SER A CA 1
ATOM 6272 C C . SER A 1 814 ? -5.160 -29.435 -20.269 1.00 98.62 814 SER A C 1
ATOM 6274 O O . SER A 1 814 ? -5.718 -28.336 -20.261 1.00 98.62 814 SER A O 1
ATOM 6276 N N . GLU A 1 815 ? -4.261 -29.776 -21.194 1.00 98.06 815 GLU A N 1
ATOM 6277 C CA . GLU A 1 815 ? -4.052 -28.989 -22.412 1.00 98.06 815 GLU A CA 1
ATOM 6278 C C . GLU A 1 815 ? -5.201 -29.126 -23.429 1.00 98.06 815 GLU A C 1
ATOM 6280 O O . GLU A 1 815 ? -5.353 -28.256 -24.287 1.00 98.06 815 GLU A O 1
ATOM 6285 N N . ASP A 1 816 ? -6.024 -30.181 -23.353 1.00 97.56 816 ASP A N 1
ATOM 6286 C CA . ASP A 1 816 ? -7.235 -30.346 -24.165 1.00 97.56 816 ASP A CA 1
ATOM 6287 C C . ASP A 1 816 ? -8.437 -29.709 -23.455 1.00 97.56 816 ASP A C 1
ATOM 6289 O O . ASP A 1 816 ? -8.904 -30.161 -22.403 1.00 97.56 816 ASP A O 1
ATOM 6293 N N . HIS A 1 817 ? -8.989 -28.670 -24.082 1.00 96.56 817 HIS A N 1
ATOM 6294 C CA . HIS A 1 817 ? -10.152 -27.951 -23.577 1.00 96.56 817 HIS A CA 1
ATOM 6295 C C . HIS A 1 817 ? -11.368 -28.859 -23.338 1.00 96.56 817 HIS A C 1
ATOM 6297 O O . HIS A 1 817 ? -12.188 -28.544 -22.480 1.00 96.56 817 HIS A O 1
ATOM 6303 N N . ARG A 1 818 ? -11.496 -29.991 -24.043 1.00 96.19 818 ARG A N 1
ATOM 6304 C CA . ARG A 1 818 ? -12.613 -30.937 -23.871 1.00 96.19 818 ARG A CA 1
ATOM 6305 C C . ARG A 1 818 ? -12.568 -31.636 -22.516 1.00 96.19 818 ARG A C 1
ATOM 6307 O O . ARG A 1 818 ? -13.614 -31.851 -21.906 1.00 96.19 818 ARG A O 1
ATOM 6314 N N . ILE A 1 819 ? -11.367 -31.945 -22.026 1.00 97.25 819 ILE A N 1
ATOM 6315 C CA . ILE A 1 819 ? -11.175 -32.497 -20.681 1.00 97.25 819 ILE A CA 1
ATOM 6316 C C . ILE A 1 819 ? -11.537 -31.423 -19.653 1.00 97.25 819 ILE A C 1
ATOM 6318 O O . ILE A 1 819 ? -12.330 -31.677 -18.751 1.00 97.25 819 ILE A O 1
ATOM 6322 N N . VAL A 1 820 ? -11.048 -30.192 -19.837 1.00 98.25 820 VAL A N 1
ATOM 6323 C CA . VAL A 1 820 ? -11.375 -29.065 -18.945 1.00 98.25 820 VAL A CA 1
ATOM 6324 C C . VAL A 1 820 ? -12.886 -28.792 -18.899 1.00 98.25 820 VAL A C 1
ATOM 6326 O O . VAL A 1 820 ? -13.436 -28.572 -17.822 1.00 98.25 820 VAL A O 1
ATOM 6329 N N . GLN A 1 821 ? -13.578 -28.875 -20.039 1.00 97.12 821 GLN A N 1
ATOM 6330 C CA . GLN A 1 821 ? -15.036 -28.771 -20.143 1.00 97.12 821 GLN A CA 1
ATOM 6331 C C . GLN A 1 821 ? -15.762 -29.839 -19.323 1.00 97.12 821 GLN A C 1
ATOM 6333 O O . GLN A 1 821 ? -16.641 -29.504 -18.527 1.00 97.12 821 GLN A O 1
ATOM 6338 N N . ALA A 1 822 ? -15.378 -31.108 -19.459 1.00 95.06 822 ALA A N 1
ATOM 6339 C CA . ALA A 1 822 ? -15.966 -32.192 -18.677 1.00 95.06 822 ALA A CA 1
ATOM 6340 C C . ALA A 1 822 ? -15.755 -31.984 -17.165 1.00 95.06 822 ALA A C 1
ATOM 6342 O O . ALA A 1 822 ? -16.697 -32.124 -16.386 1.00 95.06 822 ALA A O 1
ATOM 6343 N N . MET A 1 823 ? -14.574 -31.513 -16.750 1.00 97.81 823 MET A N 1
ATOM 6344 C CA . MET A 1 823 ? -14.263 -31.261 -15.335 1.00 97.81 823 MET A CA 1
ATOM 6345 C C . MET A 1 823 ? -15.001 -30.065 -14.717 1.00 97.81 823 MET A C 1
ATOM 6347 O O . MET A 1 823 ? -14.972 -29.883 -13.498 1.00 97.81 823 MET A O 1
ATOM 6351 N N . THR A 1 824 ? -15.744 -29.278 -15.504 1.00 98.25 824 THR A N 1
ATOM 6352 C CA . THR A 1 824 ? -16.606 -28.219 -14.947 1.00 98.25 824 THR A CA 1
ATOM 6353 C C . THR A 1 824 ? -17.754 -28.762 -14.080 1.00 98.25 824 THR A C 1
ATOM 6355 O O . THR A 1 824 ? -18.400 -27.980 -13.384 1.00 98.25 824 THR A O 1
ATOM 6358 N N . ASP A 1 825 ? -17.983 -30.082 -14.033 1.00 97.88 825 ASP A N 1
ATOM 6359 C CA . ASP A 1 825 ? -18.908 -30.739 -13.088 1.00 97.88 825 ASP A CA 1
ATOM 6360 C C . ASP A 1 825 ? -18.555 -30.509 -11.610 1.00 97.88 825 ASP A C 1
ATOM 6362 O O . ASP A 1 825 ? -19.438 -30.560 -10.748 1.00 97.88 825 ASP A O 1
ATOM 6366 N N . ILE A 1 826 ? -17.314 -30.118 -11.301 1.00 98.56 826 ILE A N 1
ATOM 6367 C CA . ILE A 1 826 ? -16.946 -29.645 -9.957 1.00 98.56 826 ILE A CA 1
ATOM 6368 C C . ILE A 1 826 ? -17.828 -28.481 -9.482 1.00 98.56 826 ILE A C 1
ATOM 6370 O O . ILE A 1 826 ? -18.089 -28.358 -8.287 1.00 98.56 826 ILE A O 1
ATOM 6374 N N . ILE A 1 827 ? -18.345 -27.656 -10.403 1.00 98.69 827 ILE A N 1
ATOM 6375 C CA . ILE A 1 827 ? -19.262 -26.551 -10.093 1.00 98.69 827 ILE A CA 1
ATOM 6376 C C . ILE A 1 827 ? -20.568 -27.099 -9.516 1.00 98.69 827 ILE A C 1
ATOM 6378 O O . ILE A 1 827 ? -21.051 -26.572 -8.519 1.00 98.69 827 ILE A O 1
ATOM 6382 N N . LEU A 1 828 ? -21.104 -28.187 -10.078 1.00 98.38 828 LEU A N 1
ATOM 6383 C CA . LEU A 1 828 ? -22.304 -28.857 -9.563 1.00 98.38 828 LEU A CA 1
ATOM 6384 C C . LEU A 1 828 ? -22.031 -29.508 -8.201 1.00 98.38 828 LEU A C 1
ATOM 6386 O O . LEU A 1 828 ? -22.895 -29.525 -7.327 1.00 98.38 828 LEU A O 1
ATOM 6390 N N . GLY A 1 829 ? -20.806 -29.984 -7.979 1.00 98.44 829 GLY A N 1
ATOM 6391 C CA . GLY A 1 829 ? -20.348 -30.420 -6.663 1.00 98.44 829 GLY A CA 1
ATOM 6392 C C . GLY A 1 829 ? -20.391 -29.290 -5.633 1.00 98.44 829 GLY A C 1
ATOM 6393 O O . GLY A 1 829 ? -21.032 -29.425 -4.584 1.00 98.44 829 GLY A O 1
ATOM 6394 N N . LEU A 1 830 ? -19.751 -28.165 -5.963 1.00 98.75 830 LEU A N 1
ATOM 6395 C CA . LEU A 1 830 ? -19.588 -27.002 -5.090 1.00 98.75 830 LEU A CA 1
ATOM 6396 C C . LEU A 1 830 ? -20.915 -26.286 -4.801 1.00 98.75 830 LEU A C 1
ATOM 6398 O O . LEU A 1 830 ? -21.209 -25.981 -3.644 1.00 98.75 830 LEU A O 1
ATOM 6402 N N . GLN A 1 831 ? -21.725 -26.053 -5.837 1.00 98.56 831 GLN A N 1
ATOM 6403 C CA . GLN A 1 831 ? -22.957 -25.259 -5.781 1.00 98.56 831 GLN A CA 1
ATOM 6404 C C . GLN A 1 831 ? -24.234 -26.101 -5.639 1.00 98.56 831 GLN A C 1
ATOM 6406 O O . GLN A 1 831 ? -25.239 -25.582 -5.157 1.00 98.56 831 GLN A O 1
ATOM 6411 N N . GLY A 1 832 ? -24.207 -27.384 -6.003 1.00 97.62 832 GLY A N 1
ATOM 6412 C CA . GLY A 1 832 ? -25.392 -28.236 -6.140 1.00 97.62 832 GLY A CA 1
ATOM 6413 C C . GLY A 1 832 ? -25.941 -28.275 -7.571 1.00 97.62 832 GLY A C 1
ATOM 6414 O O . GLY A 1 832 ? -25.656 -27.398 -8.387 1.00 97.62 832 GLY A O 1
ATOM 6415 N N . ASP A 1 833 ? -26.736 -29.305 -7.866 1.00 95.50 833 ASP A N 1
ATOM 6416 C CA . ASP A 1 833 ? -27.324 -29.521 -9.191 1.00 95.50 833 ASP A CA 1
ATOM 6417 C C . ASP A 1 833 ? -28.365 -28.456 -9.543 1.00 95.50 833 ASP A C 1
ATOM 6419 O O . ASP A 1 833 ? -29.266 -28.158 -8.760 1.00 95.50 833 ASP A O 1
ATOM 6423 N N . VAL A 1 834 ? -28.248 -27.896 -10.747 1.00 95.00 834 VAL A N 1
ATOM 6424 C CA . VAL A 1 834 ? -29.148 -26.851 -11.240 1.00 95.00 834 VAL A CA 1
ATOM 6425 C C . VAL A 1 834 ? -30.498 -27.469 -11.642 1.00 95.00 834 VAL A C 1
ATOM 6427 O O . VAL A 1 834 ? -30.515 -28.374 -12.476 1.00 95.00 834 VAL A O 1
ATOM 6430 N N . PRO A 1 835 ? -31.640 -26.981 -11.120 1.00 93.81 835 PRO A N 1
ATOM 6431 C CA . PRO A 1 835 ? -32.963 -27.453 -11.524 1.00 93.81 835 PRO A CA 1
ATOM 6432 C C . PRO A 1 835 ? -33.232 -27.223 -13.017 1.00 93.81 835 PRO A C 1
ATOM 6434 O O . PRO A 1 835 ? -32.855 -26.182 -13.555 1.00 93.81 835 PRO A O 1
ATOM 6437 N N . GLU A 1 836 ? -33.961 -28.134 -13.671 1.00 88.06 836 GLU A N 1
ATOM 6438 C CA . GLU A 1 836 ? -34.259 -28.061 -15.117 1.00 88.06 836 GLU A CA 1
ATOM 6439 C C . GLU A 1 836 ? -34.902 -26.733 -15.553 1.00 88.06 836 GLU A C 1
ATOM 6441 O O . GLU A 1 836 ? -34.663 -26.236 -16.653 1.00 88.06 836 GLU A O 1
ATOM 6446 N N . ASN A 1 837 ? -35.716 -26.137 -14.681 1.00 88.19 837 ASN A N 1
ATOM 6447 C CA . ASN A 1 837 ? -36.437 -24.888 -14.918 1.00 88.19 837 ASN A CA 1
ATOM 6448 C C . ASN A 1 837 ? -35.681 -23.630 -14.448 1.00 88.19 837 ASN A C 1
ATOM 6450 O O . ASN A 1 837 ? -36.238 -22.527 -14.493 1.00 88.19 837 ASN A O 1
ATOM 6454 N N . HIS A 1 838 ? -34.429 -23.758 -13.996 1.00 91.62 838 HIS A N 1
ATOM 6455 C CA . HIS A 1 838 ? -33.612 -22.611 -13.607 1.00 91.62 838 HIS A CA 1
ATOM 6456 C C . HIS A 1 838 ? -33.196 -21.791 -14.832 1.00 91.62 838 HIS A C 1
ATOM 6458 O O . HIS A 1 838 ? -32.855 -22.309 -15.895 1.00 91.62 838 HIS A O 1
ATOM 6464 N N . ALA A 1 839 ? -33.221 -20.467 -14.694 1.00 90.88 839 ALA A N 1
ATOM 6465 C CA . ALA A 1 839 ? -32.925 -19.577 -15.806 1.00 90.88 839 ALA A CA 1
ATOM 6466 C C . ALA A 1 839 ? -31.443 -19.668 -16.214 1.00 90.88 839 ALA A C 1
ATOM 6468 O O . ALA A 1 839 ? -30.548 -19.431 -15.402 1.00 90.88 839 ALA A O 1
ATOM 6469 N N . LYS A 1 840 ? -31.179 -19.936 -17.500 1.00 89.75 840 LYS A N 1
ATOM 6470 C CA . LYS A 1 840 ? -29.811 -20.026 -18.036 1.00 89.75 840 LYS A CA 1
ATOM 6471 C C . LYS A 1 840 ? -28.994 -18.766 -17.733 1.00 89.75 840 LYS A C 1
ATOM 6473 O O . LYS A 1 840 ? -29.478 -17.640 -17.870 1.00 89.75 840 LYS A O 1
ATOM 6478 N N . GLY A 1 841 ? -27.745 -18.974 -17.323 1.00 90.69 841 GLY A N 1
ATOM 6479 C CA . GLY A 1 841 ? -26.797 -17.919 -16.974 1.00 90.69 841 GLY A CA 1
ATOM 6480 C C . GLY A 1 841 ? -27.054 -17.210 -15.642 1.00 90.69 841 GLY A C 1
ATOM 6481 O O . GLY A 1 841 ? -26.289 -16.309 -15.294 1.00 90.69 841 GLY A O 1
ATOM 6482 N N . PHE A 1 842 ? -28.091 -17.582 -14.880 1.00 97.06 842 PHE A N 1
ATOM 6483 C CA . PHE A 1 842 ? -28.282 -17.095 -13.512 1.00 97.06 842 PHE A CA 1
ATOM 6484 C C . PHE A 1 842 ? -27.465 -17.917 -12.504 1.00 97.06 842 PHE A C 1
ATOM 6486 O O . PHE A 1 842 ? -27.416 -19.139 -12.632 1.00 97.06 842 PHE A O 1
ATOM 6493 N N . PRO A 1 843 ? -26.878 -17.269 -11.476 1.00 97.06 843 PRO A N 1
ATOM 6494 C CA . PRO A 1 843 ? -26.165 -17.971 -10.413 1.00 97.06 843 PRO A CA 1
ATOM 6495 C C . PRO A 1 843 ? -27.120 -18.907 -9.659 1.00 97.06 843 PRO A C 1
ATOM 6497 O O . PRO A 1 843 ? -28.295 -18.569 -9.479 1.00 97.06 843 PRO A O 1
ATOM 6500 N N . TYR A 1 844 ? -26.618 -20.054 -9.209 1.00 97.25 844 TYR A N 1
ATOM 6501 C CA . TYR A 1 844 ? -27.394 -21.049 -8.467 1.00 97.25 844 TYR A CA 1
ATOM 6502 C C . TYR A 1 844 ? -26.602 -21.608 -7.286 1.00 97.25 844 TYR A C 1
ATOM 6504 O O . TYR A 1 844 ? -25.455 -21.982 -7.457 1.00 97.25 844 TYR A O 1
ATOM 6512 N N . VAL A 1 845 ? -27.192 -21.713 -6.098 1.00 97.44 845 VAL A N 1
ATOM 6513 C CA . VAL A 1 845 ? -26.608 -22.471 -4.980 1.00 97.44 845 VAL A CA 1
ATOM 6514 C C . VAL A 1 845 ? -27.751 -23.217 -4.303 1.00 97.44 845 VAL A C 1
ATOM 6516 O O . VAL A 1 845 ? -28.754 -22.602 -3.949 1.00 97.44 845 VAL A O 1
ATOM 6519 N N . SER A 1 846 ? -27.640 -24.537 -4.148 1.00 92.94 846 SER A N 1
ATOM 6520 C CA . SER A 1 846 ? -28.765 -25.378 -3.722 1.00 92.94 846 SER A CA 1
ATOM 6521 C C . SER A 1 846 ? -29.074 -25.299 -2.224 1.00 92.94 846 SER A C 1
ATOM 6523 O O . SER A 1 846 ? -30.104 -25.811 -1.792 1.00 92.94 846 SER A O 1
ATOM 6525 N N . GLY A 1 847 ? -28.197 -24.696 -1.411 1.00 86.00 847 GLY A N 1
ATOM 6526 C CA . GLY A 1 847 ? -28.445 -24.488 0.016 1.00 86.00 847 GLY A CA 1
ATOM 6527 C C . GLY A 1 847 ? -27.195 -24.236 0.861 1.00 86.00 847 GLY A C 1
ATOM 6528 O O . GLY A 1 847 ? -26.094 -24.031 0.359 1.00 86.00 847 GLY A O 1
ATOM 6529 N N . GLU A 1 848 ? -27.374 -24.285 2.179 1.00 87.88 848 GLU A N 1
ATOM 6530 C CA . GLU A 1 848 ? -26.377 -23.876 3.186 1.00 87.88 848 GLU A CA 1
ATOM 6531 C C . GLU A 1 848 ? -25.149 -24.784 3.274 1.00 87.88 848 GLU A C 1
ATOM 6533 O O . GLU A 1 848 ? -24.084 -24.345 3.696 1.00 87.88 848 GLU A O 1
ATOM 6538 N N . ARG A 1 849 ? -25.277 -26.036 2.825 1.00 94.62 849 ARG A N 1
ATOM 6539 C CA . ARG A 1 849 ? -24.171 -27.003 2.729 1.00 94.62 849 ARG A CA 1
ATOM 6540 C C . ARG A 1 849 ? -23.360 -26.875 1.435 1.00 94.62 849 ARG A C 1
ATOM 6542 O O . ARG A 1 849 ? -22.488 -27.697 1.176 1.00 94.62 849 ARG A O 1
ATOM 6549 N N . LYS A 1 850 ? -23.679 -25.885 0.601 1.00 98.00 850 LYS A N 1
ATOM 6550 C CA . LYS A 1 850 ? -23.018 -25.602 -0.676 1.00 98.00 850 LYS A CA 1
ATOM 6551 C C . LYS A 1 850 ? -22.366 -24.232 -0.648 1.00 98.00 850 LYS A C 1
ATOM 6553 O O . LYS A 1 850 ? -22.718 -23.382 0.171 1.00 98.00 850 LYS A O 1
ATOM 6558 N N . VAL A 1 851 ? -21.412 -24.010 -1.536 1.00 98.62 851 VAL A N 1
ATOM 6559 C CA . VAL A 1 851 ? -20.669 -22.753 -1.647 1.00 98.62 851 VAL A CA 1
ATOM 6560 C C . VAL A 1 851 ? -20.873 -22.144 -3.023 1.00 98.62 851 VAL A C 1
ATOM 6562 O O . VAL A 1 851 ? -21.181 -22.830 -3.991 1.00 98.62 851 VAL A O 1
ATOM 6565 N N . VAL A 1 852 ? -20.690 -20.835 -3.115 1.00 98.75 852 VAL A N 1
ATOM 6566 C CA . VAL A 1 852 ? -20.501 -20.143 -4.391 1.00 98.75 852 VAL A CA 1
ATOM 6567 C C . VAL A 1 852 ? -19.209 -20.673 -5.030 1.00 98.75 852 VAL A C 1
ATOM 6569 O O . VAL A 1 852 ? -18.199 -20.771 -4.336 1.00 98.75 852 VAL A O 1
ATOM 6572 N N . ALA A 1 853 ? -19.230 -20.997 -6.325 1.00 98.81 853 ALA A N 1
ATOM 6573 C CA . ALA A 1 853 ? -18.034 -21.302 -7.114 1.00 98.81 853 ALA A CA 1
ATOM 6574 C C . ALA A 1 853 ? -17.667 -20.138 -8.049 1.00 98.81 853 ALA A C 1
ATOM 6576 O O . ALA A 1 853 ? -18.516 -19.311 -8.406 1.00 98.81 853 ALA A O 1
ATOM 6577 N N . SER A 1 854 ? -16.393 -20.116 -8.445 1.00 98.81 854 SER A N 1
ATOM 6578 C CA . SER A 1 854 ? -15.762 -19.129 -9.318 1.00 98.81 854 SER A CA 1
ATOM 6579 C C . SER A 1 854 ? -15.033 -19.809 -10.466 1.00 98.81 854 SER A C 1
ATOM 6581 O O . SER A 1 854 ? -13.949 -20.350 -10.263 1.00 98.81 854 SER A O 1
ATOM 6583 N N . ALA A 1 855 ? -15.563 -19.706 -11.684 1.00 98.88 855 ALA A N 1
ATOM 6584 C CA . ALA A 1 855 ? -14.802 -20.081 -12.874 1.00 98.88 855 ALA A CA 1
ATOM 6585 C C . ALA A 1 855 ? -13.661 -19.071 -13.091 1.00 98.88 855 ALA A C 1
ATOM 6587 O O . ALA A 1 855 ? -13.923 -17.865 -13.201 1.00 98.88 855 ALA A O 1
ATOM 6588 N N . LYS A 1 856 ? -12.405 -19.536 -13.114 1.00 98.81 856 LYS A N 1
ATOM 6589 C CA . LYS A 1 856 ? -11.226 -18.661 -13.223 1.00 98.81 856 LYS A CA 1
ATOM 6590 C C . LYS A 1 856 ? -10.103 -19.225 -14.117 1.00 98.81 856 LYS A C 1
ATOM 6592 O O . LYS A 1 856 ? -10.030 -20.437 -14.269 1.00 98.81 856 LYS A O 1
ATOM 6597 N N . HIS A 1 857 ? -9.242 -18.401 -14.723 1.00 98.81 857 HIS A N 1
ATOM 6598 C CA . HIS A 1 857 ? -9.287 -16.929 -14.771 1.00 98.81 857 HIS A CA 1
ATOM 6599 C C . HIS A 1 857 ? -9.630 -16.444 -16.186 1.00 98.81 857 HIS A C 1
ATOM 6601 O O . HIS A 1 857 ? -9.036 -16.848 -17.184 1.00 98.81 857 HIS A O 1
ATOM 6607 N N . PHE A 1 858 ? -10.641 -15.586 -16.296 1.00 98.81 858 PHE A N 1
ATOM 6608 C CA . PHE A 1 858 ? -11.243 -15.194 -17.566 1.00 98.81 858 PHE A CA 1
ATOM 6609 C C . PHE A 1 858 ? -10.390 -14.122 -18.268 1.00 98.81 858 PHE A C 1
ATOM 6611 O O . PHE A 1 858 ? -10.212 -13.037 -17.718 1.00 98.81 858 PHE A O 1
ATOM 6618 N N . VAL A 1 859 ? -9.859 -14.343 -19.470 1.00 98.38 859 VAL A N 1
ATOM 6619 C CA . VAL A 1 859 ? -9.773 -15.621 -20.200 1.00 98.38 859 VAL A CA 1
ATOM 6620 C C . VAL A 1 859 ? -8.429 -15.725 -20.919 1.00 98.38 859 VAL A C 1
ATOM 6622 O O . VAL A 1 859 ? -7.816 -14.708 -21.238 1.00 98.38 859 VAL A O 1
ATOM 6625 N N . GLY A 1 860 ? -7.982 -16.953 -21.187 1.00 98.25 860 GLY A N 1
ATOM 6626 C CA . GLY A 1 860 ? -6.715 -17.221 -21.870 1.00 98.25 860 GLY A CA 1
ATOM 6627 C C . GLY A 1 860 ? -5.514 -17.320 -20.931 1.00 98.25 860 GLY A C 1
ATOM 6628 O O . GLY A 1 860 ? -4.395 -17.403 -21.404 1.00 98.25 860 GLY A O 1
ATOM 6629 N N . ASP A 1 861 ? -5.727 -17.347 -19.616 1.00 98.38 861 ASP A N 1
ATOM 6630 C CA . ASP A 1 861 ? -4.678 -17.505 -18.601 1.00 98.38 861 ASP A CA 1
ATOM 6631 C C . ASP A 1 861 ? -3.689 -18.651 -18.884 1.00 98.38 861 ASP A C 1
ATOM 6633 O O . ASP A 1 861 ? -2.486 -18.452 -18.756 1.00 98.38 861 ASP A O 1
ATOM 6637 N N . GLY A 1 862 ? -4.162 -19.809 -19.349 1.00 98.38 862 GLY A N 1
ATOM 6638 C CA . GLY A 1 862 ? -3.296 -20.940 -19.714 1.00 98.38 862 GLY A CA 1
ATOM 6639 C C . GLY A 1 862 ? -2.563 -20.832 -21.065 1.00 98.38 862 GLY A C 1
ATOM 6640 O O . GLY A 1 862 ? -1.849 -21.762 -21.435 1.00 98.38 862 GLY A O 1
ATOM 6641 N N . GLY A 1 863 ? -2.753 -19.750 -21.829 1.00 98.44 863 GLY A N 1
ATOM 6642 C CA . GLY A 1 863 ? -2.203 -19.562 -23.182 1.00 98.44 863 GLY A CA 1
ATOM 6643 C C . GLY A 1 863 ? -1.099 -18.504 -23.288 1.00 98.44 863 GLY A C 1
ATOM 6644 O O . GLY A 1 863 ? -0.791 -18.046 -24.391 1.00 98.44 863 GLY A O 1
ATOM 6645 N N . THR A 1 864 ? -0.529 -18.065 -22.166 1.00 98.56 864 THR A N 1
ATOM 6646 C CA . THR A 1 864 ? 0.461 -16.985 -22.159 1.00 98.56 864 THR A CA 1
ATOM 6647 C C . THR A 1 864 ? 1.765 -17.374 -22.853 1.00 98.56 864 THR A C 1
ATOM 6649 O O . THR A 1 864 ? 2.201 -18.529 -22.854 1.00 98.56 864 THR A O 1
ATOM 6652 N N . GLN A 1 865 ? 2.423 -16.387 -23.463 1.00 97.31 865 GLN A N 1
ATOM 6653 C CA . GLN A 1 865 ? 3.656 -16.598 -24.210 1.00 97.31 865 GLN A CA 1
ATOM 6654 C C . GLN A 1 865 ? 4.735 -17.258 -23.333 1.00 97.31 865 GLN A C 1
ATOM 6656 O O . GLN A 1 865 ? 5.098 -16.738 -22.277 1.00 97.31 865 GLN A O 1
ATOM 6661 N N . LYS A 1 866 ? 5.269 -18.395 -23.807 1.00 96.12 866 LYS A N 1
ATOM 6662 C CA . LYS A 1 866 ? 6.271 -19.233 -23.115 1.00 96.12 866 LYS A CA 1
ATOM 6663 C C . LYS A 1 866 ? 5.824 -19.745 -21.737 1.00 96.12 866 LYS A C 1
ATOM 6665 O O . LYS A 1 866 ? 6.675 -20.071 -20.914 1.00 96.12 866 LYS A O 1
ATOM 6670 N N . GLY A 1 867 ? 4.519 -19.752 -21.468 1.00 97.44 867 GLY A N 1
ATOM 6671 C CA . GLY A 1 867 ? 3.978 -20.086 -20.156 1.00 97.44 867 GLY A CA 1
ATOM 6672 C C . GLY A 1 867 ? 4.356 -19.082 -19.066 1.00 97.44 867 GLY A C 1
ATOM 6673 O O . GLY A 1 867 ? 4.379 -19.445 -17.905 1.00 97.44 867 GLY A O 1
ATOM 6674 N N . ILE A 1 868 ? 4.694 -17.831 -19.387 1.00 98.44 868 ILE A N 1
ATOM 6675 C CA . ILE A 1 868 ? 5.012 -16.843 -18.345 1.00 98.44 868 ILE A CA 1
ATOM 6676 C C . ILE A 1 868 ? 3.706 -16.384 -17.684 1.00 98.44 868 ILE A C 1
ATOM 6678 O O . ILE A 1 868 ? 2.785 -15.927 -18.368 1.00 98.44 868 ILE A O 1
ATOM 6682 N N . ASN A 1 869 ? 3.614 -16.483 -16.361 1.00 98.44 869 ASN A N 1
ATOM 6683 C CA . ASN A 1 869 ? 2.443 -16.085 -15.591 1.00 98.44 869 ASN A CA 1
ATOM 6684 C C . ASN A 1 869 ? 2.106 -14.595 -15.813 1.00 98.44 869 ASN A C 1
ATOM 6686 O O . ASN A 1 869 ? 2.993 -13.753 -15.957 1.00 98.44 869 ASN A O 1
ATOM 6690 N N . GLU A 1 870 ? 0.810 -14.260 -15.865 1.00 97.75 870 GLU A N 1
ATOM 6691 C CA . GLU A 1 870 ? 0.277 -12.887 -16.055 1.00 97.75 870 GLU A CA 1
ATOM 6692 C C . GLU A 1 870 ? 0.633 -12.185 -17.382 1.00 97.75 870 GLU A C 1
ATOM 6694 O O . GLU A 1 870 ? 0.284 -11.012 -17.589 1.00 97.75 870 GLU A O 1
ATOM 6699 N N . ASN A 1 871 ? 1.327 -12.883 -18.280 1.00 97.75 871 ASN A N 1
ATOM 6700 C CA . ASN A 1 871 ? 1.831 -12.337 -19.533 1.00 97.75 871 ASN A CA 1
ATOM 6701 C C . ASN A 1 871 ? 0.730 -12.263 -20.611 1.00 97.75 871 ASN A C 1
ATOM 6703 O O . ASN A 1 871 ? -0.466 -12.399 -20.342 1.00 97.75 871 ASN A O 1
ATOM 6707 N N . ASP A 1 872 ? 1.126 -11.986 -21.846 1.00 98.56 872 ASP A N 1
ATOM 6708 C CA . ASP A 1 872 ? 0.232 -11.866 -22.984 1.00 98.56 872 ASP A CA 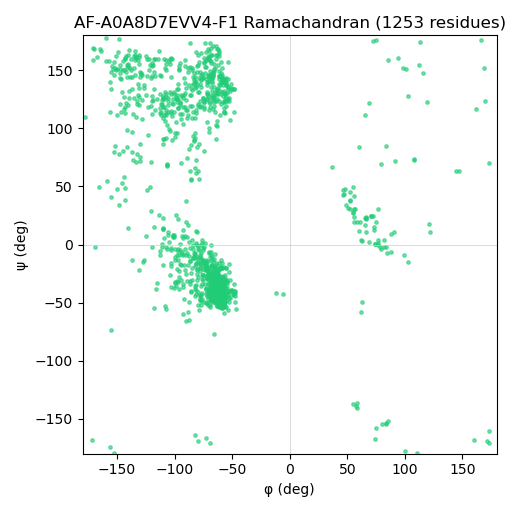1
ATOM 6709 C C . ASP A 1 872 ? -0.059 -13.227 -23.619 1.00 98.56 872 ASP A C 1
ATOM 6711 O O . ASP A 1 872 ? 0.840 -14.030 -23.874 1.00 98.56 872 ASP A O 1
ATOM 6715 N N . THR A 1 873 ? -1.337 -13.469 -23.884 1.00 98.56 873 THR A N 1
ATOM 6716 C CA . THR A 1 873 ? -1.841 -14.595 -24.669 1.00 98.56 873 THR A CA 1
ATOM 6717 C C . THR A 1 873 ? -1.954 -14.126 -26.107 1.00 98.56 873 THR A C 1
ATOM 6719 O O . THR A 1 873 ? -2.861 -13.364 -26.452 1.00 98.56 873 THR A O 1
ATOM 6722 N N . ILE A 1 874 ? -1.010 -14.547 -26.943 1.00 98.19 874 ILE A N 1
ATOM 6723 C CA . ILE A 1 874 ? -0.934 -14.122 -28.342 1.00 98.19 874 ILE A CA 1
ATOM 6724 C C . ILE A 1 874 ? -1.571 -15.208 -29.199 1.00 98.19 874 ILE A C 1
ATOM 6726 O O . ILE A 1 874 ? -0.938 -16.209 -29.528 1.00 98.19 874 ILE A O 1
ATOM 6730 N N . ILE A 1 875 ? -2.847 -15.024 -29.522 1.00 97.31 875 ILE A N 1
ATOM 6731 C CA . ILE A 1 875 ? -3.633 -15.993 -30.285 1.00 97.31 875 ILE A CA 1
ATOM 6732 C C . ILE A 1 875 ? -4.748 -15.284 -31.048 1.00 97.31 875 ILE A C 1
ATOM 6734 O O . ILE A 1 875 ? -5.315 -14.293 -30.575 1.00 97.31 875 ILE A O 1
ATOM 6738 N N . ASP A 1 876 ? -5.088 -15.779 -32.233 1.00 90.81 876 ASP A N 1
ATOM 6739 C CA . ASP A 1 876 ? -6.217 -15.242 -32.984 1.00 90.81 876 ASP A CA 1
ATOM 6740 C C . ASP A 1 876 ? -7.565 -15.548 -32.284 1.00 90.81 876 ASP A C 1
ATOM 6742 O O . ASP A 1 876 ? -7.647 -16.412 -31.401 1.00 90.81 876 ASP A O 1
ATOM 6746 N N . PRO A 1 877 ? -8.652 -14.842 -32.647 1.00 93.38 877 PRO A N 1
ATOM 6747 C CA . PRO A 1 877 ? -9.959 -15.061 -32.037 1.00 93.38 877 PRO A CA 1
ATOM 6748 C C . PRO A 1 877 ? -10.485 -16.498 -32.135 1.00 93.38 877 PRO A C 1
ATOM 6750 O O . PRO A 1 877 ? -11.125 -16.953 -31.190 1.00 93.38 877 PRO A O 1
ATOM 6753 N N . ASN A 1 878 ? -10.231 -17.230 -33.225 1.00 92.50 878 ASN A N 1
ATOM 6754 C CA . ASN A 1 878 ? -10.679 -18.619 -33.347 1.00 92.50 878 ASN A CA 1
ATOM 6755 C C . ASN A 1 878 ? -9.965 -19.503 -32.329 1.00 92.50 878 ASN A C 1
ATOM 6757 O O . ASN A 1 878 ? -10.610 -20.335 -31.699 1.00 92.50 878 ASN A O 1
ATOM 6761 N N . GLY A 1 879 ? -8.668 -19.283 -32.112 1.00 91.94 879 GLY A N 1
ATOM 6762 C CA . GLY A 1 879 ? -7.928 -19.966 -31.057 1.00 91.94 879 GLY A CA 1
ATOM 6763 C C . GLY A 1 879 ? -8.442 -19.617 -29.656 1.00 91.94 879 GLY A C 1
ATOM 6764 O O . GLY A 1 879 ? -8.719 -20.517 -28.865 1.00 91.94 879 GLY A O 1
ATOM 6765 N N . LEU A 1 880 ? -8.677 -18.332 -29.351 1.00 97.88 880 LEU A N 1
ATOM 6766 C CA . LEU A 1 880 ? -9.225 -17.933 -28.045 1.00 97.88 880 LEU A CA 1
ATOM 6767 C C . LEU A 1 880 ? -10.607 -18.560 -27.788 1.00 97.88 880 LEU A C 1
ATOM 6769 O O . LEU A 1 880 ? -10.839 -19.151 -26.732 1.00 97.88 880 LEU A O 1
ATOM 6773 N N . PHE A 1 881 ? -11.530 -18.438 -28.747 1.00 96.69 881 PHE A N 1
ATOM 6774 C CA . PHE A 1 881 ? -12.899 -18.939 -28.605 1.00 96.69 881 PHE A CA 1
ATOM 6775 C C . PHE A 1 881 ? -13.009 -20.462 -28.744 1.00 96.69 881 PHE A C 1
ATOM 6777 O O . PHE A 1 881 ? -13.933 -21.043 -28.180 1.00 96.69 881 PHE A O 1
ATOM 6784 N N . GLY A 1 882 ? -12.089 -21.097 -29.470 1.00 94.06 882 GLY A N 1
ATOM 6785 C CA . GLY A 1 882 ? -12.054 -22.541 -29.683 1.00 94.06 882 GLY A CA 1
ATOM 6786 C C . GLY A 1 882 ? -11.351 -23.315 -28.571 1.00 94.06 882 GLY A C 1
ATOM 6787 O O . GLY A 1 882 ? -11.738 -24.445 -28.307 1.00 94.06 882 GLY A O 1
ATOM 6788 N N . ILE A 1 883 ? -10.362 -22.715 -27.898 1.00 96.94 883 ILE A N 1
ATOM 6789 C CA . ILE A 1 883 ? -9.553 -23.389 -26.869 1.00 96.94 883 ILE A CA 1
ATOM 6790 C C . ILE A 1 883 ? -9.892 -22.871 -25.470 1.00 96.94 883 ILE A C 1
ATOM 6792 O O . ILE A 1 883 ? -10.216 -23.656 -24.588 1.00 96.94 883 ILE A O 1
ATOM 6796 N N . HIS A 1 884 ? -9.853 -21.556 -25.242 1.00 98.31 884 HIS A N 1
ATOM 6797 C CA . HIS A 1 884 ? -9.882 -20.996 -23.881 1.00 98.31 884 HIS A CA 1
ATOM 6798 C C . HIS A 1 884 ? -11.279 -20.582 -23.386 1.00 98.31 884 HIS A C 1
ATOM 6800 O O . HIS A 1 884 ? -11.481 -20.394 -22.189 1.00 98.31 884 HIS A O 1
ATOM 6806 N N . MET A 1 885 ? -12.256 -20.427 -24.283 1.00 98.31 885 MET A N 1
ATOM 6807 C CA . MET A 1 885 ? -13.637 -20.055 -23.943 1.00 98.31 885 MET A CA 1
ATOM 6808 C C . MET A 1 885 ? -14.608 -21.221 -23.649 1.00 98.31 885 MET A C 1
ATOM 6810 O O . MET A 1 885 ? -15.519 -21.003 -22.846 1.00 98.31 885 MET A O 1
ATOM 6814 N N . PRO A 1 886 ? -14.497 -22.428 -24.250 1.00 98.38 886 PRO A N 1
ATOM 6815 C CA . PRO A 1 886 ? -15.546 -23.450 -24.154 1.00 98.38 886 PRO A CA 1
ATOM 6816 C C . PRO A 1 886 ? -15.967 -23.813 -22.723 1.00 98.38 886 PRO A C 1
ATOM 6818 O O . PRO A 1 886 ? -17.158 -23.840 -22.423 1.00 98.38 886 PRO A O 1
ATOM 6821 N N . ALA A 1 887 ? -15.016 -23.979 -21.800 1.00 97.94 887 ALA A N 1
ATOM 6822 C CA . ALA A 1 887 ? -15.324 -24.308 -20.406 1.00 97.94 887 ALA A CA 1
ATOM 6823 C C . ALA A 1 887 ? -16.095 -23.198 -19.663 1.00 97.94 887 ALA A C 1
ATOM 6825 O O . ALA A 1 887 ? -16.864 -23.494 -18.749 1.00 97.94 887 ALA A O 1
ATOM 6826 N N . TYR A 1 888 ? -15.979 -21.928 -20.076 1.00 98.69 888 TYR A N 1
ATOM 6827 C CA . TYR A 1 888 ? -16.817 -20.855 -19.528 1.00 98.69 888 TYR A CA 1
ATOM 6828 C C . TYR A 1 888 ? -18.275 -20.983 -19.973 1.00 98.69 888 TYR A C 1
ATOM 6830 O O . TYR A 1 888 ? -19.174 -20.663 -19.197 1.00 98.69 888 TYR A O 1
ATOM 6838 N N . VAL A 1 889 ? -18.532 -21.468 -21.192 1.00 98.06 889 VAL A N 1
ATOM 6839 C CA . VAL A 1 889 ? -19.898 -21.731 -21.672 1.00 98.06 889 VAL A CA 1
ATOM 6840 C C . VAL A 1 889 ? -20.554 -22.805 -20.805 1.00 98.06 889 VAL A C 1
ATOM 6842 O O . VAL A 1 889 ? -21.672 -22.605 -20.321 1.00 98.06 889 VAL A O 1
ATOM 6845 N N . ASP A 1 890 ? -19.827 -23.888 -20.533 1.00 97.31 890 ASP A N 1
ATOM 6846 C CA . ASP A 1 890 ? -20.311 -24.993 -19.704 1.00 97.31 890 ASP A CA 1
ATOM 6847 C C . ASP A 1 890 ? -20.498 -24.566 -18.245 1.00 97.31 890 ASP A C 1
ATOM 6849 O O . ASP A 1 890 ? -21.530 -24.860 -17.641 1.00 97.31 890 ASP A O 1
ATOM 6853 N N . ALA A 1 891 ? -19.565 -23.785 -17.693 1.00 98.44 891 ALA A N 1
ATOM 6854 C CA . ALA A 1 891 ? -19.687 -23.229 -16.349 1.00 98.44 891 ALA A CA 1
ATOM 6855 C C . ALA A 1 891 ? -20.951 -22.359 -16.194 1.00 98.44 891 ALA A C 1
ATOM 6857 O O . ALA A 1 891 ? -21.684 -22.481 -15.211 1.00 98.44 891 ALA A O 1
ATOM 6858 N N . ILE A 1 892 ? -21.254 -21.509 -17.183 1.00 98.38 892 ILE A N 1
ATOM 6859 C CA . ILE A 1 892 ? -22.462 -20.668 -17.193 1.00 98.38 892 ILE A CA 1
ATOM 6860 C C . ILE A 1 892 ? -23.731 -21.525 -17.304 1.00 98.38 892 ILE A C 1
ATOM 6862 O O . ILE A 1 892 ? -24.729 -21.225 -16.642 1.00 98.38 892 ILE A O 1
ATOM 6866 N N . ALA A 1 893 ? -23.705 -22.592 -18.107 1.00 95.44 893 ALA A N 1
ATOM 6867 C CA . ALA A 1 893 ? -24.812 -23.543 -18.209 1.00 95.44 893 ALA A CA 1
ATOM 6868 C C . ALA A 1 893 ? -25.054 -24.291 -16.886 1.00 95.44 893 ALA A C 1
ATOM 6870 O O . ALA A 1 893 ? -26.203 -24.505 -16.509 1.00 95.44 893 ALA A O 1
ATOM 6871 N N . LYS A 1 894 ? -23.981 -24.589 -16.144 1.00 97.06 894 LYS A N 1
ATOM 6872 C CA . LYS A 1 894 ? -23.991 -25.201 -14.803 1.00 97.06 894 LYS A CA 1
ATOM 6873 C C . LYS A 1 894 ? -24.259 -24.194 -13.677 1.00 97.06 894 LYS A C 1
ATOM 6875 O O . LYS A 1 894 ? -24.103 -24.512 -12.503 1.00 97.06 894 LYS A O 1
ATOM 6880 N N . GLY A 1 895 ? -24.682 -22.975 -14.019 1.00 97.50 895 GLY A N 1
ATOM 6881 C CA . GLY A 1 895 ? -25.127 -21.973 -13.054 1.00 97.50 895 GLY A CA 1
ATOM 6882 C C . GLY A 1 895 ? -24.008 -21.385 -12.196 1.00 97.50 895 GLY A C 1
ATOM 6883 O O . GLY A 1 895 ? -24.301 -20.916 -11.093 1.00 97.50 895 GLY A O 1
ATOM 6884 N N . VAL A 1 896 ? -22.748 -21.400 -12.663 1.00 98.62 896 VAL A N 1
ATOM 6885 C CA . VAL A 1 896 ? -21.606 -20.839 -11.921 1.00 98.62 896 VAL A CA 1
ATOM 6886 C C . VAL A 1 896 ? -21.925 -19.437 -11.411 1.00 98.62 896 VAL A C 1
ATOM 6888 O O . VAL A 1 896 ? -22.502 -18.604 -12.118 1.00 98.62 896 VAL A O 1
ATOM 6891 N N . SER A 1 897 ? -21.611 -19.188 -10.145 1.00 98.75 897 SER A N 1
ATOM 6892 C CA . SER A 1 897 ? -22.087 -17.984 -9.477 1.00 98.75 897 SER A CA 1
ATOM 6893 C C . SER A 1 897 ? -21.179 -16.777 -9.698 1.00 98.75 897 SER A C 1
ATOM 6895 O O . SER A 1 897 ? -21.672 -15.642 -9.775 1.00 98.75 897 SER A O 1
ATOM 6897 N N . THR A 1 898 ? -19.873 -17.004 -9.850 1.00 98.94 898 THR A N 1
ATOM 6898 C CA . THR A 1 898 ? -18.896 -15.948 -10.123 1.00 98.94 898 THR A CA 1
ATOM 6899 C C . THR A 1 898 ? -17.917 -16.319 -11.237 1.00 98.94 898 THR A C 1
ATOM 6901 O O . THR A 1 898 ? -17.730 -17.487 -11.580 1.00 98.94 898 THR A O 1
ATOM 6904 N N . VAL A 1 899 ? -17.312 -15.291 -11.833 1.00 98.94 899 VAL A N 1
ATOM 6905 C CA . VAL A 1 899 ? -16.193 -15.417 -12.774 1.00 98.94 899 VAL A CA 1
ATOM 6906 C C . VAL A 1 899 ? -15.097 -14.454 -12.336 1.00 98.94 899 VAL A C 1
ATOM 6908 O O . VAL A 1 899 ? -15.372 -13.264 -12.159 1.00 98.94 899 VAL A O 1
ATOM 6911 N N . MET A 1 900 ? -13.874 -14.953 -12.161 1.00 98.94 900 MET A N 1
ATOM 6912 C CA . MET A 1 900 ? -12.711 -14.136 -11.802 1.00 98.94 900 MET A CA 1
ATOM 6913 C C . MET A 1 900 ? -11.903 -13.787 -13.049 1.00 98.94 900 MET A C 1
ATOM 6915 O O . MET A 1 900 ? -11.652 -14.654 -13.880 1.00 98.94 900 MET A O 1
ATOM 6919 N N . ILE A 1 901 ? -11.518 -12.521 -13.195 1.00 98.88 901 ILE A N 1
ATOM 6920 C CA . ILE A 1 901 ? -10.774 -12.020 -14.361 1.00 98.88 901 ILE A CA 1
ATOM 6921 C C . ILE A 1 901 ? -9.275 -12.297 -14.219 1.00 98.88 901 ILE A C 1
ATOM 6923 O O . ILE A 1 901 ? -8.714 -12.010 -13.168 1.00 98.88 901 ILE A O 1
ATOM 6927 N N . SER A 1 902 ? -8.641 -12.795 -15.284 1.00 98.81 902 SER A N 1
ATOM 6928 C CA . SER A 1 902 ? -7.199 -13.090 -15.354 1.00 98.81 902 SER A CA 1
ATOM 6929 C C . SER A 1 902 ? -6.328 -11.839 -15.309 1.00 98.81 902 SER A C 1
ATOM 6931 O O . SER A 1 902 ? -6.701 -10.817 -15.870 1.00 98.81 902 SER A O 1
ATOM 6933 N N . TYR A 1 903 ? -5.127 -11.929 -14.732 1.00 98.56 903 TYR A N 1
ATOM 6934 C CA . TYR A 1 903 ? -4.085 -10.900 -14.882 1.00 98.56 903 TYR A CA 1
ATOM 6935 C C . TYR A 1 903 ? -3.549 -10.757 -16.311 1.00 98.56 903 TYR A C 1
ATOM 6937 O O . TYR A 1 903 ? -2.962 -9.720 -16.653 1.00 98.56 903 TYR A O 1
ATOM 6945 N N . SER A 1 904 ? -3.683 -11.817 -17.113 1.00 98.38 904 SER A N 1
ATOM 6946 C CA . SER A 1 904 ? -3.112 -11.902 -18.453 1.00 98.38 904 SER A CA 1
ATOM 6947 C C . SER A 1 904 ? -3.658 -10.826 -19.391 1.00 98.38 904 SER A C 1
ATOM 6949 O O . SER A 1 904 ? -4.664 -10.149 -19.139 1.00 98.38 904 SER A O 1
ATOM 6951 N N . SER A 1 905 ? -2.959 -10.661 -20.505 1.00 98.62 905 SER A N 1
ATOM 6952 C CA . SER A 1 905 ? -3.464 -9.928 -21.660 1.00 98.62 905 SER A CA 1
ATOM 6953 C C . SER A 1 905 ? -3.900 -10.901 -22.757 1.00 98.62 905 SER A C 1
ATOM 6955 O O . SER A 1 905 ? -3.484 -12.058 -22.769 1.00 98.62 905 SER A O 1
ATOM 6957 N N . TRP A 1 906 ? -4.735 -10.429 -23.679 1.00 98.38 906 TRP A N 1
ATOM 6958 C CA . TRP A 1 906 ? -4.962 -11.074 -24.972 1.00 98.38 906 TRP A CA 1
ATOM 6959 C C . TRP A 1 906 ? -4.592 -10.087 -26.068 1.00 98.38 906 TRP A C 1
ATOM 6961 O O . TRP A 1 906 ? -5.183 -9.003 -26.143 1.00 98.38 906 TRP A O 1
ATOM 6971 N N . ASN A 1 907 ? -3.613 -10.454 -26.894 1.00 97.56 907 ASN A N 1
ATOM 6972 C CA . ASN A 1 907 ? -3.062 -9.616 -27.960 1.00 97.56 907 ASN A CA 1
ATOM 6973 C C . ASN A 1 907 ? -2.762 -8.176 -27.491 1.00 97.56 907 ASN A C 1
ATOM 6975 O O . ASN A 1 907 ? -3.161 -7.195 -28.121 1.00 97.56 907 ASN A O 1
ATOM 6979 N N . GLY A 1 908 ? -2.101 -8.049 -26.339 1.00 94.69 908 GLY A N 1
ATOM 6980 C CA . GLY A 1 908 ? -1.673 -6.784 -25.742 1.00 94.69 908 GLY A CA 1
ATOM 6981 C C . GLY A 1 908 ? -2.729 -6.062 -24.898 1.00 94.69 908 GLY A C 1
ATOM 6982 O O . GLY A 1 908 ? -2.398 -5.085 -24.223 1.00 94.69 908 GLY A O 1
ATOM 6983 N N . VAL A 1 909 ? -3.983 -6.529 -24.874 1.00 97.19 909 VAL A N 1
ATOM 6984 C CA . VAL A 1 909 ? -5.061 -5.916 -24.080 1.00 97.19 909 VAL A CA 1
ATOM 6985 C C . VAL A 1 909 ? -5.234 -6.654 -22.758 1.00 97.19 909 VAL A C 1
ATOM 6987 O O . VAL A 1 909 ? -5.622 -7.822 -22.746 1.00 97.19 909 VAL A O 1
ATOM 6990 N N . LYS A 1 910 ? -5.007 -5.959 -21.638 1.00 98.19 910 LYS A N 1
ATOM 6991 C CA . LYS A 1 910 ? -5.221 -6.500 -20.287 1.00 98.19 910 LYS A CA 1
ATOM 6992 C C . LYS A 1 910 ? -6.661 -6.974 -20.101 1.00 98.19 910 LYS A C 1
ATOM 6994 O O . LYS A 1 910 ? -7.599 -6.228 -20.384 1.00 98.19 910 LYS A O 1
ATOM 6999 N N . MET A 1 911 ? -6.849 -8.183 -19.574 1.00 98.75 911 MET A N 1
ATOM 7000 C CA . MET A 1 911 ? -8.189 -8.731 -19.341 1.00 98.75 911 MET A CA 1
ATOM 7001 C C . MET A 1 911 ? -9.018 -7.841 -18.411 1.00 98.75 911 MET A C 1
ATOM 7003 O O . MET A 1 911 ? -10.169 -7.553 -18.733 1.00 98.75 911 MET A O 1
ATOM 7007 N N . HIS A 1 912 ? -8.432 -7.293 -17.337 1.00 98.62 912 HIS A N 1
ATOM 7008 C CA . HIS A 1 912 ? -9.130 -6.372 -16.426 1.00 98.62 912 HIS A CA 1
ATOM 7009 C C . HIS A 1 912 ? -9.630 -5.075 -17.072 1.00 98.62 912 HIS A C 1
ATOM 7011 O O . HIS A 1 912 ? -10.499 -4.439 -16.488 1.00 98.62 912 HIS A O 1
ATOM 7017 N N . THR A 1 913 ? -9.160 -4.683 -18.262 1.00 97.94 913 THR A N 1
ATOM 7018 C CA . THR A 1 913 ? -9.705 -3.533 -19.015 1.00 97.94 913 THR A CA 1
ATOM 7019 C C . THR A 1 913 ? -10.512 -3.939 -20.246 1.00 97.94 913 THR A C 1
ATOM 7021 O O . THR A 1 913 ? -11.070 -3.077 -20.931 1.00 97.94 913 THR A O 1
ATOM 7024 N N . ASN A 1 914 ? -10.614 -5.237 -20.541 1.00 98.19 914 ASN A N 1
ATOM 7025 C CA . ASN A 1 914 ? -11.194 -5.731 -21.780 1.00 98.19 914 ASN A CA 1
ATOM 7026 C C . ASN A 1 914 ? -12.729 -5.740 -21.724 1.00 98.19 914 ASN A C 1
ATOM 7028 O O . ASN A 1 914 ? -13.381 -6.750 -21.445 1.00 98.19 914 ASN A O 1
ATOM 7032 N N . ARG A 1 915 ? -13.324 -4.579 -22.012 1.00 98.00 915 ARG A N 1
ATOM 7033 C CA . ARG A 1 915 ? -14.780 -4.391 -22.047 1.00 98.00 915 ARG A CA 1
ATOM 7034 C C . ARG A 1 915 ? -15.475 -5.306 -23.053 1.00 98.00 915 ARG A C 1
ATOM 7036 O O . ARG A 1 915 ? -16.596 -5.751 -22.792 1.00 98.00 915 ARG A O 1
ATOM 7043 N N . ASP A 1 916 ? -14.831 -5.591 -24.178 1.00 95.38 916 ASP A N 1
ATOM 7044 C CA . ASP A 1 916 ? -15.420 -6.395 -25.246 1.00 95.38 916 ASP A CA 1
ATOM 7045 C C . ASP A 1 916 ? -15.585 -7.849 -24.809 1.00 95.38 916 ASP A C 1
ATOM 7047 O O . ASP A 1 916 ? -16.644 -8.435 -25.025 1.00 95.38 916 ASP A O 1
ATOM 7051 N N . LEU A 1 917 ? -14.608 -8.412 -24.096 1.00 98.50 917 LEU A N 1
ATOM 7052 C CA . LEU A 1 917 ? -14.727 -9.760 -23.548 1.00 98.50 917 LEU A CA 1
ATOM 7053 C C . LEU A 1 917 ? -15.588 -9.803 -22.281 1.00 98.50 917 LEU A C 1
ATOM 7055 O O . LEU A 1 917 ? -16.494 -10.630 -22.196 1.00 98.50 917 LEU A O 1
ATOM 7059 N N . ILE A 1 918 ? -15.370 -8.907 -21.313 1.00 98.75 918 ILE A N 1
ATOM 7060 C CA . ILE A 1 918 ? -16.100 -8.942 -20.033 1.00 98.75 918 ILE A CA 1
ATOM 7061 C C . ILE A 1 918 ? -17.574 -8.571 -20.231 1.00 98.75 918 ILE A C 1
ATOM 7063 O O . ILE A 1 918 ? -18.482 -9.300 -19.825 1.00 98.75 918 ILE A O 1
ATOM 7067 N N . THR A 1 919 ? -17.846 -7.422 -20.844 1.00 97.75 919 THR A N 1
ATOM 7068 C CA . THR A 1 919 ? -19.222 -6.960 -21.044 1.00 97.75 919 THR A CA 1
ATOM 7069 C C . THR A 1 919 ? -19.807 -7.518 -22.338 1.00 97.75 919 THR A C 1
ATOM 7071 O O . THR A 1 919 ? -20.906 -8.072 -22.316 1.00 97.75 919 THR A O 1
ATOM 7074 N N . GLY A 1 920 ? -19.093 -7.398 -23.460 1.00 95.19 920 GLY A N 1
ATOM 7075 C CA . GLY A 1 920 ? -19.597 -7.805 -24.775 1.00 95.19 920 GLY A CA 1
ATOM 7076 C C . GLY A 1 920 ? -19.808 -9.316 -24.909 1.00 95.19 920 GLY A C 1
ATOM 7077 O O . GLY A 1 920 ? -20.878 -9.749 -25.340 1.00 95.19 920 GLY A O 1
ATOM 7078 N N . VAL A 1 921 ? -18.839 -10.132 -24.492 1.00 98.31 921 VAL A N 1
ATOM 7079 C CA . VAL A 1 921 ? -18.933 -11.592 -24.601 1.00 98.31 921 VAL A CA 1
ATOM 7080 C C . VAL A 1 921 ? -19.557 -12.207 -23.353 1.00 98.31 921 VAL A C 1
ATOM 7082 O O . VAL A 1 921 ? -20.661 -12.734 -23.439 1.00 98.31 921 VAL A O 1
ATOM 7085 N N . LEU A 1 922 ? -18.902 -12.135 -22.195 1.00 98.50 922 LEU A N 1
ATOM 7086 C CA . LEU A 1 922 ? -19.323 -12.869 -21.000 1.00 98.50 922 LEU A CA 1
ATOM 7087 C C . LEU A 1 922 ? -20.725 -12.455 -20.530 1.00 98.50 922 LEU A C 1
ATOM 7089 O O . LEU A 1 922 ? -21.621 -13.290 -20.395 1.00 98.50 922 LEU A O 1
ATOM 7093 N N . LYS A 1 923 ? -20.955 -11.157 -20.309 1.00 98.19 923 LYS A N 1
ATOM 7094 C CA . LYS A 1 923 ? -22.244 -10.671 -19.785 1.00 98.19 923 LYS A CA 1
ATOM 7095 C C . LYS A 1 923 ? -23.361 -10.647 -20.825 1.00 98.19 923 LYS A C 1
ATOM 7097 O O . LYS A 1 923 ? -24.501 -10.987 -20.486 1.00 98.19 923 LYS A O 1
ATOM 7102 N N . ASN A 1 924 ? -23.059 -10.208 -22.047 1.00 97.25 924 ASN A N 1
ATOM 7103 C CA . ASN A 1 924 ? -24.071 -9.994 -23.080 1.00 97.25 924 ASN A CA 1
ATOM 7104 C C . ASN A 1 924 ? -24.251 -11.229 -23.969 1.00 97.25 924 ASN A C 1
ATOM 7106 O O . ASN A 1 924 ? -25.347 -11.783 -23.982 1.00 97.25 924 ASN A O 1
ATOM 7110 N N . LYS A 1 925 ? -23.202 -11.688 -24.668 1.00 94.81 925 LYS A N 1
ATOM 7111 C CA . LYS A 1 925 ? -23.293 -12.816 -25.615 1.00 94.81 925 LYS A CA 1
ATOM 7112 C C . LYS A 1 925 ? -23.553 -14.160 -24.927 1.00 94.81 925 LYS A C 1
ATOM 7114 O O . LYS A 1 925 ? -24.446 -14.884 -25.348 1.00 94.81 925 LYS A O 1
ATOM 7119 N N . LEU A 1 926 ? -22.805 -14.483 -23.871 1.00 96.50 926 LEU A N 1
ATOM 7120 C CA . LEU A 1 926 ? -22.981 -15.716 -23.090 1.00 96.50 926 LEU A CA 1
ATOM 7121 C C . LEU A 1 926 ? -24.093 -15.589 -22.038 1.00 96.50 926 LEU A C 1
ATOM 7123 O O . LEU A 1 926 ? -24.505 -16.574 -21.434 1.00 96.50 926 LEU A O 1
ATOM 7127 N N . GLY A 1 927 ? -24.600 -14.373 -21.816 1.00 96.56 927 GLY A N 1
ATOM 7128 C CA . GLY A 1 927 ? -25.744 -14.128 -20.946 1.00 96.56 927 GLY A CA 1
ATOM 7129 C C . GLY A 1 927 ? -25.458 -14.252 -19.448 1.00 96.56 927 GLY A C 1
ATOM 7130 O O . GLY A 1 927 ? -26.415 -14.293 -18.675 1.00 96.56 927 GLY A O 1
ATOM 7131 N N . PHE A 1 928 ? -24.193 -14.262 -19.012 1.00 98.69 928 PHE A N 1
ATOM 7132 C CA . PHE A 1 928 ? -23.828 -14.414 -17.602 1.00 98.69 928 PHE A CA 1
ATOM 7133 C C . PHE A 1 928 ? -24.477 -13.337 -16.717 1.00 98.69 928 PHE A C 1
ATOM 7135 O O . PHE A 1 928 ? -24.281 -12.128 -16.913 1.00 98.69 928 PHE A O 1
ATOM 7142 N N . LYS A 1 929 ? -25.243 -13.765 -15.706 1.00 98.19 929 LYS A N 1
ATOM 7143 C CA . LYS A 1 929 ? -25.931 -12.912 -14.718 1.00 98.19 929 LYS A CA 1
ATOM 7144 C C . LYS A 1 929 ? -25.338 -13.015 -13.311 1.00 98.19 929 LYS A C 1
ATOM 7146 O O . LYS A 1 929 ? -25.849 -12.340 -12.414 1.00 98.19 929 LYS A O 1
ATOM 7151 N N . GLY A 1 930 ? -24.298 -13.817 -13.107 1.00 97.94 930 GLY A N 1
ATOM 7152 C CA . GLY A 1 930 ? -23.542 -13.845 -11.857 1.00 97.94 930 GLY A CA 1
ATOM 7153 C C . GLY A 1 930 ? -22.653 -12.609 -11.670 1.00 97.94 930 GLY A C 1
ATOM 7154 O O . GLY A 1 930 ? -22.807 -11.593 -12.365 1.00 97.94 930 GLY A O 1
ATOM 7155 N N . LEU A 1 931 ? -21.750 -12.709 -10.700 1.00 98.25 931 LEU A N 1
ATOM 7156 C CA . LEU A 1 931 ? -20.812 -11.666 -10.277 1.00 98.25 931 LEU A CA 1
ATOM 7157 C C . LEU A 1 931 ? -19.460 -11.823 -10.994 1.00 98.25 931 LEU A C 1
ATOM 7159 O O . LEU A 1 931 ? -18.873 -12.899 -10.962 1.00 98.25 931 LEU A O 1
ATOM 7163 N N . VAL A 1 932 ? -18.947 -10.751 -11.603 1.00 98.94 932 VAL A N 1
ATOM 7164 C CA . VAL A 1 932 ? -17.575 -10.704 -12.133 1.00 98.94 932 VAL A CA 1
ATOM 7165 C C . VAL A 1 932 ? -16.644 -10.068 -11.102 1.00 98.94 932 VAL A C 1
ATOM 7167 O O . VAL A 1 932 ? -16.844 -8.911 -10.728 1.00 98.94 932 VAL A O 1
ATOM 7170 N N . ILE A 1 933 ? -15.624 -10.798 -10.659 1.00 98.94 933 ILE A N 1
ATOM 7171 C CA . ILE A 1 933 ? -14.658 -10.339 -9.654 1.00 98.94 933 ILE A CA 1
ATOM 7172 C C . ILE A 1 933 ? -13.265 -10.142 -10.268 1.00 98.94 933 ILE A C 1
ATOM 7174 O O . ILE A 1 933 ? -12.874 -10.879 -11.173 1.00 98.94 933 ILE A O 1
ATOM 7178 N N . SER A 1 934 ? -12.507 -9.143 -9.815 1.00 98.88 934 SER A N 1
ATOM 7179 C CA . SER A 1 934 ? -11.081 -9.060 -10.159 1.00 98.88 934 SER A CA 1
ATOM 7180 C C . SER A 1 934 ? -10.272 -10.119 -9.404 1.00 98.88 934 SER A C 1
ATOM 7182 O O . SER A 1 934 ? -10.618 -10.471 -8.281 1.00 98.88 934 SER A O 1
ATOM 7184 N N . ASP A 1 935 ? -9.147 -10.548 -9.970 1.00 98.69 935 ASP A N 1
ATOM 7185 C CA . ASP A 1 935 ? -8.058 -11.147 -9.186 1.00 98.69 935 ASP A CA 1
ATOM 7186 C C . ASP A 1 935 ? -7.434 -10.142 -8.181 1.00 98.69 935 ASP A C 1
ATOM 7188 O O . ASP A 1 935 ? -7.744 -8.938 -8.216 1.00 98.69 935 ASP A O 1
ATOM 7192 N N . TRP A 1 936 ? -6.570 -10.635 -7.290 1.00 98.25 936 TRP A N 1
ATOM 7193 C CA . TRP A 1 936 ? -5.880 -9.895 -6.228 1.00 98.25 936 TRP A CA 1
ATOM 7194 C C . TRP A 1 936 ? -5.053 -8.732 -6.782 1.00 98.25 936 TRP A C 1
ATOM 7196 O O . TRP A 1 936 ? -4.068 -8.915 -7.488 1.00 98.25 936 TRP A O 1
ATOM 7206 N N . GLU A 1 937 ? -5.427 -7.491 -6.457 1.00 98.44 937 GLU A N 1
ATOM 7207 C CA . GLU A 1 937 ? -4.749 -6.306 -7.022 1.00 98.44 937 GLU A CA 1
ATOM 7208 C C . GLU A 1 937 ? -4.756 -6.313 -8.572 1.00 98.44 937 GLU A C 1
ATOM 7210 O O . GLU A 1 937 ? -3.924 -5.686 -9.226 1.00 98.44 937 GLU A O 1
ATOM 7215 N N . GLY A 1 938 ? -5.705 -7.019 -9.203 1.00 97.81 938 GLY A N 1
ATOM 7216 C CA . GLY A 1 938 ? -5.746 -7.162 -10.661 1.00 97.81 938 GLY A CA 1
ATOM 7217 C C . GLY A 1 938 ? -5.982 -5.840 -11.390 1.00 97.81 938 GLY A C 1
ATOM 7218 O O . GLY A 1 938 ? -5.458 -5.624 -12.481 1.00 97.81 938 GLY A O 1
ATOM 7219 N N . LEU A 1 939 ? -6.696 -4.906 -10.753 1.00 98.06 939 LEU A N 1
ATOM 7220 C CA . LEU A 1 939 ? -6.806 -3.537 -11.255 1.00 98.06 939 LEU A CA 1
ATOM 7221 C C . LEU A 1 939 ? -5.446 -2.839 -11.234 1.00 98.06 939 LEU A C 1
ATOM 7223 O O . LEU A 1 939 ? -5.068 -2.205 -12.209 1.00 98.06 939 LEU A O 1
ATOM 7227 N N . ASP A 1 940 ? -4.687 -2.969 -10.154 1.00 96.44 940 ASP A N 1
ATOM 7228 C CA . ASP A 1 940 ? -3.366 -2.369 -10.005 1.00 96.44 940 ASP A CA 1
ATOM 7229 C C . ASP A 1 940 ? -2.453 -2.788 -11.164 1.00 96.44 940 ASP A C 1
ATOM 7231 O O . ASP A 1 940 ? -1.767 -1.954 -11.754 1.00 96.44 940 ASP A O 1
ATOM 7235 N N . ARG A 1 941 ? -2.509 -4.065 -11.548 1.00 97.12 941 ARG A N 1
ATOM 7236 C CA . ARG A 1 941 ? -1.691 -4.661 -12.616 1.00 97.12 941 ARG A CA 1
ATOM 7237 C C . ARG A 1 941 ? -2.150 -4.312 -14.040 1.00 97.12 941 ARG A C 1
ATOM 7239 O O . ARG A 1 941 ? -1.543 -4.774 -15.007 1.00 97.12 941 ARG A O 1
ATOM 7246 N N . ILE A 1 942 ? -3.169 -3.459 -14.193 1.00 95.75 942 ILE A N 1
ATOM 7247 C CA . ILE A 1 942 ? -3.519 -2.842 -15.481 1.00 95.75 942 ILE A CA 1
ATOM 7248 C C . ILE A 1 942 ? -2.374 -1.948 -15.974 1.00 95.75 942 ILE A C 1
ATOM 7250 O O . ILE A 1 942 ? -2.092 -1.903 -17.172 1.00 95.75 942 ILE A O 1
ATOM 7254 N N . THR A 1 943 ? -1.733 -1.204 -15.070 1.00 90.25 943 THR A N 1
ATOM 7255 C CA . THR A 1 943 ? -0.665 -0.265 -15.428 1.00 90.25 943 THR A CA 1
ATOM 7256 C C . THR A 1 943 ? 0.712 -0.895 -15.277 1.00 90.25 943 THR A C 1
ATOM 7258 O O . THR A 1 943 ? 0.902 -1.818 -14.491 1.00 90.25 943 THR A O 1
ATOM 7261 N N . SER A 1 944 ? 1.695 -0.355 -15.999 1.00 85.88 944 SER A N 1
ATOM 7262 C CA . SER A 1 944 ? 3.106 -0.701 -15.821 1.00 85.88 944 SER A CA 1
ATOM 7263 C C . SER A 1 944 ? 3.890 0.544 -15.377 1.00 85.88 944 SER A C 1
ATOM 7265 O O . SER A 1 944 ? 3.941 1.517 -16.137 1.00 85.88 944 SER A O 1
ATOM 7267 N N . PRO A 1 945 ? 4.466 0.562 -14.158 1.00 92.19 945 PRO A N 1
ATOM 7268 C CA . PRO A 1 945 ? 4.375 -0.488 -13.136 1.00 92.19 945 PRO A CA 1
ATOM 7269 C C . PRO A 1 945 ? 2.956 -0.616 -12.530 1.00 92.19 945 PRO A C 1
ATOM 7271 O O . PRO A 1 945 ? 2.144 0.311 -12.669 1.00 92.19 945 PRO A O 1
ATOM 7274 N N . PRO A 1 946 ? 2.639 -1.738 -11.853 1.00 89.75 946 PRO A N 1
ATOM 7275 C CA . PRO A 1 946 ? 1.358 -1.911 -11.174 1.00 89.75 946 PRO A CA 1
ATOM 7276 C C . PRO A 1 946 ? 1.051 -0.766 -10.201 1.00 89.75 946 PRO A C 1
ATOM 7278 O O . PRO A 1 946 ? 1.923 -0.306 -9.467 1.00 89.75 946 PRO A O 1
ATOM 7281 N N . GLY A 1 947 ? -0.182 -0.262 -10.221 1.00 85.62 947 GLY A N 1
ATOM 7282 C CA . GLY A 1 947 ? -0.654 0.816 -9.349 1.00 85.62 947 GLY A CA 1
ATOM 7283 C C . GLY A 1 947 ? -0.186 2.228 -9.731 1.00 85.62 947 GLY A C 1
ATOM 7284 O O . GLY A 1 947 ? -0.591 3.184 -9.071 1.00 85.62 947 GLY A O 1
ATOM 7285 N N . ALA A 1 948 ? 0.604 2.398 -10.801 1.00 82.25 948 ALA A N 1
ATOM 7286 C CA . ALA A 1 948 ? 1.123 3.700 -11.243 1.00 82.25 948 ALA A CA 1
ATOM 7287 C C . ALA A 1 948 ? 0.028 4.741 -11.532 1.00 82.25 948 ALA A C 1
ATOM 7289 O O . ALA A 1 948 ? 0.243 5.940 -11.342 1.00 82.25 948 ALA A O 1
ATOM 7290 N N . ASN A 1 949 ? -1.146 4.291 -11.989 1.00 89.88 949 ASN A N 1
ATOM 7291 C CA . ASN A 1 949 ? -2.340 5.123 -12.111 1.00 89.88 949 ASN A CA 1
ATOM 7292 C C . ASN A 1 949 ? -3.571 4.356 -11.614 1.00 89.88 949 ASN A C 1
ATOM 7294 O O . ASN A 1 949 ? -4.343 3.787 -12.392 1.00 89.88 949 ASN A O 1
ATOM 7298 N N . TYR A 1 950 ? -3.735 4.318 -10.292 1.00 93.62 950 TYR A N 1
ATOM 7299 C CA . TYR A 1 950 ? -4.819 3.567 -9.668 1.00 93.62 950 TYR A CA 1
ATOM 7300 C C . TYR A 1 950 ? -6.206 4.147 -9.984 1.00 93.62 950 TYR A C 1
ATOM 7302 O O . TYR A 1 950 ? -7.140 3.387 -10.208 1.00 93.62 950 TYR A O 1
ATOM 7310 N N . THR A 1 951 ? -6.342 5.472 -10.129 1.00 87.75 951 THR A N 1
ATOM 7311 C CA . THR A 1 951 ? -7.601 6.100 -10.572 1.00 87.75 951 THR A CA 1
ATOM 7312 C C . THR A 1 951 ? -8.025 5.598 -11.952 1.00 87.75 951 THR A C 1
ATOM 7314 O O . THR A 1 951 ? -9.161 5.155 -12.109 1.00 87.75 951 THR A O 1
ATOM 7317 N N . TYR A 1 952 ? -7.108 5.588 -12.929 1.00 93.56 952 TYR A N 1
ATOM 7318 C CA . TYR A 1 952 ? -7.361 4.998 -14.249 1.00 93.56 952 TYR A CA 1
ATOM 7319 C C . TYR A 1 952 ? -7.688 3.509 -14.148 1.00 93.56 952 TYR A C 1
ATOM 7321 O O . TYR A 1 952 ? -8.588 3.031 -14.825 1.00 93.56 952 TYR A O 1
ATOM 7329 N N . SER A 1 953 ? -6.988 2.776 -13.285 1.00 96.94 953 SER A N 1
ATOM 7330 C CA . SER A 1 953 ? -7.213 1.341 -13.099 1.00 96.94 953 SER A CA 1
ATOM 7331 C C . SER A 1 953 ? -8.629 1.045 -12.589 1.00 96.94 953 SER A C 1
ATOM 7333 O O . SER A 1 953 ? -9.301 0.152 -13.105 1.00 96.94 953 SER A O 1
ATOM 7335 N N . VAL A 1 954 ? -9.119 1.840 -11.628 1.00 98.00 954 VAL A N 1
ATOM 7336 C CA . VAL A 1 954 ? -10.507 1.778 -11.142 1.00 98.00 954 VAL A CA 1
ATOM 7337 C C . VAL A 1 954 ? -11.489 2.166 -12.242 1.00 98.00 954 VAL A C 1
ATOM 7339 O O . VAL A 1 954 ? -12.468 1.455 -12.459 1.00 98.00 954 VAL A O 1
ATOM 7342 N N . GLU A 1 955 ? -11.234 3.253 -12.969 1.00 97.69 955 GLU A N 1
ATOM 7343 C CA . GLU A 1 955 ? -12.089 3.679 -14.079 1.00 97.69 955 GLU A CA 1
ATOM 7344 C C . GLU A 1 955 ? -12.207 2.599 -15.159 1.00 97.69 955 GLU A C 1
ATOM 7346 O O . GLU A 1 955 ? -13.313 2.173 -15.496 1.00 97.69 955 GLU A O 1
ATOM 7351 N N . ALA A 1 956 ? -11.069 2.128 -15.665 1.00 95.56 956 ALA A N 1
ATOM 7352 C CA . ALA A 1 956 ? -10.981 1.159 -16.743 1.00 95.56 956 ALA A CA 1
ATOM 7353 C C . ALA A 1 956 ? -11.579 -0.190 -16.332 1.00 95.56 956 ALA A C 1
ATOM 7355 O O . ALA A 1 956 ? -12.394 -0.737 -17.073 1.00 95.56 956 ALA A O 1
ATOM 7356 N N . GLY A 1 957 ? -11.252 -0.694 -15.137 1.00 98.31 957 GLY A N 1
ATOM 7357 C CA . GLY A 1 957 ? -11.769 -1.972 -14.648 1.00 98.31 957 GLY A CA 1
ATOM 7358 C C . GLY A 1 957 ? -13.283 -1.979 -14.440 1.00 98.31 957 GLY A C 1
ATOM 7359 O O . GLY A 1 957 ? -13.991 -2.879 -14.907 1.00 98.31 957 GLY A O 1
ATOM 7360 N N . ILE A 1 958 ? -13.821 -0.942 -13.791 1.00 98.75 958 ILE A N 1
ATOM 7361 C CA . ILE A 1 958 ? -15.264 -0.861 -13.541 1.00 98.75 958 ILE A CA 1
ATOM 7362 C C . ILE A 1 958 ? -16.040 -0.615 -14.842 1.00 98.75 958 ILE A C 1
ATOM 7364 O O . ILE A 1 958 ? -17.085 -1.238 -15.051 1.00 98.75 958 ILE A O 1
ATOM 7368 N N . ASN A 1 959 ? -15.534 0.224 -15.754 1.00 98.38 959 ASN A N 1
ATOM 7369 C CA . ASN A 1 959 ? -16.172 0.442 -17.057 1.00 98.38 959 ASN A CA 1
ATOM 7370 C C . ASN A 1 959 ? -16.039 -0.762 -18.009 1.00 98.38 959 ASN A C 1
ATOM 7372 O O . ASN A 1 959 ? -16.926 -0.961 -18.847 1.00 98.38 959 ASN A O 1
ATOM 7376 N N . ALA A 1 960 ? -15.007 -1.602 -17.857 1.00 98.31 960 ALA A N 1
ATOM 7377 C CA . ALA A 1 960 ? -14.897 -2.879 -18.567 1.00 98.31 960 ALA A CA 1
ATOM 7378 C C . ALA A 1 960 ? -15.990 -3.872 -18.149 1.00 98.31 960 ALA A C 1
ATOM 7380 O O . ALA A 1 960 ? -16.441 -4.688 -18.957 1.00 98.31 960 ALA A O 1
ATOM 7381 N N . GLY A 1 961 ? -16.486 -3.742 -16.917 1.00 98.44 961 GLY A N 1
ATOM 7382 C CA . GLY A 1 961 ? -17.619 -4.498 -16.402 1.00 98.44 961 GLY A CA 1
ATOM 7383 C C . GLY A 1 961 ? -17.305 -5.335 -15.169 1.00 98.44 961 GLY A C 1
ATOM 7384 O O . GLY A 1 961 ? -18.089 -6.231 -14.877 1.00 98.44 961 GLY A O 1
ATOM 7385 N N . ILE A 1 962 ? -16.215 -5.076 -14.447 1.00 98.88 962 ILE A N 1
ATOM 7386 C CA . ILE A 1 962 ? -15.957 -5.730 -13.157 1.00 98.88 962 ILE A CA 1
ATOM 7387 C C . ILE A 1 962 ? -17.019 -5.284 -12.140 1.00 98.88 962 ILE A C 1
ATOM 7389 O O . ILE A 1 962 ? -17.385 -4.108 -12.073 1.00 98.88 962 ILE A O 1
ATOM 7393 N N . ASP A 1 963 ? -17.556 -6.239 -11.379 1.00 98.94 963 ASP A N 1
ATOM 7394 C CA . ASP A 1 963 ? -18.647 -6.012 -10.429 1.00 98.94 963 ASP A CA 1
ATOM 7395 C C . ASP A 1 963 ? -18.150 -5.903 -8.984 1.00 98.94 963 ASP A C 1
ATOM 7397 O O . ASP A 1 963 ? -18.664 -5.090 -8.222 1.00 98.94 963 ASP A O 1
ATOM 7401 N N . MET A 1 964 ? -17.143 -6.694 -8.614 1.00 98.94 964 MET A N 1
ATOM 7402 C CA . MET A 1 964 ? -16.482 -6.651 -7.310 1.00 98.94 964 MET A CA 1
ATOM 7403 C C . MET A 1 964 ? -14.969 -6.629 -7.503 1.00 98.94 964 MET A C 1
ATOM 7405 O O . MET A 1 964 ? -14.435 -7.337 -8.352 1.00 98.94 964 MET A O 1
ATOM 7409 N N . VAL A 1 965 ? -14.276 -5.812 -6.720 1.00 98.88 965 VAL A N 1
ATOM 7410 C CA . VAL A 1 965 ? -12.822 -5.673 -6.794 1.00 98.88 965 VAL A CA 1
ATOM 7411 C C . VAL A 1 965 ? -12.197 -6.286 -5.552 1.00 98.88 965 VAL A C 1
ATOM 7413 O O . VAL A 1 965 ? -12.540 -5.914 -4.429 1.00 98.88 965 VAL A O 1
ATOM 7416 N N . MET A 1 966 ? -11.260 -7.203 -5.772 1.00 98.75 966 MET A N 1
ATOM 7417 C CA . MET A 1 966 ? -10.360 -7.734 -4.757 1.00 98.75 966 MET A CA 1
ATOM 7418 C C . MET A 1 966 ? -9.241 -6.706 -4.517 1.00 98.75 966 MET A C 1
ATOM 7420 O O . MET A 1 966 ? -8.198 -6.730 -5.169 1.00 98.75 966 MET A O 1
ATOM 7424 N N . VAL A 1 967 ? -9.505 -5.742 -3.621 1.00 96.50 967 VAL A N 1
ATOM 7425 C CA . VAL A 1 967 ? -8.639 -4.571 -3.331 1.00 96.50 967 VAL A CA 1
ATOM 7426 C C . VAL A 1 967 ? -7.472 -4.898 -2.387 1.00 96.50 967 VAL A C 1
ATOM 7428 O O . VAL A 1 967 ? -6.563 -4.093 -2.172 1.00 96.50 967 VAL A O 1
ATOM 7431 N N . PRO A 1 968 ? -7.377 -6.147 -1.946 1.00 78.88 968 PRO A N 1
ATOM 7432 C CA . PRO A 1 968 ? -7.301 -6.626 -0.548 1.00 78.88 968 PRO A CA 1
ATOM 7433 C C . PRO A 1 968 ? -7.044 -5.621 0.595 1.00 78.88 968 PRO A C 1
ATOM 7435 O O . PRO A 1 968 ? -7.643 -5.746 1.660 1.00 78.88 968 PRO A O 1
ATOM 7438 N N . LYS A 1 969 ? -6.144 -4.646 0.435 1.00 91.50 969 LYS A N 1
ATOM 7439 C CA . LYS A 1 969 ? -5.614 -3.814 1.532 1.00 91.50 969 LYS A CA 1
ATOM 7440 C C . LYS A 1 969 ? -5.980 -2.334 1.400 1.00 91.50 969 LYS A C 1
ATOM 7442 O O . LYS A 1 969 ? -6.299 -1.693 2.399 1.00 91.50 969 LYS A O 1
ATOM 7447 N N . ARG A 1 970 ? -5.990 -1.778 0.181 1.00 93.56 970 ARG A N 1
ATOM 7448 C CA . ARG A 1 970 ? -6.158 -0.328 -0.077 1.00 93.56 970 ARG A CA 1
ATOM 7449 C C . ARG A 1 970 ? -7.622 0.100 -0.255 1.00 93.56 970 ARG A C 1
ATOM 7451 O O . ARG A 1 970 ? -7.945 0.963 -1.065 1.00 93.56 970 ARG A O 1
ATOM 7458 N N . TYR A 1 971 ? -8.535 -0.497 0.513 1.00 95.50 971 TYR A N 1
ATOM 7459 C CA . TYR A 1 971 ? -9.985 -0.345 0.317 1.00 95.50 971 TYR A CA 1
ATOM 7460 C C . TYR A 1 971 ? -10.477 1.102 0.436 1.00 95.50 971 TYR A C 1
ATOM 7462 O O . TYR A 1 971 ? -11.355 1.507 -0.319 1.00 95.50 971 TYR A O 1
ATOM 7470 N N . LYS A 1 972 ? -9.878 1.918 1.315 1.00 95.62 972 LYS A N 1
ATOM 7471 C CA . LYS A 1 972 ? -10.213 3.349 1.428 1.00 95.62 972 LYS A CA 1
ATOM 7472 C C . LYS A 1 972 ? -9.883 4.114 0.144 1.00 95.62 972 LYS A C 1
ATOM 7474 O O . LYS A 1 972 ? -10.678 4.941 -0.295 1.00 95.62 972 LYS A O 1
ATOM 7479 N N . GLU A 1 973 ? -8.739 3.810 -0.470 1.00 94.75 973 GLU A N 1
ATOM 7480 C CA . GLU A 1 973 ? -8.305 4.417 -1.730 1.00 94.75 973 GLU A CA 1
ATOM 7481 C C . GLU A 1 973 ? -9.225 3.993 -2.881 1.00 94.75 973 GLU A C 1
ATOM 7483 O O . GLU A 1 973 ? -9.678 4.848 -3.641 1.00 94.75 973 GLU A O 1
ATOM 7488 N N . PHE A 1 974 ? -9.571 2.705 -2.972 1.00 98.06 974 PHE A N 1
ATOM 7489 C CA . PHE A 1 974 ? -10.525 2.200 -3.965 1.00 98.06 974 PHE A CA 1
ATOM 7490 C C . PHE A 1 974 ? -11.905 2.856 -3.827 1.00 98.06 974 PHE A C 1
ATOM 7492 O O . PHE A 1 974 ? -12.420 3.413 -4.796 1.00 98.06 974 PHE A O 1
ATOM 7499 N N . ILE A 1 975 ? -12.483 2.849 -2.619 1.00 96.75 975 ILE A N 1
ATOM 7500 C CA . ILE A 1 975 ? -13.797 3.447 -2.339 1.00 96.75 975 ILE A CA 1
ATOM 7501 C C . ILE A 1 975 ? -13.777 4.946 -2.659 1.00 96.75 975 ILE A C 1
ATOM 7503 O O . ILE A 1 975 ? -14.713 5.455 -3.283 1.00 96.75 975 ILE A O 1
ATOM 7507 N N . GLY A 1 976 ? -12.707 5.654 -2.281 1.00 89.12 976 GLY A N 1
ATOM 7508 C CA . GLY A 1 976 ? -12.520 7.072 -2.585 1.00 89.12 976 GLY A CA 1
ATOM 7509 C C . GLY A 1 976 ? -12.454 7.350 -4.088 1.00 89.12 976 GLY A C 1
ATOM 7510 O O . GLY A 1 976 ? -13.198 8.199 -4.584 1.00 89.12 976 GLY A O 1
ATOM 7511 N N . ASN A 1 977 ? -11.635 6.594 -4.827 1.00 96.94 977 ASN A N 1
ATOM 7512 C CA . ASN A 1 977 ? -11.504 6.720 -6.281 1.00 96.94 977 ASN A CA 1
ATOM 7513 C C . ASN A 1 977 ? -12.817 6.407 -7.000 1.00 96.94 977 ASN A C 1
ATOM 7515 O O . ASN A 1 977 ? -13.271 7.204 -7.818 1.00 96.94 977 ASN A O 1
ATOM 7519 N N . LEU A 1 978 ? -13.473 5.294 -6.670 1.00 97.62 978 LEU A N 1
ATOM 7520 C CA . LEU A 1 978 ? -14.740 4.921 -7.295 1.00 97.62 978 LEU A CA 1
ATOM 7521 C C . LEU A 1 978 ? -15.838 5.951 -6.988 1.00 97.62 978 LEU A C 1
ATOM 7523 O O . LEU A 1 978 ? -16.599 6.331 -7.877 1.00 97.62 978 LEU A O 1
ATOM 7527 N N . THR A 1 979 ? -15.876 6.488 -5.764 1.00 91.94 979 THR A N 1
ATOM 7528 C CA . THR A 1 979 ? -16.805 7.570 -5.397 1.00 91.94 979 THR A CA 1
ATOM 7529 C C . THR A 1 979 ? -16.544 8.825 -6.225 1.00 91.94 979 THR A C 1
ATOM 7531 O O . THR A 1 979 ? -17.488 9.428 -6.742 1.00 91.94 979 THR A O 1
ATOM 7534 N N . PHE A 1 980 ? -15.276 9.220 -6.369 1.00 92.31 980 PHE A N 1
ATOM 7535 C CA . PHE A 1 980 ? -14.871 10.356 -7.192 1.00 92.31 980 PHE A CA 1
ATOM 7536 C C . PHE A 1 980 ? -15.278 10.161 -8.658 1.00 92.31 980 PHE A C 1
ATOM 7538 O O . PHE A 1 980 ? -15.914 11.045 -9.235 1.00 92.31 980 PHE A O 1
ATOM 7545 N N . LEU A 1 981 ? -14.976 9.002 -9.243 1.00 93.06 981 LEU A N 1
ATOM 7546 C CA . LEU A 1 981 ? -15.268 8.689 -10.643 1.00 93.06 981 LEU A CA 1
ATOM 7547 C C . LEU A 1 981 ? -16.774 8.687 -10.932 1.00 93.06 981 LEU A C 1
ATOM 7549 O O . LEU A 1 981 ? -17.202 9.189 -11.970 1.00 93.06 981 LEU A O 1
ATOM 7553 N N . VAL A 1 982 ? -17.593 8.196 -9.998 1.00 87.44 982 VAL A N 1
ATOM 7554 C CA . VAL A 1 982 ? -19.056 8.224 -10.133 1.00 87.44 982 VAL A CA 1
ATOM 7555 C C . VAL A 1 982 ? -19.609 9.644 -10.001 1.00 87.44 982 VAL A C 1
ATOM 7557 O O . VAL A 1 982 ? -20.404 10.073 -10.837 1.00 87.44 982 VAL A O 1
ATOM 7560 N N . LYS A 1 983 ? -19.170 10.413 -8.993 1.00 78.44 983 LYS A N 1
ATOM 7561 C CA . LYS A 1 983 ? -19.627 11.803 -8.788 1.00 78.44 983 LYS A CA 1
ATOM 7562 C C . LYS A 1 983 ? -19.280 12.713 -9.967 1.00 78.44 983 LYS A C 1
ATOM 7564 O O . LYS A 1 983 ? -20.073 13.584 -10.314 1.00 78.44 983 LYS A O 1
ATOM 7569 N N . ASN A 1 984 ? -18.135 12.475 -10.604 1.00 80.88 984 ASN A N 1
ATOM 7570 C CA . ASN A 1 984 ? -17.683 13.218 -11.780 1.00 80.88 984 ASN A CA 1
ATOM 7571 C C . ASN A 1 984 ? -18.132 12.595 -13.113 1.00 80.88 984 ASN A C 1
ATOM 7573 O O . ASN A 1 984 ? -17.744 13.080 -14.169 1.00 80.88 984 ASN A O 1
ATOM 7577 N N . LYS A 1 985 ? -18.992 11.565 -13.079 1.00 86.19 985 LYS A N 1
ATOM 7578 C CA . LYS A 1 985 ? -19.611 10.922 -14.253 1.00 86.19 985 LYS A CA 1
ATOM 7579 C C . LYS A 1 985 ? -18.643 10.190 -15.198 1.00 86.19 985 LYS A C 1
ATOM 7581 O O . LYS A 1 985 ? -19.047 9.846 -16.306 1.00 86.19 985 LYS A O 1
ATOM 7586 N N . PHE A 1 986 ? -17.424 9.880 -14.755 1.00 82.50 986 PHE A N 1
ATOM 7587 C CA . PHE A 1 986 ? -16.507 8.969 -15.461 1.00 82.50 986 PHE A CA 1
ATOM 7588 C C . PHE A 1 986 ? -16.993 7.513 -15.405 1.00 82.50 986 PHE A C 1
ATOM 7590 O O . PHE A 1 986 ? -16.791 6.734 -16.334 1.00 82.50 986 PHE A O 1
ATOM 7597 N N . ILE A 1 987 ? -17.705 7.151 -14.333 1.00 95.81 987 ILE A N 1
ATOM 7598 C CA . ILE A 1 987 ? -18.453 5.895 -14.226 1.00 95.81 987 ILE A CA 1
ATOM 7599 C C . ILE A 1 987 ? -19.927 6.233 -14.010 1.00 95.81 987 ILE A C 1
ATOM 7601 O O . ILE A 1 987 ? -20.288 6.993 -13.112 1.00 95.81 987 ILE A O 1
ATOM 7605 N N . SER A 1 988 ? -20.809 5.657 -14.826 1.00 92.50 988 SER A N 1
ATOM 7606 C CA . SER A 1 988 ? -22.246 5.909 -14.693 1.00 92.50 988 SER A CA 1
ATOM 7607 C C . SER A 1 988 ? -22.847 5.192 -13.478 1.00 92.50 988 SER A C 1
ATOM 7609 O O . SER A 1 988 ? -22.490 4.053 -13.171 1.00 92.50 988 SER A O 1
ATOM 7611 N N . MET A 1 989 ? -23.863 5.792 -12.848 1.00 97.69 989 MET A N 1
ATOM 7612 C CA . MET A 1 989 ? -24.658 5.103 -11.820 1.00 97.69 989 MET A CA 1
ATOM 7613 C C . MET A 1 989 ? -25.272 3.793 -12.329 1.00 97.69 989 MET A C 1
ATOM 7615 O O . MET A 1 989 ? -25.400 2.846 -11.564 1.00 97.69 989 MET A O 1
ATOM 7619 N N . SER A 1 990 ? -25.591 3.697 -13.624 1.00 93.38 990 SER A N 1
ATOM 7620 C CA . SER A 1 990 ? -26.113 2.459 -14.217 1.00 93.38 990 SER A CA 1
ATOM 7621 C C . SER A 1 990 ? -25.104 1.301 -14.185 1.00 93.38 990 SER A C 1
ATOM 7623 O O . SER A 1 990 ? -25.498 0.152 -13.988 1.00 93.38 990 SER A O 1
ATOM 7625 N N . ARG A 1 991 ? -23.802 1.600 -14.311 1.00 98.50 991 ARG A N 1
ATOM 7626 C CA . ARG A 1 991 ? -22.708 0.623 -14.188 1.00 98.50 991 ARG A CA 1
ATOM 7627 C C . ARG A 1 991 ? -22.566 0.146 -12.743 1.00 98.50 991 ARG A C 1
ATOM 7629 O O . ARG A 1 991 ? -22.465 -1.058 -12.518 1.00 98.50 991 ARG A O 1
ATOM 7636 N N . ILE A 1 992 ? -22.649 1.068 -11.780 1.00 98.62 992 ILE A N 1
ATOM 7637 C CA . ILE A 1 992 ? -22.675 0.749 -10.342 1.00 98.62 992 ILE A CA 1
ATOM 7638 C C . ILE A 1 992 ? -23.895 -0.117 -10.002 1.00 98.62 992 ILE A C 1
ATOM 7640 O O . ILE A 1 992 ? -23.771 -1.141 -9.336 1.00 98.62 992 ILE A O 1
ATOM 7644 N N . ASP A 1 993 ? -25.071 0.237 -10.516 1.00 97.94 993 ASP A N 1
ATOM 7645 C CA . ASP A 1 993 ? -26.296 -0.522 -10.281 1.00 97.94 993 ASP A CA 1
ATOM 7646 C C . ASP A 1 993 ? -26.253 -1.918 -10.919 1.00 97.94 993 ASP A C 1
ATOM 7648 O O . ASP A 1 993 ? -26.788 -2.860 -10.339 1.00 97.94 993 ASP A O 1
ATOM 7652 N N . ASP A 1 994 ? -25.638 -2.100 -12.098 1.00 98.38 994 ASP A N 1
ATOM 7653 C CA . ASP A 1 994 ? -25.401 -3.442 -12.664 1.00 98.38 994 ASP A CA 1
ATOM 7654 C C . ASP A 1 994 ? -24.507 -4.289 -11.756 1.00 98.38 994 ASP A C 1
ATOM 7656 O O . ASP A 1 994 ? -24.883 -5.418 -11.432 1.00 98.38 994 ASP A O 1
ATOM 7660 N N . ALA A 1 995 ? -23.385 -3.727 -11.299 1.00 98.81 995 ALA A N 1
ATOM 7661 C CA . ALA A 1 995 ? -22.455 -4.406 -10.404 1.00 98.81 995 ALA A CA 1
ATOM 7662 C C . ALA A 1 995 ? -23.133 -4.865 -9.109 1.00 98.81 995 ALA A C 1
ATOM 7664 O O . ALA A 1 995 ? -23.159 -6.055 -8.786 1.00 98.81 995 ALA A O 1
ATOM 7665 N N . VAL A 1 996 ? -23.792 -3.938 -8.416 1.00 98.81 996 VAL A N 1
ATOM 7666 C CA . VAL A 1 996 ? -24.483 -4.220 -7.154 1.00 98.81 996 VAL A CA 1
ATOM 7667 C C . VAL A 1 996 ? -25.621 -5.219 -7.353 1.00 98.81 996 VAL A C 1
ATOM 7669 O O . VAL A 1 996 ? -25.777 -6.140 -6.554 1.00 98.81 996 VAL A O 1
ATOM 7672 N N . ARG A 1 997 ? -26.392 -5.118 -8.444 1.00 98.75 997 ARG A N 1
ATOM 7673 C CA . ARG A 1 997 ? -27.466 -6.079 -8.748 1.00 98.75 997 ARG A CA 1
ATOM 7674 C C . ARG A 1 997 ? -26.936 -7.506 -8.881 1.00 98.75 997 ARG A C 1
ATOM 7676 O O . ARG A 1 997 ? -27.626 -8.439 -8.475 1.00 98.75 997 ARG A O 1
ATOM 7683 N N . ARG A 1 998 ? -25.748 -7.684 -9.461 1.00 98.81 998 ARG A N 1
ATOM 7684 C CA . ARG A 1 998 ? -25.091 -8.991 -9.624 1.00 98.81 998 ARG A CA 1
ATOM 7685 C C . ARG A 1 998 ? -24.573 -9.533 -8.296 1.00 98.81 998 ARG A C 1
ATOM 7687 O O . ARG A 1 998 ? -24.866 -10.682 -7.978 1.00 98.81 998 ARG A O 1
ATOM 7694 N N . ILE A 1 999 ? -23.928 -8.689 -7.489 1.00 98.88 999 ILE A N 1
ATOM 7695 C CA . ILE A 1 999 ? -23.480 -9.035 -6.128 1.00 98.88 999 ILE A CA 1
ATOM 7696 C C . ILE A 1 999 ? -24.660 -9.493 -5.270 1.00 98.88 999 ILE A C 1
ATOM 7698 O O . ILE A 1 999 ? -24.637 -10.581 -4.697 1.00 98.88 999 ILE A O 1
ATOM 7702 N N . LEU A 1 1000 ? -25.727 -8.693 -5.219 1.00 98.69 1000 LEU A N 1
ATOM 7703 C CA . LEU A 1 1000 ? -26.917 -9.017 -4.437 1.00 98.69 1000 LEU A CA 1
ATOM 7704 C C . LEU A 1 1000 ? -27.593 -10.293 -4.942 1.00 98.69 1000 LEU A C 1
ATOM 7706 O O . LEU A 1 1000 ? -28.036 -11.099 -4.133 1.00 98.69 1000 LEU A O 1
ATOM 7710 N N . ARG A 1 1001 ? -27.637 -10.518 -6.262 1.00 98.31 1001 ARG A N 1
ATOM 7711 C CA . ARG A 1 1001 ? -28.189 -11.752 -6.838 1.00 98.31 1001 ARG A CA 1
ATOM 7712 C C . ARG A 1 1001 ? -27.461 -12.993 -6.340 1.00 98.31 1001 ARG A C 1
ATOM 7714 O O . ARG A 1 1001 ? -28.138 -13.940 -5.962 1.00 98.31 1001 ARG A O 1
ATOM 7721 N N . VAL A 1 1002 ? -26.129 -12.976 -6.307 1.00 98.56 1002 VAL A N 1
ATOM 7722 C CA . VAL A 1 1002 ? -25.342 -14.098 -5.772 1.00 98.56 1002 VAL A CA 1
ATOM 7723 C C . VAL A 1 1002 ? -25.608 -14.281 -4.277 1.00 98.56 1002 VAL A C 1
ATOM 7725 O O . VAL A 1 1002 ? -25.880 -15.394 -3.844 1.00 98.56 1002 VAL A O 1
ATOM 7728 N N . LYS A 1 1003 ? -25.642 -13.197 -3.489 1.00 98.50 1003 LYS A N 1
ATOM 7729 C CA . LYS A 1 1003 ? -25.937 -13.272 -2.045 1.00 98.50 1003 LYS A CA 1
ATOM 7730 C C . LYS A 1 1003 ? -27.336 -13.817 -1.737 1.00 98.50 1003 LYS A C 1
ATOM 7732 O O . LYS A 1 1003 ? -27.489 -14.590 -0.798 1.00 98.50 1003 LYS A O 1
ATOM 7737 N N . PHE A 1 1004 ? -28.350 -13.438 -2.515 1.00 97.00 1004 PHE A N 1
ATOM 7738 C CA . PHE A 1 1004 ? -29.696 -13.996 -2.368 1.00 97.00 1004 PHE A CA 1
ATOM 7739 C C . PHE A 1 1004 ? -29.778 -15.445 -2.856 1.00 97.00 1004 PHE A C 1
ATOM 7741 O O . PHE A 1 1004 ? -30.413 -16.249 -2.189 1.00 97.00 1004 PHE A O 1
ATOM 7748 N N . ALA A 1 1005 ? -29.126 -15.794 -3.972 1.00 94.62 1005 ALA A N 1
ATOM 7749 C CA . ALA A 1 1005 ? -29.077 -17.177 -4.460 1.00 94.62 1005 ALA A CA 1
ATOM 7750 C C . ALA A 1 1005 ? -28.408 -18.121 -3.447 1.00 94.62 1005 ALA A C 1
ATOM 7752 O O . ALA A 1 1005 ? -28.821 -19.261 -3.305 1.00 94.62 1005 ALA A O 1
ATOM 7753 N N . LEU A 1 1006 ? -27.422 -17.614 -2.705 1.00 95.81 1006 LEU A N 1
ATOM 7754 C CA . LEU A 1 1006 ? -26.744 -18.308 -1.612 1.00 95.81 1006 LEU A CA 1
ATOM 7755 C C . LEU A 1 1006 ? -27.614 -18.496 -0.349 1.00 95.81 1006 LEU A C 1
ATOM 7757 O O . LEU A 1 1006 ? -27.218 -19.235 0.547 1.00 95.81 1006 LEU A O 1
ATOM 7761 N N . GLY A 1 1007 ? -28.749 -17.796 -0.228 1.00 95.81 1007 GLY A N 1
ATOM 7762 C CA . GLY A 1 1007 ? -29.545 -17.751 1.009 1.00 95.81 1007 GLY A CA 1
ATOM 7763 C C . GLY A 1 1007 ? -28.913 -16.912 2.130 1.00 95.81 1007 GLY A C 1
ATOM 7764 O O . GLY A 1 1007 ? -29.357 -16.949 3.275 1.00 95.81 1007 GLY A O 1
ATOM 7765 N N . LEU A 1 1008 ? -27.887 -16.112 1.816 1.00 96.00 1008 LEU A N 1
ATOM 7766 C CA . LEU A 1 1008 ? -27.060 -15.418 2.808 1.00 96.00 1008 LEU A CA 1
ATOM 7767 C C . LEU A 1 1008 ? -27.821 -14.336 3.594 1.00 96.00 1008 LEU A C 1
ATOM 7769 O O . LEU A 1 1008 ? -27.446 -14.007 4.711 1.00 96.00 1008 LEU A O 1
ATOM 7773 N N . PHE A 1 1009 ? -28.887 -13.769 3.025 1.00 96.19 1009 PHE A N 1
ATOM 7774 C CA . PHE A 1 1009 ? -29.760 -12.830 3.744 1.00 96.19 1009 PHE A CA 1
ATOM 7775 C C . PHE A 1 1009 ? -30.645 -13.515 4.784 1.00 96.19 1009 PHE A C 1
ATOM 7777 O O . PHE A 1 1009 ? -31.045 -12.871 5.750 1.00 96.19 1009 PHE A O 1
ATOM 7784 N N . ASP A 1 1010 ? -30.954 -14.790 4.570 1.00 93.81 1010 ASP A N 1
ATOM 7785 C CA . ASP A 1 1010 ? -31.896 -15.537 5.394 1.00 93.81 1010 ASP A CA 1
ATOM 7786 C C . ASP A 1 1010 ? -31.143 -16.261 6.522 1.00 93.81 1010 ASP A C 1
ATOM 7788 O O . ASP A 1 1010 ? -31.602 -16.271 7.663 1.00 93.81 1010 ASP A O 1
ATOM 7792 N N . LYS A 1 1011 ? -29.927 -16.757 6.237 1.00 93.94 1011 LYS A N 1
ATOM 7793 C CA . LYS A 1 1011 ? -28.977 -17.265 7.239 1.00 93.94 1011 LYS A CA 1
ATOM 7794 C C . LYS A 1 1011 ? -27.586 -16.642 7.054 1.00 93.94 1011 LYS A C 1
ATOM 7796 O O . LYS A 1 1011 ? -26.741 -17.202 6.357 1.00 93.94 1011 LYS A O 1
ATOM 7801 N N . PRO A 1 1012 ? -27.338 -15.462 7.650 1.00 95.00 1012 PRO A N 1
ATOM 7802 C CA . PRO A 1 1012 ? -26.087 -14.739 7.436 1.00 95.00 1012 PRO A CA 1
ATOM 7803 C C . PRO A 1 1012 ? -24.918 -15.275 8.264 1.00 95.00 1012 PRO A C 1
ATOM 7805 O O . PRO A 1 1012 ? -23.773 -15.112 7.849 1.00 95.00 1012 PRO A O 1
ATOM 7808 N N . LEU A 1 1013 ? -25.177 -15.872 9.429 1.00 96.50 1013 LEU A N 1
ATOM 7809 C CA . LEU A 1 1013 ? -24.134 -16.386 10.317 1.00 96.50 1013 LEU A CA 1
ATOM 7810 C C . LEU A 1 1013 ? -23.704 -17.795 9.897 1.00 96.50 1013 LEU A C 1
ATOM 7812 O O . LEU A 1 1013 ? -24.523 -18.598 9.452 1.00 96.50 1013 LEU A O 1
ATOM 7816 N N . ALA A 1 1014 ? -22.414 -18.069 10.050 1.00 93.94 1014 ALA A N 1
ATOM 7817 C CA . ALA A 1 1014 ? -21.824 -19.380 9.853 1.00 93.94 1014 ALA A CA 1
ATOM 7818 C C . ALA A 1 1014 ? -22.278 -20.367 10.940 1.00 93.94 1014 ALA A C 1
ATOM 7820 O O . ALA A 1 1014 ? -22.489 -19.986 12.095 1.00 93.94 1014 ALA A O 1
ATOM 7821 N N . ASP A 1 1015 ? -22.417 -21.632 10.544 1.00 87.62 1015 ASP A N 1
ATOM 7822 C CA . ASP A 1 1015 ? -22.951 -22.718 11.361 1.00 87.62 1015 ASP A CA 1
ATOM 7823 C C . ASP A 1 1015 ? -21.822 -23.553 11.985 1.00 87.62 1015 ASP A C 1
ATOM 7825 O O . ASP A 1 1015 ? -21.004 -24.132 11.273 1.00 87.62 1015 ASP A O 1
ATOM 7829 N N . HIS A 1 1016 ? -21.809 -23.651 13.315 1.00 92.56 1016 HIS A N 1
ATOM 7830 C CA . HIS A 1 1016 ? -20.858 -24.491 14.047 1.00 92.56 1016 HIS A CA 1
ATOM 7831 C C . HIS A 1 1016 ? -21.127 -25.995 13.874 1.00 92.56 1016 HIS A C 1
ATOM 7833 O O . HIS A 1 1016 ? -20.227 -26.800 14.094 1.00 92.56 1016 HIS A O 1
ATOM 7839 N N . SER A 1 1017 ? -22.338 -26.398 13.470 1.00 93.50 1017 SER A N 1
ATOM 7840 C CA . SER A 1 1017 ? -22.732 -27.812 13.386 1.00 93.50 1017 SER A CA 1
ATOM 7841 C C . SER A 1 1017 ? -22.015 -28.603 12.288 1.00 93.50 1017 SER A C 1
ATOM 7843 O O . SER A 1 1017 ? -22.069 -29.829 12.290 1.00 93.50 1017 SER A O 1
ATOM 7845 N N . LEU A 1 1018 ? -21.343 -27.914 11.359 1.00 93.44 1018 LEU A N 1
ATOM 7846 C CA . LEU A 1 1018 ? -20.609 -28.521 10.246 1.00 93.44 1018 LEU A CA 1
ATOM 7847 C C . LEU A 1 1018 ? -19.114 -28.705 10.529 1.00 93.44 1018 LEU A C 1
ATOM 7849 O O . LEU A 1 1018 ? -18.400 -29.190 9.654 1.00 93.44 1018 LEU A O 1
ATOM 7853 N N . ALA A 1 1019 ? -18.623 -28.317 11.710 1.00 92.88 1019 ALA A N 1
ATOM 7854 C CA . ALA A 1 1019 ? -17.202 -28.395 12.050 1.00 92.88 1019 ALA A CA 1
ATOM 7855 C C . ALA A 1 1019 ? -16.622 -29.818 11.892 1.00 92.88 1019 ALA A C 1
ATOM 7857 O O . ALA A 1 1019 ? -15.475 -29.979 11.476 1.00 92.88 1019 ALA A O 1
ATOM 7858 N N . ASP A 1 1020 ? -17.440 -30.849 12.133 1.00 93.19 1020 ASP A N 1
ATOM 7859 C CA . ASP A 1 1020 ? -17.091 -32.270 12.005 1.00 93.19 1020 ASP A CA 1
ATOM 7860 C C . ASP A 1 1020 ? -16.865 -32.745 10.557 1.00 93.19 1020 ASP A C 1
ATOM 7862 O O . ASP A 1 1020 ? -16.382 -33.858 10.341 1.00 93.19 1020 ASP A O 1
ATOM 7866 N N . GLN A 1 1021 ? -17.207 -31.930 9.552 1.00 97.50 1021 GLN A N 1
ATOM 7867 C CA . GLN A 1 1021 ? -16.921 -32.252 8.154 1.00 97.50 1021 GLN A CA 1
ATOM 7868 C C . GLN A 1 1021 ? -15.450 -31.999 7.794 1.00 97.50 1021 GLN A C 1
ATOM 7870 O O . GLN A 1 1021 ? -14.966 -32.563 6.815 1.00 97.50 1021 GLN A O 1
ATOM 7875 N N . LEU A 1 1022 ? -14.722 -31.174 8.556 1.00 97.25 1022 LEU A N 1
ATOM 7876 C CA . LEU A 1 1022 ? -13.326 -30.851 8.258 1.00 97.25 1022 LEU A CA 1
ATOM 7877 C C . LEU A 1 1022 ? -12.432 -32.095 8.396 1.00 97.25 1022 LEU A C 1
ATOM 7879 O O . LEU A 1 1022 ? -12.316 -32.670 9.479 1.00 97.25 1022 LEU A O 1
ATOM 7883 N N . GLY A 1 1023 ? -11.769 -32.497 7.307 1.00 96.94 1023 GLY A N 1
ATOM 7884 C CA . GLY A 1 1023 ? -10.872 -33.656 7.313 1.00 96.94 1023 GLY A CA 1
ATOM 7885 C C . GLY A 1 1023 ? -11.563 -34.999 7.547 1.00 96.94 1023 GLY A C 1
ATOM 7886 O O . GLY A 1 1023 ? -10.922 -35.931 8.050 1.00 96.94 1023 GLY A O 1
ATOM 7887 N N . LYS A 1 1024 ? -12.862 -35.094 7.239 1.00 97.12 1024 LYS A N 1
ATOM 7888 C CA . LYS A 1 1024 ? -13.687 -36.274 7.503 1.00 97.12 1024 LYS A CA 1
ATOM 7889 C C . LYS A 1 1024 ? -13.152 -37.516 6.790 1.00 97.12 1024 LYS A C 1
ATOM 7891 O O . LYS A 1 1024 ? -12.700 -37.444 5.647 1.00 97.12 1024 LYS A O 1
ATOM 7896 N N . LYS A 1 1025 ? -13.260 -38.684 7.428 1.00 97.44 1025 LYS A N 1
ATOM 7897 C CA . LYS A 1 1025 ? -12.727 -39.942 6.881 1.00 97.44 1025 LYS A CA 1
ATOM 7898 C C . LYS A 1 1025 ? -13.277 -40.252 5.486 1.00 97.44 1025 LYS A C 1
ATOM 7900 O O . LYS A 1 1025 ? -12.511 -40.628 4.611 1.00 97.44 1025 LYS A O 1
ATOM 7905 N N . GLU A 1 1026 ? -14.570 -40.051 5.245 1.00 98.25 1026 GLU A N 1
ATOM 7906 C CA . GLU A 1 1026 ? -15.179 -40.316 3.935 1.00 98.25 1026 GLU A CA 1
ATOM 7907 C C . GLU A 1 1026 ? -14.624 -39.397 2.838 1.00 98.25 1026 GLU A C 1
ATOM 7909 O O . GLU A 1 1026 ? -14.542 -39.794 1.677 1.00 98.25 1026 GLU A O 1
ATOM 7914 N N . HIS A 1 1027 ? -14.226 -38.171 3.189 1.00 98.56 1027 HIS A N 1
ATOM 7915 C CA . HIS A 1 1027 ? -13.591 -37.238 2.256 1.00 98.56 1027 HIS A CA 1
ATOM 7916 C C . HIS A 1 1027 ? -12.158 -37.676 1.946 1.00 98.56 1027 HIS A C 1
ATOM 7918 O O . HIS A 1 1027 ? -11.751 -37.645 0.787 1.00 98.56 1027 HIS A O 1
ATOM 7924 N N . ARG A 1 1028 ? -11.433 -38.189 2.945 1.00 98.38 1028 ARG A N 1
ATOM 7925 C CA . ARG A 1 1028 ? -10.104 -38.789 2.760 1.00 98.38 1028 ARG A CA 1
ATOM 7926 C C . ARG A 1 1028 ? -10.143 -40.060 1.915 1.00 98.38 1028 ARG A C 1
ATOM 7928 O O . ARG A 1 1028 ? -9.338 -40.201 1.007 1.00 98.38 1028 ARG A O 1
ATOM 7935 N N . GLU A 1 1029 ? -11.120 -40.944 2.108 1.00 98.62 1029 GLU A N 1
ATOM 7936 C CA . GLU A 1 1029 ? -11.277 -42.120 1.232 1.00 98.62 1029 GLU A CA 1
ATOM 7937 C C . GLU A 1 1029 ? -11.617 -41.715 -0.214 1.00 98.62 1029 GLU A C 1
ATOM 7939 O O . GLU A 1 1029 ? -11.109 -42.306 -1.166 1.00 98.62 1029 GLU A O 1
ATOM 7944 N N . LEU A 1 1030 ? -12.409 -40.652 -0.404 1.00 98.69 1030 LEU A N 1
ATOM 7945 C CA . LEU A 1 1030 ? -12.641 -40.062 -1.726 1.00 98.69 1030 LEU A CA 1
ATOM 7946 C C . LEU A 1 1030 ? -11.349 -39.488 -2.334 1.00 98.69 1030 LEU A C 1
ATOM 7948 O O . LEU A 1 1030 ? -11.099 -39.674 -3.525 1.00 98.69 1030 LEU A O 1
ATOM 7952 N N . ALA A 1 1031 ? -10.527 -38.799 -1.542 1.00 98.69 1031 ALA A N 1
ATOM 7953 C CA . ALA A 1 1031 ? -9.238 -38.282 -1.994 1.00 98.69 1031 ALA A CA 1
ATOM 7954 C C . ALA A 1 1031 ? -8.265 -39.417 -2.343 1.00 98.69 1031 ALA A C 1
ATOM 7956 O O . ALA A 1 1031 ? -7.633 -39.357 -3.393 1.00 98.69 1031 ALA A O 1
ATOM 7957 N N . ARG A 1 1032 ? -8.222 -40.494 -1.552 1.00 98.62 1032 ARG A N 1
ATOM 7958 C CA . ARG A 1 1032 ? -7.473 -41.724 -1.849 1.00 98.62 1032 ARG A CA 1
ATOM 7959 C C . ARG A 1 1032 ? -7.910 -42.355 -3.176 1.00 98.62 1032 ARG A C 1
ATOM 7961 O O . ARG A 1 1032 ? -7.054 -42.697 -3.991 1.00 98.62 1032 ARG A O 1
ATOM 7968 N N . GLU A 1 1033 ? -9.218 -42.470 -3.427 1.00 98.44 1033 GLU A N 1
ATOM 7969 C CA . GLU A 1 1033 ? -9.747 -42.937 -4.720 1.00 98.44 1033 GLU A CA 1
ATOM 7970 C C . GLU A 1 1033 ? -9.260 -42.045 -5.872 1.00 98.44 1033 GLU A C 1
ATOM 7972 O O . GLU A 1 1033 ? -8.819 -42.551 -6.907 1.00 98.44 1033 GLU A O 1
ATOM 7977 N N . ALA A 1 1034 ? -9.318 -40.723 -5.689 1.00 98.50 1034 ALA A N 1
ATOM 7978 C CA . ALA A 1 1034 ? -8.887 -39.761 -6.694 1.00 98.50 1034 ALA A CA 1
ATOM 7979 C C . ALA A 1 1034 ? -7.381 -39.840 -6.975 1.00 98.50 1034 ALA A C 1
ATOM 7981 O O . ALA A 1 1034 ? -6.993 -39.825 -8.142 1.00 98.50 1034 ALA A O 1
ATOM 7982 N N . VAL A 1 1035 ? -6.548 -39.979 -5.935 1.00 98.75 1035 VAL A N 1
ATOM 7983 C CA . VAL A 1 1035 ? -5.100 -40.213 -6.061 1.00 98.75 1035 VAL A CA 1
ATOM 7984 C C . VAL A 1 1035 ? -4.855 -41.433 -6.921 1.00 98.75 1035 VAL A C 1
ATOM 7986 O O . VAL A 1 1035 ? -4.166 -41.362 -7.926 1.00 98.75 1035 VAL A O 1
ATOM 7989 N N . ARG A 1 1036 ? -5.465 -42.557 -6.566 1.00 97.69 1036 ARG A N 1
ATOM 7990 C CA . ARG A 1 1036 ? -5.253 -43.815 -7.271 1.00 97.69 1036 ARG A CA 1
ATOM 7991 C C . ARG A 1 1036 ? -5.635 -43.732 -8.750 1.00 97.69 1036 ARG A C 1
ATOM 7993 O O . ARG A 1 1036 ? -4.918 -44.232 -9.612 1.00 97.69 1036 ARG A O 1
ATOM 8000 N N . LYS A 1 1037 ? -6.773 -43.098 -9.049 1.00 97.81 1037 LYS A N 1
ATOM 8001 C CA . LYS A 1 1037 ? -7.264 -42.919 -10.422 1.00 97.81 1037 LYS A CA 1
ATOM 8002 C C . LYS A 1 1037 ? -6.426 -41.924 -11.234 1.00 97.81 1037 LYS A C 1
ATOM 8004 O O . LYS A 1 1037 ? -6.460 -42.024 -12.459 1.00 97.81 1037 LYS A O 1
ATOM 8009 N N . SER A 1 1038 ? -5.720 -40.986 -10.593 1.00 98.31 1038 SER A N 1
ATOM 8010 C CA . SER A 1 1038 ? -4.907 -39.968 -11.275 1.00 98.31 1038 SER A CA 1
ATOM 8011 C C . SER A 1 1038 ? -3.536 -40.471 -11.723 1.00 98.31 1038 SER A C 1
ATOM 8013 O O . SER A 1 1038 ? -2.947 -39.885 -12.634 1.00 98.31 1038 SER A O 1
ATOM 8015 N N . LEU A 1 1039 ? -3.017 -41.540 -11.110 1.00 98.62 1039 LEU A N 1
ATOM 8016 C CA . LEU A 1 1039 ? -1.671 -42.026 -11.405 1.00 98.62 1039 LEU A CA 1
ATOM 8017 C C . LEU A 1 1039 ? -1.582 -42.587 -12.825 1.00 98.62 1039 LEU A C 1
ATOM 8019 O O . LEU A 1 1039 ? -2.362 -43.461 -13.216 1.00 98.62 1039 LEU A O 1
ATOM 8023 N N . VAL A 1 1040 ? -0.587 -42.117 -13.576 1.00 98.69 1040 VAL A N 1
ATOM 8024 C CA . VAL A 1 1040 ? -0.322 -42.569 -14.945 1.00 98.69 1040 VAL A CA 1
ATOM 8025 C C . VAL A 1 1040 ? 0.948 -43.404 -14.962 1.00 98.69 1040 VAL A C 1
ATOM 8027 O O . VAL A 1 1040 ? 2.032 -42.914 -14.645 1.00 98.69 1040 VAL A O 1
ATOM 8030 N N . LEU A 1 1041 ? 0.821 -44.670 -15.352 1.00 98.50 1041 LEU A N 1
ATOM 8031 C CA . LEU A 1 1041 ? 1.961 -45.561 -15.533 1.00 98.50 1041 LEU A CA 1
ATOM 8032 C C . LEU A 1 1041 ? 2.600 -45.298 -16.900 1.00 98.50 1041 LEU A C 1
ATOM 8034 O O . LEU A 1 1041 ? 1.968 -45.499 -17.935 1.00 98.50 1041 LEU A O 1
ATOM 8038 N N . LEU A 1 1042 ? 3.847 -44.830 -16.909 1.00 98.12 1042 LEU A N 1
ATOM 8039 C CA . LEU A 1 1042 ? 4.564 -44.434 -18.123 1.00 98.12 1042 LEU A CA 1
ATOM 8040 C C . LEU A 1 1042 ? 5.508 -45.518 -18.647 1.00 98.12 1042 LEU A C 1
ATOM 8042 O O . LEU A 1 1042 ? 5.723 -45.629 -19.852 1.00 98.12 1042 LEU A O 1
ATOM 8046 N N . LYS A 1 1043 ? 6.061 -46.325 -17.740 1.00 97.00 1043 LYS A N 1
ATOM 8047 C CA . LYS A 1 1043 ? 6.956 -47.446 -18.048 1.00 97.00 1043 LYS A CA 1
ATOM 8048 C C . LYS A 1 1043 ? 6.729 -48.567 -17.038 1.00 97.00 1043 LYS A C 1
ATOM 8050 O O . LYS A 1 1043 ? 6.504 -48.268 -15.866 1.00 97.00 1043 LYS A O 1
ATOM 8055 N N . ASN A 1 1044 ? 6.793 -49.825 -17.478 1.00 95.31 1044 ASN A N 1
ATOM 8056 C CA . ASN A 1 1044 ? 6.694 -50.992 -16.600 1.00 95.31 1044 ASN A CA 1
ATOM 8057 C C . ASN A 1 1044 ? 7.440 -52.214 -17.174 1.00 95.31 1044 ASN A C 1
ATOM 8059 O O . ASN A 1 1044 ? 6.825 -53.101 -17.759 1.00 95.31 1044 ASN A O 1
ATOM 8063 N N . GLY A 1 1045 ? 8.760 -52.233 -17.013 1.00 86.38 1045 GLY A N 1
ATOM 8064 C CA . GLY A 1 1045 ? 9.685 -53.248 -17.515 1.00 86.38 1045 GLY A CA 1
ATOM 8065 C C . GLY A 1 1045 ? 10.670 -52.692 -18.551 1.00 86.38 1045 GLY A C 1
ATOM 8066 O O . GLY A 1 1045 ? 10.344 -51.789 -19.329 1.00 86.38 1045 GLY A O 1
ATOM 8067 N N . ASN A 1 1046 ? 11.882 -53.250 -18.567 1.00 76.31 1046 ASN A N 1
ATOM 8068 C CA . ASN A 1 1046 ? 12.776 -53.215 -19.727 1.00 76.31 1046 ASN A CA 1
ATOM 8069 C C . ASN A 1 1046 ? 12.424 -54.412 -20.630 1.00 76.31 1046 ASN A C 1
ATOM 8071 O O . ASN A 1 1046 ? 11.886 -55.398 -20.131 1.00 76.31 1046 ASN A O 1
ATOM 8075 N N . SER A 1 1047 ? 12.664 -54.325 -21.944 1.00 58.78 1047 SER A N 1
ATOM 8076 C CA . SER A 1 1047 ? 12.099 -55.236 -22.965 1.00 58.78 1047 SER A CA 1
ATOM 8077 C C . SER A 1 1047 ? 12.299 -56.742 -22.722 1.00 58.78 1047 SER A C 1
ATOM 8079 O O . SER A 1 1047 ? 11.559 -57.529 -23.309 1.00 58.78 1047 SER A O 1
ATOM 8081 N N . ASP A 1 1048 ? 13.221 -57.130 -21.834 1.00 60.78 1048 ASP A N 1
ATOM 8082 C CA . ASP A 1 1048 ? 13.636 -58.517 -21.610 1.00 60.78 1048 ASP A CA 1
ATOM 8083 C C . ASP A 1 1048 ? 13.252 -59.095 -20.217 1.00 60.78 1048 ASP A C 1
ATOM 8085 O O . ASP A 1 1048 ? 13.351 -60.305 -20.029 1.00 60.78 1048 ASP A O 1
ATOM 8089 N N . ASP A 1 1049 ? 12.761 -58.289 -19.255 1.00 66.94 1049 ASP A N 1
ATOM 8090 C CA . ASP A 1 1049 ? 12.630 -58.677 -17.824 1.00 66.94 1049 ASP A CA 1
ATOM 8091 C C . ASP A 1 1049 ? 11.188 -58.868 -17.293 1.00 66.94 1049 ASP A C 1
ATOM 8093 O O . ASP A 1 1049 ? 10.992 -59.222 -16.125 1.00 66.94 1049 ASP A O 1
ATOM 8097 N N . GLY A 1 1050 ? 10.168 -58.642 -18.128 1.00 77.94 1050 GLY A N 1
ATOM 8098 C CA . GLY A 1 1050 ? 8.758 -58.629 -17.705 1.00 77.94 1050 GLY A CA 1
ATOM 8099 C C . GLY A 1 1050 ? 8.366 -57.390 -16.870 1.00 77.94 1050 GLY A C 1
ATOM 8100 O O . GLY A 1 1050 ? 9.207 -56.536 -16.579 1.00 77.94 1050 GLY A O 1
ATOM 8101 N N . PRO A 1 1051 ? 7.075 -57.229 -16.512 1.00 91.00 1051 PRO A N 1
ATOM 8102 C CA . PRO A 1 1051 ? 6.600 -56.065 -15.761 1.00 91.00 1051 PRO A CA 1
ATOM 8103 C C . PRO A 1 1051 ? 7.071 -56.087 -14.297 1.00 91.00 1051 PRO A C 1
ATOM 8105 O O . PRO A 1 1051 ? 7.023 -57.127 -13.642 1.00 91.00 1051 PRO A O 1
ATOM 8108 N N . LEU A 1 1052 ? 7.465 -54.925 -13.759 1.00 94.31 1052 LEU A N 1
ATOM 8109 C CA . LEU A 1 1052 ? 7.807 -54.770 -12.337 1.00 94.31 1052 LEU A CA 1
ATOM 8110 C C . LEU A 1 1052 ? 6.557 -54.571 -11.463 1.00 94.31 1052 LEU A C 1
ATOM 8112 O O . LEU A 1 1052 ? 6.451 -55.147 -10.383 1.00 94.31 1052 LEU A O 1
ATOM 8116 N N . LEU A 1 1053 ? 5.621 -53.731 -11.909 1.00 95.75 1053 LEU A N 1
ATOM 8117 C CA . LEU A 1 1053 ? 4.373 -53.438 -11.208 1.00 95.75 1053 LEU A CA 1
ATOM 8118 C C . LEU A 1 1053 ? 3.257 -54.401 -11.651 1.00 95.75 1053 LEU A C 1
ATOM 8120 O O . LEU A 1 1053 ? 3.115 -54.632 -12.856 1.00 95.75 1053 LEU A O 1
ATOM 8124 N N . PRO A 1 1054 ? 2.419 -54.894 -10.718 1.00 96.38 1054 PRO A N 1
ATOM 8125 C CA . PRO A 1 1054 ? 2.417 -54.563 -9.289 1.00 96.38 1054 PRO A CA 1
ATOM 8126 C C . PRO A 1 1054 ? 3.509 -55.292 -8.482 1.00 96.38 1054 PRO A C 1
ATOM 8128 O O . PRO A 1 1054 ? 3.789 -56.470 -8.720 1.00 96.38 1054 PRO A O 1
ATOM 8131 N N . LEU A 1 1055 ? 4.075 -54.590 -7.495 1.00 96.38 1055 LEU A N 1
ATOM 8132 C CA . LEU A 1 1055 ? 5.092 -55.085 -6.560 1.00 96.38 1055 LEU A CA 1
ATOM 8133 C C . LEU A 1 1055 ? 4.495 -56.123 -5.593 1.00 96.38 1055 LEU A C 1
ATOM 8135 O O . LEU A 1 1055 ? 3.348 -55.973 -5.163 1.00 96.38 1055 LEU A O 1
ATOM 8139 N N . PRO A 1 1056 ? 5.250 -57.163 -5.192 1.00 95.62 1056 PRO A N 1
ATOM 8140 C CA . PRO A 1 1056 ? 4.775 -58.120 -4.202 1.00 95.62 1056 PRO A CA 1
ATOM 8141 C C . PRO A 1 1056 ? 4.739 -57.484 -2.806 1.00 95.62 1056 PRO A C 1
ATOM 8143 O O . PRO A 1 1056 ? 5.737 -56.953 -2.337 1.00 95.62 1056 PRO A O 1
ATOM 8146 N N . LYS A 1 1057 ? 3.609 -57.591 -2.096 1.00 97.25 1057 LYS A N 1
ATOM 8147 C CA . LYS A 1 1057 ? 3.483 -57.086 -0.714 1.00 97.25 1057 LYS A CA 1
ATOM 8148 C C . LYS A 1 1057 ? 4.401 -57.794 0.283 1.00 97.25 1057 LYS A C 1
ATOM 8150 O O . LYS A 1 1057 ? 4.720 -57.215 1.314 1.00 97.25 1057 LYS A O 1
ATOM 8155 N N . LYS A 1 1058 ? 4.785 -59.041 -0.003 1.00 97.19 1058 LYS A N 1
ATOM 8156 C CA . LYS A 1 1058 ? 5.671 -59.856 0.829 1.00 97.19 1058 LYS A CA 1
ATOM 8157 C C . LYS A 1 1058 ? 7.037 -59.985 0.165 1.00 97.19 1058 LYS A C 1
ATOM 8159 O O . LYS A 1 1058 ? 7.149 -60.605 -0.891 1.00 97.19 1058 LYS A O 1
ATOM 8164 N N . ALA A 1 1059 ? 8.060 -59.442 0.809 1.00 95.75 1059 ALA A N 1
ATOM 8165 C CA . ALA A 1 1059 ? 9.457 -59.546 0.403 1.00 95.75 1059 ALA A CA 1
ATOM 8166 C C . ALA A 1 1059 ? 10.352 -59.557 1.656 1.00 95.75 1059 ALA A C 1
ATOM 8168 O O . ALA A 1 1059 ? 9.934 -59.027 2.679 1.00 95.75 1059 ALA A O 1
ATOM 8169 N N . PRO A 1 1060 ? 11.567 -60.133 1.629 1.00 95.38 1060 PRO A N 1
ATOM 8170 C CA . PRO A 1 1060 ? 12.465 -60.084 2.785 1.00 95.38 1060 PRO A CA 1
ATOM 8171 C C . PRO A 1 1060 ? 12.772 -58.653 3.250 1.00 95.38 1060 PRO A C 1
ATOM 8173 O O . PRO A 1 1060 ? 12.625 -58.333 4.429 1.00 95.38 1060 PRO A O 1
ATOM 8176 N N . ARG A 1 1061 ? 13.163 -57.778 2.316 1.00 96.62 1061 ARG A N 1
ATOM 8177 C CA . ARG A 1 1061 ? 13.519 -56.383 2.590 1.00 96.62 1061 ARG A CA 1
ATOM 8178 C C . ARG A 1 1061 ? 13.349 -55.527 1.339 1.00 96.62 1061 ARG A C 1
ATOM 8180 O O . ARG A 1 1061 ? 13.711 -55.948 0.241 1.00 96.62 1061 ARG A O 1
ATOM 8187 N N . ILE A 1 1062 ? 12.826 -54.316 1.507 1.00 98.00 1062 ILE A N 1
ATOM 8188 C CA . ILE A 1 1062 ? 12.594 -53.354 0.421 1.00 98.00 1062 ILE A CA 1
ATOM 8189 C C . ILE A 1 1062 ? 13.152 -51.982 0.791 1.00 98.00 1062 ILE A C 1
ATOM 8191 O O . ILE A 1 1062 ? 13.249 -51.642 1.974 1.00 98.00 1062 ILE A O 1
ATOM 8195 N N . LEU A 1 1063 ? 13.482 -51.182 -0.222 1.00 98.12 1063 LEU A N 1
ATOM 8196 C CA . LEU A 1 1063 ? 13.931 -49.804 -0.041 1.00 98.12 1063 LEU A CA 1
ATOM 8197 C C . LEU A 1 1063 ? 12.852 -48.816 -0.490 1.00 98.12 1063 LEU A C 1
ATOM 8199 O O . LEU A 1 1063 ? 12.337 -48.901 -1.601 1.00 98.12 1063 LEU A O 1
ATOM 8203 N N . VAL A 1 1064 ? 12.559 -47.823 0.343 1.00 98.62 1064 VAL A N 1
ATOM 8204 C CA . VAL A 1 1064 ? 11.869 -46.599 -0.072 1.00 98.62 1064 VAL A CA 1
ATOM 8205 C C . VAL A 1 1064 ? 12.877 -45.456 -0.021 1.00 98.62 1064 VAL A C 1
ATOM 8207 O O . VAL A 1 1064 ? 13.513 -45.237 1.010 1.00 98.62 1064 VAL A O 1
ATOM 8210 N N . ALA A 1 1065 ? 13.041 -44.732 -1.123 1.00 98.12 1065 ALA A N 1
ATOM 8211 C CA . ALA A 1 1065 ? 14.026 -43.663 -1.239 1.00 98.12 1065 ALA A CA 1
ATOM 8212 C C . ALA A 1 1065 ? 13.462 -42.389 -1.876 1.00 98.12 1065 ALA A C 1
ATOM 8214 O O . ALA A 1 1065 ? 12.384 -42.407 -2.467 1.00 98.12 1065 ALA A O 1
ATOM 8215 N N . GLY A 1 1066 ? 14.206 -41.287 -1.774 1.00 98.12 1066 GLY A N 1
ATOM 8216 C CA . GLY A 1 1066 ? 13.896 -40.011 -2.420 1.00 98.12 1066 GLY A CA 1
ATOM 8217 C C . GLY A 1 1066 ? 13.256 -38.966 -1.500 1.00 98.12 1066 GLY A C 1
ATOM 8218 O O . GLY A 1 1066 ? 12.534 -39.284 -0.550 1.00 98.12 1066 GLY A O 1
ATOM 8219 N N . SER A 1 1067 ? 13.502 -37.691 -1.821 1.00 97.88 1067 SER A N 1
ATOM 8220 C CA . SER A 1 1067 ? 13.080 -36.498 -1.060 1.00 97.88 1067 SER A CA 1
ATOM 8221 C C . SER A 1 1067 ? 11.568 -36.355 -0.870 1.00 97.88 1067 SER A C 1
ATOM 8223 O O . SER A 1 1067 ? 11.111 -35.640 0.024 1.00 97.88 1067 SER A O 1
ATOM 8225 N N . HIS A 1 1068 ? 10.769 -37.026 -1.701 1.00 98.50 1068 HIS A N 1
ATOM 8226 C CA . HIS A 1 1068 ? 9.312 -36.893 -1.709 1.00 98.50 1068 HIS A CA 1
ATOM 8227 C C . HIS A 1 1068 ? 8.601 -38.072 -1.034 1.00 98.50 1068 HIS A C 1
ATOM 8229 O O . HIS A 1 1068 ? 7.389 -38.022 -0.847 1.00 98.50 1068 HIS A O 1
ATOM 8235 N N . ALA A 1 1069 ? 9.326 -39.113 -0.611 1.00 98.56 1069 ALA A N 1
ATOM 8236 C CA . ALA A 1 1069 ? 8.716 -40.318 -0.046 1.00 98.56 1069 ALA A CA 1
ATOM 8237 C C . ALA A 1 1069 ? 8.047 -40.083 1.320 1.00 98.56 1069 ALA A C 1
ATOM 8239 O O . ALA A 1 1069 ? 6.995 -40.660 1.594 1.00 98.56 1069 ALA A O 1
ATOM 8240 N N . HIS A 1 1070 ? 8.624 -39.236 2.181 1.00 98.38 1070 HIS A N 1
ATOM 8241 C CA . HIS A 1 1070 ? 8.114 -38.968 3.534 1.00 98.38 1070 HIS A CA 1
ATOM 8242 C C . HIS A 1 1070 ? 7.849 -37.477 3.786 1.00 98.38 1070 HIS A C 1
ATOM 8244 O O . HIS A 1 1070 ? 8.248 -36.910 4.803 1.00 98.38 1070 HIS A O 1
ATOM 8250 N N . ASN A 1 1071 ? 7.174 -36.816 2.841 1.00 98.56 1071 ASN A N 1
ATOM 8251 C CA . ASN A 1 1071 ? 6.961 -35.372 2.889 1.00 98.56 1071 ASN A CA 1
ATOM 8252 C C . ASN A 1 1071 ? 5.551 -34.994 2.398 1.00 98.56 1071 ASN A C 1
ATOM 8254 O O . ASN A 1 1071 ? 5.313 -34.891 1.196 1.00 98.56 1071 ASN A O 1
ATOM 8258 N N . ILE A 1 1072 ? 4.621 -34.768 3.341 1.00 98.25 1072 ILE A N 1
ATOM 8259 C CA . ILE A 1 1072 ? 3.229 -34.376 3.038 1.00 98.25 1072 ILE A CA 1
ATOM 8260 C C . ILE A 1 1072 ? 3.186 -33.089 2.214 1.00 98.25 1072 ILE A C 1
ATOM 8262 O O . ILE A 1 1072 ? 2.443 -32.998 1.245 1.00 98.25 1072 ILE A O 1
ATOM 8266 N N . GLY A 1 1073 ? 3.989 -32.094 2.585 1.00 98.19 1073 GLY A N 1
ATOM 8267 C CA . GLY A 1 1073 ? 4.010 -30.817 1.889 1.00 98.19 1073 GLY A CA 1
ATOM 8268 C C . GLY A 1 1073 ? 4.402 -30.949 0.416 1.00 98.19 1073 GLY A C 1
ATOM 8269 O O . GLY A 1 1073 ? 3.750 -30.365 -0.445 1.00 98.19 1073 GLY A O 1
ATOM 8270 N N . TYR A 1 1074 ? 5.391 -31.791 0.107 1.00 98.69 1074 TYR A N 1
ATOM 8271 C CA . TYR A 1 1074 ? 5.830 -32.027 -1.271 1.00 98.69 1074 TYR A CA 1
ATOM 8272 C C . TYR A 1 1074 ? 4.802 -32.796 -2.106 1.00 98.69 1074 TYR A C 1
ATOM 8274 O O . TYR A 1 1074 ? 4.585 -32.432 -3.257 1.00 98.69 1074 TYR A O 1
ATOM 8282 N N . GLN A 1 1075 ? 4.137 -33.814 -1.548 1.00 98.50 1075 GLN A N 1
ATOM 8283 C CA . GLN A 1 1075 ? 3.074 -34.529 -2.274 1.00 98.50 1075 GLN A CA 1
ATOM 8284 C C . GLN A 1 1075 ? 1.787 -33.708 -2.440 1.00 98.50 1075 GLN A C 1
ATOM 8286 O O . GLN A 1 1075 ? 1.004 -33.980 -3.348 1.00 98.50 1075 GLN A O 1
ATOM 8291 N N . CYS A 1 1076 ? 1.559 -32.696 -1.599 1.00 98.75 1076 CYS A N 1
ATOM 8292 C CA . CYS A 1 1076 ? 0.444 -31.773 -1.782 1.00 98.75 1076 CYS A CA 1
ATOM 8293 C C . CYS A 1 1076 ? 0.753 -30.674 -2.806 1.00 98.75 1076 CYS A C 1
ATOM 8295 O O . CYS A 1 1076 ? -0.095 -30.401 -3.644 1.00 98.75 1076 CYS A O 1
ATOM 8297 N N . GLY A 1 1077 ? 1.953 -30.087 -2.786 1.00 98.50 1077 GLY A N 1
ATOM 8298 C CA . GLY A 1 1077 ? 2.340 -29.015 -3.705 1.00 98.50 1077 GLY A CA 1
ATOM 8299 C C . GLY A 1 1077 ? 1.891 -27.617 -3.266 1.00 98.50 1077 GLY A C 1
ATOM 8300 O O . GLY A 1 1077 ? 1.772 -27.334 -2.070 1.00 98.50 1077 GLY A O 1
ATOM 8301 N N . GLY A 1 1078 ? 1.728 -26.713 -4.240 1.00 97.44 1078 GLY A N 1
ATOM 8302 C CA . GLY A 1 1078 ? 1.292 -25.332 -4.010 1.00 97.44 1078 GLY A CA 1
ATOM 8303 C C . GLY A 1 1078 ? -0.107 -25.241 -3.404 1.00 97.44 1078 GLY A C 1
ATOM 8304 O O . GLY A 1 1078 ? -0.834 -26.225 -3.342 1.00 97.44 1078 GLY A O 1
ATOM 8305 N N . TRP A 1 1079 ? -0.508 -24.055 -2.942 1.00 98.19 1079 TRP A N 1
ATOM 8306 C CA . TRP A 1 1079 ? -1.837 -23.843 -2.356 1.00 98.19 1079 TRP A CA 1
ATOM 8307 C C . TRP A 1 1079 ? -2.197 -24.786 -1.197 1.00 98.19 1079 TRP A C 1
ATOM 8309 O O . TRP A 1 1079 ? -3.372 -25.030 -0.960 1.00 98.19 1079 TRP A O 1
ATOM 8319 N N . THR A 1 1080 ? -1.219 -25.285 -0.437 1.00 98.50 1080 THR A N 1
ATOM 8320 C CA . THR A 1 1080 ? -1.462 -26.161 0.719 1.00 98.50 1080 THR A CA 1
ATOM 8321 C C . THR A 1 1080 ? -0.923 -25.524 1.992 1.00 98.50 1080 THR A C 1
ATOM 8323 O O . THR A 1 1080 ? 0.291 -25.429 2.173 1.00 98.50 1080 THR A O 1
ATOM 8326 N N . ILE A 1 1081 ? -1.823 -25.144 2.903 1.00 97.56 1081 ILE A N 1
ATOM 8327 C CA . ILE A 1 1081 ? -1.593 -24.355 4.127 1.00 97.56 1081 ILE A CA 1
ATOM 8328 C C . ILE A 1 1081 ? -1.064 -22.947 3.835 1.00 97.56 1081 ILE A C 1
ATOM 8330 O O . ILE A 1 1081 ? -1.707 -21.968 4.197 1.00 97.56 1081 ILE A O 1
ATOM 8334 N N . GLU A 1 1082 ? 0.068 -22.847 3.149 1.00 97.25 1082 GLU A N 1
ATOM 8335 C CA . GLU A 1 1082 ? 0.665 -21.606 2.667 1.00 97.25 1082 GLU A CA 1
ATOM 8336 C C . GLU A 1 1082 ? 0.431 -21.441 1.161 1.00 97.25 1082 GLU A C 1
ATOM 8338 O O . GLU A 1 1082 ? 0.214 -22.414 0.436 1.00 97.25 1082 GLU A O 1
ATOM 8343 N N . TRP A 1 1083 ? 0.532 -20.205 0.665 1.00 96.62 1083 TRP A N 1
ATOM 8344 C CA . TRP A 1 1083 ? 0.337 -19.885 -0.757 1.00 96.62 1083 TRP A CA 1
ATOM 8345 C C . TRP A 1 1083 ? 1.206 -20.745 -1.692 1.00 96.62 1083 TRP A C 1
ATOM 8347 O O . TRP A 1 1083 ? 0.693 -21.376 -2.614 1.00 96.62 1083 TRP A O 1
ATOM 8357 N N . TYR A 1 1084 ? 2.508 -20.839 -1.414 1.00 96.06 1084 TYR A N 1
ATOM 8358 C CA . TYR A 1 1084 ? 3.444 -21.635 -2.216 1.00 96.06 1084 TYR A CA 1
ATOM 8359 C C . TYR A 1 1084 ? 3.535 -23.104 -1.785 1.00 96.06 1084 TYR A C 1
ATOM 8361 O O . TYR A 1 1084 ? 4.330 -23.848 -2.349 1.00 96.06 1084 TYR A O 1
ATOM 8369 N N . GLY A 1 1085 ? 2.753 -23.529 -0.789 1.00 97.31 1085 GLY A N 1
ATOM 8370 C CA . GLY A 1 1085 ? 2.970 -24.794 -0.091 1.00 97.31 1085 GLY A CA 1
ATOM 8371 C C . GLY A 1 1085 ? 4.164 -24.744 0.870 1.00 97.31 1085 GLY A C 1
ATOM 8372 O O . GLY A 1 1085 ? 4.691 -23.679 1.197 1.00 97.31 1085 GLY A O 1
ATOM 8373 N N . GLY A 1 1086 ? 4.594 -25.909 1.350 1.00 95.88 1086 GLY A N 1
ATOM 8374 C CA . GLY A 1 1086 ? 5.703 -26.034 2.299 1.00 95.88 1086 GLY A CA 1
ATOM 8375 C C . GLY A 1 1086 ? 6.303 -27.437 2.313 1.00 95.88 1086 GLY A C 1
ATOM 8376 O O . GLY A 1 1086 ? 5.826 -28.323 1.612 1.00 95.88 1086 GLY A O 1
ATOM 8377 N N . SER A 1 1087 ? 7.353 -27.652 3.104 1.00 97.50 1087 SER A N 1
ATOM 8378 C CA . SER A 1 1087 ? 8.002 -28.960 3.263 1.00 97.50 1087 SER A CA 1
ATOM 8379 C C . SER A 1 1087 ? 7.638 -29.628 4.592 1.00 97.50 1087 SER A C 1
ATOM 8381 O O . SER A 1 1087 ? 7.287 -28.977 5.576 1.00 97.50 1087 SER A O 1
ATOM 8383 N N . GLY A 1 1088 ? 7.736 -30.956 4.631 1.00 97.19 1088 GLY A N 1
ATOM 8384 C CA . GLY A 1 1088 ? 7.498 -31.764 5.822 1.00 97.19 1088 GLY A CA 1
ATOM 8385 C C . GLY A 1 1088 ? 6.014 -32.007 6.107 1.00 97.19 1088 GLY A C 1
ATOM 8386 O O . GLY A 1 1088 ? 5.168 -32.017 5.212 1.00 97.19 1088 GLY A O 1
ATOM 8387 N N . ARG A 1 1089 ? 5.682 -32.246 7.380 1.00 97.44 1089 ARG A N 1
ATOM 8388 C CA . ARG A 1 1089 ? 4.313 -32.538 7.833 1.00 97.44 1089 ARG A CA 1
ATOM 8389 C C . ARG A 1 1089 ? 3.553 -31.257 8.179 1.00 97.44 1089 ARG A C 1
ATOM 8391 O O . ARG A 1 1089 ? 3.355 -30.929 9.347 1.00 97.44 1089 ARG A O 1
ATOM 8398 N N . ILE A 1 1090 ? 3.142 -30.531 7.144 1.00 97.31 1090 ILE A N 1
ATOM 8399 C CA . ILE A 1 1090 ? 2.442 -29.243 7.285 1.00 97.31 1090 ILE A CA 1
ATOM 8400 C C . ILE A 1 1090 ? 0.957 -29.389 7.663 1.00 97.31 1090 ILE A C 1
ATOM 8402 O O . ILE A 1 1090 ? 0.379 -28.480 8.254 1.00 97.31 1090 ILE A O 1
ATOM 8406 N N . THR A 1 1091 ? 0.346 -30.543 7.375 1.00 97.69 1091 THR A N 1
ATOM 8407 C CA . THR A 1 1091 ? -1.049 -30.872 7.710 1.00 97.69 1091 THR A CA 1
ATOM 8408 C C . THR A 1 1091 ? -1.213 -32.374 7.984 1.00 97.69 1091 THR A C 1
ATOM 8410 O O . THR A 1 1091 ? -0.250 -33.140 7.876 1.00 97.69 1091 THR A O 1
ATOM 8413 N N . ALA A 1 1092 ? -2.419 -32.794 8.368 1.00 96.00 1092 ALA A N 1
ATOM 8414 C CA . ALA A 1 1092 ? -2.769 -34.200 8.538 1.00 96.00 1092 ALA A CA 1
ATOM 8415 C C . ALA A 1 1092 ? -2.878 -34.921 7.184 1.00 96.00 1092 ALA A C 1
ATOM 8417 O O . ALA A 1 1092 ? -3.456 -34.397 6.231 1.00 96.00 1092 ALA A O 1
ATOM 8418 N N . GLY A 1 1093 ? -2.340 -36.136 7.125 1.00 97.44 1093 GLY A N 1
ATOM 8419 C CA . GLY A 1 1093 ? -2.323 -36.979 5.935 1.00 97.44 1093 GLY A CA 1
ATOM 8420 C C . GLY A 1 1093 ? -1.346 -38.141 6.091 1.00 97.44 1093 GLY A C 1
ATOM 8421 O O . GLY A 1 1093 ? -0.604 -38.217 7.079 1.00 97.44 1093 GLY A O 1
ATOM 8422 N N . THR A 1 1094 ? -1.329 -39.008 5.087 1.00 98.62 1094 THR A N 1
ATOM 8423 C CA . THR A 1 1094 ? -0.463 -40.184 4.999 1.00 98.62 1094 THR A CA 1
ATOM 8424 C C . THR A 1 1094 ? 0.559 -39.971 3.889 1.00 98.62 1094 THR A C 1
ATOM 8426 O O . THR A 1 1094 ? 0.203 -39.752 2.730 1.00 98.62 1094 THR A O 1
ATOM 8429 N N . THR A 1 1095 ? 1.843 -40.020 4.243 1.00 98.88 1095 THR A N 1
ATOM 8430 C CA . THR A 1 1095 ? 2.934 -39.954 3.261 1.00 98.88 1095 THR A CA 1
ATOM 8431 C C . THR A 1 1095 ? 3.013 -41.237 2.437 1.00 98.88 1095 THR A C 1
ATOM 8433 O O . THR A 1 1095 ? 2.543 -42.286 2.877 1.00 98.88 1095 THR A O 1
ATOM 8436 N N . ILE A 1 1096 ? 3.660 -41.193 1.270 1.00 98.81 1096 ILE A N 1
ATOM 8437 C CA . ILE A 1 1096 ? 3.877 -42.394 0.445 1.00 98.81 1096 ILE A CA 1
ATOM 8438 C C . ILE A 1 1096 ? 4.663 -43.472 1.220 1.00 98.81 1096 ILE A C 1
ATOM 8440 O O . ILE A 1 1096 ? 4.294 -44.640 1.179 1.00 98.81 1096 ILE A O 1
ATOM 8444 N N . LEU A 1 1097 ? 5.679 -43.103 2.009 1.00 98.75 1097 LEU A N 1
ATOM 8445 C CA . LEU A 1 1097 ? 6.404 -44.035 2.884 1.00 98.75 1097 LEU A CA 1
ATOM 8446 C C . LEU A 1 1097 ? 5.484 -44.689 3.925 1.00 98.75 1097 LEU A C 1
ATOM 8448 O O . LEU A 1 1097 ? 5.562 -45.897 4.144 1.00 98.75 1097 LEU A O 1
ATOM 8452 N N . GLU A 1 1098 ? 4.636 -43.902 4.591 1.00 98.75 1098 GLU A N 1
ATOM 8453 C CA . GLU A 1 1098 ? 3.692 -44.427 5.587 1.00 98.75 1098 GLU A CA 1
ATOM 8454 C C . GLU A 1 1098 ? 2.687 -45.383 4.950 1.00 98.75 1098 GLU A C 1
ATOM 8456 O O . GLU A 1 1098 ? 2.442 -46.449 5.504 1.00 98.75 1098 GLU A O 1
ATOM 8461 N N . ALA A 1 1099 ? 2.184 -45.034 3.766 1.00 98.75 1099 ALA A N 1
ATOM 8462 C CA . ALA A 1 1099 ? 1.294 -45.873 2.980 1.00 98.75 1099 ALA A CA 1
ATOM 8463 C C . ALA A 1 1099 ? 1.942 -47.201 2.567 1.00 98.75 1099 ALA A C 1
ATOM 8465 O O . ALA A 1 1099 ? 1.326 -48.259 2.674 1.00 98.75 1099 ALA A O 1
ATOM 8466 N N . ILE A 1 1100 ? 3.199 -47.174 2.115 1.00 98.69 1100 ILE A N 1
ATOM 8467 C CA . ILE A 1 1100 ? 3.937 -48.395 1.768 1.00 98.69 1100 ILE A C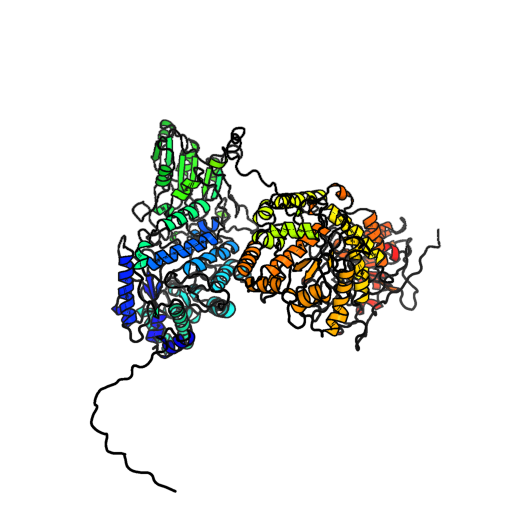A 1
ATOM 8468 C C . ILE A 1 1100 ? 4.086 -49.279 3.011 1.00 98.69 1100 ILE A C 1
ATOM 8470 O O . ILE A 1 1100 ? 3.759 -50.463 2.958 1.00 98.69 1100 ILE A O 1
ATOM 8474 N N . ARG A 1 1101 ? 4.495 -48.701 4.150 1.00 98.50 1101 ARG A N 1
ATOM 8475 C CA . ARG A 1 1101 ? 4.629 -49.428 5.424 1.00 98.50 1101 ARG A CA 1
ATOM 8476 C C . ARG A 1 1101 ? 3.321 -50.061 5.895 1.00 98.50 1101 ARG A C 1
ATOM 8478 O O . ARG A 1 1101 ? 3.368 -51.144 6.462 1.00 98.50 1101 ARG A O 1
ATOM 8485 N N . SER A 1 1102 ? 2.175 -49.417 5.669 1.00 97.31 1102 SER A N 1
ATOM 8486 C CA . SER A 1 1102 ? 0.866 -49.983 6.020 1.00 97.31 1102 SER A CA 1
ATOM 8487 C C . SER A 1 1102 ? 0.334 -51.008 5.016 1.00 97.31 1102 SER A C 1
ATOM 8489 O O . SER A 1 1102 ? -0.644 -51.683 5.325 1.00 97.31 1102 SER A O 1
ATOM 8491 N N . THR A 1 1103 ? 0.936 -51.116 3.828 1.00 97.94 1103 THR A N 1
ATOM 8492 C CA . THR A 1 1103 ? 0.443 -51.975 2.736 1.00 97.94 1103 THR A CA 1
ATOM 8493 C C . THR A 1 1103 ? 1.183 -53.310 2.639 1.00 97.94 1103 THR A C 1
ATOM 8495 O O . THR A 1 1103 ? 0.584 -54.309 2.238 1.00 97.94 1103 THR A O 1
ATOM 8498 N N . VAL A 1 1104 ? 2.476 -53.341 2.971 1.00 97.75 1104 VAL A N 1
ATOM 8499 C CA . VAL A 1 1104 ? 3.302 -54.558 2.887 1.00 97.75 1104 VAL A CA 1
ATOM 8500 C C . VAL A 1 1104 ? 2.968 -55.573 3.986 1.00 97.75 1104 VAL A C 1
ATOM 8502 O O . VAL A 1 1104 ? 2.407 -55.231 5.026 1.00 97.75 1104 VAL A O 1
ATOM 8505 N N . ASP A 1 1105 ? 3.328 -56.838 3.755 1.00 96.94 1105 ASP A N 1
ATOM 8506 C CA . ASP A 1 1105 ? 3.218 -57.907 4.751 1.00 96.94 1105 ASP A CA 1
ATOM 8507 C C . ASP A 1 1105 ? 4.031 -57.532 6.008 1.00 96.94 1105 ASP A C 1
ATOM 8509 O O . ASP A 1 1105 ? 5.158 -57.054 5.853 1.00 96.94 1105 ASP A O 1
ATOM 8513 N N . PRO A 1 1106 ? 3.527 -57.759 7.237 1.00 94.06 1106 PRO A N 1
ATOM 8514 C CA . PRO A 1 1106 ? 4.246 -57.424 8.470 1.00 94.06 1106 PRO A CA 1
ATOM 8515 C C . PRO A 1 1106 ? 5.647 -58.045 8.600 1.00 94.06 1106 PRO A C 1
ATOM 8517 O O . PRO A 1 1106 ? 6.449 -57.552 9.390 1.00 94.06 1106 PRO A O 1
ATOM 8520 N N . ALA A 1 1107 ? 5.950 -59.117 7.856 1.00 95.88 1107 ALA A N 1
ATOM 8521 C CA . ALA A 1 1107 ? 7.277 -59.728 7.794 1.00 95.88 1107 ALA A CA 1
ATOM 8522 C C . ALA A 1 1107 ? 8.251 -59.021 6.828 1.00 95.88 1107 ALA A C 1
ATOM 8524 O O . ALA A 1 1107 ? 9.427 -59.377 6.798 1.00 95.88 1107 ALA A O 1
ATOM 8525 N N . THR A 1 1108 ? 7.786 -58.050 6.037 1.00 97.12 1108 THR A N 1
ATOM 8526 C CA . THR A 1 1108 ? 8.609 -57.292 5.084 1.00 97.12 1108 THR A CA 1
ATOM 8527 C C . THR A 1 1108 ? 9.303 -56.131 5.780 1.00 97.12 1108 THR A C 1
ATOM 8529 O O . THR A 1 1108 ? 8.651 -55.209 6.274 1.00 97.12 1108 THR A O 1
ATOM 8532 N N . GLU A 1 1109 ? 10.635 -56.120 5.780 1.00 97.12 1109 GLU A N 1
ATOM 8533 C CA . GLU A 1 1109 ? 11.386 -54.984 6.311 1.00 97.12 1109 GLU A CA 1
ATOM 8534 C C . GLU A 1 1109 ? 11.404 -53.812 5.314 1.00 97.12 1109 GLU A C 1
ATOM 8536 O O . GLU A 1 1109 ? 11.866 -53.950 4.181 1.00 97.12 1109 GLU A O 1
ATOM 8541 N N . VAL A 1 1110 ? 10.942 -52.633 5.746 1.00 97.69 1110 VAL A N 1
ATOM 8542 C CA . VAL A 1 1110 ? 10.933 -51.406 4.928 1.00 97.69 1110 VAL A CA 1
ATOM 8543 C C . VAL A 1 1110 ? 12.034 -50.450 5.383 1.00 97.69 1110 VAL A C 1
ATOM 8545 O O . VAL A 1 1110 ? 11.850 -49.679 6.334 1.00 97.69 1110 VAL A O 1
ATOM 8548 N N . ALA A 1 1111 ? 13.159 -50.455 4.668 1.00 96.31 1111 ALA A N 1
ATOM 8549 C CA . ALA A 1 1111 ? 14.216 -49.468 4.852 1.00 96.31 1111 ALA A CA 1
ATOM 8550 C C . ALA A 1 1111 ? 13.830 -48.137 4.188 1.00 96.31 1111 ALA A C 1
ATOM 8552 O O . ALA A 1 1111 ? 13.250 -48.118 3.102 1.00 96.31 1111 ALA A O 1
ATOM 8553 N N . PHE A 1 1112 ? 14.166 -47.017 4.832 1.00 97.31 1112 PHE A N 1
ATOM 8554 C CA . PHE A 1 1112 ? 13.984 -45.680 4.267 1.00 97.31 1112 PHE A CA 1
ATOM 8555 C C . PHE A 1 1112 ? 15.304 -44.914 4.273 1.00 97.31 1112 PHE A C 1
ATOM 8557 O O . PHE A 1 1112 ? 15.941 -44.798 5.318 1.00 97.31 1112 PHE A O 1
ATOM 8564 N N . SER A 1 1113 ? 15.678 -44.362 3.121 1.00 96.19 1113 SER A N 1
ATOM 8565 C CA . SER A 1 1113 ? 16.793 -43.424 2.997 1.00 96.19 1113 SER A CA 1
ATOM 8566 C C . SER A 1 1113 ? 16.447 -42.350 1.976 1.00 96.19 1113 SER A C 1
ATOM 8568 O O . SER A 1 1113 ? 16.155 -42.662 0.827 1.00 96.19 1113 SER A O 1
ATOM 8570 N N . GLU A 1 1114 ? 16.466 -41.080 2.377 1.00 95.25 1114 GLU A N 1
ATOM 8571 C CA . GLU A 1 1114 ? 16.083 -39.979 1.486 1.00 95.25 1114 GLU A CA 1
ATOM 8572 C C . GLU A 1 1114 ? 17.006 -39.880 0.261 1.00 95.25 1114 GLU A C 1
ATOM 8574 O O . GLU A 1 1114 ? 16.530 -39.713 -0.859 1.00 95.25 1114 GLU A O 1
ATOM 8579 N N . ASN A 1 1115 ? 18.315 -40.045 0.463 1.00 94.69 1115 ASN A N 1
ATOM 8580 C CA . ASN A 1 1115 ? 19.309 -40.069 -0.605 1.00 94.69 1115 ASN A CA 1
ATOM 8581 C C . ASN A 1 1115 ? 20.383 -41.128 -0.294 1.00 94.69 1115 ASN A C 1
ATOM 8583 O O . ASN A 1 1115 ? 21.409 -40.791 0.302 1.00 94.69 1115 ASN A O 1
ATOM 8587 N N . PRO A 1 1116 ? 20.132 -42.405 -0.623 1.00 92.44 1116 PRO A N 1
ATOM 8588 C CA . PRO A 1 1116 ? 21.057 -43.493 -0.337 1.00 92.44 1116 PRO A CA 1
ATOM 8589 C C . PRO A 1 1116 ? 22.339 -43.366 -1.162 1.00 92.44 1116 PRO A C 1
ATOM 8591 O O . PRO A 1 1116 ? 22.308 -42.970 -2.330 1.00 92.44 1116 PRO A O 1
ATOM 8594 N N . ASP A 1 1117 ? 23.461 -43.735 -0.551 1.00 86.75 1117 ASP A N 1
ATOM 8595 C CA . ASP A 1 1117 ? 24.725 -43.926 -1.250 1.00 86.75 1117 ASP A CA 1
ATOM 8596 C C . ASP A 1 1117 ? 24.837 -45.351 -1.819 1.00 86.75 1117 ASP A C 1
ATOM 8598 O O . ASP A 1 1117 ? 23.987 -46.221 -1.604 1.00 86.75 1117 ASP A O 1
ATOM 8602 N N . ALA A 1 1118 ? 25.897 -45.583 -2.593 1.00 80.19 1118 ALA A N 1
ATOM 8603 C CA . ALA A 1 1118 ? 26.163 -46.884 -3.193 1.00 80.19 1118 ALA A CA 1
ATOM 8604 C C . ALA A 1 1118 ? 26.545 -47.962 -2.160 1.00 80.19 1118 ALA A C 1
ATOM 8606 O O . ALA A 1 1118 ? 26.474 -49.147 -2.480 1.00 80.19 1118 ALA A O 1
ATOM 8607 N N . ASP A 1 1119 ? 26.951 -47.585 -0.944 1.00 81.75 1119 ASP A N 1
ATOM 8608 C CA . ASP A 1 1119 ? 27.362 -48.531 0.100 1.00 81.75 1119 ASP A CA 1
ATOM 8609 C C . ASP A 1 1119 ? 26.134 -49.196 0.721 1.00 81.75 1119 ASP A C 1
ATOM 8611 O O . ASP A 1 1119 ? 26.044 -50.425 0.743 1.00 81.75 1119 ASP A O 1
ATOM 8615 N N . LEU A 1 1120 ? 25.115 -48.401 1.075 1.00 83.69 1120 LEU A N 1
ATOM 8616 C CA . LEU A 1 1120 ? 23.835 -48.919 1.563 1.00 83.69 1120 LEU A CA 1
ATOM 8617 C C . LEU A 1 1120 ? 23.209 -49.928 0.587 1.00 83.69 1120 LEU A C 1
ATOM 8619 O O . LEU A 1 1120 ? 22.600 -50.907 1.008 1.00 83.69 1120 LEU A O 1
ATOM 8623 N N . LEU A 1 1121 ? 23.341 -49.690 -0.719 1.00 85.75 1121 LEU A N 1
ATOM 8624 C CA . LEU A 1 1121 ? 22.747 -50.541 -1.751 1.00 85.75 1121 LEU A CA 1
ATOM 8625 C C . LEU A 1 1121 ? 23.509 -51.857 -1.959 1.00 85.75 1121 LEU A C 1
ATOM 8627 O O . LEU A 1 1121 ? 22.885 -52.855 -2.314 1.00 85.75 1121 LEU A O 1
ATOM 8631 N N . ARG A 1 1122 ? 24.828 -51.882 -1.726 1.00 76.75 1122 ARG A N 1
ATOM 8632 C CA . ARG A 1 1122 ? 25.658 -53.089 -1.879 1.00 76.75 1122 ARG A CA 1
ATOM 8633 C C . ARG A 1 1122 ? 25.498 -54.079 -0.727 1.00 76.75 1122 ARG A C 1
ATOM 8635 O O . ARG A 1 1122 ? 25.537 -55.282 -0.967 1.00 76.75 1122 ARG A O 1
ATOM 8642 N N . ASP A 1 1123 ? 25.281 -53.584 0.488 1.00 71.25 1123 ASP A N 1
ATOM 8643 C CA . ASP A 1 1123 ? 25.404 -54.399 1.705 1.00 71.25 1123 ASP A CA 1
ATOM 8644 C C . ASP A 1 1123 ? 24.070 -54.973 2.232 1.00 71.25 1123 ASP A C 1
ATOM 8646 O O . ASP A 1 1123 ? 24.067 -55.729 3.205 1.00 71.25 1123 ASP A O 1
ATOM 8650 N N . HIS A 1 1124 ? 22.923 -54.636 1.622 1.00 70.44 1124 HIS A N 1
ATOM 8651 C CA . HIS A 1 1124 ? 21.605 -54.840 2.251 1.00 70.44 1124 HIS A CA 1
ATOM 8652 C C . HIS A 1 1124 ? 20.556 -55.656 1.463 1.00 70.44 1124 HIS A C 1
ATOM 8654 O O . HIS A 1 1124 ? 19.433 -55.758 1.959 1.00 70.44 1124 HIS A O 1
ATOM 8660 N N . ASP A 1 1125 ? 20.915 -56.261 0.320 1.00 86.44 1125 ASP A N 1
ATOM 8661 C CA . ASP A 1 1125 ? 20.104 -57.191 -0.509 1.00 86.44 1125 ASP A CA 1
ATOM 8662 C C . ASP A 1 1125 ? 18.597 -56.847 -0.587 1.00 86.44 1125 ASP A C 1
ATOM 8664 O O . ASP A 1 1125 ? 17.725 -57.537 -0.049 1.00 86.44 1125 ASP A O 1
ATOM 8668 N N . PHE A 1 1126 ? 18.279 -55.710 -1.217 1.00 95.19 1126 PHE A N 1
ATOM 8669 C CA . PHE A 1 1126 ? 16.900 -55.247 -1.389 1.00 95.19 1126 PHE A CA 1
ATOM 8670 C C . PHE A 1 1126 ? 16.198 -55.984 -2.534 1.00 95.19 1126 PHE A C 1
ATOM 8672 O O . PHE A 1 1126 ? 16.693 -56.015 -3.657 1.00 95.19 1126 PHE A O 1
ATOM 8679 N N . SER A 1 1127 ? 14.984 -56.488 -2.290 1.00 95.31 1127 SER A N 1
ATOM 8680 C CA . SER A 1 1127 ? 14.188 -57.168 -3.327 1.00 95.31 1127 SER A CA 1
ATOM 8681 C C . SER A 1 1127 ? 13.746 -56.229 -4.454 1.00 95.31 1127 SER A C 1
ATOM 8683 O O . SER A 1 1127 ? 13.668 -56.637 -5.610 1.00 95.31 1127 SER A O 1
ATOM 8685 N N . TYR A 1 1128 ? 13.427 -54.980 -4.113 1.00 96.06 1128 TYR A N 1
ATOM 8686 C CA . TYR A 1 1128 ? 13.146 -53.881 -5.037 1.00 96.06 1128 TYR A CA 1
ATOM 8687 C C . TYR A 1 1128 ? 13.192 -52.546 -4.279 1.00 96.06 1128 TYR A C 1
ATOM 8689 O O . TYR A 1 1128 ? 13.181 -52.512 -3.040 1.00 96.06 1128 TYR A O 1
ATOM 8697 N N . ALA A 1 1129 ? 13.203 -51.442 -5.027 1.00 97.69 1129 ALA A N 1
ATOM 8698 C CA . ALA A 1 1129 ? 13.158 -50.089 -4.489 1.00 97.69 1129 ALA A CA 1
ATOM 8699 C C . ALA A 1 1129 ? 11.985 -49.264 -5.047 1.00 97.69 1129 ALA A C 1
ATOM 8701 O O . ALA A 1 1129 ? 11.637 -49.363 -6.223 1.00 97.69 1129 ALA A O 1
ATOM 8702 N N . VAL A 1 1130 ? 11.405 -48.397 -4.214 1.00 98.75 1130 VAL A N 1
ATOM 8703 C CA . VAL A 1 1130 ? 10.468 -47.342 -4.629 1.00 98.75 1130 VAL A CA 1
ATOM 8704 C C . VAL A 1 1130 ? 11.146 -45.991 -4.429 1.00 98.75 1130 VAL A C 1
ATOM 8706 O O . VAL A 1 1130 ? 11.431 -45.604 -3.297 1.00 98.75 1130 VAL A O 1
ATOM 8709 N N . VAL A 1 1131 ? 11.410 -45.272 -5.519 1.00 98.69 1131 VAL A N 1
ATOM 8710 C CA . VAL A 1 1131 ? 12.097 -43.972 -5.505 1.00 98.69 1131 VAL A CA 1
ATOM 8711 C C . VAL A 1 1131 ? 11.079 -42.865 -5.752 1.00 98.69 1131 VAL A C 1
ATOM 8713 O O . VAL A 1 1131 ? 10.522 -42.772 -6.840 1.00 98.69 1131 VAL A O 1
ATOM 8716 N N . VAL A 1 1132 ? 10.836 -42.010 -4.761 1.00 98.81 1132 VAL A N 1
ATOM 8717 C CA . VAL A 1 1132 ? 9.845 -40.930 -4.834 1.00 98.81 1132 VAL A CA 1
ATOM 8718 C C . VAL A 1 1132 ? 10.557 -39.580 -4.893 1.00 98.81 1132 VAL A C 1
ATOM 8720 O O . VAL A 1 1132 ? 11.144 -39.125 -3.908 1.00 98.81 1132 VAL A O 1
ATOM 8723 N N . VAL A 1 1133 ? 10.507 -38.930 -6.053 1.00 98.75 1133 VAL A N 1
ATOM 8724 C CA . VAL A 1 1133 ? 11.206 -37.662 -6.338 1.00 98.75 1133 VAL A CA 1
ATOM 8725 C C . VAL A 1 1133 ? 10.311 -36.736 -7.161 1.00 98.75 1133 VAL A C 1
ATOM 8727 O O . VAL A 1 1133 ? 9.282 -37.167 -7.677 1.00 98.75 1133 VAL A O 1
ATOM 8730 N N . GLY A 1 1134 ? 10.667 -35.460 -7.306 1.00 98.12 1134 GLY A N 1
ATOM 8731 C CA . GLY A 1 1134 ? 9.758 -34.525 -7.959 1.00 98.12 1134 GLY A CA 1
ATOM 8732 C C . GLY A 1 1134 ? 10.167 -33.059 -7.932 1.00 98.12 1134 GLY A C 1
ATOM 8733 O O . GLY A 1 1134 ? 11.331 -32.718 -7.722 1.00 98.12 1134 GLY A O 1
ATOM 8734 N N . GLU A 1 1135 ? 9.182 -32.190 -8.145 1.00 98.50 1135 GLU A N 1
ATOM 8735 C CA . GLU A 1 1135 ? 9.309 -30.738 -7.980 1.00 98.50 1135 GLU A CA 1
ATOM 8736 C C . GLU A 1 1135 ? 9.070 -30.346 -6.508 1.00 98.50 1135 GLU A C 1
ATOM 8738 O O . GLU A 1 1135 ? 8.343 -31.024 -5.783 1.00 98.50 1135 GLU A O 1
ATOM 8743 N N . HIS A 1 1136 ? 9.666 -29.249 -6.039 1.00 98.31 1136 HIS A N 1
ATOM 8744 C CA . HIS A 1 1136 ? 9.229 -28.631 -4.779 1.00 98.31 1136 HIS A CA 1
ATOM 8745 C C . HIS A 1 1136 ? 7.877 -27.923 -4.977 1.00 98.31 1136 HIS A C 1
ATOM 8747 O O . HIS A 1 1136 ? 7.551 -27.575 -6.109 1.00 98.31 1136 HIS A O 1
ATOM 8753 N N . PRO A 1 1137 ? 7.101 -27.663 -3.911 1.00 98.44 1137 PRO A N 1
ATOM 8754 C CA . PRO A 1 1137 ? 5.900 -26.838 -3.995 1.00 98.44 1137 PRO A CA 1
ATOM 8755 C C . PRO A 1 1137 ? 6.167 -25.449 -4.591 1.00 98.44 1137 PRO A C 1
ATOM 8757 O O . PRO A 1 1137 ? 7.166 -24.802 -4.270 1.00 98.44 1137 PRO A O 1
ATOM 8760 N N . TYR A 1 1138 ? 5.260 -24.998 -5.455 1.00 98.38 1138 TYR A N 1
ATOM 8761 C CA . TYR A 1 1138 ? 5.264 -23.672 -6.067 1.00 98.38 1138 TYR A CA 1
ATOM 8762 C C . TYR A 1 1138 ? 3.835 -23.236 -6.394 1.00 98.38 1138 TYR A C 1
ATOM 8764 O O . TYR A 1 1138 ? 2.928 -24.059 -6.492 1.00 98.38 1138 TYR A O 1
ATOM 8772 N N . ALA A 1 1139 ? 3.640 -21.937 -6.608 1.00 97.00 1139 ALA A N 1
ATOM 8773 C CA . ALA A 1 1139 ? 2.411 -21.389 -7.164 1.00 97.00 1139 ALA A CA 1
ATOM 8774 C C . ALA A 1 1139 ? 2.733 -20.149 -8.005 1.00 97.00 1139 ALA A C 1
ATOM 8776 O O . ALA A 1 1139 ? 3.660 -19.395 -7.689 1.00 97.00 1139 ALA A O 1
ATOM 8777 N N . GLU A 1 1140 ? 1.941 -19.926 -9.053 1.00 97.75 1140 GLU A N 1
ATOM 8778 C CA . GLU A 1 1140 ? 1.988 -18.707 -9.868 1.00 97.75 1140 GLU A CA 1
ATOM 8779 C C . GLU A 1 1140 ? 3.393 -18.427 -10.426 1.00 97.75 1140 GLU A C 1
ATOM 8781 O O . GLU A 1 1140 ? 4.071 -19.338 -10.893 1.00 97.75 1140 GLU A O 1
ATOM 8786 N N . THR A 1 1141 ? 3.846 -17.175 -10.385 1.00 95.75 1141 THR A N 1
ATOM 8787 C CA . THR A 1 1141 ? 5.115 -16.720 -10.970 1.00 95.75 1141 THR A CA 1
ATOM 8788 C C . THR A 1 1141 ? 6.338 -17.458 -10.416 1.00 95.75 1141 THR A C 1
ATOM 8790 O O . THR A 1 1141 ? 7.321 -17.631 -11.127 1.00 95.75 1141 THR A O 1
ATOM 8793 N N . PHE A 1 1142 ? 6.297 -17.935 -9.167 1.00 95.31 1142 PHE A N 1
ATOM 8794 C CA . PHE A 1 1142 ? 7.412 -18.692 -8.578 1.00 95.31 1142 PHE A CA 1
ATOM 8795 C C . PHE A 1 1142 ? 7.510 -20.127 -9.103 1.00 95.31 1142 PHE A C 1
ATOM 8797 O O . PHE A 1 1142 ? 8.537 -20.775 -8.915 1.00 95.31 1142 PHE A O 1
ATOM 8804 N N . GLY A 1 1143 ? 6.462 -20.614 -9.768 1.00 97.38 1143 GLY A N 1
ATOM 8805 C CA . GLY A 1 1143 ? 6.483 -21.876 -10.490 1.00 97.38 1143 GLY A CA 1
ATOM 8806 C C . GLY A 1 1143 ? 6.912 -21.750 -11.949 1.00 97.38 1143 GLY A C 1
ATOM 8807 O O . GLY A 1 1143 ? 7.098 -22.780 -12.597 1.00 97.38 1143 GLY A O 1
ATOM 8808 N N . ASP A 1 1144 ? 7.045 -20.543 -12.504 1.00 98.19 1144 ASP A N 1
ATOM 8809 C CA . ASP A 1 1144 ? 7.463 -20.392 -13.897 1.00 98.19 1144 ASP A CA 1
ATOM 8810 C C . ASP A 1 1144 ? 8.880 -20.945 -14.073 1.00 98.19 1144 ASP A C 1
ATOM 8812 O O . ASP A 1 1144 ? 9.816 -20.558 -13.371 1.00 98.19 1144 ASP A O 1
ATOM 8816 N N . SER A 1 1145 ? 9.051 -21.874 -15.013 1.00 97.69 1145 SER A N 1
ATOM 8817 C CA . SER A 1 1145 ? 10.333 -22.540 -15.225 1.00 97.69 1145 SER A CA 1
ATOM 8818 C C . SER A 1 1145 ? 10.579 -22.820 -16.695 1.00 97.69 1145 SER A C 1
ATOM 8820 O O . SER A 1 1145 ? 9.771 -23.454 -17.364 1.00 97.69 1145 SER A O 1
ATOM 8822 N N . LEU A 1 1146 ? 11.736 -22.380 -17.193 1.00 96.25 1146 LEU A N 1
ATOM 8823 C CA . LEU A 1 1146 ? 12.160 -22.628 -18.572 1.00 96.25 1146 LEU A CA 1
ATOM 8824 C C . LEU A 1 1146 ? 12.897 -23.961 -18.750 1.00 96.25 1146 LEU A C 1
ATOM 8826 O O . LEU A 1 1146 ? 13.085 -24.383 -19.886 1.00 96.25 1146 LEU A O 1
ATOM 8830 N N . ASN A 1 1147 ? 13.335 -24.600 -17.660 1.00 95.50 1147 ASN A N 1
ATOM 8831 C CA . ASN A 1 1147 ? 14.152 -25.816 -17.719 1.00 95.50 1147 ASN A CA 1
ATOM 8832 C C . ASN A 1 1147 ? 13.367 -27.097 -17.401 1.00 95.50 1147 ASN A C 1
ATOM 8834 O O . ASN A 1 1147 ? 13.746 -28.156 -17.888 1.00 95.50 1147 ASN A O 1
ATOM 8838 N N . LEU A 1 1148 ? 12.283 -26.996 -16.620 1.00 97.75 1148 LEU A N 1
ATOM 8839 C CA . LEU A 1 1148 ? 11.418 -28.109 -16.220 1.00 97.75 1148 LEU A CA 1
ATOM 8840 C C . LEU A 1 1148 ? 12.191 -29.354 -15.742 1.00 97.75 1148 LEU A C 1
ATOM 8842 O O . LEU A 1 1148 ? 11.862 -30.479 -16.112 1.00 97.75 1148 LEU A O 1
ATOM 8846 N N . THR A 1 1149 ? 13.237 -29.160 -14.935 1.00 94.81 1149 THR A N 1
ATOM 8847 C CA . THR A 1 1149 ? 14.075 -30.246 -14.395 1.00 94.81 1149 THR A CA 1
ATOM 8848 C C . THR A 1 1149 ? 13.654 -30.662 -12.986 1.00 94.81 1149 THR A C 1
ATOM 8850 O O . THR A 1 1149 ? 13.218 -29.823 -12.199 1.00 94.81 1149 THR A O 1
ATOM 8853 N N . LEU A 1 1150 ? 13.861 -31.936 -12.633 1.00 94.94 1150 LEU A N 1
ATOM 8854 C CA . LEU A 1 1150 ? 13.639 -32.445 -11.272 1.00 94.94 1150 LEU A CA 1
ATOM 8855 C C . LEU A 1 1150 ? 14.503 -31.711 -10.232 1.00 94.94 1150 LEU A C 1
ATOM 8857 O O . LEU A 1 1150 ? 15.653 -31.358 -10.506 1.00 94.94 1150 LEU A O 1
ATOM 8861 N N . ALA A 1 1151 ? 13.973 -31.538 -9.018 1.00 93.31 1151 ALA A N 1
ATOM 8862 C CA . ALA A 1 1151 ? 14.742 -30.977 -7.913 1.00 93.31 1151 ALA A CA 1
ATOM 8863 C C . ALA A 1 1151 ? 15.856 -31.945 -7.477 1.00 93.31 1151 ALA A C 1
ATOM 8865 O O . ALA A 1 1151 ? 15.646 -33.155 -7.384 1.00 93.31 1151 ALA A O 1
ATOM 8866 N N . ALA A 1 1152 ? 17.047 -31.416 -7.186 1.00 92.19 1152 ALA A N 1
ATOM 8867 C CA . ALA A 1 1152 ? 18.118 -32.194 -6.567 1.00 92.19 1152 ALA A CA 1
ATOM 8868 C C . ALA A 1 1152 ? 17.750 -32.551 -5.109 1.00 92.19 1152 ALA A C 1
ATOM 8870 O O . ALA A 1 1152 ? 17.157 -31.711 -4.430 1.00 92.19 1152 ALA A O 1
ATOM 8871 N N . PRO A 1 1153 ? 18.105 -33.752 -4.607 1.00 94.62 1153 PRO A N 1
ATOM 8872 C CA . PRO A 1 1153 ? 18.974 -34.765 -5.222 1.00 94.62 1153 PRO A CA 1
ATOM 8873 C C . PRO A 1 1153 ? 18.259 -35.775 -6.147 1.00 94.62 1153 PRO A C 1
ATOM 8875 O O . PRO A 1 1153 ? 18.845 -36.798 -6.487 1.00 94.62 1153 PRO A O 1
ATOM 8878 N N . GLY A 1 1154 ? 17.032 -35.508 -6.606 1.00 95.19 1154 GLY A N 1
ATOM 8879 C CA . GLY A 1 1154 ? 16.202 -36.452 -7.368 1.00 95.19 1154 GLY A CA 1
ATOM 8880 C C . GLY A 1 1154 ? 16.909 -37.190 -8.517 1.00 95.19 1154 GLY A C 1
ATOM 8881 O O . GLY A 1 1154 ? 16.942 -38.421 -8.490 1.00 95.19 1154 GLY A O 1
ATOM 8882 N N . PRO A 1 1155 ? 17.534 -36.490 -9.487 1.00 95.88 1155 PRO A N 1
ATOM 8883 C CA . PRO A 1 1155 ? 18.303 -37.126 -10.559 1.00 95.88 1155 PRO A CA 1
ATOM 8884 C C . PRO A 1 1155 ? 19.376 -38.108 -10.079 1.00 95.88 1155 PRO A C 1
ATOM 8886 O O . PRO A 1 1155 ? 19.473 -39.221 -10.593 1.00 95.88 1155 PRO A O 1
ATOM 8889 N N . THR A 1 1156 ? 20.160 -37.715 -9.072 1.00 95.12 1156 THR A N 1
ATOM 8890 C CA . THR A 1 1156 ? 21.224 -38.561 -8.520 1.00 95.12 1156 THR A CA 1
ATOM 8891 C C . THR A 1 1156 ? 20.655 -39.741 -7.742 1.00 95.12 1156 THR A C 1
ATOM 8893 O O . THR A 1 1156 ? 21.165 -40.846 -7.870 1.00 95.12 1156 THR A O 1
ATOM 8896 N N . THR A 1 1157 ? 19.559 -39.552 -7.001 1.00 97.00 1157 THR A N 1
ATOM 8897 C CA . THR A 1 1157 ? 18.892 -40.643 -6.281 1.00 97.00 1157 THR A CA 1
ATOM 8898 C C . THR A 1 1157 ? 18.344 -41.695 -7.244 1.00 97.00 1157 THR A C 1
ATOM 8900 O O . THR A 1 1157 ? 18.524 -42.886 -7.001 1.00 97.00 1157 THR A O 1
ATOM 8903 N N . ILE A 1 1158 ? 17.732 -41.274 -8.359 1.00 96.94 1158 ILE A N 1
ATOM 8904 C CA . ILE A 1 1158 ? 17.285 -42.192 -9.415 1.00 96.94 1158 ILE A CA 1
ATOM 8905 C C . ILE A 1 1158 ? 18.474 -43.005 -9.936 1.00 96.94 1158 ILE A C 1
ATOM 8907 O O . ILE A 1 1158 ? 18.416 -44.229 -9.941 1.00 96.94 1158 ILE A O 1
ATOM 8911 N N . GLN A 1 1159 ? 19.551 -42.339 -10.357 1.00 95.56 1159 GLN A N 1
ATOM 8912 C CA . GLN A 1 1159 ? 20.711 -43.010 -10.950 1.00 95.56 1159 GLN A CA 1
ATOM 8913 C C . GLN A 1 1159 ? 21.358 -44.011 -9.988 1.00 95.56 1159 GLN A C 1
ATOM 8915 O O . GLN A 1 1159 ? 21.641 -45.140 -10.383 1.00 95.56 1159 GLN A O 1
ATOM 8920 N N . THR A 1 1160 ? 21.556 -43.615 -8.729 1.00 95.12 1160 THR A N 1
ATOM 8921 C CA . THR A 1 1160 ? 22.196 -44.456 -7.713 1.00 95.12 1160 THR A CA 1
ATOM 8922 C C . THR A 1 1160 ? 21.344 -45.674 -7.365 1.00 95.12 1160 THR A C 1
ATOM 8924 O O . THR A 1 1160 ? 21.852 -46.791 -7.374 1.00 95.12 1160 THR A O 1
ATOM 8927 N N . VAL A 1 1161 ? 20.047 -45.488 -7.093 1.00 96.38 1161 VAL A N 1
ATOM 8928 C CA . VAL A 1 1161 ? 19.173 -46.590 -6.658 1.00 96.38 1161 VAL A CA 1
ATOM 8929 C C . VAL A 1 1161 ? 18.849 -47.533 -7.809 1.00 96.38 1161 VAL A C 1
ATOM 8931 O O . VAL A 1 1161 ? 19.035 -48.741 -7.682 1.00 96.38 1161 VAL A O 1
ATOM 8934 N N . CYS A 1 1162 ? 18.402 -46.991 -8.940 1.00 94.56 1162 CYS A N 1
ATOM 8935 C CA . CYS A 1 1162 ? 17.977 -47.793 -10.083 1.00 94.56 1162 CYS A CA 1
ATOM 8936 C C . CYS A 1 1162 ? 19.145 -48.476 -10.807 1.00 94.56 1162 CYS A C 1
ATOM 8938 O O . CYS A 1 1162 ? 18.954 -49.482 -11.478 1.00 94.56 1162 CYS A O 1
ATOM 8940 N N . GLY A 1 1163 ? 20.370 -47.963 -10.648 1.00 92.12 1163 GLY A N 1
ATOM 8941 C CA . GLY A 1 1163 ? 21.575 -48.640 -11.125 1.00 92.12 1163 GLY A CA 1
ATOM 8942 C C . GLY A 1 1163 ? 21.971 -49.870 -10.299 1.00 92.12 1163 GLY A C 1
ATOM 8943 O O . GLY A 1 1163 ? 22.795 -50.654 -10.764 1.00 92.12 1163 GLY A O 1
ATOM 8944 N N . ALA A 1 1164 ? 21.418 -50.041 -9.092 1.00 92.56 1164 ALA A N 1
ATOM 8945 C CA . ALA A 1 1164 ? 21.802 -51.107 -8.164 1.00 92.56 1164 ALA A CA 1
ATOM 8946 C C . ALA A 1 1164 ? 20.683 -52.122 -7.880 1.00 92.56 1164 ALA A C 1
ATOM 8948 O O . ALA A 1 1164 ? 20.967 -53.294 -7.653 1.00 92.56 1164 ALA A O 1
ATOM 8949 N N . VAL A 1 1165 ? 19.421 -51.685 -7.865 1.00 92.06 1165 VAL A N 1
ATOM 8950 C CA . VAL A 1 1165 ? 18.256 -52.498 -7.484 1.00 92.06 1165 VAL A CA 1
ATOM 8951 C C . VAL A 1 1165 ? 17.108 -52.200 -8.446 1.00 92.06 1165 VAL A C 1
ATOM 8953 O O . VAL A 1 1165 ? 16.921 -51.041 -8.819 1.00 92.06 1165 VAL A O 1
ATOM 8956 N N . LYS A 1 1166 ? 16.294 -53.212 -8.794 1.00 93.19 1166 LYS A N 1
ATOM 8957 C CA . LYS A 1 1166 ? 15.069 -52.997 -9.586 1.00 93.19 1166 LYS A CA 1
ATOM 8958 C C . LYS A 1 1166 ? 14.207 -51.915 -8.936 1.00 93.19 1166 LYS A C 1
ATOM 8960 O O . LYS A 1 1166 ? 13.840 -52.045 -7.764 1.00 93.19 1166 LYS A O 1
ATOM 8965 N N . CYS A 1 1167 ? 13.882 -50.859 -9.673 1.00 95.38 1167 CYS A N 1
ATOM 8966 C CA . CYS A 1 1167 ? 13.284 -49.657 -9.104 1.00 95.38 1167 CYS A CA 1
ATOM 8967 C C . CYS A 1 1167 ? 11.974 -49.240 -9.793 1.00 95.38 1167 CYS A C 1
ATOM 8969 O O . CYS A 1 1167 ? 11.855 -49.188 -11.019 1.00 95.38 1167 CYS A O 1
ATOM 8971 N N . ALA A 1 1168 ? 10.992 -48.852 -8.981 1.00 98.38 1168 ALA A N 1
ATOM 8972 C CA . ALA A 1 1168 ? 9.824 -48.103 -9.425 1.00 98.38 1168 ALA A CA 1
ATOM 8973 C C . ALA A 1 1168 ? 9.989 -46.630 -9.029 1.00 98.38 1168 ALA A C 1
ATOM 8975 O O . ALA A 1 1168 ? 10.022 -46.300 -7.841 1.00 98.38 1168 ALA A O 1
ATOM 8976 N N . VAL A 1 1169 ? 10.090 -45.738 -10.014 1.00 98.75 1169 VAL A N 1
ATOM 8977 C CA . VAL A 1 1169 ? 10.174 -44.291 -9.790 1.00 98.75 1169 VAL A CA 1
ATOM 8978 C C . VAL A 1 1169 ? 8.773 -43.686 -9.777 1.00 98.75 1169 VAL A C 1
ATOM 8980 O O . VAL A 1 1169 ? 8.020 -43.813 -10.741 1.00 98.75 1169 VAL A O 1
ATOM 8983 N N . VAL A 1 1170 ? 8.434 -42.991 -8.695 1.00 98.88 1170 VAL A N 1
ATOM 8984 C CA . VAL A 1 1170 ? 7.195 -42.227 -8.530 1.00 98.88 1170 VAL A CA 1
ATOM 8985 C C . VAL A 1 1170 ? 7.530 -40.740 -8.609 1.00 98.88 1170 VAL A C 1
ATOM 8987 O O . VAL A 1 1170 ? 8.214 -40.202 -7.738 1.00 98.88 1170 VAL A O 1
ATOM 8990 N N . LEU A 1 1171 ? 7.047 -40.074 -9.657 1.00 98.75 1171 LEU A N 1
ATOM 8991 C CA . LEU A 1 1171 ? 7.243 -38.644 -9.877 1.00 98.75 1171 LEU A CA 1
ATOM 8992 C C . LEU A 1 1171 ? 6.115 -37.824 -9.261 1.00 98.75 1171 LEU A C 1
ATOM 8994 O O . LEU A 1 1171 ? 4.962 -37.930 -9.683 1.00 98.75 1171 LEU A O 1
ATOM 8998 N N . VAL A 1 1172 ? 6.473 -36.963 -8.312 1.00 98.88 1172 VAL A N 1
ATOM 8999 C CA . VAL A 1 1172 ? 5.576 -35.986 -7.688 1.00 98.88 1172 VAL A CA 1
ATOM 9000 C C . VAL A 1 1172 ? 5.805 -34.615 -8.332 1.00 98.88 1172 VAL A C 1
ATOM 9002 O O . VAL A 1 1172 ? 6.712 -33.875 -7.951 1.00 98.88 1172 VAL A O 1
ATOM 9005 N N . THR A 1 1173 ? 5.041 -34.285 -9.371 1.00 98.75 1173 THR A N 1
ATOM 9006 C CA . THR A 1 1173 ? 5.250 -33.072 -10.183 1.00 98.75 1173 THR A CA 1
ATOM 9007 C C . THR A 1 1173 ? 3.935 -32.378 -10.522 1.00 98.75 1173 THR A C 1
ATOM 9009 O O . THR A 1 1173 ? 2.896 -33.011 -10.672 1.00 98.75 1173 THR A O 1
ATOM 9012 N N . GLY A 1 1174 ? 3.951 -31.058 -10.688 1.00 98.62 1174 GLY A N 1
ATOM 9013 C CA . GLY A 1 1174 ? 2.759 -30.310 -11.105 1.00 98.62 1174 GLY A CA 1
ATOM 9014 C C . GLY A 1 1174 ? 2.478 -30.381 -12.611 1.00 98.62 1174 GLY A C 1
ATOM 9015 O O . GLY A 1 1174 ? 1.498 -29.816 -13.090 1.00 98.62 1174 GLY A O 1
ATOM 9016 N N . ARG A 1 1175 ? 3.366 -31.022 -13.374 1.00 98.75 1175 ARG A N 1
ATOM 9017 C CA . ARG A 1 1175 ? 3.430 -30.965 -14.840 1.00 98.75 1175 ARG A CA 1
ATOM 9018 C C . ARG A 1 1175 ? 4.431 -31.989 -15.392 1.00 98.75 1175 ARG A C 1
ATOM 9020 O O . ARG A 1 1175 ? 5.212 -32.550 -14.614 1.00 98.75 1175 ARG A O 1
ATOM 9027 N N . PRO A 1 1176 ? 4.450 -32.214 -16.718 1.00 98.75 1176 PRO A N 1
ATOM 9028 C CA . PRO A 1 1176 ? 5.548 -32.909 -17.381 1.00 98.75 1176 PRO A CA 1
ATOM 9029 C C . PRO A 1 1176 ? 6.897 -32.215 -17.139 1.00 98.75 1176 PRO A C 1
ATOM 9031 O O . PRO A 1 1176 ? 6.992 -30.987 -17.169 1.00 98.75 1176 PRO A O 1
ATOM 9034 N N . VAL A 1 1177 ? 7.939 -33.015 -16.919 1.00 98.56 1177 VAL A N 1
ATOM 9035 C CA . VAL A 1 1177 ? 9.317 -32.574 -16.639 1.00 98.56 1177 VAL A CA 1
ATOM 9036 C C . VAL A 1 1177 ? 10.319 -33.369 -17.477 1.00 98.56 1177 VAL A C 1
ATOM 9038 O O . VAL A 1 1177 ? 9.997 -34.445 -17.987 1.00 98.56 1177 VAL A O 1
ATOM 9041 N N . VAL A 1 1178 ? 11.549 -32.871 -17.597 1.00 98.00 1178 VAL A N 1
ATOM 9042 C CA . VAL A 1 1178 ? 12.650 -33.577 -18.266 1.00 98.00 1178 VAL A CA 1
ATOM 9043 C C . VAL A 1 1178 ? 12.920 -34.900 -17.545 1.00 98.00 1178 VAL A C 1
ATOM 9045 O O . VAL A 1 1178 ? 13.409 -34.910 -16.414 1.00 98.00 1178 VAL A O 1
ATOM 9048 N N . ILE A 1 1179 ? 12.609 -36.015 -18.212 1.00 97.25 1179 ILE A N 1
ATOM 9049 C CA . ILE A 1 1179 ? 12.772 -37.368 -17.654 1.00 97.25 1179 ILE A CA 1
ATOM 9050 C C . ILE A 1 1179 ? 13.507 -38.338 -18.587 1.00 97.25 1179 ILE A C 1
ATOM 9052 O O . ILE A 1 1179 ? 14.101 -39.303 -18.111 1.00 97.25 1179 ILE A O 1
ATOM 9056 N N . GLU A 1 1180 ? 13.519 -38.066 -19.897 1.00 95.94 1180 GLU A N 1
ATOM 9057 C CA . GLU A 1 1180 ? 14.107 -38.934 -20.928 1.00 95.94 1180 GLU A CA 1
ATOM 9058 C C . GLU A 1 1180 ? 15.534 -39.423 -20.607 1.00 95.94 1180 GLU A C 1
ATOM 9060 O O . GLU A 1 1180 ? 15.763 -40.627 -20.733 1.00 95.94 1180 GLU A O 1
ATOM 9065 N N . PRO A 1 1181 ? 16.467 -38.587 -20.093 1.00 95.44 1181 PRO A N 1
ATOM 9066 C CA . PRO A 1 1181 ? 17.831 -39.033 -19.781 1.00 95.44 1181 PRO A CA 1
ATOM 9067 C C . PRO A 1 1181 ? 17.922 -40.143 -18.727 1.00 95.44 1181 PRO A C 1
ATOM 9069 O O . PRO A 1 1181 ? 18.928 -40.845 -18.658 1.00 95.44 1181 PRO A O 1
ATOM 9072 N N . TYR A 1 1182 ? 16.899 -40.289 -17.887 1.00 94.88 1182 TYR A N 1
ATOM 9073 C CA . TYR A 1 1182 ? 16.887 -41.244 -16.782 1.00 94.88 1182 TYR A CA 1
ATOM 9074 C C . TYR A 1 1182 ? 16.042 -42.488 -17.088 1.00 94.88 1182 TYR A C 1
ATOM 9076 O O . TYR A 1 1182 ? 16.202 -43.507 -16.419 1.00 94.88 1182 TYR A O 1
ATOM 9084 N N . LEU A 1 1183 ? 15.177 -42.433 -18.111 1.00 94.31 1183 LEU A N 1
ATOM 9085 C CA . LEU A 1 1183 ? 14.269 -43.523 -18.483 1.00 94.31 1183 LEU A CA 1
ATOM 9086 C C . LEU A 1 1183 ? 14.951 -44.882 -18.697 1.00 94.31 1183 LEU A C 1
ATOM 9088 O O . LEU A 1 1183 ? 14.355 -45.879 -18.282 1.00 94.31 1183 LEU A O 1
ATOM 9092 N N . PRO A 1 1184 ? 16.145 -44.989 -19.321 1.00 92.75 1184 PRO A N 1
ATOM 9093 C CA . PRO A 1 1184 ? 16.783 -46.289 -19.525 1.00 92.75 1184 PRO A CA 1
ATOM 9094 C C . PRO A 1 1184 ? 17.117 -47.017 -18.219 1.00 92.75 1184 PRO A C 1
ATOM 9096 O O . PRO A 1 1184 ? 17.064 -48.239 -18.188 1.00 92.75 1184 PRO A O 1
ATOM 9099 N N . GLY A 1 1185 ? 17.417 -46.278 -17.144 1.00 92.06 1185 GLY A N 1
ATOM 9100 C CA . GLY A 1 1185 ? 17.777 -46.860 -15.850 1.00 92.06 1185 GLY A CA 1
ATOM 9101 C C . GLY A 1 1185 ? 16.586 -47.298 -14.998 1.00 92.06 1185 GLY A C 1
ATOM 9102 O O . GLY A 1 1185 ? 16.779 -48.053 -14.062 1.00 92.06 1185 GLY A O 1
ATOM 9103 N N . MET A 1 1186 ? 15.366 -46.837 -15.287 1.00 95.38 1186 MET A N 1
ATOM 9104 C CA . MET A 1 1186 ? 14.181 -47.127 -14.465 1.00 95.38 1186 MET A CA 1
ATOM 9105 C C . MET A 1 1186 ? 13.473 -48.395 -14.936 1.00 95.38 1186 MET A C 1
ATOM 9107 O O . MET A 1 1186 ? 13.180 -48.497 -16.125 1.00 95.38 1186 MET A O 1
ATOM 9111 N N . ASP A 1 1187 ? 13.078 -49.302 -14.047 1.00 96.44 1187 ASP A N 1
ATOM 9112 C CA . ASP A 1 1187 ? 12.226 -50.432 -14.439 1.00 96.44 1187 ASP A CA 1
ATOM 9113 C C . ASP A 1 1187 ? 10.767 -49.998 -14.593 1.00 96.44 1187 ASP A C 1
ATOM 9115 O O . ASP A 1 1187 ? 10.122 -50.323 -15.587 1.00 96.44 1187 ASP A O 1
ATOM 9119 N N . ALA A 1 1188 ? 10.245 -49.207 -13.653 1.00 97.81 1188 ALA A N 1
ATOM 9120 C CA . ALA A 1 1188 ? 8.915 -48.614 -13.757 1.00 97.81 1188 ALA A CA 1
ATOM 9121 C C . ALA A 1 1188 ? 8.936 -47.106 -13.493 1.00 97.81 1188 ALA A C 1
ATOM 9123 O O . ALA A 1 1188 ? 9.714 -46.616 -12.676 1.00 97.81 1188 ALA A O 1
ATOM 9124 N N . LEU A 1 1189 ? 8.052 -46.374 -14.173 1.00 98.56 1189 LEU A N 1
ATOM 9125 C CA . LEU A 1 1189 ? 7.879 -44.932 -14.003 1.00 98.56 1189 LEU A CA 1
ATOM 9126 C C . LEU A 1 1189 ? 6.398 -44.597 -13.858 1.00 98.56 1189 LEU A C 1
ATOM 9128 O O . LEU A 1 1189 ? 5.606 -44.890 -14.753 1.00 98.56 1189 LEU A O 1
ATOM 9132 N N . VAL A 1 1190 ? 6.044 -43.932 -12.764 1.00 98.81 1190 VAL A N 1
ATOM 9133 C CA . VAL A 1 1190 ? 4.687 -43.478 -12.455 1.00 98.81 1190 VAL A CA 1
ATOM 9134 C C . VAL A 1 1190 ? 4.681 -41.960 -12.333 1.00 98.81 1190 VAL A C 1
ATOM 9136 O O . VAL A 1 1190 ? 5.407 -41.401 -11.513 1.00 98.81 1190 VAL A O 1
ATOM 9139 N N . ALA A 1 1191 ? 3.829 -41.285 -13.100 1.00 98.81 1191 ALA A N 1
ATOM 9140 C CA . ALA A 1 1191 ? 3.493 -39.889 -12.857 1.00 98.81 1191 ALA A CA 1
ATOM 9141 C C . ALA A 1 1191 ? 2.371 -39.825 -11.816 1.00 98.81 1191 ALA A C 1
ATOM 9143 O O . ALA A 1 1191 ? 1.232 -40.199 -12.102 1.00 98.81 1191 ALA A O 1
ATOM 9144 N N . ALA A 1 1192 ? 2.708 -39.380 -10.604 1.00 98.75 1192 ALA A N 1
ATOM 9145 C CA . ALA A 1 1192 ? 1.761 -39.242 -9.500 1.00 98.75 1192 ALA A CA 1
ATOM 9146 C C . ALA A 1 1192 ? 1.149 -37.847 -9.376 1.00 98.75 1192 ALA A C 1
ATOM 9148 O O . ALA A 1 1192 ? 0.228 -37.642 -8.584 1.00 98.75 1192 ALA A O 1
ATOM 9149 N N . TRP A 1 1193 ? 1.637 -36.906 -10.182 1.00 98.75 1193 TRP A N 1
ATOM 9150 C CA . TRP A 1 1193 ? 1.249 -35.503 -10.140 1.00 98.75 1193 TRP A CA 1
ATOM 9151 C C . TRP A 1 1193 ? 1.499 -34.897 -8.750 1.00 98.75 1193 TRP A C 1
ATOM 9153 O O . TRP A 1 1193 ? 2.508 -35.192 -8.114 1.00 98.75 1193 TRP A O 1
ATOM 9163 N N . LEU A 1 1194 ? 0.574 -34.078 -8.256 1.00 98.81 1194 LEU A N 1
ATOM 9164 C CA . LEU A 1 1194 ? 0.523 -33.636 -6.866 1.00 98.81 1194 LEU A CA 1
ATOM 9165 C C . LEU A 1 1194 ? -0.688 -34.311 -6.198 1.00 98.81 1194 LEU A C 1
ATOM 9167 O O . LEU A 1 1194 ? -1.806 -33.796 -6.321 1.00 98.81 1194 LEU A O 1
ATOM 9171 N N . PRO A 1 1195 ? -0.515 -35.500 -5.587 1.00 98.56 1195 PRO A N 1
ATOM 9172 C CA . PRO A 1 1195 ? -1.629 -36.346 -5.154 1.00 98.56 1195 PRO A CA 1
ATOM 9173 C C . PRO A 1 1195 ? -2.390 -35.828 -3.918 1.00 98.56 1195 PRO A C 1
ATOM 9175 O O . PRO A 1 1195 ? -3.500 -36.279 -3.660 1.00 98.56 1195 PRO A O 1
ATOM 9178 N N . GLY A 1 1196 ? -1.864 -34.872 -3.153 1.00 98.50 1196 GLY A N 1
ATOM 9179 C CA . GLY A 1 1196 ? -2.547 -34.382 -1.949 1.00 98.50 1196 GLY A CA 1
ATOM 9180 C C . GLY A 1 1196 ? -2.259 -35.237 -0.710 1.00 98.50 1196 GLY A C 1
ATOM 9181 O O . GLY A 1 1196 ? -1.185 -35.822 -0.589 1.00 98.50 1196 GLY A O 1
ATOM 9182 N N . SER A 1 1197 ? -3.181 -35.288 0.256 1.00 98.50 1197 SER A N 1
ATOM 9183 C CA . SER A 1 1197 ? -2.893 -35.782 1.617 1.00 98.50 1197 SER A CA 1
ATOM 9184 C C . SER A 1 1197 ? -2.916 -37.303 1.756 1.00 98.50 1197 SER A C 1
ATOM 9186 O O . SER A 1 1197 ? -2.408 -37.830 2.743 1.00 98.50 1197 SER A O 1
ATOM 9188 N N . GLU A 1 1198 ? -3.480 -38.019 0.785 1.00 98.62 1198 GLU A N 1
ATOM 9189 C CA . GLU A 1 1198 ? -3.820 -39.439 0.917 1.00 98.62 1198 GLU A CA 1
ATOM 9190 C C . GLU A 1 1198 ? -2.865 -40.333 0.112 1.00 98.62 1198 GLU A C 1
ATOM 9192 O O . GLU A 1 1198 ? -3.246 -40.978 -0.868 1.00 98.62 1198 GLU A O 1
ATOM 9197 N N . GLY A 1 1199 ? -1.601 -40.401 0.549 1.00 98.44 1199 GLY A N 1
ATOM 9198 C CA . GLY A 1 1199 ? -0.537 -41.177 -0.108 1.00 98.44 1199 GLY A CA 1
ATOM 9199 C C . GLY A 1 1199 ? -0.826 -42.678 -0.233 1.00 98.44 1199 GLY A C 1
ATOM 9200 O O . GLY A 1 1199 ? -0.216 -43.355 -1.058 1.00 98.44 1199 GLY A O 1
ATOM 9201 N N . GLN A 1 1200 ? -1.806 -43.196 0.515 1.00 98.75 1200 GLN A N 1
ATOM 9202 C CA . GLN A 1 1200 ? -2.293 -44.568 0.374 1.00 98.75 1200 GLN A CA 1
ATOM 9203 C C . GLN A 1 1200 ? -2.811 -44.868 -1.039 1.00 98.75 1200 GLN A C 1
ATOM 9205 O O . GLN A 1 1200 ? -2.589 -45.969 -1.531 1.00 98.75 1200 GLN A O 1
ATOM 9210 N N . GLY A 1 1201 ? -3.390 -43.889 -1.742 1.00 98.56 1201 GLY A N 1
ATOM 9211 C CA . GLY A 1 1201 ? -3.826 -44.091 -3.127 1.00 98.56 1201 GLY A CA 1
ATOM 9212 C C . GLY A 1 1201 ? -2.672 -44.410 -4.086 1.00 98.56 1201 GLY A C 1
ATOM 9213 O O . GLY A 1 1201 ? -2.894 -45.043 -5.114 1.00 98.56 1201 GLY A O 1
ATOM 9214 N N . VAL A 1 1202 ? -1.435 -44.023 -3.740 1.00 98.75 1202 VAL A N 1
ATOM 9215 C CA . VAL A 1 1202 ? -0.229 -44.398 -4.493 1.00 98.75 1202 VAL A CA 1
ATOM 9216 C C . VAL A 1 1202 ? 0.131 -45.860 -4.244 1.00 98.75 1202 VAL A C 1
ATOM 9218 O O . VAL A 1 1202 ? 0.331 -46.618 -5.193 1.00 98.75 1202 VAL A O 1
ATOM 9221 N N . ALA A 1 1203 ? 0.174 -46.279 -2.977 1.00 98.56 1203 ALA A N 1
ATOM 9222 C CA . ALA A 1 1203 ? 0.484 -47.661 -2.614 1.00 98.56 1203 ALA A CA 1
ATOM 9223 C C . ALA A 1 1203 ? -0.553 -48.656 -3.172 1.00 98.56 1203 ALA A C 1
ATOM 9225 O O . ALA A 1 1203 ? -0.173 -49.724 -3.648 1.00 98.56 1203 ALA A O 1
ATOM 9226 N N . ASP A 1 1204 ? -1.830 -48.270 -3.203 1.00 98.25 1204 ASP A N 1
ATOM 9227 C CA . ASP A 1 1204 ? -2.941 -49.080 -3.717 1.00 98.25 1204 ASP A CA 1
ATOM 9228 C C . ASP A 1 1204 ? -2.687 -49.655 -5.123 1.00 98.25 1204 ASP A C 1
ATOM 9230 O O . ASP A 1 1204 ? -3.020 -50.808 -5.393 1.00 98.25 1204 ASP A O 1
ATOM 9234 N N . VAL A 1 1205 ? -2.082 -48.880 -6.028 1.00 97.69 1205 VAL A N 1
ATOM 9235 C CA . VAL A 1 1205 ? -1.773 -49.347 -7.396 1.00 97.69 1205 VAL A CA 1
ATOM 9236 C C . VAL A 1 1205 ? -0.363 -49.897 -7.538 1.00 97.69 1205 VAL A C 1
ATOM 9238 O O . VAL A 1 1205 ? -0.156 -50.827 -8.316 1.00 97.69 1205 VAL A O 1
ATOM 9241 N N . LEU A 1 1206 ? 0.607 -49.399 -6.760 1.00 98.19 1206 LEU A N 1
ATOM 9242 C CA . LEU A 1 1206 ? 1.961 -49.962 -6.762 1.00 98.19 1206 LEU A CA 1
ATOM 9243 C C . LEU A 1 1206 ? 1.965 -51.434 -6.333 1.00 98.19 1206 LEU A C 1
ATOM 9245 O O . LEU A 1 1206 ? 2.732 -52.213 -6.890 1.00 98.19 1206 LEU A O 1
ATOM 9249 N N . PHE A 1 1207 ? 1.101 -51.813 -5.388 1.00 97.50 1207 PHE A N 1
ATOM 9250 C CA . PHE A 1 1207 ? 0.993 -53.174 -4.851 1.00 97.50 1207 PHE A CA 1
ATOM 9251 C C . PHE A 1 1207 ? -0.178 -53.988 -5.415 1.00 97.50 1207 PHE A C 1
ATOM 9253 O O . PHE A 1 1207 ? -0.416 -55.109 -4.968 1.00 97.50 1207 PHE A O 1
ATOM 9260 N N . GLY A 1 1208 ? -0.893 -53.456 -6.411 1.00 95.31 1208 GLY A N 1
ATOM 9261 C CA . GLY A 1 1208 ? -1.894 -54.210 -7.167 1.00 95.31 1208 GLY A CA 1
ATOM 9262 C C . GLY A 1 1208 ? -3.220 -54.467 -6.452 1.00 95.31 1208 GLY A C 1
ATOM 9263 O O . GLY A 1 1208 ? -3.960 -55.340 -6.903 1.00 95.31 1208 GLY A O 1
ATOM 9264 N N . ASP A 1 1209 ? -3.546 -53.704 -5.398 1.00 94.69 1209 ASP A N 1
ATOM 9265 C CA . ASP A 1 1209 ? -4.909 -53.682 -4.836 1.00 94.69 1209 ASP A CA 1
ATOM 9266 C C . ASP A 1 1209 ? -5.908 -53.121 -5.852 1.00 94.69 1209 ASP A C 1
ATOM 9268 O O . ASP A 1 1209 ? -7.087 -53.472 -5.855 1.00 94.69 1209 ASP A O 1
ATOM 9272 N N . TYR A 1 1210 ? -5.416 -52.260 -6.743 1.00 95.31 1210 TYR A N 1
ATOM 9273 C CA . TYR A 1 1210 ? -6.143 -51.759 -7.894 1.00 95.31 1210 TYR A CA 1
ATOM 9274 C C . TYR A 1 1210 ? -5.223 -51.609 -9.105 1.00 95.31 1210 TYR A C 1
ATOM 9276 O O . TYR A 1 1210 ? -4.000 -51.539 -8.992 1.00 95.31 1210 TYR A O 1
ATOM 9284 N N . GLU A 1 1211 ? -5.839 -51.511 -10.277 1.00 94.62 1211 GLU A N 1
ATOM 9285 C CA . GLU A 1 1211 ? -5.150 -51.313 -11.550 1.00 94.62 1211 GLU A CA 1
ATOM 9286 C C . GLU A 1 1211 ? -4.762 -49.847 -11.768 1.00 94.62 1211 GLU A C 1
ATOM 9288 O O . GLU A 1 1211 ? -5.495 -48.929 -11.380 1.00 94.62 1211 GLU A O 1
ATOM 9293 N N . PHE A 1 1212 ? -3.644 -49.618 -12.462 1.00 96.75 1212 PHE A N 1
ATOM 9294 C CA . PHE A 1 1212 ? -3.362 -48.308 -13.044 1.00 96.75 1212 PHE A CA 1
ATOM 9295 C C . PHE A 1 1212 ? -4.368 -48.004 -14.152 1.00 96.75 1212 PHE A C 1
ATOM 9297 O O . PHE A 1 1212 ? -4.519 -48.767 -15.106 1.00 96.75 1212 PHE A O 1
ATOM 9304 N N . THR A 1 1213 ? -5.049 -46.865 -14.029 1.00 95.50 1213 THR A N 1
ATOM 9305 C CA . THR A 1 1213 ? -6.092 -46.457 -14.979 1.00 95.50 1213 THR A CA 1
ATOM 9306 C C . THR A 1 1213 ? -5.894 -45.066 -15.569 1.00 95.50 1213 THR A C 1
ATOM 9308 O O . THR A 1 1213 ? -6.597 -44.713 -16.520 1.00 95.50 1213 THR A O 1
ATOM 9311 N N . GLY A 1 1214 ? -4.995 -44.267 -14.990 1.00 97.06 1214 GLY A N 1
ATOM 9312 C CA . GLY A 1 1214 ? -4.784 -42.887 -15.398 1.00 97.06 1214 GLY A CA 1
ATOM 9313 C C . GLY A 1 1214 ? -4.220 -42.778 -16.814 1.00 97.06 1214 GLY A C 1
ATOM 9314 O O . GLY A 1 1214 ? -3.508 -43.659 -17.297 1.00 97.06 1214 GLY A O 1
ATOM 9315 N N . ARG A 1 1215 ? -4.545 -41.676 -17.486 1.00 97.88 1215 ARG A N 1
ATOM 9316 C CA . ARG A 1 1215 ? -4.043 -41.316 -18.815 1.00 97.88 1215 ARG A CA 1
ATOM 9317 C C . ARG A 1 1215 ? -3.519 -39.892 -18.793 1.00 97.88 1215 ARG A C 1
ATOM 9319 O O . ARG A 1 1215 ? -4.094 -39.049 -18.123 1.00 97.88 1215 ARG A O 1
ATOM 9326 N N . LEU A 1 1216 ? -2.455 -39.610 -19.535 1.00 98.50 1216 LEU A N 1
ATOM 9327 C CA . LEU A 1 1216 ? -1.842 -38.289 -19.569 1.00 98.50 1216 LEU A CA 1
ATOM 9328 C C . LEU A 1 1216 ? -2.856 -37.214 -20.001 1.00 98.50 1216 LEU A C 1
ATOM 9330 O O . LEU A 1 1216 ? -3.392 -37.307 -21.105 1.00 98.50 1216 LEU A O 1
ATOM 9334 N N . PRO A 1 1217 ? -3.089 -36.175 -19.181 1.00 97.62 1217 PRO A N 1
ATOM 9335 C CA . PRO A 1 1217 ? -3.930 -35.035 -19.534 1.00 97.62 1217 PRO A CA 1
ATOM 9336 C C . PRO A 1 1217 ? -3.130 -33.893 -20.173 1.00 97.62 1217 PRO A C 1
ATOM 9338 O O . PRO A 1 1217 ? -3.703 -32.885 -20.580 1.00 97.62 1217 PRO A O 1
ATOM 9341 N N . SER A 1 1218 ? -1.810 -34.036 -20.260 1.00 97.81 1218 SER A N 1
ATOM 9342 C CA . SER A 1 1218 ? -0.917 -33.141 -20.983 1.00 97.81 1218 SER A CA 1
ATOM 9343 C C . SER A 1 1218 ? 0.177 -33.955 -21.662 1.00 97.81 1218 SER A C 1
ATOM 9345 O O . SER A 1 1218 ? 0.570 -35.022 -21.186 1.00 97.81 1218 SER A O 1
ATOM 9347 N N . THR A 1 1219 ? 0.636 -33.456 -22.798 1.00 98.56 1219 THR A N 1
ATOM 9348 C CA . THR A 1 1219 ? 1.720 -34.002 -23.591 1.00 98.56 1219 THR A CA 1
ATOM 9349 C C . THR A 1 1219 ? 3.025 -33.988 -22.798 1.00 98.56 1219 THR A C 1
ATOM 9351 O O . THR A 1 1219 ? 3.445 -32.953 -22.283 1.00 98.56 1219 THR A O 1
ATOM 9354 N N . TRP A 1 1220 ? 3.721 -35.125 -22.755 1.00 98.69 1220 TRP A N 1
ATOM 9355 C CA . TRP A 1 1220 ? 5.067 -35.193 -22.194 1.00 98.69 1220 TRP A CA 1
ATOM 9356 C C . TRP A 1 1220 ? 6.103 -34.938 -23.288 1.00 98.69 1220 TRP A C 1
ATOM 9358 O O . TRP A 1 1220 ? 6.210 -35.710 -24.242 1.00 98.69 1220 TRP A O 1
ATOM 9368 N N . PHE A 1 1221 ? 6.863 -33.853 -23.166 1.00 98.44 1221 PHE A N 1
ATOM 9369 C CA . PHE A 1 1221 ? 7.890 -33.460 -24.134 1.00 98.44 1221 PHE A CA 1
ATOM 9370 C C . PHE A 1 1221 ? 9.187 -34.275 -23.970 1.00 98.44 1221 PHE A C 1
ATOM 9372 O O . PHE A 1 1221 ? 9.471 -34.793 -22.889 1.00 98.44 1221 PHE A O 1
ATOM 9379 N N . ARG A 1 1222 ? 9.989 -34.360 -25.038 1.00 96.62 1222 ARG A N 1
ATOM 9380 C CA . ARG A 1 1222 ? 11.364 -34.897 -25.013 1.00 96.62 1222 ARG A CA 1
ATOM 9381 C C . ARG A 1 1222 ? 12.343 -33.856 -24.478 1.00 96.62 1222 ARG A C 1
ATOM 9383 O O . ARG A 1 1222 ? 13.062 -34.090 -23.511 1.00 96.62 1222 ARG A O 1
ATOM 9390 N N . SER A 1 1223 ? 12.297 -32.660 -25.069 1.00 95.81 1223 SER A N 1
ATOM 9391 C CA . SER A 1 1223 ? 13.096 -31.492 -24.680 1.00 95.81 1223 SER A CA 1
ATOM 9392 C C . SER A 1 1223 ? 12.212 -30.259 -24.503 1.00 95.81 1223 SER A C 1
ATOM 9394 O O . SER A 1 1223 ? 11.232 -30.075 -25.225 1.00 95.81 1223 SER A O 1
ATOM 9396 N N . VAL A 1 1224 ? 12.592 -29.373 -23.578 1.00 97.06 1224 VAL A N 1
ATOM 9397 C CA . VAL A 1 1224 ? 11.928 -28.074 -23.380 1.00 97.06 1224 VAL A CA 1
ATOM 9398 C C . VAL A 1 1224 ? 11.992 -27.173 -24.618 1.00 97.06 1224 VAL A C 1
ATOM 9400 O O . VAL A 1 1224 ? 11.159 -26.277 -24.760 1.00 97.06 1224 VAL A O 1
ATOM 9403 N N . ASP A 1 1225 ? 12.925 -27.432 -25.538 1.00 96.44 1225 ASP A N 1
ATOM 9404 C CA . ASP A 1 1225 ? 13.055 -26.707 -26.809 1.00 96.44 1225 ASP A CA 1
ATOM 9405 C C . ASP A 1 1225 ? 11.882 -26.964 -27.765 1.00 96.44 1225 ASP A C 1
ATOM 9407 O O . ASP A 1 1225 ? 11.636 -26.166 -28.668 1.00 96.44 1225 ASP A O 1
ATOM 9411 N N . GLN A 1 1226 ? 11.128 -28.048 -27.557 1.00 97.56 1226 GLN A N 1
ATOM 9412 C CA . GLN A 1 1226 ? 9.915 -28.334 -28.325 1.00 97.56 1226 GLN A CA 1
ATOM 9413 C C . GLN A 1 1226 ? 8.748 -27.417 -27.924 1.00 97.56 1226 GLN A C 1
ATOM 9415 O O . GLN A 1 1226 ? 7.770 -27.312 -28.658 1.00 97.56 1226 GLN A O 1
ATOM 9420 N N . LEU A 1 1227 ? 8.815 -26.762 -26.759 1.00 97.94 1227 LEU A N 1
ATOM 9421 C CA . LEU A 1 1227 ? 7.672 -26.067 -26.174 1.00 97.94 1227 LEU A CA 1
ATOM 9422 C C . LEU A 1 1227 ? 7.444 -24.662 -26.776 1.00 97.94 1227 LEU A C 1
ATOM 9424 O O . LEU A 1 1227 ? 8.393 -23.873 -26.884 1.00 97.94 1227 LEU A O 1
ATOM 9428 N N . PRO A 1 1228 ? 6.181 -24.251 -27.015 1.00 97.31 1228 PRO A N 1
ATOM 9429 C CA . PRO A 1 1228 ? 4.958 -25.019 -26.771 1.00 97.31 1228 PRO A CA 1
ATOM 9430 C C . PRO A 1 1228 ? 4.709 -26.082 -27.857 1.00 97.31 1228 PRO A C 1
ATOM 9432 O O . PRO A 1 1228 ? 4.861 -25.822 -29.051 1.00 97.31 1228 PRO A O 1
ATOM 9435 N N . MET A 1 1229 ? 4.290 -27.272 -27.424 1.00 98.12 1229 MET A N 1
ATOM 9436 C CA . MET A 1 1229 ? 3.922 -28.397 -28.286 1.00 98.12 1229 MET A CA 1
ATOM 9437 C C . MET A 1 1229 ? 2.737 -29.122 -27.659 1.00 98.12 1229 MET A C 1
ATOM 9439 O O . MET A 1 1229 ? 2.842 -29.638 -26.550 1.00 98.12 1229 MET A O 1
ATOM 9443 N N . ASN A 1 1230 ? 1.618 -29.153 -28.371 1.00 97.81 1230 ASN A N 1
ATOM 9444 C CA . ASN A 1 1230 ? 0.359 -29.706 -27.893 1.00 97.81 1230 ASN A CA 1
ATOM 9445 C C . ASN A 1 1230 ? -0.243 -30.654 -28.933 1.00 97.81 1230 ASN A C 1
ATOM 9447 O O . ASN A 1 1230 ? 0.040 -30.552 -30.129 1.00 97.81 1230 ASN A O 1
ATOM 9451 N N . ALA A 1 1231 ? -1.130 -31.548 -28.490 1.00 93.44 1231 ALA A N 1
ATOM 9452 C CA . ALA A 1 1231 ? -1.819 -32.459 -29.399 1.00 93.44 1231 ALA A CA 1
ATOM 9453 C C . ALA A 1 1231 ? -2.550 -31.699 -30.527 1.00 93.44 1231 ALA A C 1
ATOM 9455 O O . ALA A 1 1231 ? -3.362 -30.804 -30.273 1.00 93.44 1231 ALA A O 1
ATOM 9456 N N . GLY A 1 1232 ? -2.265 -32.083 -31.776 1.00 92.44 1232 GLY A N 1
ATOM 9457 C CA . GLY A 1 1232 ? -2.803 -31.455 -32.988 1.00 92.44 1232 GLY A CA 1
ATOM 9458 C C . GLY A 1 1232 ? -1.862 -30.461 -33.680 1.00 92.44 1232 GLY A C 1
ATOM 9459 O O . GLY A 1 1232 ? -2.156 -30.063 -34.806 1.00 92.44 1232 GLY A O 1
ATOM 9460 N N . ASP A 1 1233 ? -0.736 -30.092 -33.061 1.00 94.56 1233 ASP A N 1
ATOM 9461 C CA . ASP A 1 1233 ? 0.275 -29.242 -33.696 1.00 94.56 1233 ASP A CA 1
ATOM 9462 C C . ASP A 1 1233 ? 1.004 -29.981 -34.839 1.00 94.56 1233 ASP A C 1
ATOM 9464 O O . ASP A 1 1233 ? 1.199 -31.196 -34.802 1.00 94.56 1233 ASP A O 1
ATOM 9468 N N . ALA A 1 1234 ? 1.446 -29.249 -35.869 1.00 94.62 1234 ALA A N 1
ATOM 9469 C CA . ALA A 1 1234 ? 2.133 -29.845 -37.024 1.00 94.62 1234 ALA A CA 1
ATOM 9470 C C . ALA A 1 1234 ? 3.504 -30.455 -36.665 1.00 94.62 1234 ALA A C 1
ATOM 9472 O O . ALA A 1 1234 ? 3.954 -31.394 -37.316 1.00 94.62 1234 ALA A O 1
ATOM 9473 N N . HIS A 1 1235 ? 4.158 -29.924 -35.629 1.00 94.81 1235 HIS A N 1
ATOM 9474 C CA . HIS A 1 1235 ? 5.456 -30.364 -35.106 1.00 94.81 1235 HIS A CA 1
ATOM 9475 C C . HIS A 1 1235 ? 5.329 -31.282 -33.877 1.00 94.81 1235 HIS A C 1
ATOM 9477 O O . HIS A 1 1235 ? 6.231 -31.321 -33.045 1.00 94.81 1235 HIS A O 1
ATOM 9483 N N . TYR A 1 1236 ? 4.205 -31.991 -33.731 1.00 98.12 1236 TYR A N 1
ATOM 9484 C CA . TYR A 1 1236 ? 3.929 -32.839 -32.570 1.00 98.12 1236 TYR A CA 1
ATOM 9485 C C . TYR A 1 1236 ? 4.813 -34.103 -32.530 1.00 98.12 1236 TYR A C 1
ATOM 9487 O O . TYR A 1 1236 ? 4.523 -35.093 -33.199 1.00 98.12 1236 TYR A O 1
ATOM 9495 N N . ASP A 1 1237 ? 5.870 -34.071 -31.711 1.00 97.38 1237 ASP A N 1
ATOM 9496 C CA . ASP A 1 1237 ? 6.805 -35.179 -31.441 1.00 97.38 1237 ASP A CA 1
ATOM 9497 C C . ASP A 1 1237 ? 7.001 -35.384 -29.923 1.00 97.38 1237 ASP A C 1
ATOM 9499 O O . ASP A 1 1237 ? 8.002 -34.962 -29.333 1.00 97.38 1237 ASP A O 1
ATOM 9503 N N . PRO A 1 1238 ? 6.015 -35.978 -29.236 1.00 98.19 1238 PRO A N 1
ATOM 9504 C CA . PRO A 1 1238 ? 6.079 -36.158 -27.795 1.00 98.19 1238 PRO A CA 1
ATOM 9505 C C . PRO A 1 1238 ? 6.946 -37.357 -27.384 1.00 98.19 1238 PRO A C 1
ATOM 9507 O O . PRO A 1 1238 ? 7.059 -38.350 -28.103 1.00 98.19 1238 PRO A O 1
ATOM 9510 N N . LEU A 1 1239 ? 7.483 -37.302 -26.161 1.00 98.19 1239 LEU A N 1
ATOM 9511 C CA . LEU A 1 1239 ? 8.018 -38.479 -25.472 1.00 98.19 1239 LEU A CA 1
ATOM 9512 C C . LEU A 1 1239 ? 6.878 -39.436 -25.105 1.00 98.19 1239 LEU A C 1
ATOM 9514 O O . LEU A 1 1239 ? 6.949 -40.628 -25.391 1.00 98.19 1239 LEU A O 1
ATOM 9518 N N . PHE A 1 1240 ? 5.804 -38.886 -24.531 1.00 98.25 1240 PHE A N 1
ATOM 9519 C CA . PHE A 1 1240 ? 4.541 -39.584 -24.305 1.00 98.25 1240 PHE A CA 1
ATOM 9520 C C . PHE A 1 1240 ? 3.382 -38.694 -24.778 1.00 98.25 1240 PHE A C 1
ATOM 9522 O O . PHE A 1 1240 ? 3.251 -37.563 -24.294 1.00 98.25 1240 PHE A O 1
ATOM 9529 N N . PRO A 1 1241 ? 2.551 -39.153 -25.731 1.00 98.06 1241 PRO A N 1
ATOM 9530 C CA . PRO A 1 1241 ? 1.465 -38.341 -26.267 1.00 98.06 1241 PRO A CA 1
ATOM 9531 C C . PRO A 1 1241 ? 0.348 -38.127 -25.238 1.00 98.06 1241 PRO A C 1
ATOM 9533 O O . PRO A 1 1241 ? 0.174 -38.914 -24.304 1.00 98.06 1241 PRO A O 1
ATOM 9536 N N . LEU A 1 1242 ? -0.460 -37.087 -25.452 1.00 97.31 1242 LEU A N 1
ATOM 9537 C CA . LEU A 1 1242 ? -1.708 -36.877 -24.720 1.00 97.31 1242 LEU A CA 1
ATOM 9538 C C . LEU A 1 1242 ? -2.560 -38.162 -24.744 1.00 97.31 1242 LEU A C 1
ATOM 9540 O O . LEU A 1 1242 ? -2.740 -38.788 -25.788 1.00 97.31 1242 LEU A O 1
ATOM 9544 N N . GLY A 1 1243 ? -3.090 -38.556 -23.588 1.00 95.38 1243 GLY A N 1
ATOM 9545 C CA . GLY A 1 1243 ? -3.897 -39.763 -23.417 1.00 95.38 1243 GLY A CA 1
ATOM 9546 C C . GLY A 1 1243 ? -3.104 -41.060 -23.210 1.00 95.38 1243 GLY A C 1
ATOM 9547 O O . GLY A 1 1243 ? -3.728 -42.101 -22.994 1.00 95.38 1243 GLY A O 1
ATOM 9548 N N . PHE A 1 1244 ? -1.766 -41.025 -23.245 1.00 97.88 1244 PHE A N 1
ATOM 9549 C CA . PHE A 1 1244 ? -0.918 -42.187 -22.960 1.00 97.88 1244 PHE A CA 1
ATOM 9550 C C . PHE A 1 1244 ? -1.018 -42.631 -21.493 1.00 97.88 1244 PHE A C 1
ATOM 9552 O O . PHE A 1 1244 ? -1.154 -41.809 -20.594 1.00 97.88 1244 PHE A O 1
ATOM 9559 N N . GLY A 1 1245 ? -0.922 -43.933 -21.244 1.00 97.00 1245 GLY A N 1
ATOM 9560 C CA . GLY A 1 1245 ? -0.898 -44.515 -19.905 1.00 97.00 1245 GLY A CA 1
ATOM 9561 C C . GLY A 1 1245 ? -1.033 -46.028 -19.992 1.00 97.00 1245 GLY A C 1
ATOM 9562 O O . GLY A 1 1245 ? -1.981 -46.532 -20.598 1.00 97.00 1245 GLY A O 1
ATOM 9563 N N . LEU A 1 1246 ? -0.066 -46.748 -19.432 1.00 95.94 1246 LEU A N 1
ATOM 9564 C CA . LEU A 1 1246 ? -0.101 -48.201 -19.317 1.00 95.94 1246 LEU A CA 1
ATOM 9565 C C . LEU A 1 1246 ? -1.086 -48.619 -18.216 1.00 95.94 1246 LEU A C 1
ATOM 9567 O O . LEU A 1 1246 ? -1.380 -47.858 -17.294 1.00 95.94 1246 LEU A O 1
ATOM 9571 N N . THR A 1 1247 ? -1.571 -49.853 -18.302 1.00 92.31 1247 THR A N 1
ATOM 9572 C CA . THR A 1 1247 ? -2.431 -50.476 -17.290 1.00 92.31 1247 THR A CA 1
ATOM 9573 C C . THR A 1 1247 ? -1.707 -51.652 -16.637 1.00 92.31 1247 THR A C 1
ATOM 9575 O O . THR A 1 1247 ? -0.764 -52.201 -17.207 1.00 92.31 1247 THR A O 1
ATOM 9578 N N . THR A 1 1248 ? -2.156 -52.058 -15.453 1.00 88.12 1248 THR A N 1
ATOM 9579 C CA . THR A 1 1248 ? -1.740 -53.302 -14.783 1.00 88.12 1248 THR A CA 1
ATOM 9580 C C . THR A 1 1248 ? -2.955 -54.206 -14.600 1.00 88.12 1248 THR A C 1
ATOM 9582 O O . THR A 1 1248 ? -4.071 -53.702 -14.548 1.00 88.12 1248 THR A O 1
ATOM 9585 N N . GLU A 1 1249 ? -2.756 -55.520 -14.501 1.00 74.56 1249 GLU A N 1
ATOM 9586 C CA . GLU A 1 1249 ? -3.819 -56.458 -14.109 1.00 74.56 1249 GLU A CA 1
ATOM 9587 C C . GLU A 1 1249 ? -3.920 -56.518 -12.573 1.00 74.56 1249 GLU A C 1
ATOM 9589 O O . GLU A 1 1249 ? -2.895 -56.533 -11.881 1.00 74.56 1249 GLU A O 1
ATOM 9594 N N . SER A 1 1250 ? -5.139 -56.530 -12.017 1.00 60.09 1250 SER A N 1
ATOM 9595 C CA . SER A 1 1250 ? -5.330 -56.652 -10.561 1.00 60.09 1250 SER A CA 1
ATOM 9596 C C . SER A 1 1250 ? -4.915 -58.043 -10.053 1.00 60.09 1250 SER A C 1
ATOM 9598 O O . SER A 1 1250 ? -5.306 -59.056 -10.636 1.00 60.09 1250 SER A O 1
ATOM 9600 N N . ARG A 1 1251 ? -4.182 -58.129 -8.931 1.00 58.47 1251 ARG A N 1
ATOM 9601 C CA . ARG A 1 1251 ? -3.905 -59.412 -8.250 1.00 58.47 1251 ARG A CA 1
ATOM 9602 C C . ARG A 1 1251 ? -5.048 -59.749 -7.281 1.00 58.47 1251 ARG A C 1
ATOM 9604 O O . ARG A 1 1251 ? -4.845 -59.786 -6.075 1.00 58.47 1251 ARG A O 1
ATOM 9611 N N . ILE A 1 1252 ? -6.267 -59.960 -7.791 1.00 47.97 1252 ILE A N 1
ATOM 9612 C CA . ILE A 1 1252 ? -7.417 -60.421 -6.973 1.00 47.97 1252 ILE A CA 1
ATOM 9613 C C . ILE A 1 1252 ? -7.506 -61.967 -6.921 1.00 47.97 1252 ILE A C 1
ATOM 9615 O O . ILE A 1 1252 ? -8.415 -62.534 -6.322 1.00 47.97 1252 ILE A O 1
ATOM 9619 N N . SER A 1 1253 ? -6.527 -62.690 -7.471 1.00 36.44 1253 SER A N 1
ATOM 9620 C CA . SER A 1 1253 ? -6.378 -64.138 -7.280 1.00 36.44 1253 SER A CA 1
ATOM 9621 C C . SER A 1 1253 ? -5.165 -64.436 -6.399 1.00 36.44 1253 SER A C 1
ATOM 9623 O O . SER A 1 1253 ? -4.052 -64.499 -6.908 1.00 36.44 1253 SER A O 1
ATOM 9625 N N . ASP A 1 1254 ? -5.388 -64.502 -5.088 1.00 37.53 1254 ASP A N 1
ATOM 9626 C CA . ASP A 1 1254 ? -4.717 -65.384 -4.114 1.00 37.53 1254 ASP A CA 1
ATOM 9627 C C . ASP A 1 1254 ? -5.201 -64.968 -2.710 1.00 37.53 1254 ASP A C 1
ATOM 9629 O O . ASP A 1 1254 ? -4.490 -64.330 -1.931 1.00 37.53 1254 ASP A O 1
ATOM 9633 N N . MET A 1 1255 ? -6.476 -65.270 -2.430 1.00 34.03 1255 MET A N 1
ATOM 9634 C CA . MET A 1 1255 ? -7.001 -65.437 -1.069 1.00 34.03 1255 MET A CA 1
ATOM 9635 C C . MET A 1 1255 ? -7.144 -66.926 -0.788 1.00 34.03 1255 MET A C 1
ATOM 9637 O O . MET A 1 1255 ? -7.676 -67.623 -1.684 1.00 34.03 1255 MET A O 1
#

InterPro domains:
  IPR001764 Glycoside hydrolase, family 3, N-terminal [PF00933] (46-374)
  IPR001764 Glycoside hydrolase, family 3, N-terminal [PF00933] (672-1002)
  IPR001764 Glycoside hydrolase, family 3, N-terminal [PR00133] (107-123)
  IPR001764 Glycoside hydrolase, family 3, N-terminal [PR00133] (131-150)
  IPR001764 Glycoside hydrolase, family 3, N-terminal [PR00133] (177-193)
  IPR001764 Glycoside hydrolase, family 3, N-terminal [PR00133] (223-239)
  IPR001764 Glycoside hydrolase, family 3, N-terminal [PR00133] (293-311)
  IPR002772 Glycoside hydrolase family 3 C-terminal domain [PF01915] (411-620)
  IPR002772 Glycoside hydrolase family 3 C-terminal domain [PF01915] (1039-1247)
  IPR017853 Glycoside hydrolase superfamily [SSF51445] (24-410)
  IPR017853 Glycoside hydrolase superfamily [SSF51445] (651-1038)
  IPR019800 Glycoside hydrolase, family 3, active site [PS00775] (921-938)
  IPR036881 Glycoside hydrolase family 3 C-terminal domain superfamily [G3DSA:3.40.50.1700] (396-622)
  IPR036881 Glycoside hydrolase family 3 C-terminal domain superfamily [G3DSA:3.40.50.1700] (1024-1250)
  IPR036881 Glycoside hydrolase family 3 C-terminal domain superfamily [SSF52279] (411-620)
  IPR036881 Glycoside hydrolase family 3 C-terminal domain superfamily [SSF52279] (1039-1247)
  IPR036962 Glycoside hydrolase, family 3, N-terminal domain superfamily [G3DSA:3.20.20.300] (21-395)
  IPR036962 Glycoside hydrolase, family 3, N-terminal domain superfamily [G3DSA:3.20.20.300] (646-1023)
  IPR051915 Cellulose Degradation Glycosyl Hydrolase 3 [PTHR30620] (25-625)

Secondary structure (DSSP, 8-state):
--------SS--SS-----------GGG-TTS-HHHHHHHHHTT--HHHHHHHHEEEETTT--HHHHHHTT--EEEEPTT--SSTT--HHHHHHHHHHHHHHHHHSTT-PPPEEEE--SSBSTTSTT--BPPPHHHHHHTT-HHHHHHHHHHHHHHHHTTT--EE---B--B---TTSTTGGGSSBSSHHHHHHHTTHHHHHH-PPPTTSPTTS-----TT--B-EEEEETTGGGBGGG-TT-EE---HHHIIIIISHHHHHHHHTT-SEEEEPS-EETTEEGGG-HIIIIIIIIIIS---SEEEE-TTTTGGGSSSTTTTHHHHHHHHHHHT--BEE-TT-HHHHHHHHHHHHHTTSS-HHHHHHHHHHHHHHHHHTTTTT--S--GGGGGGTT-HHHHHHHHHHHHHH-EEEEESSSTTS--PSPPSS-SEEEEESTTTT-HHHHH-SSBSBSS---SSTTSS-B-HHHHHHHHS-TTSEEEE-SS--HHHHHHHT-S-EEEEEEPPP--GGGG--SS-BPPSSSHHHHHHHHHHS-EEEEEE-SS--B-HHHHTT-SEEEEEE---SBTHHHHHHHTTSS------SS-B-SSGGG-S--TT-TT---SB-TT--B----GGGTTSSS--SS---SS--S--------GGG-TTS-HHHHHHHHHHH--HHHHHHHTEEEETTT--HHHHHHTT--EEEEPTT--SSTT--HHHHHHHHHHHHHHHHTSTT-PPPEEEE--SSSSTTSTT---PPPHHHHHTSTT--HHHHHHHHHHHHHHHHHTT--EE---B--B-S-TTSTTGGGSSBSSHHHHHHGGGHHHHHH-PPPTTSPTT-----STT--B-EEEEETTGGG-GGG-TT-EE---HHHIIIIISHHHHHHHHTT--EEEEPS-EETTEEGGG-HIIIIIIIIIIS---SEEEE-TTTTGGGSSSTTTTHHHHHHHHHHHT--BEE-TT-HHHHHHHHHHHHHTTSS-HHHHHHHHHHHHHHHHHTTTTTS-SPPGGGGGGTT-HHHHHHHHHHHHHH-EEEEE--TTT---PSPPS--SEEEEESTTTT-HHHHH-TTBSBTT--SS--SS-B-HHHHHHHHS-TTSEEEEESS--HHHHHHS--S-EEEEEEPPP--GGGG--SS-PPPTTHHHHHHHHHTTS-EEEEEE-SS----GGGGGG-SEEEE--S--SBTHHHHHHHTTSS------SSPBPS-GGG-S--TT-TT---SB-TT--B---------

Organism: Musa acuminata subsp. malaccensis (NCBI:txid214687)